Protein AF-0000000084430351 (afdb_homodimer)

Radius of gyration: 36.8 Å; Cα contacts (8 Å, |Δi|>4): 2457; chains: 2; bounding box: 90×114×77 Å

Secondary structure (DSSP, 8-state):
--------------------------------------------------SEETTEEHHHHHHHHHHHHHHHT-HHHHHHHHHHH---SS-HHHHHHHHHHHHT-HHHHHHHHHHHHHHHH---S-S-TTS--PPBPTT--HHHHHHHHHHHHHHHHHHTT-HHHHHHHIIIIIGGGT--HHHHHHHHHGGGS-HHHHHHHHT--S-HHHHHHHHHHHHHTTB-TTTSPPTTHHHHHHHHHHHHHHHH-TT----SPPPSSS-----GGGS--SEEEEE---SS-EEEEEE-TTSSEEEEEETTS-EEEEETTT--EEEEE---SS-EEEEEE-TTSSEEEEEETTS-EEEEETTT--EEEEE---SS-EEEEEE-TTSSEEEEEES-TTSSEEEEETTS-EEEE---SS-EEEEEE-TTS-EEEEEESSSEEEEEETTT--EEEEEE-SS-EEEEEE-TTSSEEEEEETTTEEEEEETTT--EEEEE--S--SSS--B-EEESGGG-EEEEE-TTS-EEEEETTT--EEEEE---SSS-EEEEEE-TT-TT-EEEEETTS-EEEE-/--------------------------------------------------SEETTEEHHHHHHHHHHHHHHHT-HHHHHHHHHHH---SS-HHHHHHHHHHHHT-HHHHHHHHHHHHHHHH---S-S-TTS--PPBPTT--HHHHHHHHHHHHHHHHHHTT-HHHHHHHIIIIIGGGT--HHHHHHHHHGGGS-HHHHHHHHT--S-HHHHHHHHHHHHHTTB-TTTSPPTTHHHHHHHHHHHHHHHH-TT----SPPPSSS-----GGGS--SEEEEE---SS-EEEEEE-TTSSEEEEEETTS-EEEEETTT--EEEEE---SS-EEEEEE-TTSSEEEEEETTS-EEEEETTT--EEEEE---SS-EEEEEE-TTSSEEEEEES-TTSSEEEEETTS-EEEE---SS-EEEEEE-TTS-EEEEEESSSEEEEEETTT--EEEEEE-SS-EEEEEE-TTSSEEEEEETTTEEEEEETTT--EEEEE--S--SSS--B-EEESGGG-EEEEE-TTSEEEEEETTT--EEEEEE--SSS-EEEEEE-TT-TT-EEEEETTS-EEEE-

InterPro domains:
  IPR001680 WD40 repeat [PF00400] (279-311)
  IPR001680 WD40 repeat [PF00400] (317-353)
  IPR001680 WD40 repeat [PF00400] (357-389)
  IPR001680 WD40 repeat [PF00400] (528-561)
  IPR001680 WD40 repeat [PS50082] (279-320)
  IPR001680 WD40 repeat [PS50082] (321-362)
  IPR001680 WD40 repeat [PS50082] (508-532)
  IPR001680 WD40 repeat [SM00320] (272-311)
  IPR001680 WD40 repeat [SM00320] (314-353)
  IPR001680 WD40 repeat [SM00320] (356-397)
  IPR001680 WD40 repeat [SM00320] (399-437)
  IPR001680 WD40 repeat [SM00320] (481-523)
  IPR001680 WD40 repeat [SM00320] (526-567)
  IPR006595 CTLH, C-terminal LisH motif [PS50897] (90-165)
  IPR006595 CTLH, C-terminal LisH motif [SM00668] (90-165)
  IPR015943 WD40/YVTN repeat-like-containing domain superfamily [G3DSA:2.130.10.10] (266-564)
  IPR036322 WD40-repeat-containing domain superfamily [SSF50978] (271-562)
  IPR051350 WD repeat-containing signal transduction regulator [PTHR22838] (18-561)

Structure (mmCIF, N/CA/C/O backbone):
data_AF-0000000084430351-model_v1
#
loop_
_entity.id
_entity.type
_entity.pdbx_description
1 polymer 'CTLH domain-containing protein'
#
loop_
_atom_site.group_PDB
_atom_site.id
_atom_site.type_symbol
_atom_site.label_atom_id
_atom_site.label_alt_id
_atom_site.label_comp_id
_atom_site.label_asym_id
_atom_site.label_entity_id
_atom_site.label_seq_id
_atom_site.pdbx_PDB_ins_code
_atom_site.Cartn_x
_atom_site.Cartn_y
_atom_site.Cartn_z
_atom_site.occupancy
_atom_site.B_iso_or_equiv
_atom_site.auth_seq_id
_atom_site.auth_comp_id
_atom_site.auth_asym_id
_atom_site.auth_atom_id
_atom_site.pdbx_PDB_model_num
ATOM 1 N N . MET A 1 1 ? -21.328 -25.531 -17.766 1 40.12 1 MET A N 1
ATOM 2 C CA . MET A 1 1 ? -21.828 -26.75 -17.141 1 40.12 1 MET A CA 1
ATOM 3 C C . MET A 1 1 ? -22.484 -26.453 -15.789 1 40.12 1 MET A C 1
ATOM 5 O O . MET A 1 1 ? -21.953 -25.672 -15.008 1 40.12 1 MET A O 1
ATOM 9 N N . ARG A 1 2 ? -23.688 -26.656 -15.586 1 45.97 2 ARG A N 1
ATOM 10 C CA . ARG A 1 2 ? -24.406 -26.406 -14.344 1 45.97 2 ARG A CA 1
ATOM 11 C C . ARG A 1 2 ? -23.906 -27.297 -13.219 1 45.97 2 ARG A C 1
ATOM 13 O O . ARG A 1 2 ? -23.609 -28.469 -13.438 1 45.97 2 ARG A O 1
ATOM 20 N N . PRO A 1 3 ? -23.594 -26.75 -12.047 1 39.94 3 PRO A N 1
ATOM 21 C CA . PRO A 1 3 ? -23.219 -27.625 -10.93 1 39.94 3 PRO A CA 1
ATOM 22 C C . PRO A 1 3 ? -24.281 -28.672 -10.609 1 39.94 3 PRO A C 1
ATOM 24 O O . PRO A 1 3 ? -25.469 -28.344 -10.5 1 39.94 3 PRO A O 1
ATOM 27 N N . ASP A 1 4 ? -24.281 -29.812 -11.047 1 32.66 4 ASP A N 1
ATOM 28 C CA . ASP A 1 4 ? -25.297 -30.828 -10.766 1 32.66 4 ASP A CA 1
ATOM 29 C C . ASP A 1 4 ? -25.406 -31.078 -9.258 1 32.66 4 ASP A C 1
ATOM 31 O O . ASP A 1 4 ? -24.391 -31.141 -8.562 1 32.66 4 ASP A O 1
ATOM 35 N N . GLY A 1 5 ? -26.562 -30.781 -8.711 1 26.55 5 GLY A N 1
ATOM 36 C CA . GLY A 1 5 ? -27.094 -30.969 -7.367 1 26.55 5 GLY A CA 1
ATOM 37 C C . GLY A 1 5 ? -26.922 -32.406 -6.863 1 26.55 5 GLY A C 1
ATOM 38 O O . GLY A 1 5 ? -26.688 -33.312 -7.652 1 26.55 5 GLY A O 1
ATOM 39 N N . ILE A 1 6 ? -26.984 -32.562 -5.582 1 28.34 6 ILE A N 1
ATOM 40 C CA . ILE A 1 6 ? -26.734 -33.5 -4.492 1 28.34 6 ILE A CA 1
ATOM 41 C C . ILE A 1 6 ? -27.719 -34.688 -4.59 1 28.34 6 ILE A C 1
ATOM 43 O O . ILE A 1 6 ? -28.922 -34.5 -4.387 1 28.34 6 ILE A O 1
ATOM 47 N N . SER A 1 7 ? -27.625 -35.562 -5.504 1 19.34 7 SER A N 1
ATOM 48 C CA . SER A 1 7 ? -28.422 -36.625 -4.871 1 19.34 7 SER A CA 1
ATOM 49 C C . SER A 1 7 ? -27.656 -37.312 -3.746 1 19.34 7 SER A C 1
ATOM 51 O O . SER A 1 7 ? -26.438 -37.531 -3.859 1 19.34 7 SER A O 1
ATOM 53 N N . THR A 1 8 ? -28.172 -37.438 -2.484 1 19.22 8 THR A N 1
ATOM 54 C CA . THR A 1 8 ? -27.812 -37.719 -1.106 1 19.22 8 THR A CA 1
ATOM 55 C C . THR A 1 8 ? -27.438 -39.188 -0.958 1 19.22 8 THR A C 1
ATOM 57 O O . THR A 1 8 ? -27.172 -39.656 0.15 1 19.22 8 THR A O 1
ATOM 60 N N . GLU A 1 9 ? -27.016 -39.938 -1.979 1 17.58 9 GLU A N 1
ATOM 61 C CA . GLU A 1 9 ? -27.234 -41.281 -1.396 1 17.58 9 GLU A CA 1
ATOM 62 C C . GLU A 1 9 ? -26.109 -41.625 -0.418 1 17.58 9 GLU A C 1
ATOM 64 O O . GLU A 1 9 ? -24.969 -41.188 -0.577 1 17.58 9 GLU A O 1
ATOM 69 N N . ASN A 1 10 ? -26.406 -42.375 0.712 1 17.22 10 ASN A N 1
ATOM 70 C CA . ASN A 1 10 ? -26.016 -42.719 2.07 1 17.22 10 ASN A CA 1
ATOM 71 C C . ASN A 1 10 ? -24.875 -43.75 2.068 1 17.22 10 ASN A C 1
ATOM 73 O O . ASN A 1 10 ? -24.562 -44.344 3.109 1 17.22 10 ASN A O 1
ATOM 77 N N . GLY A 1 11 ? -24.141 -43.938 0.947 1 16.84 11 GLY A N 1
ATOM 78 C CA . GLY A 1 11 ? -23.672 -45.312 1.143 1 16.84 11 GLY A CA 1
ATOM 79 C C . GLY A 1 11 ? -22.594 -45.406 2.195 1 16.84 11 GLY A C 1
ATOM 80 O O . GLY A 1 11 ? -21.938 -44.438 2.539 1 16.84 11 GLY A O 1
ATOM 81 N N . THR A 1 12 ? -22.375 -46.688 2.756 1 16.08 12 THR A N 1
ATOM 82 C CA . THR A 1 12 ? -21.953 -47.281 4.02 1 16.08 12 THR A CA 1
ATOM 83 C C . THR A 1 12 ? -20.438 -47.438 4.062 1 16.08 12 THR A C 1
ATOM 85 O O . THR A 1 12 ? -19.797 -47.156 5.078 1 16.08 12 THR A O 1
ATOM 88 N N . SER A 1 13 ? -19.719 -47.938 3.07 1 15.24 13 SER A N 1
ATOM 89 C CA . SER A 1 13 ? -19.047 -49.125 3.641 1 15.24 13 SER A CA 1
ATOM 90 C C . SER A 1 13 ? -17.781 -48.719 4.371 1 15.24 13 SER A C 1
ATOM 92 O O . SER A 1 13 ? -17.266 -47.625 4.176 1 15.24 13 SER A O 1
ATOM 94 N N . ASP A 1 14 ? -16.859 -49.781 4.539 1 14.37 14 ASP A N 1
ATOM 95 C CA . ASP A 1 14 ? -16.109 -50.531 5.551 1 14.37 14 ASP A CA 1
ATOM 96 C C . ASP A 1 14 ? -14.641 -50.062 5.59 1 14.37 14 ASP A C 1
ATOM 98 O O . ASP A 1 14 ? -14.172 -49.406 4.664 1 14.37 14 ASP A O 1
ATOM 102 N N . ALA A 1 15 ? -13.742 -51.188 5.684 1 14.8 15 ALA A N 1
ATOM 103 C CA . ALA A 1 15 ? -12.891 -51.562 6.801 1 14.8 15 ALA A CA 1
ATOM 104 C C . ALA A 1 15 ? -11.461 -51.062 6.605 1 14.8 15 ALA A C 1
ATOM 106 O O . ALA A 1 15 ? -10.898 -50.438 7.496 1 14.8 15 ALA A O 1
ATOM 107 N N . SER A 1 16 ? -10.555 -51.781 5.758 1 14.99 16 SER A N 1
ATOM 108 C CA . SER A 1 16 ? -9.523 -52.531 6.461 1 14.99 16 SER A CA 1
ATOM 109 C C . SER A 1 16 ? -8.195 -51.781 6.48 1 14.99 16 SER A C 1
ATOM 111 O O . SER A 1 16 ? -7.949 -50.938 5.625 1 14.99 16 SER A O 1
ATOM 113 N N . ASN A 1 17 ? -7.281 -52.281 7.383 1 14.77 17 ASN A N 1
ATOM 114 C CA . ASN A 1 17 ? -6.27 -51.906 8.367 1 14.77 17 ASN A CA 1
ATOM 115 C C . ASN A 1 17 ? -4.883 -51.812 7.742 1 14.77 17 ASN A C 1
ATOM 117 O O . ASN A 1 17 ? -4.117 -50.906 8.047 1 14.77 17 ASN A O 1
ATOM 121 N N . ASP A 1 18 ? -4.277 -52.812 6.941 1 15.6 18 ASP A N 1
ATOM 122 C CA . ASP A 1 18 ? -3.107 -53.406 7.578 1 15.6 18 ASP A CA 1
ATOM 123 C C . ASP A 1 18 ? -1.86 -52.562 7.332 1 15.6 18 ASP A C 1
ATOM 125 O O . ASP A 1 18 ? -1.815 -51.75 6.391 1 15.6 18 ASP A O 1
ATOM 129 N N . LEU A 1 19 ? -0.64 -53.125 7.926 1 15.38 19 LEU A N 1
ATOM 130 C CA . LEU A 1 19 ? 0.462 -52.812 8.82 1 15.38 19 LEU A CA 1
ATOM 131 C C . LEU A 1 19 ? 1.688 -52.344 8.031 1 15.38 19 LEU A C 1
ATOM 133 O O . LEU A 1 19 ? 2.25 -51.281 8.305 1 15.38 19 LEU A O 1
ATOM 137 N N . LEU A 1 20 ? 2.535 -53.281 7.438 1 15.5 20 LEU A N 1
ATOM 138 C CA . LEU A 1 20 ? 3.809 -53.469 8.125 1 15.5 20 LEU A CA 1
ATOM 139 C C . LEU A 1 20 ? 4.887 -52.562 7.539 1 15.5 20 LEU A C 1
ATOM 141 O O . LEU A 1 20 ? 4.766 -52.094 6.406 1 15.5 20 LEU A O 1
ATOM 145 N N . PRO A 1 21 ? 6.254 -52.719 8.102 1 15.48 21 PRO A N 1
ATOM 146 C CA . PRO A 1 21 ? 7.344 -51.906 8.664 1 15.48 21 PRO A CA 1
ATOM 147 C C . PRO A 1 21 ? 8.492 -51.719 7.68 1 15.48 21 PRO A C 1
ATOM 149 O O . PRO A 1 21 ? 9.297 -50.781 7.852 1 15.48 21 PRO A O 1
ATOM 152 N N . SER A 1 22 ? 8.578 -52.156 6.477 1 14.93 22 SER A N 1
ATOM 153 C CA . SER A 1 22 ? 9.914 -52.719 6.289 1 14.93 22 SER A CA 1
ATOM 154 C C . SER A 1 22 ? 10.953 -51.625 6.109 1 14.93 22 SER A C 1
ATOM 156 O O . SER A 1 22 ? 10.766 -50.719 5.309 1 14.93 22 SER A O 1
ATOM 158 N N . ALA A 1 23 ? 12.102 -51.656 6.957 1 14.97 23 ALA A N 1
ATOM 159 C CA . ALA A 1 23 ? 13.18 -50.781 7.395 1 14.97 23 ALA A CA 1
ATOM 160 C C . ALA A 1 23 ? 14.336 -50.781 6.398 1 14.97 23 ALA A C 1
ATOM 162 O O . ALA A 1 23 ? 15.359 -50.156 6.621 1 14.97 23 ALA A O 1
ATOM 163 N N . SER A 1 24 ? 14.305 -51.25 5.234 1 14.36 24 SER A N 1
ATOM 164 C CA . SER A 1 24 ? 15.617 -51.688 4.785 1 14.36 24 SER A CA 1
ATOM 165 C C . SER A 1 24 ? 16.609 -50.531 4.738 1 14.36 24 SER A C 1
ATOM 167 O O . SER A 1 24 ? 16.281 -49.438 4.258 1 14.36 24 SER A O 1
ATOM 169 N N . ARG A 1 25 ? 17.812 -50.75 5.406 1 14.35 25 ARG A N 1
ATOM 170 C CA . ARG A 1 25 ? 19.031 -50.125 5.879 1 14.35 25 ARG A CA 1
ATOM 171 C C . ARG A 1 25 ? 19.875 -49.594 4.707 1 14.35 25 ARG A C 1
ATOM 173 O O . ARG A 1 25 ? 19.672 -50.031 3.566 1 14.35 25 ARG A O 1
ATOM 180 N N . LYS A 1 26 ? 21.219 -49.281 5.039 1 15.5 26 LYS A N 1
ATOM 181 C CA . LYS A 1 26 ? 22.188 -48.219 5.066 1 15.5 26 LYS A CA 1
ATOM 182 C C . LYS A 1 26 ? 23.344 -48.469 4.098 1 15.5 26 LYS A C 1
ATOM 184 O O . LYS A 1 26 ? 24.25 -47.656 3.957 1 15.5 26 LYS A O 1
ATOM 189 N N . THR A 1 27 ? 23.391 -49.5 3.168 1 15.12 27 THR A N 1
ATOM 190 C CA . THR A 1 27 ? 24.781 -49.938 3.041 1 15.12 27 THR A CA 1
ATOM 191 C C . THR A 1 27 ? 25.656 -48.781 2.545 1 15.12 27 THR A C 1
ATOM 193 O O . THR A 1 27 ? 25.172 -47.844 1.939 1 15.12 27 THR A O 1
ATOM 196 N N . GLY A 1 28 ? 27.188 -49.062 2.461 1 15.73 28 GLY A N 1
ATOM 197 C CA . GLY A 1 28 ? 28.547 -48.75 2.871 1 15.73 28 GLY A CA 1
ATOM 198 C C . GLY A 1 28 ? 29.344 -48.031 1.8 1 15.73 28 GLY A C 1
ATOM 199 O O . GLY A 1 28 ? 30.25 -47.25 2.109 1 15.73 28 GLY A O 1
ATOM 200 N N . LEU A 1 29 ? 29.281 -48.281 0.448 1 16.25 29 LEU A N 1
ATOM 201 C CA . LEU A 1 29 ? 30.594 -48.562 -0.124 1 16.25 29 LEU A CA 1
ATOM 202 C C . LEU A 1 29 ? 31.391 -47.281 -0.278 1 16.25 29 LEU A C 1
ATOM 204 O O . LEU A 1 29 ? 30.828 -46.188 -0.39 1 16.25 29 LEU A O 1
ATOM 208 N N . ASN A 1 30 ? 32.906 -47.438 -0.418 1 16.09 30 ASN A N 1
ATOM 209 C CA . ASN A 1 30 ? 34.25 -47.031 -0.058 1 16.09 30 ASN A CA 1
ATOM 210 C C . ASN A 1 30 ? 34.844 -46.062 -1.062 1 16.09 30 ASN A C 1
ATOM 212 O O . ASN A 1 30 ? 35.781 -45.312 -0.747 1 16.09 30 ASN A O 1
ATOM 216 N N . GLY A 1 31 ? 34.531 -46 -2.355 1 17.09 31 GLY A N 1
ATOM 217 C CA . GLY A 1 31 ? 35.719 -45.906 -3.203 1 17.09 31 GLY A CA 1
ATOM 218 C C . GLY A 1 31 ? 36.406 -44.562 -3.117 1 17.09 31 GLY A C 1
ATOM 219 O O . GLY A 1 31 ? 35.75 -43.531 -2.9 1 17.09 31 GLY A O 1
ATOM 220 N N . GLN A 1 32 ? 37.75 -44.562 -2.754 1 17.16 32 GLN A N 1
ATOM 221 C CA . GLN A 1 32 ? 38.812 -43.594 -2.426 1 17.16 32 GLN A CA 1
ATOM 222 C C . GLN A 1 32 ? 39.25 -42.812 -3.666 1 17.16 32 GLN A C 1
ATOM 224 O O . GLN A 1 32 ? 39.844 -43.406 -4.582 1 17.16 32 GLN A O 1
ATOM 229 N N . ALA A 1 33 ? 38.5 -42.031 -4.27 1 17.31 33 ALA A N 1
ATOM 230 C CA . ALA A 1 33 ? 38.969 -41.312 -5.445 1 17.31 33 ALA A CA 1
ATOM 231 C C . ALA A 1 33 ? 40.188 -40.438 -5.102 1 17.31 33 ALA A C 1
ATOM 233 O O . ALA A 1 33 ? 40.156 -39.688 -4.133 1 17.31 33 ALA A O 1
ATOM 234 N N . ALA A 1 34 ? 41.375 -40.875 -5.547 1 17.95 34 ALA A N 1
ATOM 235 C CA . ALA A 1 34 ? 42.719 -40.281 -5.574 1 17.95 34 ALA A CA 1
ATOM 236 C C . ALA A 1 34 ? 42.719 -38.906 -6.211 1 17.95 34 ALA A C 1
ATOM 238 O O . ALA A 1 34 ? 42.344 -38.75 -7.379 1 17.95 34 ALA A O 1
ATOM 239 N N . THR A 1 35 ? 42.438 -37.875 -5.43 1 18.25 35 THR A N 1
ATOM 240 C CA . THR A 1 35 ? 42.375 -36.5 -5.914 1 18.25 35 THR A CA 1
ATOM 241 C C . THR A 1 35 ? 43.75 -36 -6.316 1 18.25 35 THR A C 1
ATOM 243 O O . THR A 1 35 ? 44.656 -35.938 -5.484 1 18.25 35 THR A O 1
ATOM 246 N N . ASN A 1 36 ? 44.312 -36.531 -7.406 1 18.77 36 ASN A N 1
ATOM 247 C CA . ASN A 1 36 ? 45.594 -36 -7.918 1 18.77 36 ASN A CA 1
ATOM 248 C C . ASN A 1 36 ? 45.594 -34.469 -7.945 1 18.77 36 ASN A C 1
ATOM 250 O O . ASN A 1 36 ? 44.594 -33.875 -8.328 1 18.77 36 ASN A O 1
ATOM 254 N N . GLY A 1 37 ? 46.5 -33.812 -7.156 1 19.23 37 GLY A N 1
ATOM 255 C CA . GLY A 1 37 ? 46.75 -32.438 -6.73 1 19.23 37 GLY A CA 1
ATOM 256 C C . GLY A 1 37 ? 47.25 -31.547 -7.844 1 19.23 37 GLY A C 1
ATOM 257 O O . GLY A 1 37 ? 47.75 -30.438 -7.582 1 19.23 37 GLY A O 1
ATOM 258 N N . SER A 1 38 ? 47.156 -31.844 -9.172 1 21.31 38 SER A N 1
ATOM 259 C CA . SER A 1 38 ? 47.969 -30.938 -10.008 1 21.31 38 SER A CA 1
ATOM 260 C C . SER A 1 38 ? 47.656 -29.484 -9.68 1 21.31 38 SER A C 1
ATOM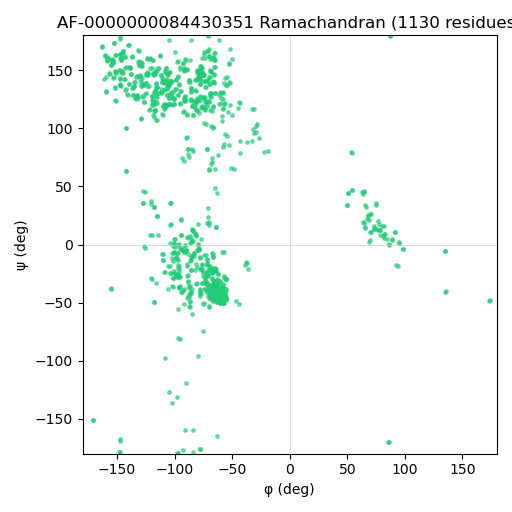 262 O O . SER A 1 38 ? 46.531 -29.109 -9.398 1 21.31 38 SER A O 1
ATOM 264 N N . SER A 1 39 ? 48.75 -28.75 -9.219 1 22.33 39 SER A N 1
ATOM 265 C CA . SER A 1 39 ? 48.906 -27.375 -8.742 1 22.33 39 SER A CA 1
ATOM 266 C C . SER A 1 39 ? 48.594 -26.359 -9.836 1 22.33 39 SER A C 1
ATOM 268 O O . SER A 1 39 ? 49.344 -26.172 -10.773 1 22.33 39 SER A O 1
ATOM 270 N N . HIS A 1 40 ? 47.562 -26.469 -10.609 1 23.25 40 HIS A N 1
ATOM 271 C CA . HIS A 1 40 ? 47.406 -25.453 -11.641 1 23.25 40 HIS A CA 1
ATOM 272 C C . HIS A 1 40 ? 47.438 -24.047 -11.031 1 23.25 40 HIS A C 1
ATOM 274 O O . HIS A 1 40 ? 46.938 -23.828 -9.922 1 23.25 40 HIS A O 1
ATOM 280 N N . THR A 1 41 ? 48.531 -23.266 -11.398 1 26.98 41 THR A N 1
ATOM 281 C CA . THR A 1 41 ? 48.812 -21.859 -11.164 1 26.98 41 THR A CA 1
ATOM 282 C C . THR A 1 41 ? 47.594 -20.984 -11.391 1 26.98 41 THR A C 1
ATOM 284 O O . THR A 1 41 ? 47.094 -20.906 -12.516 1 26.98 41 THR A O 1
ATOM 287 N N . ASN A 1 42 ? 46.75 -20.969 -10.461 1 24.77 42 ASN A N 1
ATOM 288 C CA . ASN A 1 42 ? 45.438 -20.297 -10.57 1 24.77 42 ASN A CA 1
ATOM 289 C C . ASN A 1 42 ? 45.625 -18.797 -10.773 1 24.77 42 ASN A C 1
ATOM 291 O O . ASN A 1 42 ? 46.219 -18.109 -9.945 1 24.77 42 ASN A O 1
ATOM 295 N N . GLY A 1 43 ? 46 -18.328 -12.055 1 29.2 43 GLY A N 1
ATOM 296 C CA . GLY A 1 43 ? 45.781 -16.922 -12.398 1 29.2 43 GLY A CA 1
ATOM 297 C C . GLY A 1 43 ? 44.656 -16.281 -11.633 1 29.2 43 GLY A C 1
ATOM 298 O O . GLY A 1 43 ? 43.531 -16.812 -11.609 1 29.2 43 GLY A O 1
ATOM 299 N N . SER A 1 44 ? 45.031 -15.727 -10.594 1 31.16 44 SER A N 1
ATOM 300 C CA . SER A 1 44 ? 44.062 -15.141 -9.688 1 31.16 44 SER A CA 1
ATOM 301 C C . SER A 1 44 ? 43.062 -14.258 -10.438 1 31.16 44 SER A C 1
ATOM 303 O O . SER A 1 44 ? 43.438 -13.219 -10.992 1 31.16 44 SER A O 1
ATOM 305 N N . LYS A 1 45 ? 42.25 -14.766 -11.281 1 31.38 45 LYS A N 1
ATOM 306 C CA . LYS A 1 45 ? 41.094 -14.039 -11.789 1 31.38 45 LYS A CA 1
ATOM 307 C C . LYS A 1 45 ? 40.531 -13.07 -10.75 1 31.38 45 LYS A C 1
ATOM 309 O O . LYS A 1 45 ? 40.281 -13.453 -9.602 1 31.38 45 LYS A O 1
ATOM 314 N N . ARG A 1 46 ? 40.938 -11.859 -10.969 1 37.47 46 ARG A N 1
ATOM 315 C CA . ARG A 1 46 ? 40.219 -10.867 -10.172 1 37.47 46 ARG A CA 1
ATOM 316 C C . ARG A 1 46 ? 38.812 -11.32 -9.875 1 37.47 46 ARG A C 1
ATOM 318 O O . ARG A 1 46 ? 38.094 -11.742 -10.781 1 37.47 46 ARG A O 1
ATOM 325 N N . PRO A 1 47 ? 38.5 -11.805 -8.727 1 39.25 47 PRO A N 1
ATOM 326 C CA . PRO A 1 47 ? 37.156 -12.32 -8.523 1 39.25 47 PRO A CA 1
ATOM 327 C C . PRO A 1 47 ? 36.094 -11.562 -9.336 1 39.25 47 PRO A C 1
ATOM 329 O O . PRO A 1 47 ? 36.125 -10.328 -9.391 1 39.25 47 PRO A O 1
ATOM 332 N N . SER A 1 48 ? 35.781 -11.898 -10.5 1 47.31 48 SER A N 1
ATOM 333 C CA . SER A 1 48 ? 34.688 -11.391 -11.336 1 47.31 48 SER A CA 1
ATOM 334 C C . SER A 1 48 ? 33.594 -10.766 -10.484 1 47.31 48 SER A C 1
ATOM 336 O O . SER A 1 48 ? 33.031 -11.422 -9.602 1 47.31 48 SER A O 1
ATOM 338 N N . GLN A 1 49 ? 33.906 -9.469 -10.07 1 58.59 49 GLN A N 1
ATOM 339 C CA . GLN A 1 49 ? 32.875 -8.758 -9.297 1 58.59 49 GLN A CA 1
ATOM 340 C C . GLN A 1 49 ? 31.469 -9.156 -9.734 1 58.59 49 GLN A C 1
ATOM 342 O O . GLN A 1 49 ? 31.203 -9.266 -10.93 1 58.59 49 GLN A O 1
ATOM 347 N N . ALA A 1 50 ? 30.797 -9.719 -8.836 1 66.5 50 ALA A N 1
ATOM 348 C CA . ALA A 1 50 ? 29.406 -10.117 -9.047 1 66.5 50 ALA A CA 1
ATOM 349 C C . ALA A 1 50 ? 28.625 -9.023 -9.773 1 66.5 50 ALA A C 1
ATOM 351 O O . ALA A 1 50 ? 28.797 -7.836 -9.492 1 66.5 50 ALA A O 1
ATOM 352 N N . SER A 1 51 ? 28.047 -9.242 -10.867 1 79.62 51 SER A N 1
ATOM 353 C CA . SER A 1 51 ? 27.281 -8.344 -11.727 1 79.62 51 SER A CA 1
ATOM 354 C C . SER A 1 51 ? 26.094 -7.742 -10.984 1 79.62 51 SER A C 1
ATOM 356 O O . SER A 1 51 ? 25.562 -6.715 -11.398 1 79.62 51 SER A O 1
ATOM 358 N N . SER A 1 52 ? 25.844 -8.219 -9.734 1 91.44 52 SER A N 1
ATOM 359 C CA . SER A 1 52 ? 24.672 -7.727 -9.023 1 91.44 52 SER A CA 1
ATOM 360 C C . SER A 1 52 ? 24.984 -7.383 -7.578 1 91.44 52 SER A C 1
ATOM 362 O O . SER A 1 52 ? 25.938 -7.918 -7.008 1 91.44 52 SER A O 1
ATOM 364 N N . TYR A 1 53 ? 24.562 -6.355 -7.051 1 95.25 53 TYR A N 1
ATOM 365 C CA . TYR A 1 53 ? 24.578 -5.977 -5.645 1 95.25 53 TYR A CA 1
ATOM 366 C C . TYR A 1 53 ? 23.328 -6.5 -4.938 1 95.25 53 TYR A C 1
ATOM 368 O O . TYR A 1 53 ? 22.328 -5.781 -4.805 1 95.25 53 TYR A O 1
ATOM 376 N N . TYR A 1 54 ? 23.312 -7.762 -4.523 1 93.25 54 TYR A N 1
ATOM 377 C CA . TYR A 1 54 ? 22.219 -8.43 -3.834 1 93.25 54 TYR A CA 1
ATOM 378 C C . TYR A 1 54 ? 20.922 -8.297 -4.625 1 93.25 54 TYR A C 1
ATOM 380 O O . TYR A 1 54 ? 19.891 -7.902 -4.074 1 93.25 54 TYR A O 1
ATOM 388 N N . GLY A 1 55 ? 20.953 -8.539 -5.91 1 92.25 55 GLY A N 1
ATOM 389 C CA . GLY A 1 55 ? 19.781 -8.555 -6.762 1 92.25 55 GLY A CA 1
ATOM 390 C C . GLY A 1 55 ? 19.578 -7.262 -7.523 1 92.25 55 GLY A C 1
ATOM 391 O O . GLY A 1 55 ? 18.672 -7.16 -8.359 1 92.25 55 GLY A O 1
ATOM 392 N N . HIS A 1 56 ? 20.422 -6.262 -7.277 1 96.12 56 HIS A N 1
ATOM 393 C CA . HIS A 1 56 ? 20.328 -4.98 -7.969 1 96.12 56 HIS A CA 1
ATOM 394 C C . HIS A 1 56 ? 21.469 -4.797 -8.953 1 96.12 56 HIS A C 1
ATOM 396 O O . HIS A 1 56 ? 22.562 -5.332 -8.742 1 96.12 56 HIS A O 1
ATOM 402 N N . ASN A 1 57 ? 21.203 -4.078 -10.047 1 95.25 57 ASN A N 1
ATOM 403 C CA . ASN A 1 57 ? 22.234 -3.795 -11.031 1 95.25 57 ASN A CA 1
ATOM 404 C C . ASN A 1 57 ? 23.391 -3.02 -10.414 1 95.25 57 ASN A C 1
ATOM 406 O O . ASN A 1 57 ? 23.203 -1.921 -9.891 1 95.25 57 ASN A O 1
ATOM 410 N N . ARG A 1 58 ? 24.547 -3.586 -10.5 1 96.31 58 ARG A N 1
ATOM 411 C CA . ARG A 1 58 ? 25.734 -3.018 -9.867 1 96.31 58 ARG A CA 1
ATOM 412 C C . ARG A 1 58 ? 26.031 -1.626 -10.414 1 96.31 58 ARG A C 1
ATOM 414 O O . ARG A 1 58 ? 26.344 -0.708 -9.656 1 96.31 58 ARG A O 1
ATOM 421 N N . GLU A 1 59 ? 25.922 -1.466 -11.664 1 95.5 59 GLU A N 1
ATOM 422 C CA . GLU A 1 59 ? 26.203 -0.176 -12.289 1 95.5 59 GLU A CA 1
ATOM 423 C C . GLU A 1 59 ? 25.219 0.892 -11.805 1 95.5 59 GLU A C 1
ATOM 425 O O . 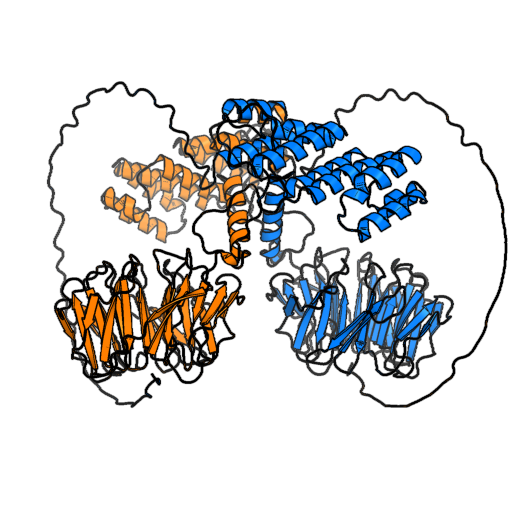GLU A 1 59 ? 25.625 1.997 -11.445 1 95.5 59 GLU A O 1
ATOM 430 N N . GLU A 1 60 ? 23.969 0.552 -11.789 1 96.12 60 GLU A N 1
ATOM 431 C CA . GLU A 1 60 ? 22.953 1.515 -11.375 1 96.12 60 GLU A CA 1
ATOM 432 C C . GLU A 1 60 ? 23.172 1.961 -9.938 1 96.12 60 GLU A C 1
ATOM 434 O O . GLU A 1 60 ? 23.125 3.154 -9.633 1 96.12 60 GLU A O 1
ATOM 439 N N . VAL A 1 61 ? 23.484 1.01 -9.086 1 97.75 61 VAL A N 1
ATOM 440 C CA . VAL A 1 61 ? 23.703 1.324 -7.676 1 97.75 61 VAL A CA 1
ATOM 441 C C . VAL A 1 61 ? 24.938 2.205 -7.523 1 97.75 61 VAL A C 1
ATOM 443 O O . VAL A 1 61 ? 24.906 3.225 -6.828 1 97.75 61 VAL A O 1
ATOM 446 N N . THR A 1 62 ? 25.969 1.825 -8.195 1 97.75 62 THR A N 1
ATOM 447 C CA . THR A 1 62 ? 27.234 2.545 -8.086 1 97.75 62 THR A CA 1
ATOM 448 C C . THR A 1 62 ? 27.094 3.982 -8.57 1 97.75 62 THR A C 1
ATOM 450 O O . THR A 1 62 ? 27.562 4.918 -7.926 1 97.75 62 THR A O 1
ATOM 453 N N . ARG A 1 63 ? 26.422 4.172 -9.688 1 96.56 63 ARG A N 1
ATOM 454 C CA . ARG A 1 63 ? 26.219 5.512 -10.227 1 96.56 63 ARG A CA 1
ATOM 455 C C . ARG A 1 63 ? 25.359 6.355 -9.297 1 96.56 63 ARG A C 1
ATOM 457 O O . ARG A 1 63 ? 25.609 7.547 -9.117 1 96.56 63 ARG A O 1
ATOM 464 N N . ILE A 1 64 ? 24.375 5.781 -8.742 1 97.69 64 ILE A N 1
ATOM 465 C CA . ILE A 1 64 ? 23.516 6.473 -7.789 1 97.69 64 ILE A CA 1
ATOM 466 C C . ILE A 1 64 ? 24.328 6.867 -6.559 1 97.69 64 ILE A C 1
ATOM 468 O O . ILE A 1 64 ? 24.156 7.953 -6.008 1 97.69 64 ILE A O 1
ATOM 472 N N . LEU A 1 65 ? 25.281 5.98 -6.156 1 98.19 65 LEU A N 1
ATOM 473 C CA . LEU A 1 65 ? 26.172 6.297 -5.035 1 98.19 65 LEU A CA 1
ATOM 474 C C . LEU A 1 65 ? 27.078 7.465 -5.371 1 98.19 65 LEU A C 1
ATOM 476 O O . LEU A 1 65 ? 27.312 8.344 -4.539 1 98.19 65 LEU A O 1
ATOM 480 N N . ILE A 1 66 ? 27.594 7.441 -6.594 1 97.69 66 ILE A N 1
ATOM 481 C CA . ILE A 1 66 ? 28.438 8.539 -7.027 1 97.69 66 ILE A CA 1
ATOM 482 C C . ILE A 1 66 ? 27.672 9.852 -6.957 1 97.69 66 ILE A C 1
ATOM 484 O O . ILE A 1 66 ? 28.156 10.844 -6.402 1 97.69 66 ILE A O 1
ATOM 488 N N . GLN A 1 67 ? 26.438 9.875 -7.48 1 95.56 67 GLN A N 1
ATOM 489 C CA . GLN A 1 67 ? 25.594 11.062 -7.43 1 95.56 67 GLN A CA 1
ATOM 490 C C . GLN A 1 67 ? 25.375 11.516 -5.988 1 95.56 67 GLN A C 1
ATOM 492 O O . GLN A 1 67 ? 25.484 12.703 -5.68 1 95.56 67 GLN A O 1
ATOM 497 N N . SER A 1 68 ? 25.094 10.594 -5.141 1 97.75 68 SER A N 1
ATOM 498 C CA . SER A 1 68 ? 24.781 10.898 -3.744 1 97.75 68 SER A CA 1
ATOM 499 C C . SER A 1 68 ? 26 11.484 -3.029 1 97.75 68 SER A C 1
ATOM 501 O O . SER A 1 68 ? 25.859 12.398 -2.213 1 97.75 68 SER A O 1
ATOM 503 N N . LEU A 1 69 ? 27.156 10.93 -3.324 1 97.75 69 LEU A N 1
ATOM 504 C CA . LEU A 1 69 ? 28.375 11.43 -2.707 1 97.75 69 LEU A CA 1
ATOM 505 C C . LEU A 1 69 ? 28.641 12.875 -3.107 1 97.75 69 LEU A C 1
ATOM 507 O O . LEU A 1 69 ? 28.984 13.703 -2.262 1 97.75 69 LEU A O 1
ATOM 511 N N . TYR A 1 70 ? 28.422 13.164 -4.359 1 94.31 70 TYR A N 1
ATOM 512 C CA . TYR A 1 70 ? 28.562 14.547 -4.797 1 94.31 70 TYR A CA 1
ATOM 513 C C . TYR A 1 70 ? 27.547 15.445 -4.102 1 94.31 70 TYR A C 1
ATOM 515 O O . TYR A 1 70 ? 27.891 16.547 -3.648 1 94.31 70 TYR A O 1
ATOM 523 N N . GLU A 1 71 ? 26.375 14.984 -3.994 1 92.88 71 GLU A N 1
ATOM 524 C CA . GLU A 1 71 ? 25.281 15.766 -3.404 1 92.88 71 GLU A CA 1
ATOM 525 C C . GLU A 1 71 ? 25.516 15.992 -1.912 1 92.88 71 GLU A C 1
ATOM 527 O O . GLU A 1 71 ? 25.109 17.016 -1.361 1 92.88 71 GLU A O 1
ATOM 532 N N . LEU A 1 72 ? 26.219 15.039 -1.32 1 96.12 72 LEU A N 1
ATOM 533 C CA . LEU A 1 72 ? 26.516 15.133 0.106 1 96.12 72 LEU A CA 1
ATOM 534 C C . LEU A 1 72 ? 27.766 15.977 0.352 1 96.12 72 LEU A C 1
ATOM 536 O O . LEU A 1 72 ? 28.078 16.312 1.498 1 96.12 72 LEU A O 1
ATOM 540 N N . GLY A 1 73 ? 28.453 16.297 -0.685 1 94.5 73 GLY A N 1
ATOM 541 C CA . GLY A 1 73 ? 29.641 17.141 -0.573 1 94.5 73 GLY A CA 1
ATOM 542 C C . GLY A 1 73 ? 30.922 16.344 -0.379 1 94.5 73 GLY A C 1
ATOM 543 O O . GLY A 1 73 ? 31.938 16.906 0.014 1 94.5 73 GLY A O 1
ATOM 544 N N . TYR A 1 74 ? 30.812 15.062 -0.552 1 96.88 74 TYR A N 1
ATOM 545 C CA . TYR A 1 74 ? 32 14.227 -0.451 1 96.88 74 TYR A CA 1
ATOM 546 C C . TYR A 1 74 ? 32.656 14.039 -1.815 1 96.88 74 TYR A C 1
ATOM 548 O O . TYR A 1 74 ? 32.719 12.922 -2.332 1 96.88 74 TYR A O 1
ATOM 556 N N . ASN A 1 75 ? 33.25 15.016 -2.305 1 96.19 75 ASN A N 1
ATOM 557 C CA . ASN A 1 75 ? 33.75 15.055 -3.672 1 96.19 75 ASN A CA 1
ATOM 558 C C . ASN A 1 75 ? 34.938 14.109 -3.857 1 96.19 75 ASN A C 1
ATOM 560 O O . ASN A 1 75 ? 35.094 13.5 -4.914 1 96.19 75 ASN A O 1
ATOM 564 N N . GLY A 1 76 ? 35.781 14.078 -2.891 1 97.31 76 GLY A N 1
ATOM 565 C CA . GLY A 1 76 ? 36.875 13.156 -2.971 1 97.31 76 GLY A CA 1
ATOM 566 C C . GLY A 1 76 ? 36.469 11.703 -3.094 1 97.31 76 GLY A C 1
ATOM 567 O O . GLY A 1 76 ? 36.938 10.977 -3.963 1 97.31 76 GLY A O 1
ATOM 568 N N . SER A 1 77 ? 35.594 11.336 -2.242 1 97.81 77 SER A N 1
ATOM 569 C CA . SER A 1 77 ? 35.062 9.977 -2.26 1 97.81 77 SER A CA 1
ATOM 570 C C . SER A 1 77 ? 34.344 9.68 -3.568 1 97.81 77 SER A C 1
ATOM 572 O O . SER A 1 77 ? 34.438 8.57 -4.098 1 97.81 77 SER A O 1
ATOM 574 N N . ALA A 1 78 ? 33.625 10.617 -4.105 1 97.62 78 ALA A N 1
ATOM 575 C CA . ALA A 1 78 ? 32.906 10.445 -5.371 1 97.62 78 ALA A CA 1
ATOM 576 C C . ALA A 1 78 ? 33.875 10.195 -6.52 1 97.62 78 ALA A C 1
ATOM 578 O O . ALA A 1 78 ? 33.688 9.266 -7.312 1 97.62 78 ALA A O 1
ATOM 579 N N . SER A 1 79 ? 34.875 10.945 -6.555 1 96.88 79 SER A N 1
ATOM 580 C CA . SER A 1 79 ? 35.875 10.812 -7.598 1 96.88 79 SER A CA 1
ATOM 581 C C . SER A 1 79 ? 36.594 9.469 -7.508 1 96.88 79 SER A C 1
ATOM 583 O O . SER A 1 79 ? 36.844 8.812 -8.523 1 96.88 79 SER A O 1
ATOM 585 N N . LEU A 1 80 ? 36.938 9.133 -6.312 1 98.06 80 LEU A N 1
ATOM 586 C CA . LEU A 1 80 ? 37.625 7.859 -6.133 1 98.06 80 LEU A CA 1
ATOM 587 C C . LEU A 1 80 ? 36.719 6.691 -6.516 1 98.06 80 LEU A C 1
ATOM 589 O O . LEU A 1 80 ? 37.188 5.711 -7.105 1 98.06 80 LEU A O 1
ATOM 593 N N . LEU A 1 81 ? 35.5 6.773 -6.145 1 97.94 81 LEU A N 1
ATOM 594 C CA . LEU A 1 81 ? 34.562 5.707 -6.492 1 97.94 81 LEU A CA 1
ATOM 595 C C . LEU A 1 81 ? 34.438 5.566 -8 1 97.94 81 LEU A C 1
ATOM 597 O O . LEU A 1 81 ? 34.375 4.449 -8.523 1 97.94 81 LEU A O 1
ATOM 601 N N . SER A 1 82 ? 34.344 6.668 -8.688 1 96.69 82 SER A N 1
ATOM 602 C CA . SER A 1 82 ? 34.281 6.629 -10.148 1 96.69 82 SER A CA 1
ATOM 603 C C . SER A 1 82 ? 35.5 5.91 -10.719 1 96.69 82 SER A C 1
ATOM 605 O O . SER A 1 82 ? 35.375 5.059 -11.602 1 96.69 82 SER A O 1
ATOM 607 N N . SER A 1 83 ? 36.594 6.211 -10.188 1 96.75 83 SER A N 1
ATOM 608 C CA . SER A 1 83 ? 37.812 5.605 -10.656 1 96.75 83 SER A CA 1
ATOM 609 C C . SER A 1 83 ? 37.906 4.129 -10.281 1 96.75 83 SER A C 1
ATOM 611 O O . SER A 1 83 ? 38.219 3.289 -11.117 1 96.75 83 SER A O 1
ATOM 613 N N . GLU A 1 84 ? 37.562 3.852 -9.07 1 96.94 84 GLU A N 1
ATOM 614 C CA . GLU A 1 84 ? 37.656 2.498 -8.531 1 96.94 84 GLU A CA 1
ATOM 615 C C . GLU A 1 84 ? 36.656 1.564 -9.188 1 96.94 84 GLU A C 1
ATOM 617 O O . GLU A 1 84 ? 36.938 0.388 -9.414 1 96.94 84 GLU A O 1
ATOM 622 N N . SER A 1 85 ? 35.531 1.997 -9.5 1 95.62 85 SER A N 1
ATOM 623 C CA . SER A 1 85 ? 34.469 1.172 -10.047 1 95.62 85 SER A CA 1
ATOM 624 C C . SER A 1 85 ? 34.562 1.095 -11.562 1 95.62 85 SER A C 1
ATOM 626 O O . SER A 1 85 ? 34.062 0.132 -12.172 1 95.62 85 SER A O 1
ATOM 628 N N . GLY A 1 86 ? 35.031 2.133 -12.195 1 94.94 86 GLY A N 1
ATOM 629 C CA . GLY A 1 86 ? 35.031 2.23 -13.648 1 94.94 86 GLY A CA 1
ATOM 630 C C . GLY A 1 86 ? 33.781 2.824 -14.219 1 94.94 86 GLY A C 1
ATOM 631 O O . GLY A 1 86 ? 33.625 2.902 -15.438 1 94.94 86 GLY A O 1
ATOM 632 N N . TYR A 1 87 ? 32.844 3.27 -13.32 1 94.31 87 TYR A N 1
ATOM 633 C CA . TYR A 1 87 ? 31.594 3.891 -13.766 1 94.31 87 TYR A CA 1
ATOM 634 C C . TYR A 1 87 ? 31.641 5.402 -13.578 1 94.31 87 TYR A C 1
ATOM 636 O O . TYR A 1 87 ? 32.312 5.902 -12.664 1 94.31 87 TYR A O 1
ATOM 644 N N . GLU A 1 88 ? 30.922 6.062 -14.5 1 91.75 88 GLU A N 1
ATOM 645 C CA . GLU A 1 88 ? 30.828 7.516 -14.406 1 91.75 88 GLU A CA 1
ATOM 646 C C . GLU A 1 88 ? 29.391 7.961 -14.172 1 91.75 88 GLU A C 1
ATOM 648 O O . GLU A 1 88 ? 28.453 7.266 -14.562 1 91.75 88 GLU A O 1
ATOM 653 N N . LEU A 1 89 ? 29.297 9.078 -13.453 1 90.12 89 LEU A N 1
ATOM 654 C CA . LEU A 1 89 ? 27.953 9.602 -13.18 1 90.12 89 LEU A CA 1
ATOM 655 C C . LEU A 1 89 ? 27.203 9.867 -14.477 1 90.12 89 LEU A C 1
ATOM 657 O O . LEU A 1 89 ? 26.031 9.492 -14.609 1 90.12 89 LEU A O 1
ATOM 661 N N . GLU A 1 90 ? 27.844 10.562 -15.344 1 85.94 90 GLU A N 1
ATOM 662 C CA . GLU A 1 90 ? 27.203 10.938 -16.609 1 85.94 90 GLU A CA 1
ATOM 663 C C . GLU A 1 90 ? 28.219 11.008 -17.734 1 85.94 90 GLU A C 1
ATOM 665 O O . GLU A 1 90 ? 29.438 11.039 -17.484 1 85.94 90 GLU A O 1
ATOM 670 N N . THR A 1 91 ? 27.688 10.93 -18.875 1 82.06 91 THR A N 1
ATOM 671 C CA . THR A 1 91 ? 28.547 11.094 -20.047 1 82.06 91 THR A CA 1
ATOM 672 C C . THR A 1 91 ? 29 12.539 -20.188 1 82.06 91 THR A C 1
ATOM 674 O O . THR A 1 91 ? 28.438 13.438 -19.547 1 82.06 91 THR A O 1
ATOM 677 N N . SER A 1 92 ? 29.969 12.734 -21.016 1 84.25 92 SER A N 1
ATOM 678 C CA . SER A 1 92 ? 30.516 14.07 -21.234 1 84.25 92 SER A CA 1
ATOM 679 C C . SER A 1 92 ? 29.469 15.016 -21.797 1 84.25 92 SER A C 1
ATOM 681 O O . SER A 1 92 ? 29.391 16.188 -21.391 1 84.25 92 SER A O 1
ATOM 683 N N . GLY A 1 93 ? 28.703 14.469 -22.672 1 84.81 93 GLY A N 1
ATOM 684 C CA . GLY A 1 93 ? 27.641 15.273 -23.25 1 84.81 93 GLY A CA 1
ATOM 685 C C . GLY A 1 93 ? 26.641 15.75 -22.219 1 84.81 93 GLY A C 1
ATOM 686 O O . GLY A 1 93 ? 26.266 16.922 -22.203 1 84.81 93 GLY A O 1
ATOM 687 N N . VAL A 1 94 ? 26.297 14.945 -21.344 1 89.38 94 VAL A N 1
ATOM 688 C CA . VAL A 1 94 ? 25.328 15.266 -20.312 1 89.38 94 VAL A CA 1
ATOM 689 C C . VAL A 1 94 ? 25.953 16.234 -19.297 1 89.38 94 VAL A C 1
ATOM 691 O O . VAL A 1 94 ? 25.281 17.172 -18.844 1 89.38 94 VAL A O 1
ATOM 694 N N . ALA A 1 95 ? 27.188 15.969 -19.047 1 89.06 95 ALA A N 1
ATOM 695 C CA . ALA A 1 95 ? 27.875 16.844 -18.094 1 89.06 95 ALA A CA 1
ATOM 696 C C . ALA A 1 95 ? 27.953 18.266 -18.625 1 89.06 95 ALA A C 1
ATOM 698 O O . ALA A 1 95 ? 27.75 19.234 -17.891 1 89.06 95 ALA A O 1
ATOM 699 N N . THR A 1 96 ? 28.172 18.406 -19.875 1 91.56 96 THR A N 1
ATOM 700 C CA . THR A 1 96 ? 28.25 19.719 -20.5 1 91.56 96 THR A CA 1
ATOM 701 C C . THR A 1 96 ? 26.891 20.391 -20.516 1 91.56 96 THR A C 1
ATOM 703 O O . THR A 1 96 ? 26.781 21.594 -20.25 1 91.56 96 THR A O 1
ATOM 706 N N . PHE A 1 97 ? 25.938 19.672 -20.812 1 94 97 PHE A N 1
ATOM 707 C CA . PHE A 1 97 ? 24.562 20.188 -20.844 1 94 97 PHE A CA 1
ATOM 708 C C . PHE A 1 97 ? 24.156 20.688 -19.453 1 94 97 PHE A C 1
ATOM 710 O O . PHE A 1 97 ? 23.625 21.797 -19.312 1 94 97 PHE A O 1
ATOM 717 N N . ARG A 1 98 ? 24.438 19.828 -18.516 1 91.88 98 ARG A N 1
ATOM 718 C CA . ARG A 1 98 ? 24.109 20.172 -17.125 1 91.88 98 ARG A CA 1
ATOM 719 C C . ARG A 1 98 ? 24.844 21.438 -16.688 1 91.88 98 ARG A C 1
ATOM 721 O O . ARG A 1 98 ? 24.234 22.344 -16.125 1 91.88 98 ARG A O 1
ATOM 728 N N . SER A 1 99 ? 26.094 21.516 -16.984 1 91.69 99 SER A N 1
ATOM 729 C CA . SER A 1 99 ? 26.891 22.688 -16.641 1 91.69 99 SER A CA 1
ATOM 730 C C . SER A 1 99 ? 26.391 23.938 -17.344 1 91.69 99 SER A C 1
ATOM 732 O O . SER A 1 99 ? 26.406 25.031 -16.781 1 91.69 99 SER A O 1
ATOM 734 N N . ALA A 1 100 ? 25.953 23.719 -18.484 1 94.56 100 ALA A N 1
ATOM 735 C CA . ALA A 1 100 ? 25.438 24.844 -19.266 1 94.56 100 ALA A CA 1
ATOM 736 C C . ALA A 1 100 ? 24.141 25.375 -18.656 1 94.56 100 ALA A C 1
ATOM 738 O O . ALA A 1 100 ? 23.984 26.594 -18.5 1 94.56 100 ALA A O 1
ATOM 739 N N . VAL A 1 101 ? 23.297 24.547 -18.281 1 94.56 101 VAL A N 1
ATOM 740 C CA . VAL A 1 101 ? 22.016 24.938 -17.703 1 94.56 101 VAL A CA 1
ATOM 741 C C . VAL A 1 101 ? 22.219 25.578 -16.344 1 94.56 101 VAL A C 1
ATOM 743 O O . VAL A 1 101 ? 21.703 26.672 -16.078 1 94.56 101 VAL A O 1
ATOM 746 N N . LEU A 1 102 ? 23.047 25 -15.555 1 92.5 102 LEU A N 1
ATOM 747 C CA . LEU A 1 102 ? 23.281 25.516 -14.203 1 92.5 102 LEU A CA 1
ATOM 748 C C . LEU A 1 102 ? 24.078 26.812 -14.25 1 92.5 102 LEU A C 1
ATOM 750 O O . LEU A 1 102 ? 23.938 27.656 -13.367 1 92.5 102 LEU A O 1
ATOM 754 N N . GLY A 1 103 ? 24.859 26.953 -15.344 1 93.56 103 GLY A N 1
ATOM 755 C CA . GLY A 1 103 ? 25.672 28.141 -15.5 1 93.56 103 GLY A CA 1
ATOM 756 C C . GLY A 1 103 ? 24.969 29.25 -16.281 1 93.56 103 GLY A C 1
ATOM 757 O O . GLY A 1 103 ? 25.5 30.344 -16.422 1 93.56 103 GLY A O 1
ATOM 758 N N . GLY A 1 104 ? 23.859 28.953 -16.781 1 94.06 104 GLY A N 1
ATOM 759 C CA . GLY A 1 104 ? 23.094 29.953 -17.531 1 94.06 104 GLY A CA 1
ATOM 760 C C . GLY A 1 104 ? 23.625 30.172 -18.938 1 94.06 104 GLY A C 1
ATOM 761 O O . GLY A 1 104 ? 23.438 31.25 -19.5 1 94.06 104 GLY A O 1
ATOM 762 N N . ARG A 1 105 ? 24.391 29.25 -19.391 1 95.81 105 ARG A N 1
ATOM 763 C CA . ARG A 1 105 ? 24.859 29.312 -20.766 1 95.81 105 ARG A CA 1
ATOM 764 C C . ARG A 1 105 ? 23.844 28.734 -21.734 1 95.81 105 ARG A C 1
ATOM 766 O O . ARG A 1 105 ? 24.031 27.641 -22.266 1 95.81 105 ARG A O 1
ATOM 773 N N . TRP A 1 106 ? 22.875 29.531 -22.047 1 95.94 106 TRP A N 1
ATOM 774 C CA . TRP A 1 106 ? 21.672 29.078 -22.734 1 95.94 106 TRP A CA 1
ATOM 775 C C . TRP A 1 106 ? 21.969 28.688 -24.172 1 95.94 106 TRP A C 1
ATOM 777 O O . TRP A 1 106 ? 21.453 27.688 -24.688 1 95.94 106 TRP A O 1
ATOM 787 N N . SER A 1 107 ? 22.828 29.422 -24.859 1 94.94 107 SER A N 1
ATOM 788 C CA . SER A 1 107 ? 23.172 29.109 -26.234 1 94.94 107 SER A CA 1
ATOM 789 C C . SER A 1 107 ? 23.828 27.734 -26.344 1 94.94 107 SER A C 1
ATOM 791 O O . SER A 1 107 ? 23.547 26.984 -27.281 1 94.94 107 SER A O 1
ATOM 793 N N . GLU A 1 108 ? 24.609 27.5 -25.438 1 95.12 108 GLU A N 1
ATOM 794 C CA . GLU A 1 108 ? 25.266 26.203 -25.422 1 95.12 108 GLU A CA 1
ATOM 795 C C . GLU A 1 108 ? 24.281 25.078 -25.109 1 95.12 108 GLU A C 1
ATOM 797 O O . GLU A 1 108 ? 24.312 24.031 -25.766 1 95.12 108 GLU A O 1
ATOM 802 N N . ALA A 1 109 ? 23.469 25.266 -24.141 1 95.75 109 ALA A N 1
ATOM 803 C CA . ALA A 1 109 ? 22.453 24.281 -23.766 1 95.75 109 ALA A CA 1
ATOM 804 C C . ALA A 1 109 ? 21.531 23.984 -24.953 1 95.75 109 ALA A C 1
ATOM 806 O O . ALA A 1 109 ? 21.25 22.828 -25.25 1 95.75 109 ALA A O 1
ATOM 807 N N . GLU A 1 110 ? 21.156 25.016 -25.641 1 95.44 110 GLU A N 1
ATOM 808 C CA . GLU A 1 110 ? 20.266 24.844 -26.781 1 95.44 110 GLU A CA 1
ATOM 809 C C . GLU A 1 110 ? 20.969 24.094 -27.922 1 95.44 110 GLU A C 1
ATOM 811 O O . GLU A 1 110 ? 20.344 23.281 -28.609 1 95.44 110 GLU A O 1
ATOM 816 N N . ARG A 1 111 ? 22.188 24.453 -28.094 1 93.62 111 ARG A N 1
ATOM 817 C CA . ARG A 1 111 ? 22.953 23.797 -29.141 1 93.62 111 ARG A CA 1
ATOM 818 C C . ARG A 1 111 ? 23.047 22.281 -28.906 1 93.62 111 ARG A C 1
ATOM 820 O O . ARG A 1 111 ? 22.812 21.5 -29.828 1 93.62 111 ARG A O 1
ATOM 827 N N . ILE A 1 112 ? 23.359 21.891 -27.734 1 92.81 112 ILE A N 1
ATOM 828 C CA . ILE A 1 112 ? 23.469 20.469 -27.391 1 92.81 112 ILE A CA 1
ATOM 829 C C . ILE A 1 112 ? 22.109 19.797 -27.578 1 92.81 112 ILE A C 1
ATOM 831 O O . ILE A 1 112 ? 22.047 18.688 -28.125 1 92.81 112 ILE A O 1
ATOM 835 N N . LEU A 1 113 ? 21.078 20.453 -27.156 1 93.06 113 LEU A N 1
ATOM 836 C CA . LEU A 1 113 ? 19.719 19.922 -27.25 1 93.06 113 LEU A CA 1
ATOM 837 C C . LEU A 1 113 ? 19.312 19.719 -28.703 1 93.06 113 LEU A C 1
ATOM 839 O O . LEU A 1 113 ? 18.828 18.641 -29.062 1 93.06 113 LEU A O 1
ATOM 843 N N . ILE A 1 114 ? 19.547 20.703 -29.516 1 91.94 114 ILE A N 1
ATOM 844 C CA . ILE A 1 114 ? 19.172 20.656 -30.922 1 91.94 114 ILE A CA 1
ATOM 845 C C . ILE A 1 114 ? 19.969 19.562 -31.641 1 91.94 114 ILE A C 1
ATOM 847 O O . ILE A 1 114 ? 19.406 18.797 -32.438 1 91.94 114 ILE A O 1
ATOM 851 N N . GLN A 1 115 ? 21.203 19.469 -31.312 1 89.81 115 GLN A N 1
ATOM 852 C CA . GLN A 1 115 ? 22.062 18.453 -31.906 1 89.81 115 GLN A CA 1
ATOM 853 C C . GLN A 1 115 ? 21.594 17.047 -31.5 1 89.81 115 GLN A C 1
ATOM 855 O O . GLN A 1 115 ? 21.672 16.109 -32.281 1 89.81 115 GLN A O 1
ATOM 860 N N . SER A 1 116 ? 21.172 16.891 -30.312 1 90.94 116 SER A N 1
ATOM 861 C CA . SER A 1 116 ? 20.719 15.609 -29.797 1 90.94 116 SER A CA 1
ATOM 862 C C . SER A 1 116 ? 19.453 15.141 -30.516 1 90.94 116 SER A C 1
ATOM 864 O O . SER A 1 116 ? 19.297 13.945 -30.781 1 90.94 116 SER A O 1
ATOM 866 N N . PHE A 1 117 ? 18.594 16.016 -30.859 1 90.5 117 PHE A N 1
ATOM 867 C CA . PHE A 1 117 ? 17.375 15.656 -31.594 1 90.5 117 PHE A CA 1
ATOM 868 C C . PHE A 1 117 ? 17.688 15.312 -33.031 1 90.5 117 PHE A C 1
ATOM 870 O O . PHE A 1 117 ? 17.031 14.461 -33.625 1 90.5 117 PHE A O 1
ATOM 877 N N . ARG A 1 118 ? 18.641 15.93 -33.594 1 85.5 118 ARG A N 1
ATOM 878 C CA . ARG A 1 118 ? 19.047 15.641 -34.969 1 85.5 118 ARG A CA 1
ATOM 879 C C . ARG A 1 118 ? 19.641 14.242 -35.094 1 85.5 118 ARG A C 1
ATOM 881 O O . ARG A 1 118 ? 19.375 13.523 -36.031 1 85.5 118 ARG A O 1
ATOM 888 N N . ASN A 1 119 ? 20.328 13.867 -34.156 1 80.19 119 ASN A N 1
ATOM 889 C CA . ASN A 1 119 ? 20.969 12.562 -34.125 1 80.19 119 ASN A CA 1
ATOM 890 C C . ASN A 1 119 ? 19.969 11.438 -33.906 1 80.19 119 ASN A C 1
ATOM 892 O O . ASN A 1 119 ? 20.141 10.32 -34.375 1 80.19 119 ASN A O 1
ATOM 896 N N . ALA A 1 120 ? 19 11.617 -33.062 1 74.62 120 ALA A N 1
ATOM 897 C CA . ALA A 1 120 ? 17.984 10.609 -32.781 1 74.62 120 ALA A CA 1
ATOM 898 C C . ALA A 1 120 ? 17.203 10.266 -34.031 1 74.62 120 ALA A C 1
ATOM 900 O O . ALA A 1 120 ? 16.797 9.117 -34.219 1 74.62 120 ALA A O 1
ATOM 901 N N . GLY A 1 121 ? 16.812 11.086 -34.906 1 63.78 121 GLY A N 1
ATOM 902 C CA . GLY A 1 121 ? 16.094 10.844 -36.156 1 63.78 121 GLY A CA 1
ATOM 903 C C . GLY A 1 121 ? 16.969 10.242 -37.219 1 63.78 121 GLY A C 1
ATOM 904 O O . GLY A 1 121 ? 16.453 9.633 -38.188 1 63.78 121 GLY A O 1
ATOM 905 N N . SER A 1 122 ? 18.219 10.477 -37.25 1 58.97 122 SER A N 1
ATOM 906 C CA . SER A 1 122 ? 19.078 9.992 -38.344 1 58.97 122 SER A CA 1
ATOM 907 C C . SER A 1 122 ? 19.641 8.617 -38.031 1 58.97 122 SER A C 1
ATOM 909 O O . SER A 1 122 ? 20.234 8.414 -36.969 1 58.97 122 SER A O 1
ATOM 911 N N . GLN A 1 123 ? 18.922 7.465 -38.469 1 46.97 123 GLN A N 1
ATOM 912 C CA . GLN A 1 123 ? 19.453 6.105 -38.469 1 46.97 123 GLN A CA 1
ATOM 913 C C . GLN A 1 123 ? 20.938 6.09 -38.812 1 46.97 123 GLN A C 1
ATOM 915 O O . GLN A 1 123 ? 21.516 5.023 -39.031 1 46.97 123 GLN A O 1
ATOM 920 N N . GLN A 1 124 ? 21.578 7.035 -39.438 1 40.12 124 GLN A N 1
ATOM 921 C CA . GLN A 1 124 ? 22.875 6.852 -40.062 1 40.12 124 GLN A CA 1
ATOM 922 C C . GLN A 1 124 ? 23.969 6.617 -39.031 1 40.12 124 GLN A C 1
ATOM 924 O O . GLN A 1 124 ? 24.125 7.406 -38.094 1 40.12 124 GLN A O 1
ATOM 929 N N . VAL A 1 125 ? 24.594 5.34 -39.062 1 43.34 125 VAL A N 1
ATOM 930 C CA . VAL A 1 125 ? 25.609 4.531 -38.406 1 43.34 125 VAL A CA 1
ATOM 931 C C . VAL A 1 125 ? 26.859 5.379 -38.156 1 43.34 125 VAL A C 1
ATOM 933 O O . VAL A 1 125 ? 27.609 5.129 -37.188 1 43.34 125 VAL A O 1
ATOM 936 N N . ASP A 1 126 ? 27.391 6.066 -39.156 1 39.12 126 ASP A N 1
ATOM 937 C CA . ASP A 1 126 ? 28.828 6.328 -39.219 1 39.12 126 ASP A CA 1
ATOM 938 C C . ASP A 1 126 ? 29.188 7.574 -38.406 1 39.12 126 ASP A C 1
ATOM 940 O O . ASP A 1 126 ? 30.156 8.266 -38.719 1 39.12 126 ASP A O 1
ATOM 944 N N . LYS A 1 127 ? 28.312 8.227 -37.719 1 46.44 127 LYS A N 1
ATOM 945 C CA . LYS A 1 127 ? 28.922 9.492 -37.344 1 46.44 127 LYS A CA 1
ATOM 946 C C . LYS A 1 127 ? 29.859 9.297 -36.156 1 46.44 127 LYS A C 1
ATOM 948 O O . LYS A 1 127 ? 29.641 8.445 -35.312 1 46.44 127 LYS A O 1
ATOM 953 N N . PRO A 1 128 ? 30.969 10.086 -35.969 1 47.16 128 PRO A N 1
ATOM 954 C CA . PRO A 1 128 ? 32.031 9.977 -34.969 1 47.16 128 PRO A CA 1
ATOM 955 C C . PRO A 1 128 ? 31.516 10.039 -33.531 1 47.16 128 PRO A C 1
ATOM 957 O O . PRO A 1 128 ? 30.531 10.742 -33.25 1 47.16 128 PRO A O 1
ATOM 960 N N . PRO A 1 129 ? 31.766 9.148 -32.688 1 48.81 129 PRO A N 1
ATOM 961 C CA . PRO A 1 129 ? 31.469 9.047 -31.25 1 48.81 129 PRO A CA 1
ATOM 962 C C . PRO A 1 129 ? 31.578 10.383 -30.516 1 48.81 129 PRO A C 1
ATOM 964 O O . PRO A 1 129 ? 31.312 10.461 -29.312 1 48.81 129 PRO A O 1
ATOM 967 N N . GLN A 1 130 ? 32.25 11.461 -31.125 1 49.81 130 GLN A N 1
ATOM 968 C CA . GLN A 1 130 ? 32.812 12.578 -30.375 1 49.81 130 GLN A CA 1
ATOM 969 C C . GLN A 1 130 ? 31.75 13.625 -30.062 1 49.81 130 GLN A C 1
ATOM 971 O O . GLN A 1 130 ? 32.031 14.617 -29.391 1 49.81 130 GLN A O 1
ATOM 976 N N . GLU A 1 131 ? 30.578 13.578 -30.531 1 58.94 131 GLU A N 1
ATOM 977 C CA . GLU A 1 131 ? 29.703 14.719 -30.359 1 58.94 131 GLU A CA 1
ATOM 978 C C . GLU A 1 131 ? 28.875 14.594 -29.078 1 58.94 131 GLU A C 1
ATOM 980 O O . GLU A 1 131 ? 28.438 13.5 -28.719 1 58.94 131 GLU A O 1
ATOM 985 N N . GLU A 1 132 ? 29 15.766 -28.234 1 73.44 132 GLU A N 1
ATOM 986 C CA . GLU A 1 132 ? 28.281 15.922 -26.984 1 73.44 132 GLU A CA 1
ATOM 987 C C . GLU A 1 132 ? 26.766 15.812 -27.203 1 73.44 132 GLU A C 1
ATOM 989 O O . GLU A 1 132 ? 26.125 16.781 -27.609 1 73.44 132 GLU A O 1
ATOM 994 N N . THR A 1 133 ? 26.281 14.656 -27.188 1 81.88 133 THR A N 1
ATOM 995 C CA . THR A 1 133 ? 24.844 14.477 -27.406 1 81.88 133 THR A CA 1
ATOM 996 C C . THR A 1 133 ? 24.203 13.773 -26.203 1 81.88 133 THR A C 1
ATOM 998 O O . THR A 1 133 ? 24.891 13.148 -25.391 1 81.88 133 THR A O 1
ATOM 1001 N N . LEU A 1 134 ? 22.922 14.164 -26.125 1 86.75 134 LEU A N 1
ATOM 1002 C CA . LEU A 1 134 ? 22.094 13.531 -25.109 1 86.75 134 LEU A CA 1
ATOM 1003 C C . LEU A 1 134 ? 21.297 12.375 -25.703 1 86.75 134 LEU A C 1
ATOM 1005 O O . LEU A 1 134 ? 20.953 12.391 -26.891 1 86.75 134 LEU A O 1
ATOM 1009 N N . ILE A 1 135 ? 21.234 11.344 -25 1 87.38 135 ILE A N 1
ATOM 1010 C CA . ILE A 1 135 ? 20.25 10.336 -25.359 1 87.38 135 ILE A CA 1
ATOM 1011 C C . ILE A 1 135 ? 18.891 10.719 -24.766 1 87.38 135 ILE A C 1
ATOM 1013 O O . ILE A 1 135 ? 18.75 10.836 -23.547 1 87.38 135 ILE A O 1
ATOM 1017 N N . LEU A 1 136 ? 17.922 10.914 -25.609 1 89.44 136 LEU A N 1
ATOM 1018 C CA . LEU A 1 136 ? 16.625 11.445 -25.203 1 89.44 136 LEU A CA 1
ATOM 1019 C C . LEU A 1 136 ? 15.633 10.32 -24.953 1 89.44 136 LEU A C 1
ATOM 1021 O O . LEU A 1 136 ? 15.789 9.219 -25.484 1 89.44 136 LEU A O 1
ATOM 1025 N N . ALA A 1 137 ? 14.711 10.625 -24.062 1 87.12 137 ALA A N 1
ATOM 1026 C CA . ALA A 1 137 ? 13.617 9.688 -23.812 1 87.12 137 ALA A CA 1
ATOM 1027 C C . ALA A 1 137 ? 12.719 9.57 -25.047 1 87.12 137 ALA A C 1
ATOM 1029 O O . ALA A 1 137 ? 12.719 10.445 -25.922 1 87.12 137 ALA A O 1
ATOM 1030 N N . GLU A 1 138 ? 11.922 8.523 -25.156 1 81.69 138 GLU A N 1
ATOM 1031 C CA . GLU A 1 138 ? 11.078 8.242 -26.312 1 81.69 138 GLU A CA 1
ATOM 1032 C C . GLU A 1 138 ? 10.023 9.328 -26.516 1 81.69 138 GLU A C 1
ATOM 1034 O O . GLU A 1 138 ? 9.711 9.711 -27.641 1 81.69 138 GLU A O 1
ATOM 1039 N N . GLU A 1 139 ? 9.562 9.984 -25.438 1 82.44 139 GLU A N 1
ATOM 1040 C CA . GLU A 1 139 ? 8.477 10.961 -25.531 1 82.44 139 GLU A CA 1
ATOM 1041 C C . GLU A 1 139 ? 9.016 12.391 -25.453 1 82.44 139 GLU A C 1
ATOM 1043 O O . GLU A 1 139 ? 8.25 13.336 -25.25 1 82.44 139 GLU A O 1
ATOM 1048 N N . ALA A 1 140 ? 10.281 12.508 -25.672 1 91.31 140 ALA A N 1
ATOM 1049 C CA . ALA A 1 140 ? 10.875 13.836 -25.578 1 91.31 140 ALA A CA 1
ATOM 1050 C C . ALA A 1 140 ? 10.414 14.727 -26.734 1 91.31 140 ALA A C 1
ATOM 1052 O O . ALA A 1 140 ? 10.305 14.266 -27.875 1 91.31 140 ALA A O 1
ATOM 1053 N N . ASP A 1 141 ? 10.094 16 -26.438 1 92.38 141 ASP A N 1
ATOM 1054 C CA . ASP A 1 141 ? 9.656 16.984 -27.406 1 92.38 141 ASP A CA 1
ATOM 1055 C C . ASP A 1 141 ? 10.641 18.156 -27.5 1 92.38 141 ASP A C 1
ATOM 1057 O O . ASP A 1 141 ? 10.875 18.859 -26.5 1 92.38 141 ASP A O 1
ATOM 1061 N N . ARG A 1 142 ? 11.148 18.375 -28.609 1 93 142 ARG A N 1
ATOM 1062 C CA . ARG A 1 142 ? 12.164 19.391 -28.828 1 93 142 ARG A CA 1
ATOM 1063 C C . ARG A 1 142 ? 11.641 20.781 -28.469 1 93 142 ARG A C 1
ATOM 1065 O O . ARG A 1 142 ? 12.297 21.531 -27.75 1 93 142 ARG A O 1
ATOM 1072 N N . ASN A 1 143 ? 10.477 21.094 -28.891 1 93.38 143 ASN A N 1
ATOM 1073 C CA . ASN A 1 143 ? 9.906 22.406 -28.656 1 93.38 143 ASN A CA 1
ATOM 1074 C C . ASN A 1 143 ? 9.609 22.625 -27.172 1 93.38 143 ASN A C 1
ATOM 1076 O O . ASN A 1 143 ? 9.797 23.734 -26.641 1 93.38 143 ASN A O 1
ATOM 1080 N N . GLU A 1 144 ? 9.164 21.625 -26.562 1 94.06 144 GLU A N 1
ATOM 1081 C CA . GLU A 1 144 ? 8.898 21.719 -25.125 1 94.06 144 GLU A CA 1
ATOM 1082 C C . GLU A 1 144 ? 10.18 22.016 -24.344 1 94.06 144 GLU A C 1
ATOM 1084 O O . GLU A 1 144 ? 10.195 22.891 -23.5 1 94.06 144 GLU A O 1
ATOM 1089 N N . MET A 1 145 ? 11.203 21.297 -24.656 1 94.88 145 MET A N 1
ATOM 1090 C CA . MET A 1 145 ? 12.461 21.453 -23.938 1 94.88 145 MET A CA 1
ATOM 1091 C C . MET A 1 145 ? 13.078 22.812 -24.219 1 94.88 145 MET A C 1
ATOM 1093 O O . MET A 1 145 ? 13.586 23.469 -23.312 1 94.88 145 MET A O 1
ATOM 1097 N N . LEU A 1 146 ? 13.031 23.25 -25.453 1 95.38 146 LEU A N 1
ATOM 1098 C CA . LEU A 1 146 ? 13.516 24.578 -25.812 1 95.38 146 LEU A CA 1
ATOM 1099 C C . LEU A 1 146 ? 12.719 25.672 -25.109 1 95.38 146 LEU A C 1
ATOM 1101 O O . LEU A 1 146 ? 13.273 26.672 -24.656 1 95.38 146 LEU A O 1
ATOM 1105 N N . PHE A 1 147 ? 11.445 25.469 -25.078 1 95.38 147 PHE A N 1
ATOM 1106 C CA . PHE A 1 147 ? 10.57 26.422 -24.391 1 95.38 147 PHE A CA 1
ATOM 1107 C C . PHE A 1 147 ? 11.008 26.609 -22.953 1 95.38 147 PHE A C 1
ATOM 1109 O O . PHE A 1 147 ? 11.086 27.75 -22.469 1 95.38 147 PHE A O 1
ATOM 1116 N N . TYR A 1 148 ? 11.281 25.5 -22.297 1 94.62 148 TYR A N 1
ATOM 1117 C CA . TYR A 1 148 ? 11.695 25.578 -20.906 1 94.62 148 TYR A CA 1
ATOM 1118 C C . TYR A 1 148 ? 12.992 26.359 -20.75 1 94.62 148 TYR A C 1
ATOM 1120 O O . TYR A 1 148 ? 13.133 27.188 -19.844 1 94.62 148 TYR A O 1
ATOM 1128 N N . LEU A 1 149 ? 13.938 26.156 -21.594 1 95.81 149 LEU A N 1
ATOM 1129 C CA . LEU A 1 149 ? 15.219 26.875 -21.562 1 95.81 149 LEU A CA 1
ATOM 1130 C C . LEU A 1 149 ? 15.016 28.359 -21.812 1 95.81 149 LEU A C 1
ATOM 1132 O O . LEU A 1 149 ? 15.531 29.188 -21.047 1 95.81 149 LEU A O 1
ATOM 1136 N N . ARG A 1 150 ? 14.234 28.609 -22.734 1 95.88 150 ARG A N 1
ATOM 1137 C CA . ARG A 1 150 ? 14.039 30 -23.141 1 95.88 150 ARG A CA 1
ATOM 1138 C C . ARG A 1 150 ? 13.164 30.734 -22.141 1 95.88 150 ARG A C 1
ATOM 1140 O O . ARG A 1 150 ? 13.32 31.953 -21.938 1 95.88 150 ARG A O 1
ATOM 1147 N N . GLN A 1 151 ? 12.242 30 -21.578 1 93.5 151 GLN A N 1
ATOM 1148 C CA . GLN A 1 151 ? 11.445 30.578 -20.516 1 93.5 151 GLN A CA 1
ATOM 1149 C C . GLN A 1 151 ? 12.328 31.031 -19.344 1 93.5 151 GLN A C 1
ATOM 1151 O O . GLN A 1 151 ? 12.141 32.094 -18.797 1 93.5 151 GLN A O 1
ATOM 1156 N N . GLN A 1 152 ? 13.258 30.141 -18.969 1 93.69 152 GLN A N 1
ATOM 1157 C CA . GLN A 1 152 ? 14.188 30.484 -17.906 1 93.69 152 GLN A CA 1
ATOM 1158 C C . GLN A 1 152 ? 15.023 31.703 -18.266 1 93.69 152 GLN A C 1
ATOM 1160 O O . GLN A 1 152 ? 15.234 32.594 -17.438 1 93.69 152 GLN A O 1
ATOM 1165 N N . LYS A 1 153 ? 15.5 31.703 -19.406 1 94.69 153 LYS A N 1
ATOM 1166 C CA . LYS A 1 153 ? 16.25 32.844 -19.906 1 94.69 153 LYS A CA 1
ATOM 1167 C C . LYS A 1 153 ? 15.422 34.125 -19.797 1 94.69 153 LYS A C 1
ATOM 1169 O O . LYS A 1 153 ? 15.914 35.156 -19.328 1 94.69 153 LYS A O 1
ATOM 1174 N N . PHE A 1 154 ? 14.18 34.125 -20.203 1 93.5 154 PHE A N 1
ATOM 1175 C CA . PHE A 1 154 ? 13.242 35.25 -20.156 1 93.5 154 PHE A CA 1
ATOM 1176 C C . PHE A 1 154 ? 13.039 35.719 -18.734 1 93.5 154 PHE A C 1
ATOM 1178 O O . PHE A 1 154 ? 13.148 36.938 -18.453 1 93.5 154 PHE A O 1
ATOM 1185 N N . LEU A 1 155 ? 12.766 34.781 -17.891 1 91.31 155 LEU A N 1
ATOM 1186 C CA . LEU A 1 155 ? 12.492 35.125 -16.5 1 91.31 155 LEU A CA 1
ATOM 1187 C C . LEU A 1 155 ? 13.719 35.781 -15.852 1 91.31 155 LEU A C 1
ATOM 1189 O O . LEU A 1 155 ? 13.586 36.688 -15.039 1 91.31 155 LEU A O 1
ATOM 1193 N N . GLU A 1 156 ? 14.906 35.25 -16.188 1 91.94 156 GLU A N 1
ATOM 1194 C CA . GLU A 1 156 ? 16.125 35.812 -15.625 1 91.94 156 GLU A CA 1
ATOM 1195 C C . GLU A 1 156 ? 16.359 37.25 -16.141 1 91.94 156 GLU A C 1
ATOM 1197 O O . GLU A 1 156 ? 16.844 38.094 -15.406 1 91.94 156 GLU A O 1
ATOM 1202 N N . LEU A 1 157 ? 16.047 37.5 -17.359 1 92.06 157 LEU A N 1
ATOM 1203 C CA . LEU A 1 157 ? 16.141 38.844 -17.938 1 92.06 157 LEU A CA 1
ATOM 1204 C C . LEU A 1 157 ? 15.172 39.781 -17.234 1 92.06 157 LEU A C 1
ATOM 1206 O O . LEU A 1 157 ? 15.516 40.938 -16.969 1 92.06 157 LEU A O 1
ATOM 1210 N N . LEU A 1 158 ? 13.984 39.281 -17 1 90.06 158 LEU A N 1
ATOM 1211 C CA . LEU A 1 158 ? 13.008 40.094 -16.281 1 90.06 158 LEU A CA 1
ATOM 1212 C C . LEU A 1 158 ? 13.508 40.438 -14.891 1 90.06 158 LEU A C 1
ATOM 1214 O O . LEU A 1 158 ? 13.328 41.562 -14.422 1 90.06 158 LEU A O 1
ATOM 1218 N N . GLU A 1 159 ? 14.055 39.438 -14.25 1 87.25 159 GLU A N 1
ATOM 1219 C CA . GLU A 1 159 ? 14.594 39.688 -12.906 1 87.25 159 GLU A CA 1
ATOM 1220 C C . GLU A 1 159 ? 15.703 40.719 -12.93 1 87.25 159 GLU A C 1
ATOM 1222 O O . GLU A 1 159 ? 15.844 41.5 -11.984 1 87.25 159 GLU A O 1
ATOM 1227 N N . ALA A 1 160 ? 16.516 40.688 -14 1 88.06 160 ALA A N 1
ATOM 1228 C CA . ALA A 1 160 ? 17.609 41.656 -14.164 1 88.06 160 ALA A CA 1
ATOM 1229 C C . ALA A 1 160 ? 17.078 43 -14.672 1 88.06 160 ALA A C 1
ATOM 1231 O O . ALA A 1 160 ? 17.859 43.906 -14.898 1 88.06 160 ALA A O 1
ATOM 1232 N N . ARG A 1 161 ? 15.828 43.094 -14.961 1 88.75 161 ARG A N 1
ATOM 1233 C CA . ARG A 1 161 ? 15.141 44.312 -15.414 1 88.75 161 ARG A CA 1
ATOM 1234 C C . ARG A 1 161 ? 15.609 44.719 -16.812 1 88.75 161 ARG A C 1
ATOM 1236 O O . ARG A 1 161 ? 15.672 45.906 -17.125 1 88.75 161 ARG A O 1
ATOM 1243 N N . ASP A 1 162 ? 16.078 43.781 -17.516 1 92.88 162 ASP A N 1
ATOM 1244 C CA . ASP A 1 162 ? 16.375 43.969 -18.938 1 92.88 162 ASP A CA 1
ATOM 1245 C C . ASP A 1 162 ? 15.141 43.688 -19.797 1 92.88 162 ASP A C 1
ATOM 1247 O O . ASP A 1 162 ? 15.109 42.656 -20.516 1 92.88 162 ASP A O 1
ATOM 1251 N N . LEU A 1 163 ? 14.25 44.531 -19.828 1 91.38 163 LEU A N 1
ATOM 1252 C CA . LEU A 1 163 ? 12.938 44.312 -20.438 1 91.38 163 LEU A CA 1
ATOM 1253 C C . LEU A 1 163 ? 13.047 44.219 -21.953 1 91.38 163 LEU A C 1
ATOM 1255 O O . LEU A 1 163 ? 12.312 43.438 -22.578 1 91.38 163 LEU A O 1
ATOM 1259 N N . ALA A 1 164 ? 13.938 45 -22.516 1 93.75 164 ALA A N 1
ATOM 1260 C CA . ALA A 1 164 ? 14.094 44.969 -23.969 1 93.75 164 ALA A CA 1
ATOM 1261 C C . ALA A 1 164 ? 14.508 43.594 -24.453 1 93.75 164 ALA A C 1
ATOM 1263 O O . ALA A 1 164 ? 13.906 43.062 -25.375 1 93.75 164 ALA A O 1
ATOM 1264 N N . SER A 1 165 ? 15.531 43.094 -23.812 1 95.38 165 SER A N 1
ATOM 1265 C CA . SER A 1 165 ? 16 41.75 -24.172 1 95.38 165 SER A CA 1
ATOM 1266 C C . SER A 1 165 ? 14.938 40.688 -23.875 1 95.38 165 SER A C 1
ATOM 1268 O O . SER A 1 165 ? 14.789 39.719 -24.625 1 95.38 165 SER A O 1
ATOM 1270 N N . ALA A 1 166 ? 14.234 40.844 -22.766 1 94.88 166 ALA A N 1
ATOM 1271 C CA . ALA A 1 166 ? 13.164 39.906 -22.406 1 94.88 166 ALA A CA 1
ATOM 1272 C C . ALA A 1 166 ? 12.07 39.875 -23.469 1 94.88 166 ALA A C 1
ATOM 1274 O O . ALA A 1 166 ? 11.602 38.812 -23.859 1 94.88 166 ALA A O 1
ATOM 1275 N N . LEU A 1 167 ? 11.766 41.062 -23.844 1 94.25 167 LEU A N 1
ATOM 1276 C CA . LEU A 1 167 ? 10.742 41.188 -24.875 1 94.25 167 LEU A CA 1
ATOM 1277 C C . LEU A 1 167 ? 11.211 40.531 -26.172 1 94.25 167 LEU A C 1
ATOM 1279 O O . LEU A 1 167 ? 10.414 39.906 -26.891 1 94.25 167 LEU A O 1
ATOM 1283 N N . SER A 1 168 ? 12.438 40.75 -26.484 1 95.62 168 SER A N 1
ATOM 1284 C CA . SER A 1 168 ? 13.008 40.125 -27.672 1 95.62 168 SER A CA 1
ATOM 1285 C C . SER A 1 168 ? 12.93 38.594 -27.562 1 95.62 168 SER A C 1
ATOM 1287 O O . SER A 1 168 ? 12.586 37.938 -28.547 1 95.62 168 SER A O 1
ATOM 1289 N N . VAL A 1 169 ? 13.289 38.031 -26.453 1 95.88 169 VAL A N 1
ATOM 1290 C CA . VAL A 1 169 ? 13.227 36.594 -26.234 1 95.88 169 VAL A CA 1
ATOM 1291 C C . VAL A 1 169 ? 11.781 36.094 -26.359 1 95.88 169 VAL A C 1
ATOM 1293 O O . VAL A 1 169 ? 11.516 35.062 -26.984 1 95.88 169 VAL A O 1
ATOM 1296 N N . LEU A 1 170 ? 10.859 36.812 -25.781 1 94.25 170 LEU A N 1
ATOM 1297 C CA . LEU A 1 170 ? 9.445 36.469 -25.812 1 94.25 170 LEU A CA 1
ATOM 1298 C C . LEU A 1 170 ? 8.922 36.438 -27.25 1 94.25 170 LEU A C 1
ATOM 1300 O O . LEU A 1 170 ? 8.281 35.469 -27.656 1 94.25 170 LEU A O 1
ATOM 1304 N N . ARG A 1 171 ? 9.344 37.406 -28.031 1 93.44 171 ARG A N 1
ATOM 1305 C CA . ARG A 1 171 ? 8.781 37.594 -29.359 1 93.44 171 ARG A CA 1
ATOM 1306 C C . ARG A 1 171 ? 9.523 36.75 -30.391 1 93.44 171 ARG A C 1
ATOM 1308 O O . ARG A 1 171 ? 8.906 36.156 -31.281 1 93.44 171 ARG A O 1
ATOM 1315 N N . GLN A 1 172 ? 10.773 36.594 -30.25 1 94.44 172 GLN A N 1
ATOM 1316 C CA . GLN A 1 172 ? 11.586 36.031 -31.312 1 94.44 172 GLN A CA 1
ATOM 1317 C C . GLN A 1 172 ? 11.992 34.594 -31 1 94.44 172 GLN A C 1
ATOM 1319 O O . GLN A 1 172 ? 12.367 33.844 -31.906 1 94.44 172 GLN A O 1
ATOM 1324 N N . GLU A 1 173 ? 11.898 34.25 -29.797 1 94.75 173 GLU A N 1
ATOM 1325 C CA . GLU A 1 173 ? 12.383 32.906 -29.453 1 94.75 173 GLU A CA 1
ATOM 1326 C C . GLU A 1 173 ? 11.258 32.031 -28.922 1 94.75 173 GLU A C 1
ATOM 1328 O O . GLU A 1 173 ? 11.062 30.922 -29.375 1 94.75 173 GLU A O 1
ATOM 1333 N N . LEU A 1 174 ? 10.469 32.5 -27.969 1 95.19 174 LEU A N 1
ATOM 1334 C CA . LEU A 1 174 ? 9.438 31.719 -27.297 1 95.19 174 LEU A CA 1
ATOM 1335 C C . LEU A 1 174 ? 8.195 31.594 -28.188 1 95.19 174 LEU A C 1
ATOM 1337 O O . LEU A 1 174 ? 7.664 30.5 -28.375 1 95.19 174 LEU A O 1
ATOM 1341 N N . THR A 1 175 ? 7.824 32.625 -28.766 1 93 175 THR A N 1
ATOM 1342 C CA . THR A 1 175 ? 6.586 32.656 -29.547 1 93 175 THR A CA 1
ATOM 1343 C C . THR A 1 175 ? 6.672 31.75 -30.766 1 93 175 THR A C 1
ATOM 1345 O O . THR A 1 175 ? 5.738 31 -31.047 1 93 175 THR A O 1
ATOM 1348 N N . PRO A 1 176 ? 7.773 31.703 -31.469 1 93.44 176 PRO A N 1
ATOM 1349 C CA . PRO A 1 176 ? 7.859 30.875 -32.688 1 93.44 176 PRO A CA 1
ATOM 1350 C C . PRO A 1 176 ? 7.789 29.375 -32.344 1 93.44 176 PRO A C 1
ATOM 1352 O O . PRO A 1 176 ? 7.523 28.562 -33.25 1 93.44 176 PRO A O 1
ATOM 1355 N N . LEU A 1 177 ? 8.117 29.016 -31.219 1 93.44 177 LEU A N 1
ATOM 1356 C CA . LEU A 1 177 ? 8.062 27.609 -30.844 1 93.44 177 LEU A CA 1
ATOM 1357 C C . LEU A 1 177 ? 6.625 27.094 -30.875 1 93.44 177 LEU A C 1
ATOM 1359 O O . LEU A 1 177 ? 6.391 25.891 -30.953 1 93.44 177 LEU A O 1
ATOM 1363 N N . ASN A 1 178 ? 5.645 27.938 -30.797 1 86.75 178 ASN A N 1
ATOM 1364 C CA . ASN A 1 178 ? 4.219 27.625 -30.828 1 86.75 178 ASN A CA 1
ATOM 1365 C C . ASN A 1 178 ? 3.871 26.516 -29.844 1 86.75 178 ASN A C 1
ATOM 1367 O O . ASN A 1 178 ? 3.113 25.609 -30.172 1 86.75 178 ASN A O 1
ATOM 1371 N N . PHE A 1 179 ? 4.613 26.578 -28.766 1 84.94 179 PHE A N 1
ATOM 1372 C CA . PHE A 1 179 ? 4.355 25.641 -27.672 1 84.94 179 PHE A CA 1
ATOM 1373 C C . PHE A 1 179 ? 3.564 26.312 -26.562 1 84.94 179 PHE A C 1
ATOM 1375 O O . PHE A 1 179 ? 3.961 27.359 -26.047 1 84.94 179 PHE A O 1
ATOM 1382 N N . ASP A 1 180 ? 2.406 25.781 -26.094 1 86 180 ASP A N 1
ATOM 1383 C CA . ASP A 1 180 ? 1.605 26.203 -24.953 1 86 180 ASP A CA 1
ATOM 1384 C C . ASP A 1 180 ? 1.255 27.688 -25.031 1 86 180 ASP A C 1
ATOM 1386 O O . ASP A 1 180 ? 1.848 28.516 -24.344 1 86 180 ASP A O 1
ATOM 1390 N N . VAL A 1 181 ? 0.371 28.047 -25.734 1 86.19 181 VAL A N 1
ATOM 1391 C CA . VAL A 1 181 ? -0.039 29.422 -26.016 1 86.19 181 VAL A CA 1
ATOM 1392 C C . VAL A 1 181 ? -0.505 30.078 -24.719 1 86.19 181 VAL A C 1
ATOM 1394 O O . VAL A 1 181 ? -0.233 31.266 -24.484 1 86.19 181 VAL A O 1
ATOM 1397 N N . GLU A 1 182 ? -1.152 29.344 -23.859 1 87.31 182 GLU A N 1
ATOM 1398 C CA . GLU A 1 182 ? -1.624 29.891 -22.594 1 87.31 182 GLU A CA 1
ATOM 1399 C C . GLU A 1 182 ? -0.457 30.328 -21.719 1 87.31 182 GLU A C 1
ATOM 1401 O O . GLU A 1 182 ? -0.514 31.391 -21.094 1 87.31 182 GLU A O 1
ATOM 1406 N N . ARG A 1 183 ? 0.483 29.516 -21.781 1 88.12 183 ARG A N 1
ATOM 1407 C CA . ARG A 1 183 ? 1.66 29.859 -20.984 1 88.12 183 ARG A CA 1
ATOM 1408 C C . ARG A 1 183 ? 2.373 31.078 -21.562 1 88.12 183 ARG A C 1
ATOM 1410 O O . ARG A 1 183 ? 2.887 31.906 -20.812 1 88.12 183 ARG A O 1
ATOM 1417 N N . LEU A 1 184 ? 2.455 31.219 -22.812 1 89.06 184 LEU A N 1
ATOM 1418 C CA . LEU A 1 184 ? 3.059 32.375 -23.469 1 89.06 184 LEU A CA 1
ATOM 1419 C C . LEU A 1 184 ? 2.354 33.656 -23.062 1 89.06 184 LEU A C 1
ATOM 1421 O O . LEU A 1 184 ? 3.006 34.688 -22.812 1 89.06 184 LEU A O 1
ATOM 1425 N N . HIS A 1 185 ? 1.095 33.531 -22.938 1 87.12 185 HIS A N 1
ATOM 1426 C CA . HIS A 1 185 ? 0.312 34.688 -22.516 1 87.12 185 HIS A CA 1
ATOM 1427 C C . HIS A 1 185 ? 0.609 35.031 -21.062 1 87.12 185 HIS A C 1
ATOM 1429 O O . HIS A 1 185 ? 0.727 36.219 -20.734 1 87.12 185 HIS A O 1
ATOM 1435 N N . ALA A 1 186 ? 0.657 34.031 -20.312 1 86.62 186 ALA A N 1
ATOM 1436 C CA . ALA A 1 186 ? 0.986 34.25 -18.906 1 86.62 186 ALA A CA 1
ATOM 1437 C C . ALA A 1 186 ? 2.344 34.938 -18.766 1 86.62 186 ALA A C 1
ATOM 1439 O O . ALA A 1 186 ? 2.512 35.844 -17.938 1 86.62 186 ALA A O 1
ATOM 1440 N N . LEU A 1 187 ? 3.334 34.594 -19.609 1 89.19 187 LEU A N 1
ATOM 1441 C CA . LEU A 1 187 ? 4.672 35.188 -19.562 1 89.19 187 LEU A CA 1
ATOM 1442 C C . LEU A 1 187 ? 4.648 36.625 -20.031 1 89.19 187 LEU A C 1
ATOM 1444 O O . LEU A 1 187 ? 5.359 37.469 -19.469 1 89.19 187 LEU A O 1
ATOM 1448 N N . SER A 1 188 ? 3.85 36.938 -20.922 1 87.56 188 SER A N 1
ATOM 1449 C CA . SER A 1 188 ? 3.736 38.281 -21.422 1 87.56 188 SER A CA 1
ATOM 1450 C C . SER A 1 188 ? 3.209 39.25 -20.344 1 87.56 188 SER A C 1
ATOM 1452 O O . SER A 1 188 ? 3.584 40.406 -20.312 1 87.56 188 SER A O 1
ATOM 1454 N N . SER A 1 189 ? 2.363 38.688 -19.562 1 86.69 189 SER A N 1
ATOM 1455 C CA . SER A 1 189 ? 1.783 39.5 -18.5 1 86.69 189 SER A CA 1
ATOM 1456 C C . SER A 1 189 ? 2.826 39.844 -17.438 1 86.69 189 SER A C 1
ATOM 1458 O O . SER A 1 189 ? 2.652 40.812 -16.688 1 86.69 189 SER A O 1
ATOM 1460 N N . LEU A 1 190 ? 3.824 39.125 -17.453 1 87.88 190 LEU A N 1
ATOM 1461 C CA . LEU A 1 190 ? 4.848 39.344 -16.438 1 87.88 190 LEU A CA 1
ATOM 1462 C C . LEU A 1 190 ? 5.715 40.562 -16.797 1 87.88 190 LEU A C 1
ATOM 1464 O O . LEU A 1 190 ? 6.398 41.094 -15.93 1 87.88 190 LEU A O 1
ATOM 1468 N N . LEU A 1 191 ? 5.77 40.969 -18.031 1 85.69 191 LEU A N 1
ATOM 1469 C CA . LEU A 1 191 ? 6.566 42.125 -18.484 1 85.69 191 LEU A CA 1
ATOM 1470 C C . LEU A 1 191 ? 6.176 43.375 -17.734 1 85.69 191 LEU A C 1
ATOM 1472 O O . LEU A 1 191 ? 7.008 44.281 -17.547 1 85.69 191 LEU A O 1
ATOM 1476 N N . MET A 1 192 ? 4.902 43.344 -17.312 1 80.56 192 MET A N 1
ATOM 1477 C CA . MET A 1 192 ? 4.375 44.562 -16.672 1 80.56 192 MET A CA 1
ATOM 1478 C C . MET A 1 192 ? 4.391 44.438 -15.156 1 80.56 192 MET A C 1
ATOM 1480 O O . MET A 1 192 ? 4.012 45.375 -14.453 1 80.56 192 MET A O 1
ATOM 1484 N N . CYS A 1 193 ? 4.793 43.344 -14.664 1 78.69 193 CYS A N 1
ATOM 1485 C CA . CYS A 1 193 ? 4.723 43.094 -13.234 1 78.69 193 CYS A CA 1
ATOM 1486 C C . CYS A 1 193 ? 5.996 43.562 -12.531 1 78.69 193 CYS A C 1
ATOM 1488 O O . CYS A 1 193 ? 7.043 43.688 -13.164 1 78.69 193 CYS A O 1
ATOM 1490 N N . SER A 1 194 ? 5.832 43.969 -11.234 1 78.62 194 SER A N 1
ATOM 1491 C CA . SER A 1 194 ? 6.996 44.25 -10.398 1 78.62 194 SER A CA 1
ATOM 1492 C C . SER A 1 194 ? 7.773 42.969 -10.086 1 78.62 194 SER A C 1
ATOM 1494 O O . SER A 1 194 ? 7.285 41.875 -10.328 1 78.62 194 SER A O 1
ATOM 1496 N N . THR A 1 195 ? 9.031 43.125 -9.695 1 76.75 195 THR A N 1
ATOM 1497 C CA . THR A 1 195 ? 9.891 42 -9.375 1 76.75 195 THR A CA 1
ATOM 1498 C C . THR A 1 195 ? 9.25 41.125 -8.297 1 76.75 195 THR A C 1
ATOM 1500 O O . THR A 1 195 ? 9.359 39.875 -8.336 1 76.75 195 THR A O 1
ATOM 1503 N N . GLU A 1 196 ? 8.617 41.719 -7.34 1 76 196 GLU A N 1
ATOM 1504 C CA . GLU A 1 196 ? 7.961 41 -6.262 1 76 196 GLU A CA 1
ATOM 1505 C C . GLU A 1 196 ? 6.805 40.156 -6.797 1 76 196 GLU A C 1
ATOM 1507 O O . GLU A 1 196 ? 6.645 39 -6.406 1 76 196 GLU A O 1
ATOM 1512 N N . ALA A 1 197 ? 6.117 40.812 -7.648 1 75.81 197 ALA A N 1
ATOM 1513 C CA . ALA A 1 197 ? 4.973 40.125 -8.25 1 75.81 197 ALA A CA 1
ATOM 1514 C C . ALA A 1 197 ? 5.434 38.969 -9.125 1 75.81 197 ALA A C 1
ATOM 1516 O O . ALA A 1 197 ? 4.777 37.906 -9.18 1 75.81 197 ALA A O 1
ATOM 1517 N N . LEU A 1 198 ? 6.598 39.188 -9.75 1 78.06 198 LEU A N 1
ATOM 1518 C CA . LEU A 1 198 ? 7.188 38.156 -10.594 1 78.06 198 LEU A CA 1
ATOM 1519 C C . LEU A 1 198 ? 7.48 36.906 -9.789 1 78.06 198 LEU A C 1
ATOM 1521 O O . LEU A 1 198 ? 7.152 35.781 -10.219 1 78.06 198 LEU A O 1
ATOM 1525 N N . HIS A 1 199 ? 8.023 37.062 -8.656 1 78.81 199 HIS A N 1
ATOM 1526 C CA . HIS A 1 199 ? 8.375 35.938 -7.805 1 78.81 199 HIS A CA 1
ATOM 1527 C C . HIS A 1 199 ? 7.133 35.188 -7.328 1 78.81 199 HIS A C 1
ATOM 1529 O O . HIS A 1 199 ? 7.113 33.938 -7.309 1 78.81 199 HIS A O 1
ATOM 1535 N N . ALA A 1 200 ? 6.176 35.906 -6.996 1 72.19 200 ALA A N 1
ATOM 1536 C CA . ALA A 1 200 ? 4.941 35.312 -6.473 1 72.19 200 ALA A CA 1
ATOM 1537 C C . ALA A 1 200 ? 4.219 34.5 -7.539 1 72.19 200 ALA A C 1
ATOM 1539 O O . ALA A 1 200 ? 3.688 33.438 -7.254 1 72.19 200 ALA A O 1
ATOM 1540 N N . GLN A 1 201 ? 4.266 35 -8.727 1 70.56 201 GLN A N 1
ATOM 1541 C CA . GLN A 1 201 ? 3.496 34.375 -9.797 1 70.56 201 GLN A CA 1
ATOM 1542 C C . GLN A 1 201 ? 4.223 33.156 -10.359 1 70.56 201 GLN A C 1
ATOM 1544 O O . GLN A 1 201 ? 3.586 32.188 -10.82 1 70.56 201 GLN A O 1
ATOM 1549 N N . THR A 1 202 ? 5.492 33.219 -10.367 1 70.81 202 THR A N 1
ATOM 1550 C CA . THR A 1 202 ? 6.246 32.156 -11 1 70.81 202 THR A CA 1
ATOM 1551 C C . THR A 1 202 ? 6.711 31.141 -9.961 1 70.81 202 THR A C 1
ATOM 1553 O O . THR A 1 202 ? 7.188 30.062 -10.32 1 70.81 202 THR A O 1
ATOM 1556 N N . GLY A 1 203 ? 6.406 31.359 -8.75 1 67.44 203 GLY A N 1
ATOM 1557 C CA . GLY A 1 203 ? 6.895 30.484 -7.695 1 67.44 203 GLY A CA 1
ATOM 1558 C C . GLY A 1 203 ? 8.406 30.531 -7.539 1 67.44 203 GLY A C 1
ATOM 1559 O O . GLY A 1 203 ? 9.008 29.562 -7.059 1 67.44 203 GLY A O 1
ATOM 1560 N N . TRP A 1 204 ? 9.023 31.516 -8.109 1 67.75 204 TRP A N 1
ATOM 1561 C CA . TRP A 1 204 ? 10.469 31.672 -8.031 1 67.75 204 TRP A CA 1
ATOM 1562 C C . TRP A 1 204 ? 10.891 32.156 -6.641 1 67.75 204 TRP A C 1
ATOM 1564 O O . TRP A 1 204 ? 10.359 33.125 -6.117 1 67.75 204 TRP A O 1
ATOM 1574 N N . ASP A 1 205 ? 11.461 31.281 -5.781 1 64.06 205 ASP A N 1
ATOM 1575 C CA . ASP A 1 205 ? 11.859 31.578 -4.414 1 64.06 205 ASP A CA 1
ATOM 1576 C C . ASP A 1 205 ? 12.969 32.625 -4.387 1 64.06 205 ASP A C 1
ATOM 1578 O O . ASP A 1 205 ? 13.594 32.844 -3.348 1 64.06 205 ASP A O 1
ATOM 1582 N N . GLY A 1 206 ? 13.227 33.375 -5.527 1 65.19 206 GLY A N 1
ATOM 1583 C CA . GLY A 1 206 ? 14.148 34.5 -5.531 1 65.19 206 GLY A CA 1
ATOM 1584 C C . GLY A 1 206 ? 15.562 34.125 -5.918 1 65.19 206 GLY A C 1
ATOM 1585 O O . GLY A 1 206 ? 16.406 35 -6.141 1 65.19 206 GLY A O 1
ATOM 1586 N N . SER A 1 207 ? 15.93 32.781 -5.848 1 81.06 207 SER A N 1
ATOM 1587 C CA . SER A 1 207 ? 17.297 32.406 -6.203 1 81.06 207 SER A CA 1
ATOM 1588 C C . SER A 1 207 ? 17.375 31.844 -7.617 1 81.06 207 SER A C 1
ATOM 1590 O O . SER A 1 207 ? 16.656 30.891 -7.949 1 81.06 207 SER A O 1
ATOM 1592 N N . VAL A 1 208 ? 18.172 32.5 -8.469 1 85.62 208 VAL A N 1
ATOM 1593 C CA . VAL A 1 208 ? 18.391 32.094 -9.844 1 85.62 208 VAL A CA 1
ATOM 1594 C C . VAL A 1 208 ? 18.938 30.656 -9.859 1 85.62 208 VAL A C 1
ATOM 1596 O O . VAL A 1 208 ? 18.562 29.859 -10.727 1 85.62 208 VAL A O 1
ATOM 1599 N N . SER A 1 209 ? 19.734 30.406 -8.812 1 86.19 209 SER A N 1
ATOM 1600 C CA . SER A 1 209 ? 20.344 29.078 -8.742 1 86.19 209 SER A CA 1
ATOM 1601 C C . SER A 1 209 ? 19.281 28.016 -8.523 1 86.19 209 SER A C 1
ATOM 1603 O O . SER A 1 209 ? 19.312 26.953 -9.164 1 86.19 209 SER A O 1
ATOM 1605 N N . SER A 1 210 ? 18.391 28.266 -7.719 1 86.94 210 SER A N 1
ATOM 1606 C CA . SER A 1 210 ? 17.328 27.312 -7.434 1 86.94 210 SER A CA 1
ATOM 1607 C C . SER A 1 210 ? 16.406 27.141 -8.633 1 86.94 210 SER A C 1
ATOM 1609 O O . SER A 1 210 ? 15.938 26.031 -8.906 1 86.94 210 SER A O 1
ATOM 1611 N N . SER A 1 211 ? 16.172 28.172 -9.289 1 88.94 211 SER A N 1
ATOM 1612 C CA . SER A 1 211 ? 15.312 28.125 -10.469 1 88.94 211 SER A CA 1
ATOM 1613 C C . SER A 1 211 ? 15.961 27.297 -11.586 1 88.94 211 SER A C 1
ATOM 1615 O O . SER A 1 211 ? 15.273 26.547 -12.281 1 88.94 211 SER A O 1
ATOM 1617 N N . ARG A 1 212 ? 17.266 27.484 -11.781 1 91.81 212 ARG A N 1
ATOM 1618 C CA . ARG A 1 212 ? 17.969 26.703 -12.789 1 91.81 212 ARG A CA 1
ATOM 1619 C C . ARG A 1 212 ? 17.984 25.219 -12.438 1 91.81 212 ARG A C 1
ATOM 1621 O O . ARG A 1 212 ? 17.891 24.375 -13.328 1 91.81 212 ARG A O 1
ATOM 1628 N N . GLU A 1 213 ? 18.094 24.953 -11.156 1 89.25 213 GLU A N 1
ATOM 1629 C CA . GLU A 1 213 ? 18.031 23.562 -10.711 1 89.25 213 GLU A CA 1
ATOM 1630 C C . GLU A 1 213 ? 16.672 22.938 -11.031 1 89.25 213 GLU A C 1
ATOM 1632 O O . GLU A 1 213 ? 16.594 21.781 -11.453 1 89.25 213 GLU A O 1
ATOM 1637 N N . ARG A 1 214 ? 15.695 23.656 -10.805 1 90.44 214 ARG A N 1
ATOM 1638 C CA . ARG A 1 214 ? 14.352 23.188 -11.117 1 90.44 214 ARG A CA 1
ATOM 1639 C C . ARG A 1 214 ? 14.195 22.938 -12.617 1 90.44 214 ARG A C 1
ATOM 1641 O O . ARG A 1 214 ? 13.578 21.953 -13.031 1 90.44 214 ARG A O 1
ATOM 1648 N N . LEU A 1 215 ? 14.734 23.938 -13.336 1 93 215 LEU A N 1
ATOM 1649 C CA . LEU A 1 215 ? 14.719 23.766 -14.781 1 93 215 LEU A CA 1
ATOM 1650 C C . LEU A 1 215 ? 15.398 22.453 -15.188 1 93 215 LEU A C 1
ATOM 1652 O O . LEU A 1 215 ? 14.859 21.703 -15.992 1 93 215 LEU A O 1
ATOM 1656 N N . LEU A 1 216 ? 16.547 22.266 -14.617 1 92.19 216 LEU A N 1
ATOM 1657 C CA . LEU A 1 216 ? 17.281 21.047 -14.93 1 92.19 216 LEU A CA 1
ATOM 1658 C C . LEU A 1 216 ? 16.453 19.812 -14.57 1 92.19 216 LEU A C 1
ATOM 1660 O O . LEU A 1 216 ? 16.453 18.828 -15.312 1 92.19 216 LEU A O 1
ATOM 1664 N N . GLY A 1 217 ? 15.836 19.875 -13.477 1 90.56 217 GLY A N 1
ATOM 1665 C CA . GLY A 1 217 ? 14.938 18.797 -13.094 1 90.56 217 GLY A CA 1
ATOM 1666 C C . GLY A 1 217 ? 13.852 18.516 -14.125 1 90.56 217 GLY A C 1
ATOM 1667 O O . GLY A 1 217 ? 13.594 17.359 -14.461 1 90.56 217 GLY A O 1
ATOM 1668 N N . ASP A 1 218 ? 13.328 19.5 -14.633 1 91.12 218 ASP A N 1
ATOM 1669 C CA . ASP A 1 218 ? 12.266 19.375 -15.625 1 91.12 218 ASP A CA 1
ATOM 1670 C C . ASP A 1 218 ? 12.805 18.812 -16.938 1 91.12 218 ASP A C 1
ATOM 1672 O O . ASP A 1 218 ? 12.164 17.969 -17.578 1 91.12 218 ASP A O 1
ATOM 1676 N N . LEU A 1 219 ? 13.93 19.328 -17.312 1 92.31 219 LEU A N 1
ATOM 1677 C CA . LEU A 1 219 ? 14.531 18.891 -18.562 1 92.31 219 LEU A CA 1
ATOM 1678 C C . LEU A 1 219 ? 14.969 17.438 -18.469 1 92.31 219 LEU A C 1
ATOM 1680 O O . LEU A 1 219 ? 14.93 16.703 -19.453 1 92.31 219 LEU A O 1
ATOM 1684 N N . SER A 1 220 ? 15.359 17 -17.297 1 90.12 220 SER A N 1
ATOM 1685 C CA . SER A 1 220 ? 15.859 15.641 -17.094 1 90.12 220 SER A CA 1
ATOM 1686 C C . SER A 1 220 ? 14.773 14.602 -17.359 1 90.12 220 SER A C 1
ATOM 1688 O O . SER A 1 220 ? 15.078 13.453 -17.672 1 90.12 220 SER A O 1
ATOM 1690 N N . LYS A 1 221 ? 13.547 14.984 -17.266 1 88.44 221 LYS A N 1
ATOM 1691 C CA . LYS A 1 221 ? 12.43 14.07 -17.516 1 88.44 221 LYS A CA 1
ATOM 1692 C C . LYS A 1 221 ? 12.391 13.648 -18.984 1 88.44 221 LYS A C 1
ATOM 1694 O O . LYS A 1 221 ? 11.812 12.609 -19.312 1 88.44 221 LYS A O 1
ATOM 1699 N N . SER A 1 222 ? 13 14.516 -19.797 1 91.5 222 SER A N 1
ATOM 1700 C CA . SER A 1 222 ? 12.984 14.242 -21.234 1 91.5 222 SER A CA 1
ATOM 1701 C C . SER A 1 222 ? 14.305 13.633 -21.688 1 91.5 222 SER A C 1
ATOM 1703 O O . SER A 1 222 ? 14.547 13.5 -22.891 1 91.5 222 SER A O 1
ATOM 1705 N N . ILE A 1 223 ? 15.133 13.375 -20.797 1 89.94 223 ILE A N 1
ATOM 1706 C CA . ILE A 1 223 ? 16.406 12.727 -21.078 1 89.94 223 ILE A CA 1
ATOM 1707 C C . ILE A 1 223 ? 16.406 11.305 -20.5 1 89.94 223 ILE A C 1
ATOM 1709 O O . ILE A 1 223 ? 15.859 11.062 -19.438 1 89.94 223 ILE A O 1
ATOM 1713 N N . SER A 1 224 ? 17.031 10.414 -21.234 1 89.38 224 SER A N 1
ATOM 1714 C CA . SER A 1 224 ? 17.078 9.031 -20.781 1 89.38 224 SER A CA 1
ATOM 1715 C C . SER A 1 224 ? 17.734 8.93 -19.406 1 89.38 224 SER A C 1
ATOM 1717 O O . SER A 1 224 ? 18.844 9.43 -19.203 1 89.38 224 SER A O 1
ATOM 1719 N N . PRO A 1 225 ? 17.078 8.234 -18.531 1 88.38 225 PRO A N 1
ATOM 1720 C CA . PRO A 1 225 ? 17.641 8.125 -17.172 1 88.38 225 PRO A CA 1
ATOM 1721 C C . PRO A 1 225 ? 18.969 7.359 -17.141 1 88.38 225 PRO A C 1
ATOM 1723 O O . PRO A 1 225 ? 19.75 7.52 -16.203 1 88.38 225 PRO A O 1
ATOM 1726 N N . SER A 1 226 ? 19.234 6.574 -18.094 1 87.31 226 SER A N 1
ATOM 1727 C CA . SER A 1 226 ? 20.469 5.801 -18.141 1 87.31 226 SER A CA 1
ATOM 1728 C C . SER A 1 226 ? 21.672 6.695 -18.422 1 87.31 226 SER A C 1
ATOM 1730 O O . SER A 1 226 ? 22.812 6.336 -18.109 1 87.31 226 SER A O 1
ATOM 1732 N N . VAL A 1 227 ? 21.344 7.855 -19.031 1 87.62 227 VAL A N 1
ATOM 1733 C CA . VAL A 1 227 ? 22.453 8.758 -19.359 1 87.62 227 VAL A CA 1
ATOM 1734 C C . VAL A 1 227 ? 22.516 9.883 -18.328 1 87.62 227 VAL A C 1
ATOM 1736 O O . VAL A 1 227 ? 23.594 10.352 -17.969 1 87.62 227 VAL A O 1
ATOM 1739 N N . MET A 1 228 ? 21.344 10.281 -17.922 1 90.06 228 MET A N 1
ATOM 1740 C CA . MET A 1 228 ? 21.281 11.297 -16.875 1 90.06 228 MET A CA 1
ATOM 1741 C C . MET A 1 228 ? 20.359 10.844 -15.75 1 90.06 228 MET A C 1
ATOM 1743 O O . MET A 1 228 ? 19.125 10.922 -15.867 1 90.06 228 MET A O 1
ATOM 1747 N N . ILE A 1 229 ? 20.984 10.547 -14.703 1 91.62 229 ILE A N 1
ATOM 1748 C CA . ILE A 1 229 ? 20.219 10.117 -13.539 1 91.62 229 ILE A CA 1
ATOM 1749 C C . ILE A 1 229 ? 19.422 11.305 -12.984 1 91.62 229 ILE A C 1
ATOM 1751 O O . ILE A 1 229 ? 19.969 12.398 -12.828 1 91.62 229 ILE A O 1
ATOM 1755 N N . PRO A 1 230 ? 18.156 11.148 -12.734 1 90.38 230 PRO A N 1
ATOM 1756 C CA . PRO A 1 230 ? 17.375 12.234 -12.133 1 90.38 230 PRO A CA 1
ATOM 1757 C C . PRO A 1 230 ? 18.016 12.766 -10.852 1 90.38 230 PRO A C 1
ATOM 1759 O O . PRO A 1 230 ? 18.688 12.023 -10.133 1 90.38 230 PRO A O 1
ATOM 1762 N N . GLN A 1 231 ? 17.688 13.992 -10.555 1 88.62 231 GLN A N 1
ATOM 1763 C CA . GLN A 1 231 ? 18.297 14.656 -9.414 1 88.62 231 GLN A CA 1
ATOM 1764 C C . GLN A 1 231 ? 17.891 14 -8.102 1 88.62 231 GLN A C 1
ATOM 1766 O O . GLN A 1 231 ? 16.734 13.602 -7.938 1 88.62 231 GLN A O 1
ATOM 1771 N N . HIS A 1 232 ? 18.891 13.883 -7.215 1 93.5 232 HIS A N 1
ATOM 1772 C CA . HIS A 1 232 ? 18.703 13.375 -5.859 1 93.5 232 HIS A CA 1
ATOM 1773 C C . HIS A 1 232 ? 17.953 12.047 -5.867 1 93.5 232 HIS A C 1
ATOM 1775 O O . HIS A 1 232 ? 17 11.867 -5.113 1 93.5 232 HIS A O 1
ATOM 1781 N N . ARG A 1 233 ? 18.359 11.195 -6.766 1 96 233 ARG A N 1
ATOM 1782 C CA . ARG A 1 233 ? 17.641 9.961 -7.02 1 96 233 ARG A CA 1
ATOM 1783 C C . ARG A 1 233 ? 17.578 9.086 -5.77 1 96 233 ARG A C 1
ATOM 1785 O O . ARG A 1 233 ? 16.516 8.578 -5.41 1 96 233 ARG A O 1
ATOM 1792 N N . LEU A 1 234 ? 18.719 8.953 -5.074 1 97.88 234 LEU A N 1
ATOM 1793 C CA . LEU A 1 234 ? 18.734 8.133 -3.869 1 97.88 234 LEU A CA 1
ATOM 1794 C C . LEU A 1 234 ? 17.781 8.695 -2.822 1 97.88 234 LEU A C 1
ATOM 1796 O O . LEU A 1 234 ? 17.047 7.938 -2.166 1 97.88 234 LEU A O 1
ATOM 1800 N N . ALA A 1 235 ? 17.797 9.984 -2.686 1 97.5 235 ALA A N 1
ATOM 1801 C CA . ALA A 1 235 ? 16.906 10.617 -1.714 1 97.5 235 ALA A CA 1
ATOM 1802 C C . ALA A 1 235 ? 15.445 10.32 -2.027 1 97.5 235 ALA A C 1
ATOM 1804 O O . ALA A 1 235 ? 14.656 10.039 -1.123 1 97.5 235 ALA A O 1
ATOM 1805 N N . VAL A 1 236 ? 15.141 10.414 -3.289 1 96.5 236 VAL A N 1
ATOM 1806 C CA . VAL A 1 236 ? 13.781 10.141 -3.73 1 96.5 236 VAL A CA 1
ATOM 1807 C C . VAL A 1 236 ? 13.414 8.688 -3.414 1 96.5 236 VAL A C 1
ATOM 1809 O O . VAL A 1 236 ? 12.32 8.406 -2.926 1 96.5 236 VAL A O 1
ATOM 1812 N N . LEU A 1 237 ? 14.32 7.785 -3.67 1 97.81 237 LEU A N 1
ATOM 1813 C CA . LEU A 1 237 ? 14.086 6.371 -3.398 1 97.81 237 LEU A CA 1
ATOM 1814 C C . LEU A 1 237 ? 13.898 6.129 -1.903 1 97.81 237 LEU A C 1
ATOM 1816 O O . LEU A 1 237 ? 13 5.387 -1.499 1 97.81 237 LEU A O 1
ATOM 1820 N N . LEU A 1 238 ? 14.734 6.742 -1.115 1 97.94 238 LEU A N 1
ATOM 1821 C CA . LEU A 1 238 ? 14.641 6.578 0.331 1 97.94 238 LEU A CA 1
ATOM 1822 C C . LEU A 1 238 ? 13.344 7.172 0.866 1 97.94 238 LEU A C 1
ATOM 1824 O O . LEU A 1 238 ? 12.766 6.645 1.82 1 97.94 238 LEU A O 1
ATOM 1828 N N . ASP A 1 239 ? 12.93 8.25 0.257 1 96.94 239 ASP A N 1
ATOM 1829 C CA . ASP A 1 239 ? 11.656 8.844 0.637 1 96.94 239 ASP A CA 1
ATOM 1830 C C . ASP A 1 239 ? 10.5 7.883 0.381 1 96.94 239 ASP A C 1
ATOM 1832 O O . ASP A 1 239 ? 9.586 7.773 1.198 1 96.94 239 ASP A O 1
ATOM 1836 N N . GLN A 1 240 ? 10.555 7.207 -0.733 1 96.31 240 GLN A N 1
ATOM 1837 C CA . GLN A 1 240 ? 9.539 6.215 -1.054 1 96.31 240 GLN A CA 1
ATOM 1838 C C . GLN A 1 240 ? 9.508 5.102 -0.008 1 96.31 240 GLN A C 1
ATOM 1840 O O . GLN A 1 240 ? 8.43 4.645 0.383 1 96.31 240 GLN A O 1
ATOM 1845 N N . VAL A 1 241 ? 10.641 4.695 0.453 1 97.38 241 VAL A N 1
ATOM 1846 C CA . VAL A 1 241 ? 10.734 3.652 1.469 1 97.38 241 VAL A CA 1
ATOM 1847 C C . VAL A 1 241 ? 10.07 4.125 2.758 1 97.38 241 VAL A C 1
ATOM 1849 O O . VAL A 1 241 ? 9.242 3.412 3.336 1 97.38 241 VAL A O 1
ATOM 1852 N N . LYS A 1 242 ? 10.461 5.297 3.143 1 96 242 LYS A N 1
ATOM 1853 C CA . LYS A 1 242 ? 9.93 5.832 4.391 1 96 242 LYS A CA 1
ATOM 1854 C C . LYS A 1 242 ? 8.406 5.965 4.324 1 96 242 LYS A C 1
ATOM 1856 O O . LYS A 1 242 ? 7.703 5.602 5.266 1 96 242 LYS A O 1
ATOM 1861 N N . GLN A 1 243 ? 7.957 6.484 3.236 1 93.19 243 GLN A N 1
ATOM 1862 C CA . GLN A 1 243 ? 6.52 6.66 3.078 1 93.19 243 GLN A CA 1
ATOM 1863 C C . GLN A 1 243 ? 5.793 5.316 3.123 1 93.19 243 GLN A C 1
ATOM 1865 O O . GLN A 1 243 ? 4.742 5.195 3.754 1 93.19 243 GLN A O 1
ATOM 1870 N N . THR A 1 244 ? 6.363 4.348 2.494 1 93.81 244 THR A N 1
ATOM 1871 C CA . THR A 1 244 ? 5.766 3.018 2.484 1 93.81 244 THR A CA 1
ATOM 1872 C C . THR A 1 244 ? 5.738 2.426 3.891 1 93.81 244 THR A C 1
ATOM 1874 O O . THR A 1 244 ? 4.738 1.836 4.305 1 93.81 244 THR A O 1
ATOM 1877 N N . GLN A 1 245 ? 6.832 2.541 4.582 1 94.31 245 GLN A N 1
ATOM 1878 C CA . GLN A 1 245 ? 6.91 2.016 5.938 1 94.31 245 GLN A CA 1
ATOM 1879 C C . GLN A 1 245 ? 5.906 2.709 6.855 1 94.31 245 GLN A C 1
ATOM 1881 O O . GLN A 1 245 ? 5.273 2.062 7.691 1 94.31 245 GLN A O 1
ATOM 1886 N N . ILE A 1 246 ? 5.754 3.982 6.637 1 92.62 246 ILE A N 1
ATOM 1887 C CA . ILE A 1 246 ? 4.785 4.738 7.422 1 92.62 246 ILE A CA 1
ATOM 1888 C C . ILE A 1 246 ? 3.371 4.25 7.105 1 92.62 246 ILE A C 1
ATOM 1890 O O . ILE A 1 246 ? 2.576 4.004 8.016 1 92.62 246 ILE A O 1
ATOM 1894 N N . ASN A 1 247 ? 3.119 4.121 5.867 1 90.19 247 ASN A N 1
ATOM 1895 C CA . ASN A 1 247 ? 1.793 3.715 5.414 1 90.19 247 ASN A CA 1
ATOM 1896 C C . ASN A 1 247 ? 1.432 2.32 5.914 1 90.19 247 ASN A C 1
ATOM 1898 O O . ASN A 1 247 ? 0.253 2.002 6.078 1 90.19 247 ASN A O 1
ATOM 1902 N N . ASN A 1 248 ? 2.398 1.521 6.176 1 89.88 248 ASN A N 1
ATOM 1903 C CA . ASN A 1 248 ? 2.145 0.151 6.609 1 89.88 248 ASN A CA 1
ATOM 1904 C C . ASN A 1 248 ? 2.219 0.022 8.125 1 89.88 248 ASN A C 1
ATOM 1906 O O . ASN A 1 248 ? 1.966 -1.053 8.68 1 89.88 248 ASN A O 1
ATOM 1910 N N . CYS A 1 249 ? 2.609 1.038 8.758 1 93.69 249 CYS A N 1
ATOM 1911 C CA . CYS A 1 249 ? 2.707 1.025 10.219 1 93.69 249 CYS A CA 1
ATOM 1912 C C . CYS A 1 249 ? 1.359 1.342 10.859 1 93.69 249 CYS A C 1
ATOM 1914 O O . CYS A 1 249 ? 0.902 2.486 10.812 1 93.69 249 CYS A O 1
ATOM 1916 N N . LEU A 1 250 ? 0.757 0.483 11.461 1 92.94 250 LEU A N 1
ATOM 1917 C CA . LEU A 1 250 ? -0.622 0.555 11.93 1 92.94 250 LEU A CA 1
ATOM 1918 C C . LEU A 1 250 ? -0.777 1.641 12.992 1 92.94 250 LEU A C 1
ATOM 1920 O O . LEU A 1 250 ? -1.773 2.367 13 1 92.94 250 LEU A O 1
ATOM 1924 N N . TYR A 1 251 ? 0.194 1.888 13.836 1 94.69 251 TYR A N 1
ATOM 1925 C CA . TYR A 1 251 ? 0.052 2.779 14.984 1 94.69 251 TYR A CA 1
ATOM 1926 C C . TYR A 1 251 ? 0.953 4 14.836 1 94.69 251 TYR A C 1
ATOM 1928 O O . TYR A 1 251 ? 1.396 4.574 15.836 1 94.69 251 TYR A O 1
ATOM 1936 N N . HIS A 1 252 ? 1.286 4.32 13.602 1 94.06 252 HIS A N 1
ATOM 1937 C CA . HIS A 1 252 ? 2.201 5.43 13.367 1 94.06 252 HIS A CA 1
ATOM 1938 C C . HIS A 1 252 ? 1.563 6.762 13.766 1 94.06 252 HIS A C 1
ATOM 1940 O O . HIS A 1 252 ? 0.829 7.359 12.977 1 94.06 252 HIS A O 1
ATOM 1946 N N . ASN A 1 253 ? 1.87 7.27 14.883 1 94.62 253 ASN A N 1
ATOM 1947 C CA . ASN A 1 253 ? 1.313 8.508 15.422 1 94.62 253 ASN A CA 1
ATOM 1948 C C . ASN A 1 253 ? 2.412 9.492 15.812 1 94.62 253 ASN A C 1
ATOM 1950 O O . ASN A 1 253 ? 2.406 10.023 16.922 1 94.62 253 ASN A O 1
ATOM 1954 N N . THR A 1 254 ? 3.371 9.656 14.961 1 91.31 254 THR A N 1
ATOM 1955 C CA . THR A 1 254 ? 4.469 10.594 15.18 1 91.31 254 THR A CA 1
ATOM 1956 C C . THR A 1 254 ? 4.809 11.336 13.891 1 91.31 254 THR A C 1
ATOM 1958 O O . THR A 1 254 ? 4.523 10.844 12.789 1 91.31 254 THR A O 1
ATOM 1961 N N . ALA A 1 255 ? 5.316 12.531 14.094 1 85.5 255 ALA A N 1
ATOM 1962 C CA . ALA A 1 255 ? 5.742 13.32 12.938 1 85.5 255 ALA A CA 1
ATOM 1963 C C . ALA A 1 255 ? 7.227 13.109 12.648 1 85.5 255 ALA A C 1
ATOM 1965 O O . ALA A 1 255 ? 7.742 13.586 11.633 1 85.5 255 ALA A O 1
ATOM 1966 N N . GLU A 1 256 ? 7.852 12.375 13.492 1 86.81 256 GLU A N 1
ATOM 1967 C CA . GLU A 1 256 ? 9.273 12.117 13.305 1 86.81 256 GLU A CA 1
ATOM 1968 C C . GLU A 1 256 ? 9.508 11.148 12.141 1 86.81 256 GLU A C 1
ATOM 1970 O O . GLU A 1 256 ? 8.836 10.125 12.031 1 86.81 256 GLU A O 1
ATOM 1975 N N . PRO A 1 257 ? 10.484 11.516 11.336 1 89.5 257 PRO A N 1
ATOM 1976 C CA . PRO A 1 257 ? 10.766 10.602 10.227 1 89.5 257 PRO A CA 1
ATOM 1977 C C . PRO A 1 257 ? 11.398 9.289 10.68 1 89.5 257 PRO A C 1
ATOM 1979 O O . PRO A 1 257 ? 12.18 9.273 11.633 1 89.5 257 PRO A O 1
ATOM 1982 N N . PRO A 1 258 ? 11.094 8.203 10.062 1 93.25 258 PRO A N 1
ATOM 1983 C CA . PRO A 1 258 ? 11.672 6.902 10.414 1 93.25 258 PRO A CA 1
ATOM 1984 C C . PRO A 1 258 ? 13.172 6.832 10.156 1 93.25 258 PRO A C 1
ATOM 1986 O O . PRO A 1 258 ? 13.68 7.508 9.258 1 93.25 258 PRO A O 1
ATOM 1989 N N . SER A 1 259 ? 13.844 6.102 11.008 1 94 259 SER A N 1
ATOM 1990 C CA . SER A 1 259 ? 15.258 5.832 10.805 1 94 259 SER A CA 1
ATOM 1991 C C . SER A 1 259 ? 15.477 4.922 9.602 1 94 259 SER A C 1
ATOM 1993 O O . SER A 1 259 ? 14.641 4.074 9.297 1 94 259 SER A O 1
ATOM 1995 N N . LEU A 1 260 ? 16.594 5.066 8.93 1 96.38 260 LEU A N 1
ATOM 1996 C CA . LEU A 1 260 ? 16.938 4.227 7.785 1 96.38 260 LEU A CA 1
ATOM 1997 C C . LEU A 1 260 ? 17.625 2.943 8.242 1 96.38 260 LEU A C 1
ATOM 1999 O O . LEU A 1 260 ? 17.797 2.012 7.453 1 96.38 260 LEU A O 1
ATOM 2003 N N . TYR A 1 261 ? 18 2.836 9.523 1 93.62 261 TYR A N 1
ATOM 2004 C CA . TYR A 1 261 ? 18.781 1.706 10.008 1 93.62 261 TYR A CA 1
ATOM 2005 C C . TYR A 1 261 ? 17.922 0.461 10.148 1 93.62 261 TYR A C 1
ATOM 2007 O O . TYR A 1 261 ? 18.422 -0.664 10.047 1 93.62 261 TYR A O 1
ATOM 2015 N N . SER A 1 262 ? 16.641 0.687 10.375 1 91.38 262 SER A N 1
ATOM 2016 C CA . SER A 1 262 ? 15.742 -0.444 10.555 1 91.38 262 SER A CA 1
ATOM 2017 C C . SER A 1 262 ? 14.352 -0.135 10 1 91.38 262 SER A C 1
ATOM 2019 O O . SER A 1 262 ? 14.008 1.031 9.805 1 91.38 262 SER A O 1
ATOM 2021 N N . ASP A 1 263 ? 13.633 -1.215 9.727 1 92.56 263 ASP A N 1
ATOM 2022 C CA . ASP A 1 263 ? 12.258 -1.021 9.281 1 92.56 263 ASP A CA 1
ATOM 2023 C C . ASP A 1 263 ? 11.398 -0.427 10.391 1 92.56 263 ASP A C 1
ATOM 2025 O O . ASP A 1 263 ? 11.523 -0.815 11.555 1 92.56 263 ASP A O 1
ATOM 2029 N N . HIS A 1 264 ? 10.578 0.424 10.039 1 92.94 264 HIS A N 1
ATOM 2030 C CA . HIS A 1 264 ? 9.836 1.232 11 1 92.94 264 HIS A CA 1
ATOM 2031 C C . HIS A 1 264 ? 8.625 0.481 11.523 1 92.94 264 HIS A C 1
ATOM 2033 O O . HIS A 1 264 ? 7.914 -0.178 10.758 1 92.94 264 HIS A O 1
ATOM 2039 N N . MET A 1 265 ? 8.453 0.498 12.797 1 91 265 MET A N 1
ATOM 2040 C CA . MET A 1 265 ? 7.277 -0.063 13.461 1 91 265 MET A CA 1
ATOM 2041 C C . MET A 1 265 ? 6.992 0.666 14.773 1 91 265 MET A C 1
ATOM 2043 O O . MET A 1 265 ? 7.875 0.796 15.617 1 91 265 MET A O 1
ATOM 2047 N N . CYS A 1 266 ? 5.816 1.142 14.844 1 92.94 266 CYS A N 1
ATOM 2048 C CA . CYS A 1 266 ? 5.426 1.809 16.078 1 92.94 266 CYS A CA 1
ATOM 2049 C C . CYS A 1 266 ? 4.766 0.829 17.047 1 92.94 266 CYS A C 1
ATOM 2051 O O . CYS A 1 266 ? 4.121 -0.13 16.609 1 92.94 266 CYS A O 1
ATOM 2053 N N . ASP A 1 267 ? 4.945 1.117 18.281 1 90.81 267 ASP A N 1
ATOM 2054 C CA . ASP A 1 267 ? 4.426 0.27 19.344 1 90.81 267 ASP A CA 1
ATOM 2055 C C . ASP A 1 267 ? 2.977 0.626 19.672 1 90.81 267 ASP A C 1
ATOM 2057 O O . ASP A 1 267 ? 2.648 1.799 19.875 1 90.81 267 ASP A O 1
ATOM 2061 N N . ARG A 1 268 ? 2.131 -0.324 19.75 1 92.88 268 ARG A N 1
ATOM 2062 C CA . ARG A 1 268 ? 0.729 -0.14 20.109 1 92.88 268 ARG A CA 1
ATOM 2063 C C . ARG A 1 268 ? 0.602 0.572 21.453 1 92.88 268 ARG A C 1
ATOM 2065 O O . ARG A 1 268 ? -0.315 1.371 21.656 1 92.88 268 ARG A O 1
ATOM 2072 N N . ASN A 1 269 ? 1.604 0.366 22.312 1 90.94 269 ASN A N 1
ATOM 2073 C CA . ASN A 1 269 ? 1.546 0.938 23.656 1 90.94 269 ASN A CA 1
ATOM 2074 C C . ASN A 1 269 ? 1.745 2.451 23.625 1 90.94 269 ASN A C 1
ATOM 2076 O O . ASN A 1 269 ? 1.438 3.139 24.609 1 90.94 269 ASN A O 1
ATOM 2080 N N . GLU A 1 270 ? 2.24 2.934 22.594 1 90.75 270 GLU A N 1
ATOM 2081 C CA . GLU A 1 270 ? 2.461 4.371 22.469 1 90.75 270 GLU A CA 1
ATOM 2082 C C . GLU A 1 270 ? 1.247 5.062 21.844 1 90.75 270 GLU A C 1
ATOM 2084 O O . GLU A 1 270 ? 1.213 6.293 21.75 1 90.75 270 GLU A O 1
ATOM 2089 N N . PHE A 1 271 ? 0.258 4.328 21.516 1 93.81 271 PHE A N 1
ATOM 2090 C CA . PHE A 1 271 ? -0.994 4.84 20.969 1 93.81 271 PHE A CA 1
ATOM 2091 C C . PHE A 1 271 ? -1.962 5.207 22.094 1 93.81 271 PHE A C 1
ATOM 2093 O O . PHE A 1 271 ? -1.981 4.562 23.141 1 93.81 271 PHE A O 1
ATOM 2100 N N . PRO A 1 272 ? -2.707 6.289 21.938 1 93.62 272 PRO A N 1
ATOM 2101 C CA . PRO A 1 272 ? -3.592 6.73 23.031 1 93.62 272 PRO A CA 1
ATOM 2102 C C . PRO A 1 272 ? -4.805 5.816 23.203 1 93.62 272 PRO A C 1
ATOM 2104 O O . PRO A 1 272 ? -5.93 6.211 22.891 1 93.62 272 PRO A O 1
ATOM 2107 N N . LEU A 1 273 ? -4.602 4.762 23.875 1 92.75 273 LEU A N 1
ATOM 2108 C CA . LEU A 1 273 ? -5.633 3.744 24.047 1 92.75 273 LEU A CA 1
ATOM 2109 C C . LEU A 1 273 ? -6.359 3.93 25.375 1 92.75 273 LEU A C 1
ATOM 2111 O O . LEU A 1 273 ? -7.531 3.568 25.5 1 92.75 273 LEU A O 1
ATOM 2115 N N . ASP A 1 274 ? -5.703 4.539 26.344 1 91.81 274 ASP A N 1
ATOM 2116 C CA . ASP A 1 274 ? -6.23 4.543 27.703 1 91.81 274 ASP A CA 1
ATOM 2117 C C . ASP A 1 274 ? -6.953 5.855 28.016 1 91.81 274 ASP A C 1
ATOM 2119 O O . ASP A 1 274 ? -6.512 6.926 27.578 1 91.81 274 ASP A O 1
ATOM 2123 N N . VAL A 1 275 ? -8.055 5.754 28.766 1 91.25 275 VAL A N 1
ATOM 2124 C CA . VAL A 1 275 ? -8.789 6.93 29.234 1 91.25 275 VAL A CA 1
ATOM 2125 C C . VAL A 1 275 ? -7.992 7.621 30.328 1 91.25 275 VAL A C 1
ATOM 2127 O O . VAL A 1 275 ? -7.621 6.988 31.328 1 91.25 275 VAL A O 1
ATOM 2130 N N . SER A 1 276 ? -7.688 8.75 30.109 1 87.88 276 SER A N 1
ATOM 2131 C CA . SER A 1 276 ? -6.918 9.5 31.094 1 87.88 276 SER A CA 1
ATOM 2132 C C . SER A 1 276 ? -7.832 10.297 32 1 87.88 276 SER A C 1
ATOM 2134 O O . SER A 1 276 ? -7.547 10.453 33.188 1 87.88 276 SER A O 1
ATOM 2136 N N . VAL A 1 277 ? -8.883 10.898 31.406 1 89.19 277 VAL A N 1
ATOM 2137 C CA . VAL A 1 277 ? -9.781 11.742 32.188 1 89.19 277 VAL A CA 1
ATOM 2138 C C . VAL A 1 277 ? -11.211 11.586 31.688 1 89.19 277 VAL A C 1
ATOM 2140 O O . VAL A 1 277 ? -11.438 11.438 30.484 1 89.19 277 VAL A O 1
ATOM 2143 N N . ASP A 1 278 ? -12.133 11.594 32.625 1 90.25 278 ASP A N 1
ATOM 2144 C CA . ASP A 1 278 ? -13.562 11.625 32.344 1 90.25 278 ASP A CA 1
ATOM 2145 C C . ASP A 1 278 ? -14.211 12.883 32.938 1 90.25 278 ASP A C 1
ATOM 2147 O O . ASP A 1 278 ? -14.305 13.031 34.156 1 90.25 278 ASP A O 1
ATOM 2151 N N . LEU A 1 279 ? -14.625 13.742 32.062 1 89.81 279 LEU A N 1
ATOM 2152 C CA . LEU A 1 279 ? -15.211 15.008 32.469 1 89.81 279 LEU A CA 1
ATOM 2153 C C . LEU A 1 279 ? -16.734 14.93 32.469 1 89.81 279 LEU A C 1
ATOM 2155 O O . LEU A 1 279 ? -17.344 14.609 31.453 1 89.81 279 LEU A O 1
ATOM 2159 N N . THR A 1 280 ? -17.359 15.32 33.562 1 90.38 280 THR A N 1
ATOM 2160 C CA . THR A 1 280 ? -18.812 15.203 33.688 1 90.38 280 THR A CA 1
ATOM 2161 C C . THR A 1 280 ? -19.422 16.531 34.094 1 90.38 280 THR A C 1
ATOM 2163 O O . THR A 1 280 ? -20.359 16.562 34.875 1 90.38 280 THR A O 1
ATOM 2166 N N . GLN A 1 281 ? -18.922 17.547 33.656 1 91.81 281 GLN A N 1
ATOM 2167 C CA . GLN A 1 281 ? -19.375 18.875 34.031 1 91.81 281 GLN A CA 1
ATOM 2168 C C . GLN A 1 281 ? -20.703 19.234 33.344 1 91.81 281 GLN A C 1
ATOM 2170 O O . GLN A 1 281 ? -21.438 20.094 33.844 1 91.81 281 GLN A O 1
ATOM 2175 N N . HIS A 1 282 ? -20.984 18.609 32.25 1 93.81 282 HIS A N 1
ATOM 2176 C CA . HIS A 1 282 ? -22.266 18.812 31.594 1 93.81 282 HIS A CA 1
ATOM 2177 C C . HIS A 1 282 ? -23.375 18.062 32.312 1 93.81 282 HIS A C 1
ATOM 2179 O O . HIS A 1 282 ? -23.156 16.984 32.875 1 93.81 282 HIS A O 1
ATOM 2185 N N . SER A 1 283 ? -24.578 18.562 32.219 1 94 283 SER A N 1
ATOM 2186 C CA . SER A 1 283 ? -25.703 17.938 32.906 1 94 283 SER A CA 1
ATOM 2187 C C . SER A 1 283 ? -26.531 17.094 31.922 1 94 283 SER A C 1
ATOM 2189 O O . SER A 1 283 ? -27.484 16.438 32.344 1 94 283 SER A O 1
ATOM 2191 N N . ASP A 1 284 ? -26.219 17.172 30.719 1 95.31 284 ASP A N 1
ATOM 2192 C CA . ASP A 1 284 ? -26.922 16.406 29.688 1 95.31 284 ASP A CA 1
ATOM 2193 C C . ASP A 1 284 ? -25.969 16.016 28.562 1 95.31 284 ASP A C 1
ATOM 2195 O O . ASP A 1 284 ? -24.75 16.109 28.719 1 95.31 284 ASP A O 1
ATOM 2199 N N . GLU A 1 285 ? -26.484 15.547 27.453 1 95.25 285 GLU A N 1
ATOM 2200 C CA . GLU A 1 285 ? -25.703 15.039 26.344 1 95.25 285 GLU A CA 1
ATOM 2201 C C . GLU A 1 285 ? -24.688 16.078 25.859 1 95.25 285 GLU A C 1
ATOM 2203 O O . GLU A 1 285 ? -24.984 17.266 25.812 1 95.25 285 GLU A O 1
ATOM 2208 N N . VAL A 1 286 ? -23.531 15.641 25.594 1 96.75 286 VAL A N 1
ATOM 2209 C CA . VAL A 1 286 ? -22.516 16.469 24.938 1 96.75 286 VAL A CA 1
ATOM 2210 C C . VAL A 1 286 ? -22.453 16.125 23.453 1 96.75 286 VAL A C 1
ATOM 2212 O O . VAL A 1 286 ? -22.219 14.969 23.078 1 96.75 286 VAL A O 1
ATOM 2215 N N . TRP A 1 287 ? -22.609 17.141 22.609 1 97.12 287 TRP A N 1
ATOM 2216 C CA . TRP A 1 287 ? -22.766 16.906 21.172 1 97.12 287 TRP A CA 1
ATOM 2217 C C . TRP A 1 287 ? -21.484 17.219 20.422 1 97.12 287 TRP A C 1
ATOM 2219 O O . TRP A 1 287 ? -21.234 16.688 19.328 1 97.12 287 TRP A O 1
ATOM 2229 N N . TYR A 1 288 ? -20.688 18.094 21.062 1 97.44 288 TYR A N 1
ATOM 2230 C CA . TYR A 1 288 ? -19.547 18.562 20.297 1 97.44 288 TYR A CA 1
ATOM 2231 C C . TYR A 1 288 ? -18.344 18.844 21.203 1 97.44 288 TYR A C 1
ATOM 2233 O O . TYR A 1 288 ? -18.516 19.297 22.328 1 97.44 288 TYR A O 1
ATOM 2241 N N . CYS A 1 289 ? -17.203 18.547 20.688 1 97.38 289 CYS A N 1
ATOM 2242 C CA . CYS A 1 289 ? -15.961 18.922 21.359 1 97.38 289 CYS A CA 1
ATOM 2243 C C . CYS A 1 289 ? -14.867 19.234 20.344 1 97.38 289 CYS A C 1
ATOM 2245 O O . CYS A 1 289 ? -14.844 18.656 19.25 1 97.38 289 CYS A O 1
ATOM 2247 N N . GLU A 1 290 ? -14 20.156 20.734 1 97.94 290 GLU A N 1
ATOM 2248 C CA . GLU A 1 290 ? -12.914 20.531 19.828 1 97.94 290 GLU A CA 1
ATOM 2249 C C . GLU A 1 290 ? -11.766 21.188 20.594 1 97.94 290 GLU A C 1
ATOM 2251 O O . GLU A 1 290 ? -11.977 22.109 21.375 1 97.94 290 GLU A O 1
ATOM 2256 N N . PHE A 1 291 ? -10.578 20.719 20.312 1 97.5 291 PHE A N 1
ATOM 2257 C CA . PHE A 1 291 ? -9.391 21.359 20.859 1 97.5 291 PHE A CA 1
ATOM 2258 C C . PHE A 1 291 ? -9.07 22.641 20.109 1 97.5 291 PHE A C 1
ATOM 2260 O O . PHE A 1 291 ? -9.344 22.75 18.906 1 97.5 291 PHE A O 1
ATOM 2267 N N . SER A 1 292 ? -8.508 23.578 20.875 1 97.94 292 SER A N 1
ATOM 2268 C CA . SER A 1 292 ? -7.984 24.766 20.203 1 97.94 292 SER A CA 1
ATOM 2269 C C . SER A 1 292 ? -6.809 24.406 19.297 1 97.94 292 SER A C 1
ATOM 2271 O O . SER A 1 292 ? -6.262 23.297 19.391 1 97.94 292 SER A O 1
ATOM 2273 N N . HIS A 1 293 ? -6.441 25.312 18.406 1 96.5 293 HIS A N 1
ATOM 2274 C CA . HIS A 1 293 ? -5.387 25.031 17.438 1 96.5 293 HIS A CA 1
ATOM 2275 C C . HIS A 1 293 ? -4.047 24.812 18.125 1 96.5 293 HIS A C 1
ATOM 2277 O O . HIS A 1 293 ? -3.24 24 17.672 1 96.5 293 HIS A O 1
ATOM 2283 N N . ASP A 1 294 ? -3.861 25.453 19.188 1 96.25 294 ASP A N 1
ATOM 2284 C CA . ASP A 1 294 ? -2.604 25.312 19.922 1 96.25 294 ASP A CA 1
ATOM 2285 C C . ASP A 1 294 ? -2.684 24.156 20.922 1 96.25 294 ASP A C 1
ATOM 2287 O O . ASP A 1 294 ? -1.716 23.891 21.641 1 96.25 294 ASP A O 1
ATOM 2291 N N . GLY A 1 295 ? -3.824 23.609 21.094 1 96.62 295 GLY A N 1
ATOM 2292 C CA . GLY A 1 295 ? -4 22.406 21.906 1 96.62 295 GLY A CA 1
ATOM 2293 C C . GLY A 1 295 ? -4.141 22.719 23.375 1 96.62 295 GLY A C 1
ATOM 2294 O O . GLY A 1 295 ? -4.309 21.797 24.188 1 96.62 295 GLY A O 1
ATOM 2295 N N . SER A 1 296 ? -4.195 23.938 23.734 1 96.88 296 SER A N 1
ATOM 2296 C CA . SER A 1 296 ? -4.16 24.328 25.141 1 96.88 296 SER A CA 1
ATOM 2297 C C . SER A 1 296 ? -5.566 24.375 25.734 1 96.88 296 SER A C 1
ATOM 2299 O O . SER A 1 296 ? -5.727 24.406 26.953 1 96.88 296 SER A O 1
ATOM 2301 N N . LYS A 1 297 ? -6.543 24.438 24.922 1 97.75 297 LYS A N 1
ATOM 2302 C CA . LYS A 1 297 ? -7.918 24.516 25.406 1 97.75 297 LYS A CA 1
ATOM 2303 C C . LYS A 1 297 ? -8.812 23.5 24.703 1 97.75 297 LYS A C 1
ATOM 2305 O O . LYS A 1 297 ? -8.477 23.016 23.625 1 97.75 297 LYS A O 1
ATOM 2310 N N . LEU A 1 298 ? -9.898 23.156 25.312 1 97.12 298 LEU A N 1
ATOM 2311 C CA . LEU A 1 298 ? -10.93 22.25 24.797 1 97.12 298 LEU A CA 1
ATOM 2312 C C . LEU A 1 298 ? -12.32 22.828 25.016 1 97.12 298 LEU A C 1
ATOM 2314 O O . LEU A 1 298 ? -12.641 23.281 26.125 1 97.12 298 LEU A O 1
ATOM 2318 N N . VAL A 1 299 ? -13.086 22.922 23.984 1 98.06 299 VAL A N 1
ATOM 2319 C CA . VAL A 1 299 ? -14.461 23.391 24.109 1 98.06 299 VAL A CA 1
ATOM 2320 C C . VAL A 1 299 ? -15.43 22.234 23.984 1 98.06 299 VAL A C 1
ATOM 2322 O O . VAL A 1 299 ? -15.203 21.297 23.203 1 98.06 299 VAL A O 1
ATOM 2325 N N . THR A 1 300 ? -16.484 22.219 24.734 1 97.25 300 THR A N 1
ATOM 2326 C CA . THR A 1 300 ? -17.562 21.25 24.641 1 97.25 300 THR A CA 1
ATOM 2327 C C . THR A 1 300 ? -18.922 21.953 24.594 1 97.25 300 THR A C 1
ATOM 2329 O O . THR A 1 300 ? -19.078 23.031 25.172 1 97.25 300 THR A O 1
ATOM 2332 N N . ALA A 1 301 ? -19.797 21.406 23.891 1 97.5 301 ALA A N 1
ATOM 2333 C CA . ALA A 1 301 ? -21.156 21.922 23.734 1 97.5 301 ALA A CA 1
ATOM 2334 C C . ALA A 1 301 ? -22.156 20.781 23.656 1 97.5 301 ALA A C 1
ATOM 2336 O O . ALA A 1 301 ? -21.828 19.688 23.203 1 97.5 301 ALA A O 1
ATOM 2337 N N . GLY A 1 302 ? -23.391 21.141 24.109 1 96.19 302 GLY A N 1
ATOM 2338 C CA . GLY A 1 302 ? -24.359 20.062 24.078 1 96.19 302 GLY A CA 1
ATOM 2339 C C . GLY A 1 302 ? -25.781 20.5 24.375 1 96.19 302 GLY A C 1
ATOM 2340 O O . GLY A 1 302 ? -26.156 21.641 24.078 1 96.19 302 GLY A O 1
ATOM 2341 N N . LYS A 1 303 ? -26.516 19.562 24.938 1 96.06 303 LYS A N 1
ATOM 2342 C CA . LYS A 1 303 ? -27.969 19.688 25.094 1 96.06 303 LYS A CA 1
ATOM 2343 C C . LYS A 1 303 ? -28.312 20.547 26.312 1 96.06 303 LYS A C 1
ATOM 2345 O O . LYS A 1 303 ? -29.406 21.109 26.391 1 96.06 303 LYS A O 1
ATOM 2350 N N . ASP A 1 304 ? -27.438 20.75 27.25 1 95 304 ASP A N 1
ATOM 2351 C CA . ASP A 1 304 ? -27.734 21.453 28.484 1 95 304 ASP A CA 1
ATOM 2352 C C . ASP A 1 304 ? -27.609 22.969 28.297 1 95 304 ASP A C 1
ATOM 2354 O O . ASP A 1 304 ? -27.562 23.719 29.266 1 95 304 ASP A O 1
ATOM 2358 N N . HIS A 1 305 ? -27.344 23.453 27.141 1 95.06 305 HIS A N 1
ATOM 2359 C CA . HIS A 1 305 ? -27.312 24.859 26.75 1 95.06 305 HIS A CA 1
ATOM 2360 C C . HIS A 1 305 ? -26 25.516 27.156 1 95.06 305 HIS A C 1
ATOM 2362 O O . HIS A 1 305 ? -25.844 26.734 27.031 1 95.06 305 HIS A O 1
ATOM 2368 N N . ASN A 1 306 ? -25.109 24.688 27.625 1 94.75 306 ASN A N 1
ATOM 2369 C CA . ASN A 1 306 ? -23.844 25.234 28.094 1 94.75 306 ASN A CA 1
ATOM 2370 C C . ASN A 1 306 ? -22.703 24.922 27.125 1 94.75 306 ASN A C 1
ATOM 2372 O O . ASN A 1 306 ? -22.719 23.891 26.453 1 94.75 306 ASN A O 1
ATOM 2376 N N . VAL A 1 307 ? -21.828 25.844 27.062 1 97.81 307 VAL A N 1
ATOM 2377 C CA . VAL A 1 307 ? -20.547 25.625 26.406 1 97.81 307 VAL A CA 1
ATOM 2378 C C . VAL A 1 307 ? -19.422 25.797 27.422 1 97.81 307 VAL A C 1
ATOM 2380 O O . VAL A 1 307 ? -19.344 26.828 28.094 1 97.81 307 VAL A O 1
ATOM 2383 N N . LEU A 1 308 ? -18.641 24.812 27.547 1 97.62 308 LEU A N 1
ATOM 2384 C CA . LEU A 1 308 ? -17.547 24.844 28.516 1 97.62 308 LEU A CA 1
ATOM 2385 C C . LEU A 1 308 ? -16.203 24.891 27.812 1 97.62 308 LEU A C 1
ATOM 2387 O O . LEU A 1 308 ? -15.992 24.203 26.812 1 97.62 308 LEU A O 1
ATOM 2391 N N . ILE A 1 309 ? -15.352 25.766 28.266 1 97.94 309 ILE A N 1
ATOM 2392 C CA . ILE A 1 309 ? -13.969 25.844 27.812 1 97.94 309 ILE A CA 1
ATOM 2393 C C . ILE A 1 309 ? -13.039 25.328 28.906 1 97.94 309 ILE A C 1
ATOM 2395 O O . ILE A 1 309 ? -13.031 25.859 30.031 1 97.94 309 ILE A O 1
ATOM 2399 N N . TYR A 1 310 ? -12.305 24.297 28.594 1 96.94 310 TYR A N 1
ATOM 2400 C CA . TYR A 1 310 ? -11.383 23.688 29.531 1 96.94 310 TYR A CA 1
ATOM 2401 C C . TYR A 1 310 ? -9.938 24.016 29.188 1 96.94 310 TYR A C 1
ATOM 2403 O O . TYR A 1 310 ? -9.602 24.234 28.016 1 96.94 310 TYR A O 1
ATOM 2411 N N . ASN A 1 311 ? -9.094 24.125 30.203 1 95.62 311 ASN A N 1
ATOM 2412 C CA . ASN A 1 311 ? -7.66 24.016 29.953 1 95.62 311 ASN A CA 1
ATOM 2413 C C . ASN A 1 311 ? -7.223 22.562 29.797 1 95.62 311 ASN A C 1
ATOM 2415 O O . ASN A 1 311 ? -7.785 21.672 30.438 1 95.62 311 ASN A O 1
ATOM 2419 N N . THR A 1 312 ? -6.27 22.25 29.031 1 94.25 312 THR A N 1
ATOM 2420 C CA . THR A 1 312 ? -5.949 20.859 28.719 1 94.25 312 THR A CA 1
ATOM 2421 C C . THR A 1 312 ? -4.859 20.344 29.641 1 94.25 312 THR A C 1
ATOM 2423 O O . THR A 1 312 ? -4.492 19.172 29.578 1 94.25 312 THR A O 1
ATOM 2426 N N . THR A 1 313 ? -4.301 21.125 30.5 1 92.06 313 THR A N 1
ATOM 2427 C CA . THR A 1 313 ? -3.285 20.688 31.453 1 92.06 313 THR A CA 1
ATOM 2428 C C . THR A 1 313 ? -3.914 19.875 32.594 1 92.06 313 THR A C 1
ATOM 2430 O O . THR A 1 313 ? -3.469 18.766 32.875 1 92.06 313 THR A O 1
ATOM 2433 N N . ASP A 1 314 ? -4.941 20.422 33.188 1 91.81 314 ASP A N 1
ATOM 2434 C CA . ASP A 1 314 ? -5.613 19.719 34.281 1 91.81 314 ASP A CA 1
ATOM 2435 C C . ASP A 1 314 ? -7.113 19.594 34 1 91.81 314 ASP A C 1
ATOM 2437 O O . ASP A 1 314 ? -7.863 19.109 34.844 1 91.81 314 ASP A O 1
ATOM 2441 N N . PHE A 1 315 ? -7.609 20.172 32.875 1 93.88 315 PHE A N 1
ATOM 2442 C CA . PHE A 1 315 ? -8.984 20.109 32.406 1 93.88 315 PHE A CA 1
ATOM 2443 C C . PHE A 1 315 ? -9.922 20.828 33.344 1 93.88 315 PHE A C 1
ATOM 2445 O O . PHE A 1 315 ? -11.055 20.391 33.562 1 93.88 315 PHE A O 1
ATOM 2452 N N . SER A 1 316 ? -9.391 21.812 33.906 1 94.75 316 SER A N 1
ATOM 2453 C CA . SER A 1 316 ? -10.258 22.703 34.688 1 94.75 316 SER A CA 1
ATOM 2454 C C . SER A 1 316 ? -11.055 23.625 33.75 1 94.75 316 SER A C 1
ATOM 2456 O O . SER A 1 316 ? -10.594 23.969 32.656 1 94.75 316 SER A O 1
ATOM 2458 N N . VAL A 1 317 ? -12.188 24.047 34.219 1 96.31 317 VAL A N 1
ATOM 2459 C CA . VAL A 1 317 ? -13.055 24.906 33.406 1 96.31 317 VAL A CA 1
ATOM 2460 C C . VAL A 1 317 ? -12.578 26.359 33.469 1 96.31 317 VAL A C 1
ATOM 2462 O O . VAL A 1 317 ? -12.461 26.922 34.562 1 96.31 317 VAL A O 1
ATOM 2465 N N . ILE A 1 318 ? -12.32 26.922 32.375 1 96.94 318 ILE A N 1
ATOM 2466 C CA . ILE A 1 318 ? -11.914 28.312 32.281 1 96.94 318 ILE A CA 1
ATOM 2467 C C . ILE A 1 318 ? -13.156 29.203 32.219 1 96.94 318 ILE A C 1
ATOM 2469 O O . ILE A 1 318 ? -13.25 30.188 32.969 1 96.94 318 ILE A O 1
ATOM 2473 N N . HIS A 1 319 ? -14.094 28.844 31.312 1 97.19 319 HIS A N 1
ATOM 2474 C CA . HIS A 1 319 ? -15.328 29.609 31.141 1 97.19 319 HIS A CA 1
ATOM 2475 C C . HIS A 1 319 ? -16.531 28.688 30.984 1 97.19 319 HIS A C 1
ATOM 2477 O O . HIS A 1 319 ? -16.406 27.578 30.453 1 97.19 319 HIS A O 1
ATOM 2483 N N . ARG A 1 320 ? -17.641 29.094 31.453 1 96.94 320 ARG A N 1
ATOM 2484 C CA . ARG A 1 320 ? -18.953 28.547 31.188 1 96.94 320 ARG A CA 1
ATOM 2485 C C . ARG A 1 320 ? -19.844 29.547 30.453 1 96.94 320 ARG A C 1
ATOM 2487 O O . ARG A 1 320 ? -20.266 30.547 31.031 1 96.94 320 ARG A O 1
ATOM 2494 N N . LEU A 1 321 ? -20.031 29.281 29.266 1 97.06 321 LEU A N 1
ATOM 2495 C CA . LEU A 1 321 ? -20.875 30.156 28.469 1 97.06 321 LEU A CA 1
ATOM 2496 C C . LEU A 1 321 ? -22.344 29.719 28.531 1 97.06 321 LEU A C 1
ATOM 2498 O O . LEU A 1 321 ? -22.719 28.703 27.953 1 97.06 321 LEU A O 1
ATOM 2502 N N . THR A 1 322 ? -23.234 30.469 29.156 1 93.38 322 THR A N 1
ATOM 2503 C CA . THR A 1 322 ? -24.562 29.984 29.516 1 93.38 322 THR A CA 1
ATOM 2504 C C . THR A 1 322 ? -25.641 30.828 28.844 1 93.38 322 THR A C 1
ATOM 2506 O O . THR A 1 322 ? -26.828 30.672 29.125 1 93.38 322 THR A O 1
ATOM 2509 N N . GLU A 1 323 ? -25.391 31.688 28 1 92.69 323 GLU A N 1
ATOM 2510 C CA . GLU A 1 323 ? -26.375 32.625 27.453 1 92.69 323 GLU A CA 1
ATOM 2511 C C . GLU A 1 323 ? -27.234 31.953 26.375 1 92.69 323 GLU A C 1
ATOM 2513 O O . GLU A 1 323 ? -28.172 32.562 25.859 1 92.69 323 GLU A O 1
ATOM 2518 N N . HIS A 1 324 ? -27.016 30.703 26.094 1 96.44 324 HIS A N 1
ATOM 2519 C CA . HIS A 1 324 ? -27.797 30.016 25.078 1 96.44 324 HIS A CA 1
ATOM 2520 C C . HIS A 1 324 ? -29.156 29.578 25.609 1 96.44 324 HIS A C 1
ATOM 2522 O O . HIS A 1 324 ? -29.266 29.141 26.766 1 96.44 324 HIS A O 1
ATOM 2528 N N . GLU A 1 325 ? -30.156 29.641 24.797 1 96.56 325 GLU A N 1
ATOM 2529 C CA . GLU A 1 325 ? -31.531 29.344 25.219 1 96.56 325 GLU A CA 1
ATOM 2530 C C . GLU A 1 325 ? -31.922 27.922 24.844 1 96.56 325 GLU A C 1
ATOM 2532 O O . GLU A 1 325 ? -33 27.453 25.25 1 96.56 325 GLU A O 1
ATOM 2537 N N . ASP A 1 326 ? -31.141 27.312 24.078 1 97.19 326 ASP A N 1
ATOM 2538 C CA . ASP A 1 326 ? -31.359 25.938 23.672 1 97.19 326 ASP A CA 1
ATOM 2539 C C . ASP A 1 326 ? -30.031 25.203 23.453 1 97.19 326 ASP A C 1
ATOM 2541 O O . ASP A 1 326 ? -28.969 25.766 23.703 1 97.19 326 ASP A O 1
ATOM 2545 N N . GLY A 1 327 ? -30.125 23.953 23.047 1 97.19 327 GLY A N 1
ATOM 2546 C CA . GLY A 1 327 ? -28.938 23.141 22.859 1 97.19 327 GLY A CA 1
ATOM 2547 C C . GLY A 1 327 ? -27.938 23.766 21.891 1 97.19 327 GLY A C 1
ATOM 2548 O O . GLY A 1 327 ? -28.328 24.438 20.938 1 97.19 327 GLY A O 1
ATOM 2549 N N . VAL A 1 328 ? -26.688 23.594 22.188 1 97.94 328 VAL A N 1
ATOM 2550 C CA . VAL A 1 328 ? -25.609 24.078 21.344 1 97.94 328 VAL A CA 1
ATOM 2551 C C . VAL A 1 328 ? -25.016 22.938 20.547 1 97.94 328 VAL A C 1
ATOM 2553 O O . VAL A 1 328 ? -24.422 22 21.109 1 97.94 328 VAL A O 1
ATOM 2556 N N . ALA A 1 329 ? -25.062 23.031 19.234 1 95.88 329 ALA A N 1
ATOM 2557 C CA . ALA A 1 329 ? -24.766 21.891 18.375 1 95.88 329 ALA A CA 1
ATOM 2558 C C . ALA A 1 329 ? -23.312 21.938 17.891 1 95.88 329 ALA A C 1
ATOM 2560 O O . ALA A 1 329 ? -22.766 20.922 17.469 1 95.88 329 ALA A O 1
ATOM 2561 N N . PHE A 1 330 ? -22.766 23.125 17.969 1 97.81 330 PHE A N 1
ATOM 2562 C CA . PHE A 1 330 ? -21.469 23.281 17.297 1 97.81 330 PHE A CA 1
ATOM 2563 C C . PHE A 1 330 ? -20.688 24.438 17.891 1 97.81 330 PHE A C 1
ATOM 2565 O O . PHE A 1 330 ? -21.281 25.406 18.391 1 97.81 330 PHE A O 1
ATOM 2572 N N . ALA A 1 331 ? -19.391 24.266 17.875 1 98.12 331 ALA A N 1
ATOM 2573 C CA . ALA A 1 331 ? -18.469 25.328 18.266 1 98.12 331 ALA A CA 1
ATOM 2574 C C . ALA A 1 331 ? -17.188 25.281 17.438 1 98.12 331 ALA A C 1
ATOM 2576 O O . ALA A 1 331 ? -16.75 24.203 17.031 1 98.12 331 ALA A O 1
ATOM 2577 N N . SER A 1 332 ? -16.625 26.438 17.203 1 97.62 332 SER A N 1
ATOM 2578 C CA . SER A 1 332 ? -15.414 26.484 16.391 1 97.62 332 SER A CA 1
ATOM 2579 C C . SER A 1 332 ? -14.492 27.609 16.844 1 97.62 332 SER A C 1
ATOM 2581 O O . SER A 1 332 ? -14.953 28.734 17.094 1 97.62 332 SER A O 1
ATOM 2583 N N . TRP A 1 333 ? -13.266 27.328 16.906 1 98.12 333 TRP A N 1
ATOM 2584 C CA . TRP A 1 333 ? -12.242 28.297 17.297 1 98.12 333 TRP A CA 1
ATOM 2585 C C . TRP A 1 333 ? -11.852 29.156 16.109 1 98.12 333 TRP A C 1
ATOM 2587 O O . TRP A 1 333 ? -11.719 28.672 14.984 1 98.12 333 TRP A O 1
ATOM 2597 N N . SER A 1 334 ? -11.625 30.453 16.422 1 97.88 334 SER A N 1
ATOM 2598 C CA . SER A 1 334 ? -11.008 31.297 15.398 1 97.88 334 SER A CA 1
ATOM 2599 C C . SER A 1 334 ? -9.578 30.844 15.102 1 97.88 334 SER A C 1
ATOM 2601 O O . SER A 1 334 ? -8.969 30.141 15.898 1 97.88 334 SER A O 1
ATOM 2603 N N . PRO A 1 335 ? -9.07 31.234 13.977 1 96.31 335 PRO A N 1
ATOM 2604 C CA . PRO A 1 335 ? -7.738 30.75 13.594 1 96.31 335 PRO A CA 1
ATOM 2605 C C . PRO A 1 335 ? -6.68 31.062 14.648 1 96.31 335 PRO A C 1
ATOM 2607 O O . PRO A 1 335 ? -5.758 30.266 14.852 1 96.31 335 PRO A O 1
ATOM 2610 N N . ASP A 1 336 ? -6.828 32.125 15.406 1 96.12 336 ASP A N 1
ATOM 2611 C CA . ASP A 1 336 ? -5.844 32.5 16.406 1 96.12 336 ASP A CA 1
ATOM 2612 C C . ASP A 1 336 ? -6.293 32.062 17.812 1 96.12 336 ASP A C 1
ATOM 2614 O O . ASP A 1 336 ? -5.688 32.438 18.812 1 96.12 336 ASP A O 1
ATOM 2618 N N . ASP A 1 337 ? -7.402 31.438 17.953 1 97.56 337 ASP A N 1
ATOM 2619 C CA . ASP A 1 337 ? -7.945 30.844 19.172 1 97.56 337 ASP A CA 1
ATOM 2620 C C . ASP A 1 337 ? -8.438 31.906 20.141 1 97.56 337 ASP A C 1
ATOM 2622 O O . ASP A 1 337 ? -8.695 31.625 21.312 1 97.56 337 ASP A O 1
ATOM 2626 N N . SER A 1 338 ? -8.562 33.125 19.656 1 97.62 338 SER A N 1
ATOM 2627 C CA . SER A 1 338 ? -8.969 34.219 20.531 1 97.62 338 SER A CA 1
ATOM 2628 C C . SER A 1 338 ? -10.484 34.312 20.641 1 97.62 338 SER A C 1
ATOM 2630 O O . SER A 1 338 ? -11.016 34.906 21.578 1 97.62 338 SER A O 1
ATOM 2632 N N . LYS A 1 339 ? -11.133 33.781 19.703 1 98.31 339 LYS A N 1
ATOM 2633 C CA . LYS A 1 339 ? -12.594 33.812 19.672 1 98.31 339 LYS A CA 1
ATOM 2634 C C . LYS A 1 339 ? -13.18 32.438 19.469 1 98.31 339 LYS A C 1
ATOM 2636 O O . LYS A 1 339 ? -12.484 31.516 18.984 1 98.31 339 LYS A O 1
ATOM 2641 N N . LEU A 1 340 ? -14.406 32.281 19.906 1 98.31 340 LEU A N 1
ATOM 2642 C CA . LEU A 1 340 ? -15.156 31.047 19.734 1 98.31 340 LEU A CA 1
ATOM 2643 C C . LEU A 1 340 ? -16.547 31.328 19.203 1 98.31 340 LEU A C 1
ATOM 2645 O O . LEU A 1 340 ? -17.266 32.188 19.719 1 98.31 340 LEU A O 1
ATOM 2649 N N . ILE A 1 341 ? -16.906 30.719 18.141 1 98.5 341 ILE A N 1
ATOM 2650 C CA . ILE A 1 341 ? -18.281 30.844 17.656 1 98.5 341 ILE A CA 1
ATOM 2651 C C . ILE A 1 341 ? -19.078 29.625 18.094 1 98.5 341 ILE A C 1
ATOM 2653 O O . ILE A 1 341 ? -18.594 28.484 18.047 1 98.5 341 ILE A O 1
ATOM 2657 N N . THR A 1 342 ? -20.234 29.812 18.609 1 98.56 342 THR A N 1
ATOM 2658 C CA . THR A 1 342 ? -21.156 28.734 18.984 1 98.56 342 THR A CA 1
ATOM 2659 C C . THR A 1 342 ? -22.438 28.797 18.156 1 98.56 342 THR A C 1
ATOM 2661 O O . THR A 1 342 ? -22.922 29.891 17.859 1 98.56 342 THR A O 1
ATOM 2664 N N . CYS A 1 343 ? -22.906 27.688 17.75 1 98.31 343 CYS A N 1
ATOM 2665 C CA . CYS A 1 343 ? -24.141 27.547 16.984 1 98.31 343 CYS A CA 1
ATOM 2666 C C . CYS A 1 343 ? -25.188 26.781 17.766 1 98.31 343 CYS A C 1
ATOM 2668 O O . CYS A 1 343 ? -24.953 25.641 18.156 1 98.31 343 CYS A O 1
ATOM 2670 N N . SER A 1 344 ? -26.312 27.391 17.859 1 97.56 344 SER A N 1
ATOM 2671 C CA . SER A 1 344 ? -27.297 26.875 18.812 1 97.56 344 SER A CA 1
ATOM 2672 C C . SER A 1 344 ? -28.625 26.562 18.125 1 97.56 344 SER A C 1
ATOM 2674 O O . SER A 1 344 ? -28.891 27.062 17.031 1 97.56 344 SER A O 1
ATOM 2676 N N . GLN A 1 345 ? -29.359 25.734 18.797 1 96.81 345 GLN A N 1
ATOM 2677 C CA . GLN A 1 345 ? -30.719 25.391 18.375 1 96.81 345 GLN A CA 1
ATOM 2678 C C . GLN A 1 345 ? -31.672 26.547 18.625 1 96.81 345 GLN A C 1
ATOM 2680 O O . GLN A 1 345 ? -32.812 26.547 18.109 1 96.81 345 GLN A O 1
ATOM 2685 N N . ASP A 1 346 ? -31.266 27.547 19.297 1 96.75 346 ASP A N 1
ATOM 2686 C CA . ASP A 1 346 ? -32.094 28.719 19.547 1 96.75 346 ASP A CA 1
ATOM 2687 C C . ASP A 1 346 ? -32.094 29.672 18.359 1 96.75 346 ASP A C 1
ATOM 2689 O O . ASP A 1 346 ? -32.469 30.828 18.484 1 96.75 346 ASP A O 1
ATOM 2693 N N . LYS A 1 347 ? -31.5 29.25 17.281 1 96.69 347 LYS A N 1
ATOM 2694 C CA . LYS A 1 347 ? -31.516 29.906 15.969 1 96.69 347 LYS A CA 1
ATOM 2695 C C . LYS A 1 347 ? -30.484 31.031 15.922 1 96.69 347 LYS A C 1
ATOM 2697 O O . LYS A 1 347 ? -30.562 31.906 15.047 1 96.69 347 LYS A O 1
ATOM 2702 N N . LYS A 1 348 ? -29.578 31.016 16.875 1 97.19 348 LYS A N 1
ATOM 2703 C CA . LYS A 1 348 ? -28.578 32.062 16.938 1 97.19 348 LYS A CA 1
ATOM 2704 C C . LYS A 1 348 ? -27.172 31.5 16.891 1 97.19 348 LYS A C 1
ATOM 2706 O O . LYS A 1 348 ? -26.938 30.359 17.328 1 97.19 348 LYS A O 1
ATOM 2711 N N . ALA A 1 349 ? -26.281 32.25 16.312 1 97.81 349 ALA A N 1
ATOM 2712 C CA . ALA A 1 349 ? -24.844 32.031 16.484 1 97.81 349 ALA A CA 1
ATOM 2713 C C . ALA A 1 349 ? -24.219 33.156 17.297 1 97.81 349 ALA A C 1
ATOM 2715 O O . ALA A 1 349 ? -24.625 34.312 17.188 1 97.81 349 ALA A O 1
ATOM 2716 N N . ARG A 1 350 ? -23.328 32.844 18.172 1 98.19 350 ARG A N 1
ATOM 2717 C CA . ARG A 1 350 ? -22.672 33.812 19.031 1 98.19 350 ARG A CA 1
ATOM 2718 C C . ARG A 1 350 ? -21.156 33.688 18.953 1 98.19 350 ARG A C 1
ATOM 2720 O O . ARG A 1 350 ? -20.625 32.562 18.906 1 98.19 350 ARG A O 1
ATOM 2727 N N . VAL A 1 351 ? -20.516 34.812 18.891 1 98.31 351 VAL A N 1
ATOM 2728 C CA . VAL A 1 351 ? -19.062 34.844 18.953 1 98.31 351 VAL A CA 1
ATOM 2729 C C . VAL A 1 351 ? -18.609 35.312 20.328 1 98.31 351 VAL A C 1
ATOM 2731 O O . VAL A 1 351 ? -19.094 36.344 20.828 1 98.31 351 VAL A O 1
ATOM 2734 N N . TRP A 1 352 ? -17.703 34.562 20.906 1 98.38 352 TRP A N 1
ATOM 2735 C CA . TRP A 1 352 ? -17.266 34.812 22.266 1 98.38 352 TRP A CA 1
ATOM 2736 C C . TRP A 1 352 ? -15.781 35.156 22.297 1 98.38 352 TRP A C 1
ATOM 2738 O O . TRP A 1 352 ? -14.992 34.625 21.516 1 98.38 352 TRP A O 1
ATOM 2748 N N . SER A 1 353 ? -15.438 36.031 23.234 1 97.81 353 SER A N 1
ATOM 2749 C CA . SER A 1 353 ? -14.031 36.219 23.562 1 97.81 353 SER A CA 1
ATOM 2750 C C . SER A 1 353 ? -13.523 35.125 24.484 1 97.81 353 SER A C 1
ATOM 2752 O O . SER A 1 353 ? -14.062 34.906 25.578 1 97.81 353 SER A O 1
ATOM 2754 N N . VAL A 1 354 ? -12.531 34.469 24.094 1 97.56 354 VAL A N 1
ATOM 2755 C CA . VAL A 1 354 ? -12.008 33.344 24.875 1 97.56 354 VAL A CA 1
ATOM 2756 C C . VAL A 1 354 ? -11.305 33.875 26.125 1 97.56 354 VAL A C 1
ATOM 2758 O O . VAL A 1 354 ? -11.312 33.25 27.172 1 97.56 354 VAL A O 1
ATOM 2761 N N . GLU A 1 355 ? -10.719 35 26 1 96.25 355 GLU A N 1
ATOM 2762 C CA . GLU A 1 355 ? -10 35.625 27.109 1 96.25 355 GLU A CA 1
ATOM 2763 C C . GLU A 1 355 ? -10.961 36.031 28.219 1 96.25 355 GLU A C 1
ATOM 2765 O O . GLU A 1 355 ? -10.758 35.688 29.391 1 96.25 355 GLU A O 1
ATOM 2770 N N . SER A 1 356 ? -12.086 36.719 27.875 1 96.62 356 SER A N 1
ATOM 2771 C CA . SER A 1 356 ? -12.969 37.312 28.875 1 96.62 356 SER A CA 1
ATOM 2772 C C . SER A 1 356 ? -14.195 36.406 29.109 1 96.62 356 SER A C 1
ATOM 2774 O O . SER A 1 356 ? -14.844 36.5 30.156 1 96.62 356 SER A O 1
ATOM 2776 N N . GLY A 1 357 ? -14.516 35.656 28.156 1 96 357 GLY A N 1
ATOM 2777 C CA . GLY A 1 357 ? -15.734 34.844 28.234 1 96 357 GLY A CA 1
ATOM 2778 C C . GLY A 1 357 ? -16.984 35.625 27.844 1 96 357 GLY A C 1
ATOM 2779 O O . GLY A 1 357 ? -18.094 35.125 27.969 1 96 357 GLY A O 1
ATOM 2780 N N . ARG A 1 358 ? -16.781 36.812 27.328 1 96.62 358 ARG A N 1
ATOM 2781 C CA . ARG A 1 358 ? -17.922 37.656 27 1 96.62 358 ARG A CA 1
ATOM 2782 C C . ARG A 1 358 ? -18.359 37.438 25.547 1 96.62 358 ARG A C 1
ATOM 2784 O O . ARG A 1 358 ? -17.547 37.094 24.688 1 96.62 358 ARG A O 1
ATOM 2791 N N . CYS A 1 359 ? -19.594 37.625 25.312 1 97.31 359 CYS A N 1
ATOM 2792 C CA . CYS A 1 359 ? -20.141 37.531 23.969 1 97.31 359 CYS A CA 1
ATOM 2793 C C . CYS A 1 359 ? -19.844 38.781 23.172 1 97.31 359 CYS A C 1
ATOM 2795 O O . CYS A 1 359 ? -20.188 39.875 23.578 1 97.31 359 CYS A O 1
ATOM 2797 N N . LEU A 1 360 ? -19.234 38.656 22.047 1 97.12 360 LEU A N 1
ATOM 2798 C CA . LEU A 1 360 ? -18.812 39.781 21.219 1 97.12 360 LEU A CA 1
ATOM 2799 C C . LEU A 1 360 ? -19.844 40.094 20.156 1 97.12 360 LEU A C 1
ATOM 2801 O O . LEU A 1 360 ? -19.984 41.25 19.75 1 97.12 360 LEU A O 1
ATOM 2805 N N . LEU A 1 361 ? -20.438 39.125 19.672 1 97.25 361 LEU A N 1
ATOM 2806 C CA . LEU A 1 361 ? -21.359 39.281 18.547 1 97.25 361 LEU A CA 1
ATOM 2807 C C . LEU A 1 361 ? -22.438 38.188 18.578 1 97.25 361 LEU A C 1
ATOM 2809 O O . LEU A 1 361 ? -22.156 37.031 18.891 1 97.25 361 LEU A O 1
ATOM 2813 N N . THR A 1 362 ? -23.703 38.562 18.344 1 97.25 362 THR A N 1
ATOM 2814 C CA . THR A 1 362 ? -24.812 37.625 18.203 1 97.25 362 THR A CA 1
ATOM 2815 C C . THR A 1 362 ? -25.469 37.75 16.844 1 97.25 362 THR A C 1
ATOM 2817 O O . THR A 1 362 ? -25.906 38.844 16.453 1 97.25 362 THR A O 1
ATOM 2820 N N . ILE A 1 363 ? -25.453 36.688 16.109 1 96 363 ILE A N 1
ATOM 2821 C CA . ILE A 1 363 ? -26.172 36.594 14.852 1 96 363 ILE A CA 1
ATOM 2822 C C . ILE A 1 363 ? -27.562 36 15.086 1 96 363 ILE A C 1
ATOM 2824 O O . ILE A 1 363 ? -27.703 34.844 15.445 1 96 363 ILE A O 1
ATOM 2828 N N . ASN A 1 364 ? -28.562 36.75 14.875 1 93.56 364 ASN A N 1
ATOM 2829 C CA . ASN A 1 364 ? -29.953 36.344 15.117 1 93.56 364 ASN A CA 1
ATOM 2830 C C . ASN A 1 364 ? -30.781 36.406 13.836 1 93.56 364 ASN A C 1
ATOM 2832 O O . ASN A 1 364 ? -31.984 36.688 13.891 1 93.56 364 ASN A O 1
ATOM 2836 N N . HIS A 1 365 ? -30.281 36.094 12.789 1 90.5 365 HIS A N 1
ATOM 2837 C CA . HIS A 1 365 ? -30.906 36.312 11.492 1 90.5 365 HIS A CA 1
ATOM 2838 C C . HIS A 1 365 ? -31.547 35 10.992 1 90.5 365 HIS A C 1
ATOM 2840 O O . HIS A 1 365 ? -32.438 35.031 10.141 1 90.5 365 HIS A O 1
ATOM 2846 N N . HIS A 1 366 ? -31.109 33.875 11.453 1 92.62 366 HIS A N 1
ATOM 2847 C CA . HIS A 1 366 ? -31.641 32.594 10.984 1 92.62 366 HIS A CA 1
ATOM 2848 C C . HIS A 1 366 ? -33 32.312 11.602 1 92.62 366 HIS A C 1
ATOM 2850 O O . HIS A 1 366 ? -33.25 32.656 12.758 1 92.62 366 HIS A O 1
ATOM 2856 N N . ARG A 1 367 ? -33.844 31.641 10.875 1 94.19 367 ARG A N 1
ATOM 2857 C CA . ARG A 1 367 ? -35.188 31.297 11.344 1 94.19 367 ARG A CA 1
ATOM 2858 C C . ARG A 1 367 ? -35.25 29.844 11.828 1 94.19 367 ARG A C 1
ATOM 2860 O O . ARG A 1 367 ? -36.281 29.406 12.32 1 94.19 367 ARG A O 1
ATOM 2867 N N . GLN A 1 368 ? -34.219 29.219 11.609 1 96.19 368 GLN A N 1
ATOM 2868 C CA . GLN A 1 368 ? -34.062 27.844 12.047 1 96.19 368 GLN A CA 1
ATOM 2869 C C . GLN A 1 368 ? -32.719 27.641 12.758 1 96.19 368 GLN A C 1
ATOM 2871 O O . GLN A 1 368 ? -31.859 28.531 12.719 1 96.19 368 GLN A O 1
ATOM 2876 N N . PRO A 1 369 ? -32.594 26.516 13.414 1 96.88 369 PRO A N 1
ATOM 2877 C CA . PRO A 1 369 ? -31.359 26.281 14.18 1 96.88 369 PRO A CA 1
ATOM 2878 C C . PRO A 1 369 ? -30.094 26.469 13.336 1 96.88 369 PRO A C 1
ATOM 2880 O O . PRO A 1 369 ? -30.078 26.094 12.156 1 96.88 369 PRO A O 1
ATOM 2883 N N . VAL A 1 370 ? -29.109 27.078 13.938 1 97.94 370 VAL A N 1
ATOM 2884 C CA . VAL A 1 370 ? -27.766 27.156 13.352 1 97.94 370 VAL A CA 1
ATOM 2885 C C . VAL A 1 370 ? -27 25.891 13.664 1 97.94 370 VAL A C 1
ATOM 2887 O O . VAL A 1 370 ? -26.859 25.5 14.828 1 97.94 370 VAL A O 1
ATOM 2890 N N . THR A 1 371 ? -26.531 25.234 12.641 1 97.75 371 THR A N 1
ATOM 2891 C CA . THR A 1 371 ? -26.031 23.875 12.789 1 97.75 371 THR A CA 1
ATOM 2892 C C . THR A 1 371 ? -24.5 23.859 12.828 1 97.75 371 THR A C 1
ATOM 2894 O O . THR A 1 371 ? -23.906 22.969 13.422 1 97.75 371 THR A O 1
ATOM 2897 N N . ALA A 1 372 ? -23.875 24.812 12.18 1 98.19 372 ALA A N 1
ATOM 2898 C CA . ALA A 1 372 ? -22.422 24.828 12.102 1 98.19 372 ALA A CA 1
ATOM 2899 C C . ALA A 1 372 ? -21.922 26.219 11.68 1 98.19 372 ALA A C 1
ATOM 2901 O O . ALA A 1 372 ? -22.719 27.094 11.336 1 98.19 372 ALA A O 1
ATOM 2902 N N . ALA A 1 373 ? -20.656 26.344 11.781 1 98.38 373 ALA A N 1
ATOM 2903 C CA . ALA A 1 373 ? -19.984 27.562 11.328 1 98.38 373 ALA A CA 1
ATOM 2904 C C . ALA A 1 373 ? -18.531 27.281 10.953 1 98.38 373 ALA A C 1
ATOM 2906 O O . ALA A 1 373 ? -17.953 26.266 11.367 1 98.38 373 ALA A O 1
ATOM 2907 N N . ALA A 1 374 ? -18 28.125 10.117 1 98.19 374 ALA A N 1
ATOM 2908 C CA . ALA A 1 374 ? -16.594 27.984 9.703 1 98.19 374 ALA A CA 1
ATOM 2909 C C . ALA A 1 374 ? -15.93 29.344 9.586 1 98.19 374 ALA A C 1
ATOM 2911 O O . ALA A 1 374 ? -16.453 30.25 8.922 1 98.19 374 ALA A O 1
ATOM 2912 N N . TRP A 1 375 ? -14.789 29.453 10.219 1 97.81 375 TRP A N 1
ATOM 2913 C CA . TRP A 1 375 ? -14.039 30.703 10.18 1 97.81 375 TRP A CA 1
ATOM 2914 C C . TRP A 1 375 ? -13.266 30.828 8.867 1 97.81 375 TRP A C 1
ATOM 2916 O O . TRP A 1 375 ? -12.719 29.844 8.359 1 97.81 375 TRP A O 1
ATOM 2926 N N . ALA A 1 376 ? -13.195 32.031 8.43 1 96 376 ALA A N 1
ATOM 2927 C CA . ALA A 1 376 ? -12.234 32.344 7.375 1 96 376 ALA A CA 1
ATOM 2928 C C . ALA A 1 376 ? -10.812 32.375 7.93 1 96 376 ALA A C 1
ATOM 2930 O O . ALA A 1 376 ? -10.609 32.531 9.141 1 96 376 ALA A O 1
ATOM 2931 N N . ALA A 1 377 ? -9.867 32.312 7.059 1 91.69 377 ALA A N 1
ATOM 2932 C CA . ALA A 1 377 ? -8.469 32.156 7.453 1 91.69 377 ALA A CA 1
ATOM 2933 C C . ALA A 1 377 ? -7.973 33.406 8.172 1 91.69 377 ALA A C 1
ATOM 2935 O O . ALA A 1 377 ? -7.098 33.344 9.031 1 91.69 377 ALA A O 1
ATOM 2936 N N . ASP A 1 378 ? -8.594 34.531 7.922 1 89.5 378 ASP A N 1
ATOM 2937 C CA . ASP A 1 378 ? -8.117 35.781 8.492 1 89.5 378 ASP A CA 1
ATOM 2938 C C . ASP A 1 378 ? -8.695 36 9.891 1 89.5 378 ASP A C 1
ATOM 2940 O O . ASP A 1 378 ? -8.258 36.906 10.609 1 89.5 378 ASP A O 1
ATOM 2944 N N . GLY A 1 379 ? -9.711 35.219 10.258 1 93.5 379 GLY A N 1
ATOM 2945 C CA . GLY A 1 379 ? -10.32 35.344 11.578 1 93.5 379 GLY A CA 1
ATOM 2946 C C . GLY A 1 379 ? -11.227 36.562 11.711 1 93.5 379 GLY A C 1
ATOM 2947 O O . GLY A 1 379 ? -11.656 36.906 12.812 1 93.5 379 GLY A O 1
ATOM 2948 N N . GLU A 1 380 ? -11.547 37.156 10.594 1 94.88 380 GLU A N 1
ATOM 2949 C CA . GLU A 1 380 ? -12.336 38.375 10.625 1 94.88 380 GLU A CA 1
ATOM 2950 C C . GLU A 1 380 ? -13.734 38.156 10.07 1 94.88 380 GLU A C 1
ATOM 2952 O O . GLU A 1 380 ? -14.594 39.031 10.156 1 94.88 380 GLU A O 1
ATOM 2957 N N . SER A 1 381 ? -13.922 37.094 9.57 1 96.88 381 SER A N 1
ATOM 2958 C CA . SER A 1 381 ? -15.234 36.719 9.047 1 96.88 381 SER A CA 1
ATOM 2959 C C . SER A 1 381 ? -15.492 35.219 9.211 1 96.88 381 SER A C 1
ATOM 2961 O O . SER A 1 381 ? -14.586 34.469 9.57 1 96.88 381 SER A O 1
ATOM 2963 N N . PHE A 1 382 ? -16.719 34.812 9.094 1 98.06 382 PHE A N 1
ATOM 2964 C CA . PHE A 1 382 ? -17.094 33.406 9.234 1 98.06 382 PHE A CA 1
ATOM 2965 C C . PHE A 1 382 ? -18.391 33.125 8.477 1 98.06 382 PHE A C 1
ATOM 2967 O O . PHE A 1 382 ? -19.109 34.031 8.102 1 98.06 382 PHE A O 1
ATOM 2974 N N . VAL A 1 383 ? -18.594 31.875 8.156 1 98.19 383 VAL A N 1
ATOM 2975 C CA . VAL A 1 383 ? -19.812 31.406 7.512 1 98.19 383 VAL A CA 1
ATOM 2976 C C . VAL A 1 383 ? -20.656 30.641 8.516 1 98.19 383 VAL A C 1
ATOM 2978 O O . VAL A 1 383 ? -20.141 29.828 9.289 1 98.19 383 VAL A O 1
ATOM 2981 N N . THR A 1 384 ? -21.953 30.922 8.57 1 97.75 384 THR A N 1
ATOM 2982 C CA . THR A 1 384 ? -22.891 30.125 9.375 1 97.75 384 THR A CA 1
ATOM 2983 C C . THR A 1 384 ? -23.75 29.234 8.492 1 97.75 384 THR A C 1
ATOM 2985 O O . THR A 1 384 ? -24.141 29.625 7.395 1 97.75 384 THR A O 1
ATOM 2988 N N . ALA A 1 385 ? -23.922 28.062 8.93 1 97.75 385 ALA A N 1
ATOM 2989 C CA . ALA A 1 385 ? -24.828 27.094 8.32 1 97.75 385 ALA A CA 1
ATOM 2990 C C . ALA A 1 385 ? -26.078 26.891 9.188 1 97.75 385 ALA A C 1
ATOM 2992 O O . ALA A 1 385 ? -25.969 26.844 10.414 1 97.75 385 ALA A O 1
ATOM 2993 N N . SER A 1 386 ? -27.219 26.766 8.539 1 97.25 386 SER A N 1
ATOM 2994 C CA . SER A 1 386 ? -28.469 26.641 9.273 1 97.25 386 SER A CA 1
ATOM 2995 C C . SER A 1 386 ? -29.438 25.719 8.547 1 97.25 386 SER A C 1
ATOM 2997 O O . SER A 1 386 ? -29.25 25.406 7.375 1 97.25 386 SER A O 1
ATOM 2999 N N . LEU A 1 387 ? -30.422 25.312 9.297 1 96.31 387 LEU A N 1
ATOM 3000 C CA . LEU A 1 387 ? -31.5 24.531 8.711 1 96.31 387 LEU A CA 1
ATOM 3001 C C . LEU A 1 387 ? -32.562 25.438 8.094 1 96.31 387 LEU A C 1
ATOM 3003 O O . LEU A 1 387 ? -33.656 24.969 7.758 1 96.31 387 LEU A O 1
ATOM 3007 N N . ASP A 1 388 ? -32.156 26.703 7.965 1 92.94 388 ASP A N 1
ATOM 3008 C CA . ASP A 1 388 ? -33.031 27.688 7.293 1 92.94 388 ASP A CA 1
ATOM 3009 C C . ASP A 1 388 ? -32.906 27.562 5.777 1 92.94 388 ASP A C 1
ATOM 3011 O O . ASP A 1 388 ? -31.875 27.938 5.199 1 92.94 388 ASP A O 1
ATOM 3015 N N . SER A 1 389 ? -33.938 27.172 5.094 1 90.5 389 SER A N 1
ATOM 3016 C CA . SER A 1 389 ? -33.875 26.922 3.656 1 90.5 389 SER A CA 1
ATOM 3017 C C . SER A 1 389 ? -33.719 28.219 2.881 1 90.5 389 SER A C 1
ATOM 3019 O O . SER A 1 389 ? -33.281 28.219 1.731 1 90.5 389 SER A O 1
ATOM 3021 N N . GLU A 1 390 ? -34.094 29.328 3.504 1 88.5 390 GLU A N 1
ATOM 3022 C CA . GLU A 1 390 ? -34 30.625 2.832 1 88.5 390 GLU A CA 1
ATOM 3023 C C . GLU A 1 390 ? -32.656 31.266 3.023 1 88.5 390 GLU A C 1
ATOM 3025 O O . GLU A 1 390 ? -32.219 32.094 2.225 1 88.5 390 GLU A O 1
ATOM 3030 N N . ALA A 1 391 ? -32.031 30.891 4.109 1 89 391 ALA A N 1
ATOM 3031 C CA . ALA A 1 391 ? -30.703 31.422 4.422 1 89 391 ALA A CA 1
ATOM 3032 C C . ALA A 1 391 ? -29.828 30.344 5.043 1 89 391 ALA A C 1
ATOM 3034 O O . ALA A 1 391 ? -29.328 30.516 6.16 1 89 391 ALA A O 1
ATOM 3035 N N . GLN A 1 392 ? -29.609 29.359 4.211 1 92.38 392 GLN A N 1
ATOM 3036 C CA . GLN A 1 392 ? -28.938 28.172 4.715 1 92.38 392 GLN A CA 1
ATOM 3037 C C . GLN A 1 392 ? -27.469 28.438 4.977 1 92.38 392 GLN A C 1
ATOM 3039 O O . GLN A 1 392 ? -26.859 27.812 5.859 1 92.38 392 GLN A O 1
ATOM 3044 N N . LEU A 1 393 ? -26.828 29.328 4.082 1 96.62 393 LEU A N 1
ATOM 3045 C CA . LEU A 1 393 ? -25.422 29.688 4.207 1 96.62 393 LEU A CA 1
ATOM 3046 C C . LEU A 1 393 ? -25.25 31.203 4.09 1 96.62 393 LEU A C 1
ATOM 3048 O O . LEU A 1 393 ? -25.719 31.812 3.125 1 96.62 393 LEU A O 1
ATOM 3052 N N . ARG A 1 394 ? -24.562 31.766 5.039 1 96.38 394 ARG A N 1
ATOM 3053 C CA . ARG A 1 394 ? -24.328 33.188 5.008 1 96.38 394 ARG A CA 1
ATOM 3054 C C . ARG A 1 394 ? -22.938 33.531 5.527 1 96.38 394 ARG A C 1
ATOM 3056 O O . ARG A 1 394 ? -22.484 32.969 6.523 1 96.38 394 ARG A O 1
ATOM 3063 N N . HIS A 1 395 ? -22.281 34.375 4.781 1 97.56 395 HIS A N 1
ATOM 3064 C CA . HIS A 1 395 ? -20.969 34.875 5.16 1 97.56 395 HIS A CA 1
ATOM 3065 C C . HIS A 1 395 ? -21.078 36.188 5.949 1 97.56 395 HIS A C 1
ATOM 3067 O O . HIS A 1 395 ? -21.688 37.125 5.484 1 97.56 395 HIS A O 1
ATOM 3073 N N . TRP A 1 396 ? -20.469 36.219 7.148 1 97.44 396 TRP A N 1
ATOM 3074 C CA . TRP A 1 396 ? -20.594 37.344 8.055 1 97.44 396 TRP A CA 1
ATOM 3075 C C . TRP A 1 396 ? -19.234 37.969 8.328 1 97.44 396 TRP A C 1
ATOM 3077 O O . TRP A 1 396 ? -18.219 37.281 8.398 1 97.44 396 TRP A O 1
ATOM 3087 N N . SER A 1 397 ? -19.234 39.25 8.523 1 96.69 397 SER A N 1
ATOM 3088 C CA . SER A 1 397 ? -18.078 39.906 9.102 1 96.69 397 SER A CA 1
ATOM 3089 C C . SER A 1 397 ? -18.156 39.969 10.625 1 96.69 397 SER A C 1
ATOM 3091 O O . SER A 1 397 ? -19.25 39.875 11.188 1 96.69 397 SER A O 1
ATOM 3093 N N . MET A 1 398 ? -17.109 40.125 11.266 1 95.81 398 MET A N 1
ATOM 3094 C CA . MET A 1 398 ? -17.062 40.219 12.719 1 95.81 398 MET A CA 1
ATOM 3095 C C . MET A 1 398 ? -17.75 41.5 13.188 1 95.81 398 MET A C 1
ATOM 3097 O O . MET A 1 398 ? -18.016 41.688 14.375 1 95.81 398 MET A O 1
ATOM 3101 N N . ARG A 1 399 ? -18.094 42.312 12.328 1 93.62 399 ARG A N 1
ATOM 3102 C CA . ARG A 1 399 ? -18.828 43.531 12.656 1 93.62 399 ARG A CA 1
ATOM 3103 C C . ARG A 1 399 ? -20.328 43.281 12.617 1 93.62 399 ARG A C 1
ATOM 3105 O O . ARG A 1 399 ? -21.109 44.188 12.922 1 93.62 399 ARG A O 1
ATOM 3112 N N . GLY A 1 400 ? -20.719 42.125 12.234 1 92.44 400 GLY A N 1
ATOM 3113 C CA . GLY A 1 400 ? -22.125 41.75 12.242 1 92.44 400 GLY A CA 1
ATOM 3114 C C . GLY A 1 400 ? -22.797 41.969 10.898 1 92.44 400 GLY A C 1
ATOM 3115 O O . GLY A 1 400 ? -23.984 41.688 10.75 1 92.44 400 GLY A O 1
ATOM 3116 N N . GLN A 1 401 ? -22.047 42.406 9.953 1 94.31 401 GLN A N 1
ATOM 3117 C CA . GLN A 1 401 ? -22.609 42.656 8.617 1 94.31 401 GLN A CA 1
ATOM 3118 C C . GLN A 1 401 ? -22.562 41.375 7.773 1 94.31 401 GLN A C 1
ATOM 3120 O O . GLN A 1 401 ? -21.594 40.625 7.828 1 94.31 401 GLN A O 1
ATOM 3125 N N . SER A 1 402 ? -23.656 41.188 7.027 1 94.62 402 SER A N 1
ATOM 3126 C CA . SER A 1 402 ? -23.688 40.094 6.066 1 94.62 402 SER A CA 1
ATOM 3127 C C . SER A 1 402 ? -22.859 40.406 4.82 1 94.62 402 SER A C 1
ATOM 3129 O O . SER A 1 402 ? -23.156 41.375 4.125 1 94.62 402 SER A O 1
ATOM 3131 N N . LEU A 1 403 ? -21.875 39.656 4.57 1 95.62 403 LEU A N 1
ATOM 3132 C CA . LEU A 1 403 ? -21.031 39.875 3.408 1 95.62 403 LEU A CA 1
ATOM 3133 C C . LEU A 1 403 ? -21.609 39.219 2.17 1 95.62 403 LEU A C 1
ATOM 3135 O O . LEU A 1 403 ? -21.469 39.719 1.057 1 95.62 403 LEU A O 1
ATOM 3139 N N . TYR A 1 404 ? -22.172 38.062 2.387 1 96.06 404 TYR A N 1
ATOM 3140 C CA . TYR A 1 404 ? -22.766 37.344 1.271 1 96.06 404 TYR A CA 1
ATOM 3141 C C . TYR A 1 404 ? -23.781 36.312 1.766 1 96.06 404 TYR A C 1
ATOM 3143 O O . TYR A 1 404 ? -23.594 35.719 2.828 1 96.06 404 TYR A O 1
ATOM 3151 N N . THR A 1 405 ? -24.844 36.125 1.021 1 94.81 405 THR A N 1
ATOM 3152 C CA . THR A 1 405 ? -25.828 35.094 1.269 1 94.81 405 THR A CA 1
ATOM 3153 C C . THR A 1 405 ? -25.969 34.188 0.057 1 94.81 405 THR A C 1
ATOM 3155 O O . THR A 1 405 ? -26.312 34.625 -1.037 1 94.81 405 THR A O 1
ATOM 3158 N N . TRP A 1 406 ? -25.625 32.938 0.218 1 95.81 406 TRP A N 1
ATOM 3159 C CA . TRP A 1 406 ? -25.766 31.984 -0.883 1 95.81 406 TRP A CA 1
ATOM 3160 C C . TRP A 1 406 ? -27.234 31.719 -1.196 1 95.81 406 TRP A C 1
ATOM 3162 O O . TRP A 1 406 ? -28.094 31.781 -0.308 1 95.81 406 TRP A O 1
ATOM 3172 N N . LYS A 1 407 ? -27.5 31.438 -2.508 1 89 407 LYS A N 1
ATOM 3173 C CA . LYS A 1 407 ? -28.875 31.188 -2.93 1 89 407 LYS A CA 1
ATOM 3174 C C . LYS A 1 407 ? -29.469 29.984 -2.184 1 89 407 LYS A C 1
ATOM 3176 O O . LYS A 1 407 ? -28.812 28.953 -2.053 1 89 407 LYS A O 1
ATOM 3181 N N . GLY A 1 408 ? -30.594 30.234 -1.688 1 79 408 GLY A N 1
ATOM 3182 C CA . GLY A 1 408 ? -31.281 29.25 -0.857 1 79 408 GLY A CA 1
ATOM 3183 C C . GLY A 1 408 ? -31.797 28.047 -1.636 1 79 408 GLY A C 1
ATOM 3184 O O . GLY A 1 408 ? -31.469 27.891 -2.812 1 79 408 GLY A O 1
ATOM 3185 N N . GLY A 1 409 ? -32.438 27.109 -0.918 1 87.38 409 GLY A N 1
ATOM 3186 C CA . GLY A 1 409 ? -33.094 25.984 -1.562 1 87.38 409 GLY A CA 1
ATOM 3187 C C . GLY A 1 409 ? -32.812 24.656 -0.882 1 87.38 409 GLY A C 1
ATOM 3188 O O . GLY A 1 409 ? -33.344 23.609 -1.291 1 87.38 409 GLY A O 1
ATOM 3189 N N . PHE A 1 410 ? -31.984 24.734 0.037 1 91.81 410 PHE A N 1
ATOM 3190 C CA . PHE A 1 410 ? -31.719 23.516 0.793 1 91.81 410 PHE A CA 1
ATOM 3191 C C . PHE A 1 410 ? -31.297 23.844 2.219 1 91.81 410 PHE A C 1
ATOM 3193 O O . PHE A 1 410 ? -31.094 25.016 2.557 1 91.81 410 PHE A O 1
ATOM 3200 N N . ARG A 1 411 ? -31.359 22.922 3.062 1 96.25 411 ARG A N 1
ATOM 3201 C CA . ARG A 1 411 ? -30.906 23.047 4.445 1 96.25 411 ARG A CA 1
ATOM 3202 C C . ARG A 1 411 ? -29.5 22.5 4.613 1 96.25 411 ARG A C 1
ATOM 3204 O O . ARG A 1 411 ? -29.109 21.547 3.934 1 96.25 411 ARG A O 1
ATOM 3211 N N . VAL A 1 412 ? -28.734 23.141 5.461 1 97.31 412 VAL A N 1
ATOM 3212 C CA . VAL A 1 412 ? -27.344 22.719 5.617 1 97.31 412 VAL A CA 1
ATOM 3213 C C . VAL A 1 412 ? -27.125 22.141 7.012 1 97.31 412 VAL A C 1
ATOM 3215 O O . VAL A 1 412 ? -27.484 22.75 8.016 1 97.31 412 VAL A O 1
ATOM 3218 N N . GLN A 1 413 ? -26.531 20.984 7.008 1 96.88 413 GLN A N 1
ATOM 3219 C CA . GLN A 1 413 ? -26.266 20.266 8.25 1 96.88 413 GLN A CA 1
ATOM 3220 C C . GLN A 1 413 ? -24.891 20.609 8.812 1 96.88 413 GLN A C 1
ATOM 3222 O O . GLN A 1 413 ? -24.703 20.641 10.031 1 96.88 413 GLN A O 1
ATOM 3227 N N . ASP A 1 414 ? -23.953 20.75 7.965 1 98.12 414 ASP A N 1
ATOM 3228 C CA . ASP A 1 414 ? -22.578 21.016 8.359 1 98.12 414 ASP A CA 1
ATOM 3229 C C . ASP A 1 414 ? -21.828 21.75 7.254 1 98.12 414 ASP A C 1
ATOM 3231 O O . ASP A 1 414 ? -22.219 21.688 6.086 1 98.12 414 ASP A O 1
ATOM 3235 N N . CYS A 1 415 ? -20.75 22.438 7.703 1 98.31 415 CYS A N 1
ATOM 3236 C CA . CYS A 1 415 ? -19.938 23.109 6.703 1 98.31 415 CYS A CA 1
ATOM 3237 C C . CYS A 1 415 ? -18.5 23.281 7.199 1 98.31 415 CYS A C 1
ATOM 3239 O O . CYS A 1 415 ? -18.234 23.172 8.398 1 98.31 415 CYS A O 1
ATOM 3241 N N . ALA A 1 416 ? -17.609 23.469 6.309 1 98.38 416 ALA A N 1
ATOM 3242 C CA . ALA A 1 416 ? -16.203 23.672 6.617 1 98.38 416 ALA A CA 1
ATOM 3243 C C . ALA A 1 416 ? -15.516 24.484 5.523 1 98.38 416 ALA A C 1
ATOM 3245 O O . ALA A 1 416 ? -15.844 24.344 4.344 1 98.38 416 ALA A O 1
ATOM 3246 N N . ILE A 1 417 ? -14.633 25.297 5.973 1 98.12 417 ILE A N 1
ATOM 3247 C CA . ILE A 1 417 ? -13.797 26.047 5.035 1 98.12 417 ILE A CA 1
ATOM 3248 C C . ILE A 1 417 ? -12.391 25.438 5.008 1 98.12 417 ILE A C 1
ATOM 3250 O O . ILE A 1 417 ? -11.836 25.094 6.051 1 98.12 417 ILE A O 1
ATOM 3254 N N . SER A 1 418 ? -11.852 25.312 3.809 1 97.5 418 SER A N 1
ATOM 3255 C CA . SER A 1 418 ? -10.516 24.75 3.676 1 97.5 418 SER A CA 1
ATOM 3256 C C . SER A 1 418 ? -9.469 25.656 4.312 1 97.5 418 SER A C 1
ATOM 3258 O O . SER A 1 418 ? -9.641 26.875 4.371 1 97.5 418 SER A O 1
ATOM 3260 N N . ALA A 1 419 ? -8.398 25.031 4.746 1 94.44 419 ALA A N 1
ATOM 3261 C CA . ALA A 1 419 ? -7.344 25.75 5.453 1 94.44 419 ALA A CA 1
ATOM 3262 C C . ALA A 1 419 ? -6.746 26.844 4.57 1 94.44 419 ALA A C 1
ATOM 3264 O O . ALA A 1 419 ? -6.355 27.906 5.066 1 94.44 419 ALA A O 1
ATOM 3265 N N . ASP A 1 420 ? -6.703 26.672 3.312 1 91.56 420 ASP A N 1
ATOM 3266 C CA . ASP A 1 420 ? -6.168 27.656 2.393 1 91.56 420 ASP A CA 1
ATOM 3267 C C . ASP A 1 420 ? -7.195 28.75 2.104 1 91.56 420 ASP A C 1
ATOM 3269 O O . ASP A 1 420 ? -6.898 29.719 1.396 1 91.56 420 ASP A O 1
ATOM 3273 N N . GLY A 1 421 ? -8.414 28.594 2.627 1 94.12 421 GLY A N 1
ATOM 3274 C CA . GLY A 1 421 ? -9.445 29.625 2.533 1 94.12 421 GLY A CA 1
ATOM 3275 C C . GLY A 1 421 ? -10.125 29.656 1.18 1 94.12 421 GLY A C 1
ATOM 3276 O O . GLY A 1 421 ? -10.922 30.562 0.904 1 94.12 421 GLY A O 1
ATOM 3277 N N . ARG A 1 422 ? -9.922 28.641 0.367 1 94.19 422 ARG A N 1
ATOM 3278 C CA . ARG A 1 422 ? -10.367 28.734 -1.019 1 94.19 422 ARG A CA 1
ATOM 3279 C C . ARG A 1 422 ? -11.734 28.078 -1.188 1 94.19 422 ARG A C 1
ATOM 3281 O O . ARG A 1 422 ? -12.5 28.438 -2.08 1 94.19 422 ARG A O 1
ATOM 3288 N N . ARG A 1 423 ? -12 27.141 -0.356 1 97.44 423 ARG A N 1
ATOM 3289 C CA . ARG A 1 423 ? -13.203 26.359 -0.616 1 97.44 423 ARG A CA 1
ATOM 3290 C C . ARG A 1 423 ? -14.086 26.281 0.622 1 97.44 423 ARG A C 1
ATOM 3292 O O . ARG A 1 423 ? -13.594 26.172 1.745 1 97.44 423 ARG A O 1
ATOM 3299 N N . LEU A 1 424 ? -15.391 26.391 0.404 1 98.12 424 LEU A N 1
ATOM 3300 C CA . LEU A 1 424 ? -16.422 26.125 1.398 1 98.12 424 LEU A CA 1
ATOM 3301 C C . LEU A 1 424 ? -17.172 24.844 1.057 1 98.12 424 LEU A C 1
ATOM 3303 O O . LEU A 1 424 ? -17.703 24.703 -0.05 1 98.12 424 LEU A O 1
ATOM 3307 N N . VAL A 1 425 ? -17.141 23.906 1.941 1 98.62 425 VAL A N 1
ATOM 3308 C CA . VAL A 1 425 ? -17.875 22.656 1.766 1 98.62 425 VAL A CA 1
ATOM 3309 C C . VAL A 1 425 ? -19.109 22.656 2.662 1 98.62 425 VAL A C 1
ATOM 3311 O O . VAL A 1 425 ? -19.016 22.891 3.867 1 98.62 425 VAL A O 1
ATOM 3314 N N . ALA A 1 426 ? -20.266 22.422 2.08 1 98.38 426 ALA A N 1
ATOM 3315 C CA . ALA A 1 426 ? -21.516 22.406 2.824 1 98.38 426 ALA A CA 1
ATOM 3316 C C . ALA A 1 426 ? -22.281 21.109 2.588 1 98.38 426 ALA A C 1
ATOM 3318 O O . ALA A 1 426 ? -22.547 20.734 1.442 1 98.38 426 ALA A O 1
ATOM 3319 N N . ALA A 1 427 ? -22.547 20.438 3.621 1 97.88 427 ALA A N 1
ATOM 3320 C CA . ALA A 1 427 ? -23.359 19.219 3.562 1 97.88 427 ALA A CA 1
ATOM 3321 C C . ALA A 1 427 ? -24.844 19.531 3.773 1 97.88 427 ALA A C 1
ATOM 3323 O O . ALA A 1 427 ? -25.219 20.094 4.801 1 97.88 427 ALA A O 1
ATOM 3324 N N . ASP A 1 428 ? -25.656 19.156 2.852 1 96.62 428 ASP A N 1
ATOM 3325 C CA . ASP A 1 428 ? -27.078 19.484 2.986 1 96.62 428 ASP A CA 1
ATOM 3326 C C . ASP A 1 428 ? -27.859 18.297 3.561 1 96.62 428 ASP A C 1
ATOM 3328 O O . ASP A 1 428 ? -27.266 17.266 3.914 1 96.62 428 ASP A O 1
ATOM 3332 N N . THR A 1 429 ? -29.109 18.453 3.715 1 95.19 429 THR A N 1
ATOM 3333 C CA . THR A 1 429 ? -29.953 17.406 4.281 1 95.19 429 THR A CA 1
ATOM 3334 C C . THR A 1 429 ? -30.578 16.562 3.182 1 95.19 429 THR A C 1
ATOM 3336 O O . THR A 1 429 ? -31.5 15.773 3.439 1 95.19 429 THR A O 1
ATOM 3339 N N . GLU A 1 430 ? -30.203 16.719 1.929 1 94.31 430 GLU A N 1
ATOM 3340 C CA . GLU A 1 430 ? -30.766 15.992 0.791 1 94.31 430 GLU A CA 1
ATOM 3341 C C . GLU A 1 430 ? -29.703 15.156 0.099 1 94.31 430 GLU A C 1
ATOM 3343 O O . GLU A 1 430 ? -29.656 15.07 -1.131 1 94.31 430 GLU A O 1
ATOM 3348 N N . ALA A 1 431 ? -28.766 14.672 0.812 1 95.62 431 ALA A N 1
ATOM 3349 C CA . ALA A 1 431 ? -27.734 13.734 0.378 1 95.62 431 ALA A CA 1
ATOM 3350 C C . ALA A 1 431 ? -26.859 14.352 -0.697 1 95.62 431 ALA A C 1
ATOM 3352 O O . ALA A 1 431 ? -26.562 13.719 -1.713 1 95.62 431 ALA A O 1
ATOM 3353 N N . LYS A 1 432 ? -26.469 15.594 -0.432 1 97 432 LYS A N 1
ATOM 3354 C CA . LYS A 1 432 ? -25.547 16.281 -1.331 1 97 432 LYS A CA 1
ATOM 3355 C C . LYS A 1 432 ? -24.516 17.078 -0.547 1 97 432 LYS A C 1
ATOM 3357 O O . LYS A 1 432 ? -24.781 17.516 0.575 1 97 432 LYS A O 1
ATOM 3362 N N . VAL A 1 433 ? -23.391 17.234 -1.19 1 97.88 433 VAL A N 1
ATOM 3363 C CA . VAL A 1 433 ? -22.359 18.141 -0.699 1 97.88 433 VAL A CA 1
ATOM 3364 C C . VAL A 1 433 ? -22.078 19.219 -1.738 1 97.88 433 VAL A C 1
ATOM 3366 O O . VAL A 1 433 ? -21.844 18.922 -2.912 1 97.88 433 VAL A O 1
ATOM 3369 N N . HIS A 1 434 ? -22.203 20.469 -1.29 1 97.44 434 HIS A N 1
ATOM 3370 C CA . HIS A 1 434 ? -21.922 21.609 -2.15 1 97.44 434 HIS A CA 1
ATOM 3371 C C . HIS A 1 434 ? -20.547 22.203 -1.853 1 97.44 434 HIS A C 1
ATOM 3373 O O . HIS A 1 434 ? -20.188 22.406 -0.689 1 97.44 434 HIS A O 1
ATOM 3379 N N . VAL A 1 435 ? -19.797 22.406 -2.889 1 98.25 435 VAL A N 1
ATOM 3380 C CA . VAL A 1 435 ? -18.5 23.031 -2.727 1 98.25 435 VAL A CA 1
ATOM 3381 C C . VAL A 1 435 ? -18.469 24.391 -3.432 1 98.25 435 VAL A C 1
ATOM 3383 O O . VAL A 1 435 ? -18.766 24.469 -4.625 1 98.25 435 VAL A O 1
ATOM 3386 N N . TYR A 1 436 ? -18.188 25.406 -2.674 1 97.81 436 TYR A N 1
ATOM 3387 C CA . TYR A 1 436 ? -18.188 26.781 -3.188 1 97.81 436 TYR A CA 1
ATOM 3388 C C . TYR A 1 436 ? -16.781 27.375 -3.17 1 97.81 436 TYR A C 1
ATOM 3390 O O . TYR A 1 436 ? -15.953 27 -2.332 1 97.81 436 TYR A O 1
ATOM 3398 N N . ASN A 1 437 ? -16.562 28.266 -4.059 1 97.06 437 ASN A N 1
ATOM 3399 C CA . ASN A 1 437 ? -15.375 29.109 -4.039 1 97.06 437 ASN A CA 1
ATOM 3400 C C . ASN A 1 437 ? -15.531 30.281 -3.088 1 97.06 437 ASN A C 1
ATOM 3402 O O . ASN A 1 437 ? -16.406 31.125 -3.27 1 97.06 437 ASN A O 1
ATOM 3406 N N . MET A 1 438 ? -14.719 30.438 -2.145 1 95.44 438 MET A N 1
ATOM 3407 C CA . MET A 1 438 ? -14.867 31.453 -1.1 1 95.44 438 MET A CA 1
ATOM 3408 C C . MET A 1 438 ? -14.492 32.844 -1.618 1 95.44 438 MET A C 1
ATOM 3410 O O . MET A 1 438 ? -14.852 33.844 -1.012 1 95.44 438 MET A O 1
ATOM 3414 N N . LEU A 1 439 ? -13.805 32.812 -2.715 1 91.62 439 LEU A N 1
ATOM 3415 C CA . LEU A 1 439 ? -13.414 34.094 -3.291 1 91.62 439 LEU A CA 1
ATOM 3416 C C . LEU A 1 439 ? -14.508 34.656 -4.199 1 91.62 439 LEU A C 1
ATOM 3418 O O . LEU A 1 439 ? -14.859 35.812 -4.121 1 91.62 439 LEU A O 1
ATOM 3422 N N . THR A 1 440 ? -15.094 33.812 -5 1 95.12 440 THR A N 1
ATOM 3423 C CA . THR A 1 440 ? -16.109 34.25 -5.957 1 95.12 440 THR A CA 1
ATOM 3424 C C . THR A 1 440 ? -17.516 33.906 -5.453 1 95.12 440 THR A C 1
ATOM 3426 O O . THR A 1 440 ? -18.5 34.406 -5.988 1 95.12 440 THR A O 1
ATOM 3429 N N . TYR A 1 441 ? -17.625 33.094 -4.406 1 96.06 441 TYR A N 1
ATOM 3430 C CA . TYR A 1 441 ? -18.875 32.625 -3.795 1 96.06 441 TYR A CA 1
ATOM 3431 C C . TYR A 1 441 ? -19.625 31.672 -4.73 1 96.06 441 TYR A C 1
ATOM 3433 O O . TYR A 1 441 ? -20.656 31.125 -4.363 1 96.06 441 TYR A O 1
ATOM 3441 N N . GLU A 1 442 ? -19.016 31.406 -5.867 1 96.56 442 GLU A N 1
ATOM 3442 C CA . GLU A 1 442 ? -19.656 30.531 -6.844 1 96.56 442 GLU A CA 1
ATOM 3443 C C . GLU A 1 442 ? -19.531 29.062 -6.441 1 96.56 442 GLU A C 1
ATOM 3445 O O . GLU A 1 442 ? -18.562 28.672 -5.793 1 96.56 442 GLU A O 1
ATOM 3450 N N . GLU A 1 443 ? -20.531 28.328 -6.832 1 96.25 443 GLU A N 1
ATOM 3451 C CA . GLU A 1 443 ? -20.484 26.891 -6.602 1 96.25 443 GLU A CA 1
ATOM 3452 C C . GLU A 1 443 ? -19.562 26.203 -7.609 1 96.25 443 GLU A C 1
ATOM 3454 O O . GLU A 1 443 ? -19.781 26.297 -8.82 1 96.25 443 GLU A O 1
ATOM 3459 N N . ASP A 1 444 ? -18.531 25.594 -7.125 1 96.06 444 ASP A N 1
ATOM 3460 C CA . ASP A 1 444 ? -17.625 24.844 -7.992 1 96.06 444 ASP A CA 1
ATOM 3461 C C . ASP A 1 444 ? -18.297 23.578 -8.516 1 96.06 444 ASP A C 1
ATOM 3463 O O . ASP A 1 444 ? -18.281 23.312 -9.719 1 96.06 444 ASP A O 1
ATOM 3467 N N . TYR A 1 445 ? -18.844 22.734 -7.57 1 96.44 445 TYR A N 1
ATOM 3468 C CA . TYR A 1 445 ? -19.562 21.531 -7.949 1 96.44 445 TYR A CA 1
ATOM 3469 C C . TYR A 1 445 ? -20.453 21.047 -6.809 1 96.44 445 TYR A C 1
ATOM 3471 O O . TYR A 1 445 ? -20.359 21.547 -5.684 1 96.44 445 TYR A O 1
ATOM 3479 N N . CYS A 1 446 ? -21.359 20.234 -7.16 1 96.06 446 CYS A N 1
ATOM 3480 C CA . CYS A 1 446 ? -22.25 19.547 -6.242 1 96.06 446 CYS A CA 1
ATOM 3481 C C . CYS A 1 446 ? -22.094 18.031 -6.367 1 96.06 446 CYS A C 1
ATOM 3483 O O . CYS A 1 446 ? -22.125 17.484 -7.473 1 96.06 446 CYS A O 1
ATOM 3485 N N . LEU A 1 447 ? -21.875 17.391 -5.273 1 96.38 447 LEU A N 1
ATOM 3486 C CA . LEU A 1 447 ? -21.625 15.961 -5.281 1 96.38 447 LEU A CA 1
ATOM 3487 C C . LEU A 1 447 ? -22.812 15.195 -4.695 1 96.38 447 LEU A C 1
ATOM 3489 O O . LEU A 1 447 ? -23.125 15.344 -3.514 1 96.38 447 LEU A O 1
ATOM 3493 N N . PRO A 1 448 ? -23.469 14.344 -5.531 1 96.38 448 PRO A N 1
ATOM 3494 C CA . PRO A 1 448 ? -24.484 13.453 -4.961 1 96.38 448 PRO A CA 1
ATOM 3495 C C . PRO A 1 448 ? -23.875 12.336 -4.105 1 96.38 448 PRO A C 1
ATOM 3497 O O . PRO A 1 448 ? -22.812 11.805 -4.438 1 96.38 448 PRO A O 1
ATOM 3500 N N . LEU A 1 449 ? -24.547 12.031 -3.043 1 95.94 449 LEU A N 1
ATOM 3501 C CA . LEU A 1 449 ? -24.062 11.008 -2.117 1 95.94 449 LEU A CA 1
ATOM 3502 C C . LEU A 1 449 ? -25.078 9.867 -2.004 1 95.94 449 LEU A C 1
ATOM 3504 O O . LEU A 1 449 ? -26.25 10.039 -2.316 1 95.94 449 LEU A O 1
ATOM 3508 N N . PRO A 1 450 ? -24.609 8.703 -1.564 1 91.81 450 PRO A N 1
ATOM 3509 C CA . PRO A 1 450 ? -25.531 7.562 -1.432 1 91.81 450 PRO A CA 1
ATOM 3510 C C . PRO A 1 450 ? -26.516 7.723 -0.278 1 91.81 450 PRO A C 1
ATOM 3512 O O . PRO A 1 450 ? -27.578 7.105 -0.282 1 91.81 450 PRO A O 1
ATOM 3515 N N . SER A 1 451 ? -26.141 8.484 0.746 1 94.94 451 SER A N 1
ATOM 3516 C CA . SER A 1 451 ? -27.016 8.781 1.869 1 94.94 451 SER A CA 1
ATOM 3517 C C . SER A 1 451 ? -26.734 10.172 2.438 1 94.94 451 SER A C 1
ATOM 3519 O O . SER A 1 451 ? -25.812 10.852 1.993 1 94.94 451 SER A O 1
ATOM 3521 N N . LYS A 1 452 ? -27.516 10.594 3.447 1 95.44 452 LYS A N 1
ATOM 3522 C CA . LYS A 1 452 ? -27.406 11.938 4.008 1 95.44 452 LYS A CA 1
ATOM 3523 C C . LYS A 1 452 ? -26.094 12.125 4.758 1 95.44 452 LYS A C 1
ATOM 3525 O O . LYS A 1 452 ? -25.719 11.281 5.582 1 95.44 452 LYS A O 1
ATOM 3530 N N . PRO A 1 453 ? -25.406 13.164 4.457 1 97.12 453 PRO A N 1
ATOM 3531 C CA . PRO A 1 453 ? -24.203 13.469 5.234 1 97.12 453 PRO A CA 1
ATOM 3532 C C . PRO A 1 453 ? -24.516 14.109 6.582 1 97.12 453 PRO A C 1
ATOM 3534 O O . PRO A 1 453 ? -25.438 14.914 6.684 1 97.12 453 PRO A O 1
ATOM 3537 N N . THR A 1 454 ? -23.75 13.742 7.574 1 97 454 THR A N 1
ATOM 3538 C CA . THR A 1 454 ? -23.984 14.32 8.898 1 97 454 THR A CA 1
ATOM 3539 C C . THR A 1 454 ? -22.859 15.281 9.266 1 97 454 THR A C 1
ATOM 3541 O O . THR A 1 454 ? -23.016 16.141 10.133 1 97 454 THR A O 1
ATOM 3544 N N . SER A 1 455 ? -21.734 15.102 8.672 1 97.69 455 SER A N 1
ATOM 3545 C CA . SER A 1 455 ? -20.641 16.031 8.93 1 97.69 455 SER A CA 1
ATOM 3546 C C . SER A 1 455 ? -19.625 16.016 7.801 1 97.69 455 SER A C 1
ATOM 3548 O O . SER A 1 455 ? -19.594 15.086 6.992 1 97.69 455 SER A O 1
ATOM 3550 N N . VAL A 1 456 ? -18.812 17.094 7.73 1 98.31 456 VAL A N 1
ATOM 3551 C CA . VAL A 1 456 ? -17.703 17.203 6.785 1 98.31 456 VAL A CA 1
ATOM 3552 C C . VAL A 1 456 ? -16.453 17.734 7.496 1 98.31 456 VAL A C 1
ATOM 3554 O O . VAL A 1 456 ? -16.562 18.578 8.391 1 98.31 456 VAL A O 1
ATOM 3557 N N . ALA A 1 457 ? -15.375 17.219 7.176 1 98.31 457 ALA A N 1
ATOM 3558 C CA . ALA A 1 457 ? -14.078 17.688 7.66 1 98.31 457 ALA A CA 1
ATOM 3559 C C . ALA A 1 457 ? -13.055 17.734 6.531 1 98.31 457 ALA A C 1
ATOM 3561 O O . ALA A 1 457 ? -12.953 16.797 5.734 1 98.31 457 ALA A O 1
ATOM 3562 N N . ILE A 1 458 ? -12.328 18.812 6.48 1 98.19 458 ILE A N 1
ATOM 3563 C CA . ILE A 1 458 ? -11.344 18.969 5.418 1 98.19 458 ILE A CA 1
ATOM 3564 C C . ILE A 1 458 ? -9.945 18.703 5.973 1 98.19 458 ILE A C 1
ATOM 3566 O O . ILE A 1 458 ? -9.617 19.141 7.082 1 98.19 458 ILE A O 1
ATOM 3570 N N . SER A 1 459 ? -9.188 18.016 5.152 1 97.56 459 SER A N 1
ATOM 3571 C CA . SER A 1 459 ? -7.812 17.734 5.57 1 97.56 459 SER A CA 1
ATOM 3572 C C . SER A 1 459 ? -6.996 19.016 5.664 1 97.56 459 SER A C 1
ATOM 3574 O O . SER A 1 459 ? -7.32 20.016 5.016 1 97.56 459 SER A O 1
ATOM 3576 N N . ARG A 1 460 ? -5.93 18.953 6.414 1 94.62 460 ARG A N 1
ATOM 3577 C CA . ARG A 1 460 ? -5.098 20.125 6.684 1 94.62 460 ARG A CA 1
ATOM 3578 C C . ARG A 1 460 ? -4.473 20.656 5.402 1 94.62 460 ARG A C 1
ATOM 3580 O O . ARG A 1 460 ? -4.293 21.875 5.25 1 94.62 460 ARG A O 1
ATOM 3587 N N . ASP A 1 461 ? -4.184 19.797 4.492 1 93.25 461 ASP A N 1
ATOM 3588 C CA . ASP A 1 461 ? -3.557 20.219 3.24 1 93.25 461 ASP A CA 1
ATOM 3589 C C . ASP A 1 461 ? -4.605 20.641 2.219 1 93.25 461 ASP A C 1
ATOM 3591 O O . ASP A 1 461 ? -4.273 20.969 1.077 1 93.25 461 ASP A O 1
ATOM 3595 N N . SER A 1 462 ? -5.879 20.609 2.586 1 96.56 462 SER A N 1
ATOM 3596 C CA . SER A 1 462 ? -7.008 21.109 1.801 1 96.56 462 SER A CA 1
ATOM 3597 C C . SER A 1 462 ? -7.238 20.234 0.565 1 96.56 462 SER A C 1
ATOM 3599 O O . SER A 1 462 ? -7.863 20.688 -0.401 1 96.56 462 SER A O 1
ATOM 3601 N N . ARG A 1 463 ? -6.75 19 0.59 1 96.31 463 ARG A N 1
ATOM 3602 C CA . ARG A 1 463 ? -6.82 18.156 -0.605 1 96.31 463 ARG A CA 1
ATOM 3603 C C . ARG A 1 463 ? -8.008 17.203 -0.534 1 96.31 463 ARG A C 1
ATOM 3605 O O . ARG A 1 463 ? -8.547 16.797 -1.564 1 96.31 463 ARG A O 1
ATOM 3612 N N . HIS A 1 464 ? -8.367 16.875 0.68 1 97.75 464 HIS A N 1
ATOM 3613 C CA . HIS A 1 464 ? -9.406 15.867 0.846 1 97.75 464 HIS A CA 1
ATOM 3614 C C . HIS A 1 464 ? -10.508 16.359 1.774 1 97.75 464 HIS A C 1
ATOM 3616 O O . HIS A 1 464 ? -10.281 17.234 2.613 1 97.75 464 HIS A O 1
ATOM 3622 N N . VAL A 1 465 ? -11.672 15.797 1.554 1 98.31 465 VAL A N 1
ATOM 3623 C CA . VAL A 1 465 ? -12.789 16.031 2.457 1 98.31 465 VAL A CA 1
ATOM 3624 C C . VAL A 1 465 ? -13.344 14.703 2.961 1 98.31 465 VAL A C 1
ATOM 3626 O O . VAL A 1 465 ? -13.461 13.742 2.193 1 98.31 465 VAL A O 1
ATOM 3629 N N . LEU A 1 466 ? -13.484 14.648 4.219 1 98.38 466 LEU A N 1
ATOM 3630 C CA . LEU A 1 466 ? -14.117 13.508 4.879 1 98.38 466 LEU A CA 1
ATOM 3631 C C . LEU A 1 466 ? -15.617 13.734 5.035 1 98.38 466 LEU A C 1
ATOM 3633 O O . LEU A 1 466 ? -16.047 14.742 5.605 1 98.38 466 LEU A O 1
ATOM 3637 N N . ILE A 1 467 ? -16.406 12.828 4.543 1 98.25 467 ILE A N 1
ATOM 3638 C CA . ILE A 1 467 ? -17.859 12.945 4.605 1 98.25 467 ILE A CA 1
ATOM 3639 C C . ILE A 1 467 ? -18.438 11.797 5.434 1 98.25 467 ILE A C 1
ATOM 3641 O O . ILE A 1 467 ? -18.312 10.625 5.059 1 98.25 467 ILE A O 1
ATOM 3645 N N . ASN A 1 468 ? -19.016 12.148 6.5 1 97.69 468 ASN A N 1
ATOM 3646 C CA . ASN A 1 468 ? -19.703 11.172 7.34 1 97.69 468 ASN A CA 1
ATOM 3647 C C . ASN A 1 468 ? -21.141 10.945 6.883 1 97.69 468 ASN A C 1
ATOM 3649 O O . ASN A 1 468 ? -21.938 11.883 6.828 1 97.69 468 ASN A O 1
ATOM 3653 N N . LEU A 1 469 ? -21.5 9.75 6.625 1 96.31 469 LEU A N 1
ATOM 3654 C CA . LEU A 1 469 ? -22.828 9.438 6.121 1 96.31 469 LEU A CA 1
ATOM 3655 C C . LEU A 1 469 ? -23.672 8.758 7.199 1 96.31 469 LEU A C 1
ATOM 3657 O O . LEU A 1 469 ? -23.141 8.031 8.039 1 96.31 469 LEU A O 1
ATOM 3661 N N . ALA A 1 470 ? -24.953 8.922 7.133 1 92.94 470 ALA A N 1
ATOM 3662 C CA . ALA A 1 470 ? -25.891 8.414 8.141 1 92.94 470 ALA A CA 1
ATOM 3663 C C . ALA A 1 470 ? -26.016 6.898 8.055 1 92.94 470 ALA A C 1
ATOM 3665 O O . ALA A 1 470 ? -26.484 6.258 8.992 1 92.94 470 ALA A O 1
ATOM 3666 N N . GLU A 1 471 ? -25.625 6.266 7.02 1 88.25 471 GLU A N 1
ATOM 3667 C CA . GLU A 1 471 ? -25.812 4.824 6.875 1 88.25 471 GLU A CA 1
ATOM 3668 C C . GLU A 1 471 ? -24.516 4.066 7.137 1 88.25 471 GLU A C 1
ATOM 3670 O O . GLU A 1 471 ? -24.219 3.088 6.457 1 88.25 471 GLU A O 1
ATOM 3675 N N . GLY A 1 472 ? -23.781 4.547 8.039 1 87.31 472 GLY A N 1
ATOM 3676 C CA . GLY A 1 472 ? -22.656 3.805 8.57 1 87.31 472 GLY A CA 1
ATOM 3677 C C . GLY A 1 472 ? -21.469 3.771 7.625 1 87.31 472 GLY A C 1
ATOM 3678 O O . GLY A 1 472 ? -20.812 2.736 7.477 1 87.31 472 GLY A O 1
ATOM 3679 N N . GLU A 1 473 ? -21.203 4.773 6.902 1 93.94 473 GLU A N 1
ATOM 3680 C CA . GLU A 1 473 ? -20.078 4.875 5.988 1 93.94 473 GLU A CA 1
ATOM 3681 C C . GLU A 1 473 ? -19.453 6.27 6.035 1 93.94 473 GLU A C 1
ATOM 3683 O O . GLU A 1 473 ? -20.172 7.27 6.137 1 93.94 473 GLU A O 1
ATOM 3688 N N . ILE A 1 474 ? -18.109 6.281 6.02 1 97.62 474 ILE A N 1
ATOM 3689 C CA . ILE A 1 474 ? -17.375 7.527 5.879 1 97.62 474 ILE A CA 1
ATOM 3690 C C . ILE A 1 474 ? -16.578 7.512 4.574 1 97.62 474 ILE A C 1
ATOM 3692 O O . ILE A 1 474 ? -15.93 6.516 4.25 1 97.62 474 ILE A O 1
ATOM 3696 N N . GLN A 1 475 ? -16.641 8.586 3.863 1 97.62 475 GLN A N 1
ATOM 3697 C CA . GLN A 1 475 ? -15.953 8.648 2.582 1 97.62 475 GLN A CA 1
ATOM 3698 C C . GLN A 1 475 ? -14.867 9.719 2.594 1 97.62 475 GLN A C 1
ATOM 3700 O O . GLN A 1 475 ? -15.078 10.82 3.1 1 97.62 475 GLN A O 1
ATOM 3705 N N . LEU A 1 476 ? -13.734 9.312 2.137 1 98 476 LEU A N 1
ATOM 3706 C CA . LEU A 1 476 ? -12.672 10.258 1.829 1 98 476 LEU A CA 1
ATOM 3707 C C . LEU A 1 476 ? -12.688 10.633 0.35 1 98 476 LEU A C 1
ATOM 3709 O O . LEU A 1 476 ? -12.5 9.773 -0.513 1 98 476 LEU A O 1
ATOM 3713 N N . VAL A 1 477 ? -12.844 11.953 0.071 1 97.81 477 VAL A N 1
ATOM 3714 C CA . VAL A 1 477 ? -13.031 12.406 -1.305 1 97.81 477 VAL A CA 1
ATOM 3715 C C . VAL A 1 477 ? -11.945 13.414 -1.671 1 97.81 477 VAL A C 1
ATOM 3717 O O . VAL A 1 477 ? -11.609 14.289 -0.872 1 97.81 477 VAL A O 1
ATOM 3720 N N . ASP A 1 478 ? -11.422 13.258 -2.836 1 96.94 478 ASP A N 1
ATOM 3721 C CA . ASP A 1 478 ? -10.5 14.258 -3.365 1 96.94 478 ASP A CA 1
ATOM 3722 C C . ASP A 1 478 ? -11.242 15.516 -3.805 1 96.94 478 ASP A C 1
ATOM 3724 O O . ASP A 1 478 ? -12.164 15.445 -4.621 1 96.94 478 ASP A O 1
ATOM 3728 N N . MET A 1 479 ? -10.859 16.578 -3.34 1 96.56 479 MET A N 1
ATOM 3729 C CA . MET A 1 479 ? -11.625 17.812 -3.537 1 96.56 479 MET A CA 1
ATOM 3730 C C . MET A 1 479 ? -11.43 18.359 -4.949 1 96.56 479 MET A C 1
ATOM 3732 O O . MET A 1 479 ? -12.242 19.141 -5.434 1 96.56 479 MET A O 1
ATOM 3736 N N . GLU A 1 480 ? -10.383 17.969 -5.582 1 93.94 480 GLU A N 1
ATOM 3737 C CA . GLU A 1 480 ? -10.125 18.453 -6.938 1 93.94 480 GLU A CA 1
ATOM 3738 C C . GLU A 1 480 ? -10.797 17.547 -7.977 1 93.94 480 GLU A C 1
ATOM 3740 O O . GLU A 1 480 ? -11.5 18.031 -8.859 1 93.94 480 GLU A O 1
ATOM 3745 N N . THR A 1 481 ? -10.703 16.25 -7.828 1 92.81 481 THR A N 1
ATOM 3746 C CA . THR A 1 481 ? -11.203 15.305 -8.828 1 92.81 481 THR A CA 1
ATOM 3747 C C . THR A 1 481 ? -12.602 14.82 -8.453 1 92.81 481 THR A C 1
ATOM 3749 O O . THR A 1 481 ? -13.305 14.234 -9.289 1 92.81 481 THR A O 1
ATOM 3752 N N . THR A 1 482 ? -13.016 14.977 -7.191 1 94.69 482 THR A N 1
ATOM 3753 C CA . THR A 1 482 ? -14.305 14.547 -6.645 1 94.69 482 THR A CA 1
ATOM 3754 C C . THR A 1 482 ? -14.375 13.023 -6.559 1 94.69 482 THR A C 1
ATOM 3756 O O . THR A 1 482 ? -15.445 12.461 -6.305 1 94.69 482 THR A O 1
ATOM 3759 N N . ALA A 1 483 ? -13.234 12.406 -6.758 1 92.44 483 ALA A N 1
ATOM 3760 C CA . ALA A 1 483 ? -13.203 10.945 -6.688 1 92.44 483 ALA A CA 1
ATOM 3761 C C . ALA A 1 483 ? -13.211 10.469 -5.238 1 92.44 483 ALA A C 1
ATOM 3763 O O . ALA A 1 483 ? -12.555 11.062 -4.375 1 92.44 483 ALA A O 1
ATOM 3764 N N . VAL A 1 484 ? -13.992 9.445 -5.023 1 92.94 484 VAL A N 1
ATOM 3765 C CA . VAL A 1 484 ? -13.93 8.781 -3.725 1 92.94 484 VAL A CA 1
ATOM 3766 C C . VAL A 1 484 ? -12.641 7.965 -3.621 1 92.94 484 VAL A C 1
ATOM 3768 O O . VAL A 1 484 ? -12.461 6.984 -4.348 1 92.94 484 VAL A O 1
ATOM 3771 N N . ILE A 1 485 ? -11.781 8.312 -2.736 1 91.62 485 ILE A N 1
ATOM 3772 C CA . ILE A 1 485 ? -10.461 7.707 -2.578 1 91.62 485 ILE A CA 1
ATOM 3773 C C . ILE A 1 485 ? -10.562 6.469 -1.693 1 91.62 485 ILE A C 1
ATOM 3775 O O . ILE A 1 485 ? -9.883 5.469 -1.931 1 91.62 485 ILE A O 1
ATOM 3779 N N . ARG A 1 486 ? -11.383 6.566 -0.607 1 92.5 486 ARG A N 1
ATOM 3780 C CA . ARG A 1 486 ? -11.484 5.496 0.382 1 92.5 486 ARG A CA 1
ATOM 3781 C C . ARG A 1 486 ? -12.82 5.547 1.112 1 92.5 486 ARG A C 1
ATOM 3783 O O . ARG A 1 486 ? -13.43 6.609 1.225 1 92.5 486 ARG A O 1
ATOM 3790 N N . GLN A 1 487 ? -13.18 4.414 1.569 1 93.62 487 GLN A N 1
ATOM 3791 C CA . GLN A 1 487 ? -14.367 4.27 2.396 1 93.62 487 GLN A CA 1
ATOM 3792 C C . GLN A 1 487 ? -14.039 3.592 3.723 1 93.62 487 GLN A C 1
ATOM 3794 O O . GLN A 1 487 ? -13.219 2.674 3.77 1 93.62 487 GLN A O 1
ATOM 3799 N N . PHE A 1 488 ? -14.586 4.031 4.754 1 95.62 488 PHE A N 1
ATOM 3800 C CA . PHE A 1 488 ? -14.406 3.467 6.086 1 95.62 488 PHE A CA 1
ATOM 3801 C C . PHE A 1 488 ? -15.719 2.947 6.645 1 95.62 488 PHE A C 1
ATOM 3803 O O . PHE A 1 488 ? -16.719 3.662 6.645 1 95.62 488 PHE A O 1
ATOM 3810 N N . LYS A 1 489 ? -15.648 1.752 7.121 1 93.38 489 LYS A N 1
ATOM 3811 C CA . LYS A 1 489 ? -16.859 1.097 7.625 1 93.38 489 LYS A CA 1
ATOM 3812 C C . LYS A 1 489 ? -16.578 0.366 8.938 1 93.38 489 LYS A C 1
ATOM 3814 O O . LYS A 1 489 ? -15.422 0.085 9.258 1 93.38 489 LYS A O 1
ATOM 3819 N N . GLY A 1 490 ? -17.656 0.073 9.648 1 92.56 490 GLY A N 1
ATOM 3820 C CA . GLY A 1 490 ? -17.547 -0.661 10.898 1 92.56 490 GLY A CA 1
ATOM 3821 C C . GLY A 1 490 ? -18.391 -0.066 12.016 1 92.56 490 GLY A C 1
ATOM 3822 O O . GLY A 1 490 ? -19.031 -0.796 12.781 1 92.56 490 GLY A O 1
ATOM 3823 N N . GLN A 1 491 ? -18.375 1.21 12.062 1 93.81 491 GLN A N 1
ATOM 3824 C CA . GLN A 1 491 ? -19.125 1.917 13.094 1 93.81 491 GLN A CA 1
ATOM 3825 C C . GLN A 1 491 ? -20.641 1.795 12.859 1 93.81 491 GLN A C 1
ATOM 3827 O O . GLN A 1 491 ? -21.078 1.454 11.766 1 93.81 491 GLN A O 1
ATOM 3832 N N . LYS A 1 492 ? -21.312 2.066 13.883 1 94.06 492 LYS A N 1
ATOM 3833 C CA . LYS A 1 492 ? -22.766 2.041 13.797 1 94.06 492 LYS A CA 1
ATOM 3834 C C . LYS A 1 492 ? -23.344 3.455 13.773 1 94.06 492 LYS A C 1
ATOM 3836 O O . LYS A 1 492 ? -23.078 4.258 14.664 1 94.06 492 LYS A O 1
ATOM 3841 N N . GLN A 1 493 ? -24.062 3.697 12.656 1 91.25 493 GLN A N 1
ATOM 3842 C CA . GLN A 1 493 ? -24.734 4.98 12.555 1 91.25 493 GLN A CA 1
ATOM 3843 C C . GLN A 1 493 ? -26.047 4.848 11.781 1 91.25 493 GLN A C 1
ATOM 3845 O O . GLN A 1 493 ? -26.109 4.156 10.766 1 91.25 493 GLN A O 1
ATOM 3850 N N . GLY A 1 494 ? -27.062 5.504 12.297 1 87.06 494 GLY A N 1
ATOM 3851 C CA . GLY A 1 494 ? -28.359 5.441 11.633 1 87.06 494 GLY A CA 1
ATOM 3852 C C . GLY A 1 494 ? -29.234 6.641 11.93 1 87.06 494 GLY A C 1
ATOM 3853 O O . GLY A 1 494 ? -29.844 7.211 11.016 1 87.06 494 GLY A O 1
ATOM 3854 N N . GLU A 1 495 ? -29.234 7.148 13.125 1 85.88 495 GLU A N 1
ATOM 3855 C CA . GLU A 1 495 ? -30.266 8.078 13.57 1 85.88 495 GLU A CA 1
ATOM 3856 C C . GLU A 1 495 ? -29.656 9.43 13.961 1 85.88 495 GLU A C 1
ATOM 3858 O O . GLU A 1 495 ? -30.312 10.469 13.82 1 85.88 495 GLU A O 1
ATOM 3863 N N . PHE A 1 496 ? -28.469 9.445 14.406 1 91.38 496 PHE A N 1
ATOM 3864 C CA . PHE A 1 496 ? -27.938 10.625 15.07 1 91.38 496 PHE A CA 1
ATOM 3865 C C . PHE A 1 496 ? -26.828 11.266 14.234 1 91.38 496 PHE A C 1
ATOM 3867 O O . PHE A 1 496 ? -26.312 10.641 13.305 1 91.38 496 PHE A O 1
ATOM 3874 N N . VAL A 1 497 ? -26.594 12.531 14.625 1 94.94 497 VAL A N 1
ATOM 3875 C CA . VAL A 1 497 ? -25.484 13.25 13.992 1 94.94 497 VAL A CA 1
ATOM 3876 C C . VAL A 1 497 ? -24.172 12.836 14.641 1 94.94 497 VAL A C 1
ATOM 3878 O O . VAL A 1 497 ? -23.969 13.039 15.844 1 94.94 497 VAL A O 1
ATOM 3881 N N . ILE A 1 498 ? -23.344 12.227 13.875 1 96.62 498 ILE A N 1
ATOM 3882 C CA . ILE A 1 498 ? -21.984 11.898 14.297 1 96.62 498 ILE A CA 1
ATOM 3883 C C . ILE A 1 498 ? -20.969 12.656 13.445 1 96.62 498 ILE A C 1
ATOM 3885 O O . ILE A 1 498 ? -21.141 12.773 12.227 1 96.62 498 ILE A O 1
ATOM 3889 N N . ARG A 1 499 ? -20 13.188 14.117 1 97.06 499 ARG A N 1
ATOM 3890 C CA . ARG A 1 499 ? -18.969 13.945 13.414 1 97.06 499 ARG A CA 1
ATOM 3891 C C . ARG A 1 499 ? -17.641 13.211 13.43 1 97.06 499 ARG A C 1
ATOM 3893 O O . ARG A 1 499 ? -17 13.109 14.477 1 97.06 499 ARG A O 1
ATOM 3900 N N . SER A 1 500 ? -17.25 12.75 12.242 1 97.25 500 SER A N 1
ATOM 3901 C CA . SER A 1 500 ? -15.945 12.117 12.094 1 97.25 500 SER A CA 1
ATOM 3902 C C . SER A 1 500 ? -14.891 13.141 11.672 1 97.25 500 SER A C 1
ATOM 3904 O O . SER A 1 500 ? -15.219 14.18 11.102 1 97.25 500 SER A O 1
ATOM 3906 N N . THR A 1 501 ? -13.648 12.797 12 1 97.69 501 THR A N 1
ATOM 3907 C CA . THR A 1 501 ? -12.586 13.75 11.688 1 97.69 501 THR A CA 1
ATOM 3908 C C . THR A 1 501 ? -11.258 13.031 11.484 1 97.69 501 THR A C 1
ATOM 3910 O O . THR A 1 501 ? -11.188 11.805 11.617 1 97.69 501 THR A O 1
ATOM 3913 N N . PHE A 1 502 ? -10.281 13.805 11.07 1 97.56 502 PHE A N 1
ATOM 3914 C CA . PHE A 1 502 ? -8.906 13.312 10.977 1 97.56 502 PHE A CA 1
ATOM 3915 C C . PHE A 1 502 ? -8.242 13.312 12.352 1 97.56 502 PHE A C 1
ATOM 3917 O O . PHE A 1 502 ? -8.57 14.133 13.203 1 97.56 502 PHE A O 1
ATOM 3924 N N . GLY A 1 503 ? -7.391 12.383 12.523 1 96.25 503 GLY A N 1
ATOM 3925 C CA . GLY A 1 503 ? -6.699 12.312 13.805 1 96.25 503 GLY A CA 1
ATOM 3926 C C . GLY A 1 503 ? -5.262 11.844 13.672 1 96.25 503 GLY A C 1
ATOM 3927 O O . GLY A 1 503 ? -4.836 11.406 12.602 1 96.25 503 GLY A O 1
ATOM 3928 N N . GLY A 1 504 ? -4.551 12.055 14.82 1 94.56 504 GLY A N 1
ATOM 3929 C CA . GLY A 1 504 ? -3.172 11.602 14.875 1 94.56 504 GLY A CA 1
ATOM 3930 C C . GLY A 1 504 ? -2.184 12.625 14.344 1 94.56 504 GLY A C 1
ATOM 3931 O O . GLY A 1 504 ? -2.58 13.695 13.867 1 94.56 504 GLY A O 1
ATOM 3932 N N . ALA A 1 505 ? -0.883 12.117 14.453 1 92.25 505 ALA A N 1
ATOM 3933 C CA . ALA A 1 505 ? 0.178 12.938 13.883 1 92.25 505 ALA A CA 1
ATOM 3934 C C . ALA A 1 505 ? 0.079 12.977 12.359 1 92.25 505 ALA A C 1
ATOM 3936 O O . ALA A 1 505 ? -0.15 11.953 11.719 1 92.25 505 ALA A O 1
ATOM 3937 N N . ALA A 1 506 ? 0.056 14.125 11.75 1 88.56 506 ALA A N 1
ATOM 3938 C CA . ALA A 1 506 ? 0.008 14.336 10.305 1 88.56 506 ALA A CA 1
ATOM 3939 C C . ALA A 1 506 ? -1.293 13.797 9.719 1 88.56 506 ALA A C 1
ATOM 3941 O O . ALA A 1 506 ? -1.326 13.352 8.57 1 88.56 506 ALA A O 1
ATOM 3942 N N . GLU A 1 507 ? -2.324 13.594 10.57 1 93.81 507 GLU A N 1
ATOM 3943 C CA . GLU A 1 507 ? -3.65 13.156 10.148 1 93.81 507 GLU A CA 1
ATOM 3944 C C . GLU A 1 507 ? -3.598 11.758 9.547 1 93.81 507 GLU A C 1
ATOM 3946 O O . GLU A 1 507 ? -4.23 11.492 8.516 1 93.81 507 GLU A O 1
ATOM 3951 N N . ASN A 1 508 ? -2.902 10.883 10.203 1 94 508 ASN A N 1
ATOM 3952 C CA . ASN A 1 508 ? -2.738 9.523 9.695 1 94 508 ASN A CA 1
ATOM 3953 C C . ASN A 1 508 ? -3.973 8.672 9.977 1 94 508 ASN A C 1
ATOM 3955 O O . ASN A 1 508 ? -4.086 7.555 9.469 1 94 508 ASN A O 1
ATOM 3959 N N . PHE A 1 509 ? -4.906 9.242 10.672 1 97.31 509 PHE A N 1
ATOM 3960 C CA . PHE A 1 509 ? -6.055 8.445 11.086 1 97.31 509 PHE A CA 1
ATOM 3961 C C . PHE A 1 509 ? -7.359 9.156 10.758 1 97.31 509 PHE A C 1
ATOM 3963 O O . PHE A 1 509 ? -7.383 10.383 10.609 1 97.31 509 PHE A O 1
ATOM 3970 N N . VAL A 1 510 ? -8.352 8.359 10.602 1 98 510 VAL A N 1
ATOM 3971 C CA . VAL A 1 510 ? -9.742 8.805 10.609 1 98 510 VAL A CA 1
ATOM 3972 C C . VAL A 1 510 ? -10.445 8.273 11.859 1 98 510 VAL A C 1
ATOM 3974 O O . VAL A 1 510 ? -10.32 7.102 12.203 1 98 510 VAL A O 1
ATOM 3977 N N . VAL A 1 511 ? -11.117 9.133 12.531 1 97.62 511 VAL A N 1
ATOM 3978 C CA . VAL A 1 511 ? -11.711 8.75 13.812 1 97.62 511 VAL A CA 1
ATOM 3979 C C . VAL A 1 511 ? -13.18 9.148 13.836 1 97.62 511 VAL A C 1
ATOM 3981 O O . VAL A 1 511 ? -13.555 10.211 13.328 1 97.62 511 VAL A O 1
ATOM 3984 N N . SER A 1 512 ? -13.992 8.312 14.438 1 97.56 512 SER A N 1
ATOM 3985 C CA . SER A 1 512 ? -15.43 8.562 14.484 1 97.56 512 SER A CA 1
ATOM 3986 C C . SER A 1 512 ? -16.062 7.953 15.734 1 97.56 512 SER A C 1
ATOM 3988 O O . SER A 1 512 ? -15.562 6.953 16.25 1 97.56 512 SER A O 1
ATOM 3990 N N . GLY A 1 513 ? -17.047 8.633 16.172 1 96.62 513 GLY A N 1
ATOM 3991 C CA . GLY A 1 513 ? -17.906 7.992 17.156 1 96.62 513 GLY A CA 1
ATOM 3992 C C . GLY A 1 513 ? -18.875 6.992 16.547 1 96.62 513 GLY A C 1
ATOM 3993 O O . GLY A 1 513 ? -18.828 6.73 15.344 1 96.62 513 GLY A O 1
ATOM 3994 N N . SER A 1 514 ? -19.688 6.492 17.406 1 96.56 514 SER A N 1
ATOM 3995 C CA . SER A 1 514 ? -20.609 5.445 17 1 96.56 514 SER A CA 1
ATOM 3996 C C . SER A 1 514 ? -21.797 5.363 17.953 1 96.56 514 SER A C 1
ATOM 3998 O O . SER A 1 514 ? -21.719 5.812 19.109 1 96.56 514 SER A O 1
ATOM 4000 N N . GLU A 1 515 ? -22.844 4.816 17.484 1 96.38 515 GLU A N 1
ATOM 4001 C CA . GLU A 1 515 ? -24.062 4.699 18.281 1 96.38 515 GLU A CA 1
ATOM 4002 C C . GLU A 1 515 ? -23.953 3.559 19.297 1 96.38 515 GLU A C 1
ATOM 4004 O O . GLU A 1 515 ? -24.766 3.457 20.219 1 96.38 515 GLU A O 1
ATOM 4009 N N . ASP A 1 516 ? -22.938 2.734 19.156 1 94.94 516 ASP A N 1
ATOM 4010 C CA . ASP A 1 516 ? -22.734 1.643 20.109 1 94.94 516 ASP A CA 1
ATOM 4011 C C . ASP A 1 516 ? -21.766 2.049 21.219 1 94.94 516 ASP A C 1
ATOM 4013 O O . ASP A 1 516 ? -21.078 1.202 21.781 1 94.94 516 ASP A O 1
ATOM 4017 N N . SER A 1 517 ? -21.625 3.332 21.422 1 95.12 517 SER A N 1
ATOM 4018 C CA . SER A 1 517 ? -20.891 3.934 22.547 1 95.12 517 SER A CA 1
ATOM 4019 C C . SER A 1 517 ? -19.391 3.705 22.406 1 95.12 517 SER A C 1
ATOM 4021 O O . SER A 1 517 ? -18.656 3.68 23.406 1 95.12 517 SER A O 1
ATOM 4023 N N . LYS A 1 518 ? -18.938 3.535 21.141 1 96 518 LYS A N 1
ATOM 4024 C CA . LYS A 1 518 ? -17.531 3.271 20.891 1 96 518 LYS A CA 1
ATOM 4025 C C . LYS A 1 518 ? -16.906 4.336 19.984 1 96 518 LYS A C 1
ATOM 4027 O O . LYS A 1 518 ? -17.641 5.109 19.359 1 96 518 LYS A O 1
ATOM 4032 N N . VAL A 1 519 ? -15.602 4.387 20.062 1 96.75 519 VAL A N 1
ATOM 4033 C CA . VAL A 1 519 ? -14.82 5.199 19.141 1 96.75 519 VAL A CA 1
ATOM 4034 C C . VAL A 1 519 ? -14.102 4.293 18.141 1 96.75 519 VAL A C 1
ATOM 4036 O O . VAL A 1 519 ? -13.438 3.332 18.531 1 96.75 519 VAL A O 1
ATOM 4039 N N . TYR A 1 520 ? -14.258 4.586 16.906 1 97.56 520 TYR A N 1
ATOM 4040 C CA . TYR A 1 520 ? -13.594 3.826 15.852 1 97.56 520 TYR A CA 1
ATOM 4041 C C . TYR A 1 520 ? -12.445 4.625 15.242 1 97.56 520 TYR A C 1
ATOM 4043 O O . TYR A 1 520 ? -12.594 5.816 14.961 1 97.56 520 TYR A O 1
ATOM 4051 N N . ILE A 1 521 ? -11.352 3.967 15.039 1 97.69 521 ILE A N 1
ATOM 4052 C CA . ILE A 1 521 ? -10.172 4.594 14.453 1 97.69 521 ILE A CA 1
ATOM 4053 C C . ILE A 1 521 ? -9.688 3.773 13.258 1 97.69 521 ILE A C 1
ATOM 4055 O O . ILE A 1 521 ? -9.469 2.564 13.375 1 97.69 521 ILE A O 1
ATOM 4059 N N . TRP A 1 522 ? -9.508 4.398 12.109 1 97.38 522 TRP A N 1
ATOM 4060 C CA . TRP A 1 522 ? -9 3.756 10.898 1 97.38 522 TRP A CA 1
ATOM 4061 C C . TRP A 1 522 ? -7.652 4.355 10.5 1 97.38 522 TRP A C 1
ATOM 4063 O O . TRP A 1 522 ? -7.379 5.523 10.773 1 97.38 522 TRP A O 1
ATOM 4073 N N . HIS A 1 523 ? -6.891 3.488 9.906 1 95.44 523 HIS A N 1
ATOM 4074 C CA . HIS A 1 523 ? -5.73 4.012 9.195 1 95.44 523 HIS A CA 1
ATOM 4075 C C . HIS A 1 523 ? -6.145 4.703 7.902 1 95.44 523 HIS A C 1
ATOM 4077 O O . HIS A 1 523 ? -6.801 4.102 7.055 1 95.44 523 HIS A O 1
ATOM 4083 N N . LYS A 1 524 ? -5.805 5.926 7.711 1 95.25 524 LYS A N 1
ATOM 4084 C CA . LYS A 1 524 ? -6.301 6.758 6.621 1 95.25 524 LYS A CA 1
ATOM 4085 C C . LYS A 1 524 ? -5.867 6.203 5.266 1 95.25 524 LYS A C 1
ATOM 4087 O O . LYS A 1 524 ? -6.656 6.172 4.32 1 95.25 524 LYS A O 1
ATOM 4092 N N . GLU A 1 525 ? -4.641 5.738 5.141 1 90.25 525 GLU A N 1
ATOM 4093 C CA . GLU A 1 525 ? -4.066 5.359 3.857 1 90.25 525 GLU A CA 1
ATOM 4094 C C . GLU A 1 525 ? -4.574 3.992 3.404 1 90.25 525 GLU A C 1
ATOM 4096 O O . GLU A 1 525 ? -4.859 3.789 2.223 1 90.25 525 GLU A O 1
ATOM 4101 N N . ASN A 1 526 ? -4.734 3.053 4.312 1 82.75 526 ASN A N 1
ATOM 4102 C CA . ASN A 1 526 ? -5.102 1.718 3.855 1 82.75 526 ASN A CA 1
ATOM 4103 C C . ASN A 1 526 ? -6.535 1.369 4.242 1 82.75 526 ASN A C 1
ATOM 4105 O O . ASN A 1 526 ? -7.09 0.38 3.762 1 82.75 526 ASN A O 1
ATOM 4109 N N . GLY A 1 527 ? -7.145 2.174 5.16 1 89.94 527 GLY A N 1
ATOM 4110 C CA . GLY A 1 527 ? -8.555 2.008 5.457 1 89.94 527 GLY A CA 1
ATOM 4111 C C . GLY A 1 527 ? -8.82 0.964 6.527 1 89.94 527 GLY A C 1
ATOM 4112 O O . GLY A 1 527 ? -9.969 0.761 6.93 1 89.94 527 GLY A O 1
ATOM 4113 N N . ASN A 1 528 ? -7.809 0.339 7.059 1 86.94 528 ASN A N 1
ATOM 4114 C CA . ASN A 1 528 ? -7.973 -0.712 8.055 1 86.94 528 ASN A CA 1
ATOM 4115 C C . ASN A 1 528 ? -8.367 -0.139 9.414 1 86.94 528 ASN A C 1
ATOM 4117 O O . ASN A 1 528 ? -7.926 0.95 9.789 1 86.94 528 ASN A O 1
ATOM 4121 N N . ILE A 1 529 ? -9.164 -0.869 10.141 1 94.25 529 ILE A N 1
ATOM 4122 C CA . ILE A 1 529 ? -9.469 -0.504 11.516 1 94.25 529 ILE A CA 1
ATOM 4123 C C . ILE A 1 529 ? -8.234 -0.703 12.391 1 94.25 529 ILE A C 1
ATOM 4125 O O . ILE A 1 529 ? -7.641 -1.785 12.406 1 94.25 529 ILE A O 1
ATOM 4129 N N . VAL A 1 530 ? -7.836 0.271 13.008 1 95.38 530 VAL A N 1
ATOM 4130 C CA . VAL A 1 530 ? -6.691 0.223 13.914 1 95.38 530 VAL A CA 1
ATOM 4131 C C . VAL A 1 530 ? -7.152 -0.201 15.305 1 95.38 530 VAL A C 1
ATOM 4133 O O . VAL A 1 530 ? -6.59 -1.124 15.898 1 95.38 530 VAL A O 1
ATOM 4136 N N . GLU A 1 531 ? -8.164 0.549 15.805 1 95.75 531 GLU A N 1
ATOM 4137 C CA . GLU A 1 531 ? -8.695 0.255 17.125 1 95.75 531 GLU A CA 1
ATOM 4138 C C . GLU A 1 531 ? -10.18 0.575 17.203 1 95.75 531 GLU A C 1
ATOM 4140 O O . GLU A 1 531 ? -10.68 1.426 16.469 1 95.75 531 GLU A O 1
ATOM 4145 N N . THR A 1 532 ? -10.891 -0.09 17.984 1 96.06 532 THR A N 1
ATOM 4146 C CA . THR A 1 532 ? -12.227 0.206 18.5 1 96.06 532 THR A CA 1
ATOM 4147 C C . THR A 1 532 ? -12.211 0.364 20.016 1 96.06 532 THR A C 1
ATOM 4149 O O . THR A 1 532 ? -11.938 -0.593 20.734 1 96.06 532 THR A O 1
ATOM 4152 N N . LEU A 1 533 ? -12.484 1.492 20.469 1 95 533 LEU A N 1
ATOM 4153 C CA . LEU A 1 533 ? -12.234 1.818 21.859 1 95 533 LEU A CA 1
ATOM 4154 C C . LEU A 1 533 ? -13.539 1.957 22.641 1 95 533 LEU A C 1
ATOM 4156 O O . LEU A 1 533 ? -14.484 2.586 22.156 1 95 533 LEU A O 1
ATOM 4160 N N . GLU A 1 534 ? -13.484 1.465 23.75 1 92.31 534 GLU A N 1
ATOM 4161 C CA . GLU A 1 534 ? -14.57 1.662 24.703 1 92.31 534 GLU A CA 1
ATOM 4162 C C . GLU A 1 534 ? -14.258 2.803 25.672 1 92.31 534 GLU A C 1
ATOM 4164 O O . GLU A 1 534 ? -13.109 3.223 25.797 1 92.31 534 GLU A O 1
ATOM 4169 N N . GLY A 1 535 ? -15.312 3.355 26.25 1 86.44 535 GLY A N 1
ATOM 4170 C CA . GLY A 1 535 ? -15.125 4.426 27.203 1 86.44 535 GLY A CA 1
ATOM 4171 C C . GLY A 1 535 ? -16.422 5.07 27.656 1 86.44 535 GLY A C 1
ATOM 4172 O O . GLY A 1 535 ? -16.641 5.32 28.844 1 86.44 535 GLY A O 1
ATOM 4173 N N . HIS A 1 536 ? -17.172 5.371 26.734 1 91.75 536 HIS A N 1
ATOM 4174 C CA . HIS A 1 536 ? -18.484 5.906 27.047 1 91.75 536 HIS A CA 1
ATOM 4175 C C . HIS A 1 536 ? -19.406 4.816 27.578 1 91.75 536 HIS A C 1
ATOM 4177 O O . HIS A 1 536 ? -19.391 3.688 27.078 1 91.75 536 HIS A O 1
ATOM 4183 N N . ILE A 1 537 ? -20.156 5.133 28.5 1 89.44 537 ILE A N 1
ATOM 4184 C CA . ILE A 1 537 ? -20.953 4.148 29.219 1 89.44 537 ILE A CA 1
ATOM 4185 C C . ILE A 1 537 ? -22.172 3.771 28.375 1 89.44 537 ILE A C 1
ATOM 4187 O O . ILE A 1 537 ? -22.594 2.611 28.359 1 89.44 537 ILE A O 1
ATOM 4191 N N . SER A 1 538 ? -22.719 4.801 27.781 1 90.56 538 SER A N 1
ATOM 4192 C CA . SER A 1 538 ? -23.906 4.531 26.984 1 90.56 538 SER A CA 1
ATOM 4193 C C . SER A 1 538 ? -24.156 5.633 25.953 1 90.56 538 SER A C 1
ATOM 4195 O O . SER A 1 538 ? -23.562 6.715 26.047 1 90.56 538 SER A O 1
ATOM 4197 N N . GLY A 1 539 ? -24.938 5.203 24.969 1 92.31 539 GLY A N 1
ATOM 4198 C CA . GLY A 1 539 ? -25.391 6.191 24 1 92.31 539 GLY A CA 1
ATOM 4199 C C . GLY A 1 539 ? -24.391 6.426 22.875 1 92.31 539 GLY A C 1
ATOM 4200 O O . GLY A 1 539 ? -23.391 5.703 22.766 1 92.31 539 GLY A O 1
ATOM 4201 N N . CYS A 1 540 ? -24.688 7.41 22.172 1 94.81 540 CYS A N 1
ATOM 4202 C CA . CYS A 1 540 ? -23.922 7.734 20.969 1 94.81 540 CYS A CA 1
ATOM 4203 C C . CYS A 1 540 ? -22.703 8.578 21.312 1 94.81 540 CYS A C 1
ATOM 4205 O O . CYS A 1 540 ? -22.781 9.477 22.141 1 94.81 540 CYS A O 1
ATOM 4207 N N . VAL A 1 541 ? -21.609 8.211 20.734 1 96.94 541 VAL A N 1
ATOM 4208 C CA . VAL A 1 541 ? -20.469 9.125 20.703 1 96.94 541 VAL A CA 1
ATOM 4209 C C . VAL A 1 541 ? -20.594 10.078 19.516 1 96.94 541 VAL A C 1
ATOM 4211 O O . VAL A 1 541 ? -20.484 9.656 18.359 1 96.94 541 VAL A O 1
ATOM 4214 N N . ASN A 1 542 ? -20.672 11.359 19.828 1 96.75 542 ASN A N 1
ATOM 4215 C CA . ASN A 1 542 ? -21.156 12.312 18.828 1 96.75 542 ASN A CA 1
ATOM 4216 C C . ASN A 1 542 ? -20 12.984 18.094 1 96.75 542 ASN A C 1
ATOM 4218 O O . ASN A 1 542 ? -20.141 13.344 16.922 1 96.75 542 ASN A O 1
ATOM 4222 N N . SER A 1 543 ? -18.984 13.227 18.812 1 97.12 543 SER A N 1
ATOM 4223 C CA . SER A 1 543 ? -17.891 13.992 18.234 1 97.12 543 SER A CA 1
ATOM 4224 C C . SER A 1 543 ? -16.562 13.625 18.875 1 97.12 543 SER A C 1
ATOM 4226 O O . SER A 1 543 ? -16.516 13.18 20.031 1 97.12 543 SER A O 1
ATOM 4228 N N . ILE A 1 544 ? -15.555 13.742 18.078 1 96.88 544 ILE A N 1
ATOM 4229 C CA . ILE A 1 544 ? -14.188 13.484 18.531 1 96.88 544 ILE A CA 1
ATOM 4230 C C . ILE A 1 544 ? -13.273 14.609 18.062 1 96.88 544 ILE A C 1
ATOM 4232 O O . ILE A 1 544 ? -13.492 15.195 16.984 1 96.88 544 ILE A O 1
ATOM 4236 N N . SER A 1 545 ? -12.32 14.922 18.906 1 97.31 545 SER A N 1
ATOM 4237 C CA . SER A 1 545 ? -11.305 15.891 18.531 1 97.31 545 SER A CA 1
ATOM 4238 C C . SER A 1 545 ? -9.914 15.422 18.938 1 97.31 545 SER A C 1
ATOM 4240 O O . SER A 1 545 ? -9.695 15.023 20.078 1 97.31 545 SER A O 1
ATOM 4242 N N . TRP A 1 546 ? -9.039 15.453 18.016 1 96.69 546 TRP A N 1
ATOM 4243 C CA . TRP A 1 546 ? -7.648 15.109 18.281 1 96.69 546 TRP A CA 1
ATOM 4244 C C . TRP A 1 546 ? -6.824 16.359 18.578 1 96.69 546 TRP A C 1
ATOM 4246 O O . TRP A 1 546 ? -6.961 17.375 17.891 1 96.69 546 TRP A O 1
ATOM 4256 N N . ASN A 1 547 ? -6.062 16.359 19.594 1 96.06 547 ASN A N 1
ATOM 4257 C CA . ASN A 1 547 ? -5.25 17.516 19.953 1 96.06 547 ASN A CA 1
ATOM 4258 C C . ASN A 1 547 ? -4.168 17.781 18.922 1 96.06 547 ASN A C 1
ATOM 4260 O O . ASN A 1 547 ? -3.289 16.953 18.703 1 96.06 547 ASN A O 1
ATOM 4264 N N . PRO A 1 548 ? -4.219 18.922 18.297 1 94.19 548 PRO A N 1
ATOM 4265 C CA . PRO A 1 548 ? -3.262 19.203 17.219 1 94.19 548 PRO A CA 1
ATOM 4266 C C . PRO A 1 548 ? -1.829 19.344 17.734 1 94.19 548 PRO A C 1
ATOM 4268 O O . PRO A 1 548 ? -0.878 19.172 16.96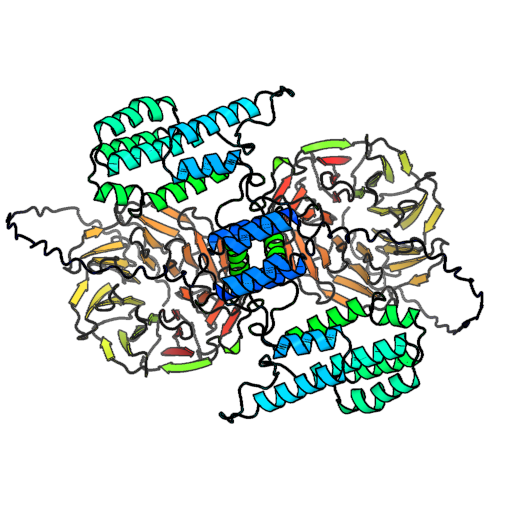9 1 94.19 548 PRO A O 1
ATOM 4271 N N . ALA A 1 549 ? -1.663 19.641 18.984 1 93.75 549 ALA A N 1
ATOM 4272 C CA . ALA A 1 549 ? -0.335 19.875 19.547 1 93.75 549 ALA A CA 1
ATOM 4273 C C . ALA A 1 549 ? 0.205 18.625 20.234 1 93.75 549 ALA A C 1
ATOM 4275 O O . ALA A 1 549 ? 1.397 18.547 20.531 1 93.75 549 ALA A O 1
ATOM 4276 N N . ASP A 1 550 ? -0.645 17.703 20.438 1 93.69 550 ASP A N 1
ATOM 4277 C CA . ASP A 1 550 ? -0.252 16.469 21.094 1 93.69 550 ASP A CA 1
ATOM 4278 C C . ASP A 1 550 ? -0.964 15.266 20.484 1 93.69 550 ASP A C 1
ATOM 4280 O O . ASP A 1 550 ? -2.061 14.898 20.906 1 93.69 550 ASP A O 1
ATOM 4284 N N . PRO A 1 551 ? -0.26 14.578 19.641 1 93.25 551 PRO A N 1
ATOM 4285 C CA . PRO A 1 551 ? -0.908 13.461 18.938 1 93.25 551 PRO A CA 1
ATOM 4286 C C . PRO A 1 551 ? -1.288 12.32 19.875 1 93.25 551 PRO A C 1
ATOM 4288 O O . PRO A 1 551 ? -2.047 11.43 19.5 1 93.25 551 PRO A O 1
ATOM 4291 N N . GLY A 1 552 ? -0.841 12.359 21.031 1 93.38 552 GLY A N 1
ATOM 4292 C CA . GLY A 1 552 ? -1.153 11.312 22 1 93.38 552 GLY A CA 1
ATOM 4293 C C . GLY A 1 552 ? -2.422 11.586 22.781 1 93.38 552 GLY A C 1
ATOM 4294 O O . GLY A 1 552 ? -2.766 10.828 23.703 1 93.38 552 GLY A O 1
ATOM 4295 N N . MET A 1 553 ? -3.111 12.641 22.406 1 94.25 553 MET A N 1
ATOM 4296 C CA . MET A 1 553 ? -4.289 13.031 23.172 1 94.25 553 MET A CA 1
ATOM 4297 C C . MET A 1 553 ? -5.473 13.305 22.25 1 94.25 553 MET A C 1
ATOM 4299 O O . MET A 1 553 ? -5.34 14.039 21.266 1 94.25 553 MET A O 1
ATOM 4303 N N . PHE A 1 554 ? -6.609 12.672 22.516 1 96.12 554 PHE A N 1
ATOM 4304 C CA . PHE A 1 554 ? -7.848 13.07 21.859 1 96.12 554 PHE A CA 1
ATOM 4305 C C . PHE A 1 554 ? -9.031 12.961 22.812 1 96.12 554 PHE A C 1
ATOM 4307 O O . PHE A 1 554 ? -8.906 12.398 23.906 1 96.12 554 PHE A O 1
ATOM 4314 N N . ALA A 1 555 ? -10.102 13.633 22.484 1 96.19 555 ALA A N 1
ATOM 4315 C CA . ALA A 1 555 ? -11.305 13.68 23.312 1 96.19 555 ALA A CA 1
ATOM 4316 C C . ALA A 1 555 ? -12.531 13.242 22.516 1 96.19 555 ALA A C 1
ATOM 4318 O O . ALA A 1 555 ? -12.602 13.445 21.312 1 96.19 555 ALA A O 1
ATOM 4319 N N . SER A 1 556 ? -13.43 12.602 23.188 1 96.69 556 SER A N 1
ATOM 4320 C CA . SER A 1 556 ? -14.695 12.188 22.594 1 96.69 556 SER A CA 1
ATOM 4321 C C . SER A 1 556 ? -15.875 12.656 23.438 1 96.69 556 SER A C 1
ATOM 4323 O O . SER A 1 556 ? -15.82 12.617 24.672 1 96.69 556 SER A O 1
ATOM 4325 N N . ALA A 1 557 ? -16.891 13.148 22.766 1 96.38 557 ALA A N 1
ATOM 4326 C CA . ALA A 1 557 ? -18.109 13.617 23.406 1 96.38 557 ALA A CA 1
ATOM 4327 C C . ALA A 1 557 ? -19.25 12.641 23.188 1 96.38 557 ALA A C 1
ATOM 4329 O O . ALA A 1 557 ? -19.438 12.133 22.078 1 96.38 557 ALA A O 1
ATOM 4330 N N . GLY A 1 558 ? -20.047 12.438 24.25 1 94.19 558 GLY A N 1
ATOM 4331 C CA . GLY A 1 558 ? -21.078 11.43 24.141 1 94.19 558 GLY A CA 1
ATOM 4332 C C . GLY A 1 558 ? -22.391 11.852 24.797 1 94.19 558 GLY A C 1
ATOM 4333 O O . GLY A 1 558 ? -22.453 12.883 25.469 1 94.19 558 GLY A O 1
ATOM 4334 N N . ASP A 1 559 ? -23.406 11.031 24.562 1 89 559 ASP A N 1
ATOM 4335 C CA . ASP A 1 559 ? -24.734 11.234 25.109 1 89 559 ASP A CA 1
ATOM 4336 C C . ASP A 1 559 ? -24.75 10.938 26.609 1 89 559 ASP A C 1
ATOM 4338 O O . ASP A 1 559 ? -25.703 11.305 27.312 1 89 559 ASP A O 1
ATOM 4342 N N . ASP A 1 560 ? -23.734 10.328 27.109 1 80.94 560 ASP A N 1
ATOM 4343 C CA . ASP A 1 560 ? -23.672 10 28.531 1 80.94 560 ASP A CA 1
ATOM 4344 C C . ASP A 1 560 ? -23.203 11.203 29.359 1 80.94 560 ASP A C 1
ATOM 4346 O O . ASP A 1 560 ? -22.812 11.055 30.516 1 80.94 560 ASP A O 1
ATOM 4350 N N . SER A 1 561 ? -23.125 12.312 28.75 1 80.56 561 SER A N 1
ATOM 4351 C CA . SER A 1 561 ? -22.797 13.594 29.359 1 80.56 561 SER A CA 1
ATOM 4352 C C . SER A 1 561 ? -21.312 13.664 29.719 1 80.56 561 SER A C 1
ATOM 4354 O O . SER A 1 561 ? -20.906 14.484 30.547 1 80.56 561 SER A O 1
ATOM 4356 N N . ALA A 1 562 ? -20.609 12.711 29.109 1 75.56 562 ALA A N 1
ATOM 4357 C CA . ALA A 1 562 ? -19.203 12.633 29.469 1 75.56 562 ALA A CA 1
ATOM 4358 C C . ALA A 1 562 ? -18.312 13.039 28.297 1 75.56 562 ALA A C 1
ATOM 4360 O O . ALA A 1 562 ? -18.719 12.969 27.141 1 75.56 562 ALA A O 1
ATOM 4361 N N . LEU A 1 563 ? -17.203 13.664 28.734 1 83 563 LEU A N 1
ATOM 4362 C CA . LEU A 1 563 ? -16.078 13.875 27.828 1 83 563 LEU A CA 1
ATOM 4363 C C . LEU A 1 563 ? -14.898 13 28.234 1 83 563 LEU A C 1
ATOM 4365 O O . LEU A 1 563 ? -14.383 13.109 29.344 1 83 563 LEU A O 1
ATOM 4369 N N . VAL A 1 564 ? -14.484 12.102 27.297 1 79.62 564 VAL A N 1
ATOM 4370 C CA . VAL A 1 564 ? -13.406 11.164 27.594 1 79.62 564 VAL A CA 1
ATOM 4371 C C . VAL A 1 564 ? -12.148 11.578 26.844 1 79.62 564 VAL A C 1
ATOM 4373 O O . VAL A 1 564 ? -12.164 11.703 25.609 1 79.62 564 VAL A O 1
ATOM 4376 N N . SER A 1 565 ? -11.18 11.836 27.656 1 83.69 565 SER A N 1
ATOM 4377 C CA . SER A 1 565 ? -9.883 12.141 27.047 1 83.69 565 SER A CA 1
ATOM 4378 C C . SER A 1 565 ? -8.938 10.945 27.156 1 83.69 565 SER A C 1
ATOM 4380 O O . SER A 1 565 ? -8.922 10.242 28.172 1 83.69 565 SER A O 1
ATOM 4382 N N . ARG A 1 566 ? -8.211 10.734 26.156 1 82.19 566 ARG A N 1
ATOM 4383 C CA . ARG A 1 566 ? -7.293 9.602 26.109 1 82.19 566 ARG A CA 1
ATOM 4384 C C . ARG A 1 566 ? -5.867 10.07 25.844 1 82.19 566 ARG A C 1
ATOM 4386 O O . ARG A 1 566 ? -5.652 11.117 25.234 1 82.19 566 ARG A O 1
ATOM 4393 N N . GLU A 1 567 ? -4.988 9.32 26.453 1 74.56 567 GLU A N 1
ATOM 4394 C CA . GLU A 1 567 ? -3.557 9.531 26.25 1 74.56 567 GLU A CA 1
ATOM 4395 C C . GLU A 1 567 ? -2.812 8.203 26.109 1 74.56 567 GLU A C 1
ATOM 4397 O O . GLU A 1 567 ? -3.266 7.18 26.625 1 74.56 567 GLU A O 1
ATOM 4402 N N . MET B 1 1 ? -28.141 14.438 18.594 1 42.28 1 MET B N 1
ATOM 4403 C CA . MET B 1 1 ? -29.141 15.359 18.047 1 42.28 1 MET B CA 1
ATOM 4404 C C . MET B 1 1 ? -29.734 14.82 16.75 1 42.28 1 MET B C 1
ATOM 4406 O O . MET B 1 1 ? -29 14.281 15.914 1 42.28 1 MET B O 1
ATOM 4410 N N . ARG B 1 2 ? -30.938 14.547 16.656 1 48.12 2 ARG B N 1
ATOM 4411 C CA . ARG B 1 2 ? -31.594 14.039 15.445 1 48.12 2 ARG B CA 1
ATOM 4412 C C . ARG B 1 2 ? -31.562 15.07 14.328 1 48.12 2 ARG B C 1
ATOM 4414 O O . ARG B 1 2 ? -31.719 16.266 14.578 1 48.12 2 ARG B O 1
ATOM 4421 N N . PRO B 1 3 ? -31.141 14.711 13.117 1 40.62 3 PRO B N 1
ATOM 4422 C CA . PRO B 1 3 ? -31.25 15.672 12.023 1 40.62 3 PRO B CA 1
ATOM 4423 C C . PRO B 1 3 ? -32.656 16.219 11.844 1 40.62 3 PRO B C 1
ATOM 4425 O O . PRO B 1 3 ? -33.625 15.453 11.797 1 40.62 3 PRO B O 1
ATOM 4428 N N . ASP B 1 4 ? -33.094 17.266 12.359 1 33.31 4 ASP B N 1
ATOM 4429 C CA . ASP B 1 4 ? -34.438 17.812 12.234 1 33.31 4 ASP B CA 1
ATOM 4430 C C . ASP B 1 4 ? -34.781 18.047 10.766 1 33.31 4 ASP B C 1
ATOM 4432 O O . ASP B 1 4 ? -33.969 18.531 9.992 1 33.31 4 ASP B O 1
ATOM 4436 N N . GLY B 1 5 ? -35.781 17.375 10.273 1 27.84 5 GLY B N 1
ATOM 4437 C CA . GLY B 1 5 ? -36.5 17.422 9.016 1 27.84 5 GLY B CA 1
ATOM 4438 C C . GLY B 1 5 ? -37 18.812 8.656 1 27.84 5 GLY B C 1
ATOM 4439 O O . GLY B 1 5 ? -37 19.719 9.508 1 27.84 5 GLY B O 1
ATOM 4440 N N . ILE B 1 6 ? -37.469 19.031 7.434 1 28.36 6 ILE B N 1
ATOM 4441 C CA . ILE B 1 6 ? -37.781 20.016 6.41 1 28.36 6 ILE B CA 1
ATOM 4442 C C . ILE B 1 6 ? -39 20.844 6.852 1 28.36 6 ILE B C 1
ATOM 4444 O O . ILE B 1 6 ? -40.125 20.359 6.852 1 28.36 6 ILE B O 1
ATOM 4448 N N . SER B 1 7 ? -39.031 21.609 7.852 1 19.59 7 SER B N 1
ATOM 4449 C CA . SER B 1 7 ? -40.25 22.344 7.492 1 19.59 7 SER B CA 1
ATOM 4450 C C . SER B 1 7 ? -39.969 23.391 6.422 1 19.59 7 SER B C 1
ATOM 4452 O O . SER B 1 7 ? -38.906 24.031 6.43 1 19.59 7 SER B O 1
ATOM 4454 N N . THR B 1 8 ? -40.719 23.469 5.234 1 19.05 8 THR B N 1
ATOM 4455 C CA . THR B 1 8 ? -40.719 24.062 3.908 1 19.05 8 THR B CA 1
ATOM 4456 C C . THR B 1 8 ? -40.938 25.578 4.004 1 19.05 8 THR B C 1
ATOM 4458 O O . THR B 1 8 ? -41 26.266 2.984 1 19.05 8 THR B O 1
ATOM 4461 N N . GLU B 1 9 ? -40.75 26.312 5.078 1 17.67 9 GLU B N 1
ATOM 4462 C CA . GLU B 1 9 ? -41.5 27.516 4.734 1 17.67 9 GLU B CA 1
ATOM 4463 C C . GLU B 1 9 ? -40.688 28.438 3.826 1 17.67 9 GLU B C 1
ATOM 4465 O O . GLU B 1 9 ? -39.469 28.5 3.928 1 17.67 9 GLU B O 1
ATOM 4470 N N . ASN B 1 10 ? -41.312 29.125 2.779 1 17.2 10 ASN B N 1
ATOM 4471 C CA . ASN B 1 10 ? -41.188 29.797 1.497 1 17.2 10 ASN B CA 1
ATOM 4472 C C . ASN B 1 10 ? -40.594 31.188 1.666 1 17.2 10 ASN B C 1
ATOM 4474 O O . ASN B 1 10 ? -40.5 31.953 0.703 1 17.2 10 ASN B O 1
ATOM 4478 N N . GLY B 1 11 ? -40.156 31.672 2.834 1 16.89 11 GLY B N 1
ATOM 4479 C CA . GLY B 1 11 ? -40.344 33.094 2.705 1 16.89 11 GLY B CA 1
ATOM 4480 C C . GLY B 1 11 ? -39.312 33.781 1.818 1 16.89 11 GLY B C 1
ATOM 4481 O O . GLY B 1 11 ? -38.25 33.25 1.601 1 16.89 11 GLY B O 1
ATOM 4482 N N . THR B 1 12 ? -39.688 34.875 1.028 1 16.8 12 THR B N 1
ATOM 4483 C CA . THR B 1 12 ? -39.375 35.656 -0.168 1 16.8 12 THR B CA 1
ATOM 4484 C C . THR B 1 12 ? -38.281 36.688 0.122 1 16.8 12 THR B C 1
ATOM 4486 O O . THR B 1 12 ? -37.656 37.219 -0.798 1 16.8 12 THR B O 1
ATOM 4489 N N . SER B 1 13 ? -37.875 36.938 1.367 1 15.5 13 SER B N 1
ATOM 4490 C CA . SER B 1 13 ? -37.719 38.375 1.34 1 15.5 13 SER B CA 1
ATOM 4491 C C . SER B 1 13 ? -36.531 38.781 0.482 1 15.5 13 SER B C 1
ATOM 4493 O O . SER B 1 13 ? -35.594 38 0.26 1 15.5 13 SER B O 1
ATOM 4495 N N . ASP B 1 14 ? -36.469 40.125 0.211 1 14.75 14 ASP B N 1
ATOM 4496 C CA . ASP B 1 14 ? -36.125 41.188 -0.718 1 14.75 14 ASP B CA 1
ATOM 4497 C C . ASP B 1 14 ? -34.656 41.594 -0.588 1 14.75 14 ASP B C 1
ATOM 4499 O O . ASP B 1 14 ? -34.031 41.344 0.455 1 14.75 14 ASP B O 1
ATOM 4503 N N . ALA B 1 15 ? -34.188 42.188 -1.632 1 15.56 15 ALA B N 1
ATOM 4504 C CA . ALA B 1 15 ? -33.031 42.438 -2.467 1 15.56 15 ALA B CA 1
ATOM 4505 C C . ALA B 1 15 ? -32.156 43.562 -1.87 1 15.56 15 ALA B C 1
ATOM 4507 O O . ALA B 1 15 ? -30.969 43.625 -2.135 1 15.56 15 ALA B O 1
ATOM 4508 N N . SER B 1 16 ? -32.625 44.562 -0.933 1 14.3 16 SER B N 1
ATOM 4509 C CA . SER B 1 16 ? -32.219 45.812 -1.592 1 14.3 16 SER B CA 1
ATOM 4510 C C . SER B 1 16 ? -30.734 46.094 -1.362 1 14.3 16 SER B C 1
ATOM 4512 O O . SER B 1 16 ? -30 46.344 -2.314 1 14.3 16 SER B O 1
ATOM 4514 N N . ASN B 1 17 ? -30.406 46.969 -0.289 1 14.63 17 ASN B N 1
ATOM 4515 C CA . ASN B 1 17 ? -29.938 48.312 -0.541 1 14.63 17 ASN B CA 1
ATOM 4516 C C . ASN B 1 17 ? -28.422 48.375 -0.651 1 14.63 17 ASN B C 1
ATOM 4518 O O . ASN B 1 17 ? -27.719 47.438 -0.238 1 14.63 17 ASN B O 1
ATOM 4522 N N . ASP B 1 18 ? -27.781 49.656 -0.447 1 14.73 18 ASP B N 1
ATOM 4523 C CA . ASP B 1 18 ? -27.094 50.75 -1.134 1 14.73 18 ASP B CA 1
ATOM 4524 C C . ASP B 1 18 ? -25.656 50.875 -0.668 1 14.73 18 ASP B C 1
ATOM 4526 O O . ASP B 1 18 ? -24.797 51.375 -1.402 1 14.73 18 ASP B O 1
ATOM 4530 N N . LEU B 1 19 ? -25.281 50.594 0.605 1 14.77 19 LEU B N 1
ATOM 4531 C CA . LEU B 1 19 ? -24.531 51.75 1.036 1 14.77 19 LEU B CA 1
ATOM 4532 C C . LEU B 1 19 ? -23.141 51.781 0.414 1 14.77 19 LEU B C 1
ATOM 4534 O O . LEU B 1 19 ? -22.516 50.719 0.269 1 14.77 19 LEU B O 1
ATOM 4538 N N . LEU B 1 20 ? -22.781 53.031 0.055 1 14.84 20 LEU B N 1
ATOM 4539 C CA . LEU B 1 20 ? -21.859 53.719 -0.821 1 14.84 20 LEU B CA 1
ATOM 4540 C C . LEU B 1 20 ? -20.438 53.688 -0.269 1 14.84 20 LEU B C 1
ATOM 4542 O O . LEU B 1 20 ? -19.5 53.344 -0.985 1 14.84 20 LEU B O 1
ATOM 4546 N N . PRO B 1 21 ? -20.047 54.531 0.873 1 14.78 21 PRO B N 1
ATOM 4547 C CA . PRO B 1 21 ? -19.219 55.656 0.405 1 14.78 21 PRO B CA 1
ATOM 4548 C C . PRO B 1 21 ? -17.719 55.312 0.394 1 14.78 21 PRO B C 1
ATOM 4550 O O . PRO B 1 21 ? -17.328 54.25 0.87 1 14.78 21 PRO B O 1
ATOM 4553 N N . SER B 1 22 ? -16.875 56.156 1.254 1 14.74 22 SER B N 1
ATOM 4554 C CA . SER B 1 22 ? -15.984 57.25 0.886 1 14.74 22 SER B CA 1
ATOM 4555 C C . SER B 1 22 ? -14.523 56.812 0.955 1 14.74 22 SER B C 1
ATOM 4557 O O . SER B 1 22 ? -14.211 55.75 1.484 1 14.74 22 SER B O 1
ATOM 4559 N N . ALA B 1 23 ? -13.562 57.594 1.739 1 15.29 23 ALA B N 1
ATOM 4560 C CA . ALA B 1 23 ? -12.578 58.562 1.25 1 15.29 23 ALA B CA 1
ATOM 4561 C C . ALA B 1 23 ? -11.156 58 1.354 1 15.29 23 ALA B C 1
ATOM 4563 O O . ALA B 1 23 ? -10.414 57.969 0.372 1 15.29 23 ALA B O 1
ATOM 4564 N N . SER B 1 24 ? -10.398 58.344 2.439 1 14.58 24 SER B N 1
ATOM 4565 C CA . SER B 1 24 ? -9.352 59.344 2.312 1 14.58 24 SER B CA 1
ATOM 4566 C C . SER B 1 24 ? -7.984 58.719 2.119 1 14.58 24 SER B C 1
ATOM 4568 O O . SER B 1 24 ? -7.832 57.5 2.318 1 14.58 24 SER B O 1
ATOM 4570 N N . ARG B 1 25 ? -6.867 59.156 2.918 1 14.34 25 ARG B N 1
ATOM 4571 C CA . ARG B 1 25 ? -5.715 60 2.664 1 14.34 25 ARG B CA 1
ATOM 4572 C C . ARG B 1 25 ? -4.441 59.188 2.504 1 14.34 25 ARG B C 1
ATOM 4574 O O . ARG B 1 25 ? -4.367 58.031 2.979 1 14.34 25 ARG B O 1
ATOM 4581 N N . LYS B 1 26 ? -3.404 60.031 2.174 1 14.7 26 LYS B N 1
ATOM 4582 C CA . LYS B 1 26 ? -2.229 60.188 1.324 1 14.7 26 LYS B CA 1
ATOM 4583 C C . LYS B 1 26 ? -1.003 59.531 1.959 1 14.7 26 LYS B C 1
ATOM 4585 O O . LYS B 1 26 ? -0.245 58.812 1.282 1 14.7 26 LYS B O 1
ATOM 4590 N N . THR B 1 27 ? -0.499 59.938 3.238 1 15.09 27 THR B N 1
ATOM 4591 C CA . THR B 1 27 ? 0.763 60.656 3.131 1 15.09 27 THR B CA 1
ATOM 4592 C C . THR B 1 27 ? 1.942 59.688 3.104 1 15.09 27 THR B C 1
ATOM 4594 O O . THR B 1 27 ? 1.824 58.562 3.553 1 15.09 27 THR B O 1
ATOM 4597 N N . GLY B 1 28 ? 3.238 60.312 2.91 1 14.98 28 GLY B N 1
ATOM 4598 C CA . GLY B 1 28 ? 4.473 60.344 2.141 1 14.98 28 GLY B CA 1
ATOM 4599 C C . GLY B 1 28 ? 5.605 59.562 2.805 1 14.98 28 GLY B C 1
ATOM 4600 O O . GLY B 1 28 ? 6.344 58.844 2.139 1 14.98 28 GLY B O 1
ATOM 4601 N N . LEU B 1 29 ? 6.027 59.844 4.16 1 16.25 29 LEU B N 1
ATOM 4602 C CA . LEU B 1 29 ? 7.383 60.344 4.312 1 16.25 29 LEU B CA 1
ATOM 4603 C C . LEU B 1 29 ? 8.406 59.219 4.238 1 16.25 29 LEU B C 1
ATOM 4605 O O . LEU B 1 29 ? 8.102 58.094 4.59 1 16.25 29 LEU B O 1
ATOM 4609 N N . ASN B 1 30 ? 9.641 59.594 3.713 1 15.79 30 ASN B N 1
ATOM 4610 C CA . ASN B 1 30 ? 10.852 59.219 3.006 1 15.79 30 ASN B CA 1
ATOM 4611 C C . ASN B 1 30 ? 11.891 58.625 3.955 1 15.79 30 ASN B C 1
ATOM 4613 O O . ASN B 1 30 ? 13.039 58.375 3.562 1 15.79 30 ASN B O 1
ATOM 4617 N N . GLY B 1 31 ? 11.633 58.25 5.191 1 16.34 31 GLY B N 1
ATOM 4618 C CA . GLY B 1 31 ? 12.844 58.312 5.984 1 16.34 31 GLY B CA 1
ATOM 4619 C C . GLY B 1 31 ? 13.977 57.469 5.426 1 16.34 31 GLY B C 1
ATOM 4620 O O . GLY B 1 31 ? 13.734 56.531 4.656 1 16.34 31 GLY B O 1
ATOM 4621 N N . GLN B 1 32 ? 15.305 58.062 5.473 1 16.98 32 GLN B N 1
ATOM 4622 C CA . GLN B 1 32 ? 16.703 57.969 5.059 1 16.98 32 GLN B CA 1
ATOM 4623 C C . GLN B 1 32 ? 17.391 56.781 5.711 1 16.98 32 GLN B C 1
ATOM 4625 O O . GLN B 1 32 ? 17.578 56.75 6.93 1 16.98 32 GLN B O 1
ATOM 4630 N N . ALA B 1 33 ? 17.156 55.625 5.32 1 18.53 33 ALA B N 1
ATOM 4631 C CA . ALA B 1 33 ? 17.844 54.531 6.043 1 18.53 33 ALA B CA 1
ATOM 4632 C C . ALA B 1 33 ? 19.344 54.562 5.77 1 18.53 33 ALA B C 1
ATOM 4634 O O . ALA B 1 33 ? 19.766 54.625 4.609 1 18.53 33 ALA B O 1
ATOM 4635 N N . ALA B 1 34 ? 20.078 55.094 6.75 1 19.12 34 ALA B N 1
ATOM 4636 C CA . ALA B 1 34 ? 21.531 55.125 6.895 1 19.12 34 ALA B CA 1
ATOM 4637 C C . ALA B 1 34 ? 22.141 53.75 6.703 1 19.12 34 ALA B C 1
ATOM 4639 O O . ALA B 1 34 ? 21.688 52.781 7.32 1 19.12 34 ALA B O 1
ATOM 4640 N N . THR B 1 35 ? 22.891 53.594 5.59 1 17.67 35 THR B N 1
ATOM 4641 C CA . THR B 1 35 ? 23.562 52.469 4.984 1 17.67 35 THR B CA 1
ATOM 4642 C C . THR B 1 35 ? 24.781 52.031 5.805 1 17.67 35 THR B C 1
ATOM 4644 O O . THR B 1 35 ? 25.547 51.188 5.391 1 17.67 35 THR B O 1
ATOM 4647 N N . ASN B 1 36 ? 24.781 52.188 7.141 1 18.28 36 ASN B N 1
ATOM 4648 C CA . ASN B 1 36 ? 26.141 52.031 7.668 1 18.28 36 ASN B CA 1
ATOM 4649 C C . ASN B 1 36 ? 26.719 50.656 7.27 1 18.28 36 ASN B C 1
ATOM 4651 O O . ASN B 1 36 ? 26.016 49.656 7.309 1 18.28 36 ASN B O 1
ATOM 4655 N N . GLY B 1 37 ? 27.891 50.656 6.523 1 18.44 37 GLY B N 1
ATOM 4656 C CA . GLY B 1 37 ? 28.734 49.719 5.797 1 18.44 37 GLY B CA 1
ATOM 4657 C C . GLY B 1 37 ? 29.516 48.781 6.707 1 18.44 37 GLY B C 1
ATOM 4658 O O . GLY B 1 37 ? 30.438 48.094 6.266 1 18.44 37 GLY B O 1
ATOM 4659 N N . SER B 1 38 ? 29.234 48.531 7.984 1 20.19 38 SER B N 1
ATOM 4660 C CA . SER B 1 38 ? 30.297 47.875 8.711 1 20.19 38 SER B CA 1
ATOM 4661 C C . SER B 1 38 ? 30.703 46.562 8.031 1 20.19 38 SER B C 1
ATOM 4663 O O . SER B 1 38 ? 29.844 45.844 7.508 1 20.19 38 SER B O 1
ATOM 4665 N N . SER B 1 39 ? 31.984 46.438 7.652 1 22.03 39 SER B N 1
ATOM 4666 C CA . SER B 1 39 ? 32.812 45.469 6.961 1 22.03 39 SER B CA 1
ATOM 4667 C C . SER B 1 39 ? 32.906 44.188 7.766 1 22.03 39 SER B C 1
ATOM 4669 O O . SER B 1 39 ? 33.625 44.125 8.781 1 22.03 39 SER B O 1
ATOM 4671 N N . HIS B 1 40 ? 31.906 43.531 8.289 1 22.67 40 HIS B N 1
ATOM 4672 C CA . HIS B 1 40 ? 32.156 42.375 9.109 1 22.67 40 HIS B CA 1
ATOM 4673 C C . HIS B 1 40 ? 32.938 41.312 8.32 1 22.67 40 HIS B C 1
ATOM 4675 O O . HIS B 1 40 ? 32.656 41.094 7.137 1 22.67 40 HIS B O 1
ATOM 4681 N N . THR B 1 41 ? 34.188 41.094 8.688 1 25.56 41 THR B N 1
ATOM 4682 C CA . THR B 1 41 ? 35.156 40.062 8.328 1 25.56 41 THR B CA 1
ATOM 4683 C C . THR B 1 41 ? 34.531 38.688 8.305 1 25.56 41 THR B C 1
ATOM 4685 O O . THR B 1 41 ? 34 38.219 9.32 1 25.56 41 THR B O 1
ATOM 4688 N N . ASN B 1 42 ? 34 38.281 7.172 1 24.44 42 ASN B N 1
ATOM 4689 C CA . ASN B 1 42 ? 33.25 37.031 6.957 1 24.44 42 ASN B CA 1
ATOM 4690 C C . ASN B 1 42 ? 34.094 35.812 7.152 1 24.44 42 ASN B C 1
ATOM 4692 O O . ASN B 1 42 ? 35.031 35.562 6.387 1 24.44 42 ASN B O 1
ATOM 4696 N N . GLY B 1 43 ? 34.656 35.469 8.422 1 29.14 43 GLY B N 1
ATOM 4697 C CA . GLY B 1 43 ? 35.156 34.125 8.664 1 29.14 43 GLY B CA 1
ATOM 4698 C C . GLY B 1 43 ? 34.438 33.062 7.852 1 29.14 43 GLY B C 1
ATOM 4699 O O . GLY B 1 43 ? 33.219 33 7.844 1 29.14 43 GLY B O 1
ATOM 4700 N N . SER B 1 44 ? 35 32.719 6.797 1 31.44 44 SER B N 1
ATOM 4701 C CA . SER B 1 44 ? 34.406 31.766 5.883 1 31.44 44 SER B CA 1
ATOM 4702 C C . SER B 1 44 ? 33.969 30.5 6.625 1 31.44 44 SER B C 1
ATOM 4704 O O . SER B 1 44 ? 34.812 29.75 7.145 1 31.44 44 SER B O 1
ATOM 4706 N N . LYS B 1 45 ? 33.031 30.516 7.492 1 33.91 45 LYS B N 1
ATOM 4707 C CA . LYS B 1 45 ? 32.312 29.359 8.031 1 33.91 45 LYS B CA 1
ATOM 4708 C C . LYS B 1 45 ? 32.219 28.234 6.992 1 33.91 45 LYS B C 1
ATOM 4710 O O . LYS B 1 45 ? 31.797 28.484 5.859 1 33.91 45 LYS B O 1
ATOM 4715 N N . ARG B 1 46 ? 33.156 27.297 7.09 1 39.03 46 ARG B N 1
ATOM 4716 C CA . ARG B 1 46 ? 32.875 26.078 6.328 1 39.03 46 ARG B CA 1
ATOM 4717 C C . ARG B 1 46 ? 31.375 25.859 6.188 1 39.03 46 ARG B C 1
ATOM 4719 O O . ARG B 1 46 ? 30.625 25.953 7.164 1 39.03 46 ARG B O 1
ATOM 4726 N N . PRO B 1 47 ? 30.844 26.125 5.098 1 40.19 47 PRO B N 1
ATOM 4727 C CA . PRO B 1 47 ? 29.375 26.016 5.043 1 40.19 47 PRO B CA 1
ATOM 4728 C C . PRO B 1 47 ? 28.844 24.844 5.863 1 40.19 47 PRO B C 1
ATOM 4730 O O . PRO B 1 47 ? 29.422 23.75 5.832 1 40.19 47 PRO B O 1
ATOM 4733 N N . SER B 1 48 ? 28.562 24.953 7.07 1 47.41 48 SER B N 1
ATOM 4734 C CA . SER B 1 48 ? 27.859 24.031 7.961 1 47.41 48 SER B CA 1
ATOM 4735 C C . SER B 1 48 ? 27.062 23.016 7.168 1 47.41 48 SER B C 1
ATOM 4737 O O . SER B 1 48 ? 26.203 23.375 6.363 1 47.41 48 SER B O 1
ATOM 4739 N N . GLN B 1 49 ? 27.828 21.969 6.688 1 59.38 49 GLN B N 1
ATOM 4740 C CA . GLN B 1 49 ? 27.141 20.891 5.977 1 59.38 49 GLN B CA 1
ATOM 4741 C C . GLN B 1 49 ? 25.719 20.703 6.523 1 59.38 49 GLN B C 1
ATOM 4743 O O . GLN B 1 49 ? 25.516 20.688 7.742 1 59.38 49 GLN B O 1
ATOM 4748 N N . ALA B 1 50 ? 24.828 20.938 5.676 1 66.88 50 ALA B N 1
ATOM 4749 C CA . ALA B 1 50 ? 23.422 20.75 6.012 1 66.88 50 ALA B CA 1
ATOM 4750 C C . ALA B 1 50 ? 23.203 19.438 6.77 1 66.88 50 ALA B C 1
ATOM 4752 O O . ALA B 1 50 ? 23.828 18.422 6.469 1 66.88 50 ALA B O 1
ATOM 4753 N N . SER B 1 51 ? 22.688 19.406 7.891 1 79.81 51 SER B N 1
ATOM 4754 C CA . SER B 1 51 ? 22.406 18.281 8.789 1 79.81 51 SER B CA 1
ATOM 4755 C C . SER B 1 51 ? 21.516 17.25 8.109 1 79.81 51 SER B C 1
ATOM 4757 O O . SER B 1 51 ? 21.469 16.094 8.539 1 79.81 51 SER B O 1
ATOM 4759 N N . SER B 1 52 ? 21.016 17.562 6.883 1 91.56 52 SER B N 1
ATOM 4760 C CA . SER B 1 52 ? 20.078 16.641 6.25 1 91.56 52 SER B CA 1
ATOM 4761 C C . SER B 1 52 ? 20.422 16.438 4.777 1 91.56 52 SER B C 1
ATOM 4763 O O . SER B 1 52 ? 21.031 17.297 4.148 1 91.56 52 SER B O 1
ATOM 4765 N N . TYR B 1 53 ? 20.406 15.32 4.258 1 95.25 53 TYR B N 1
ATOM 4766 C CA . TYR B 1 53 ? 20.469 14.953 2.846 1 95.25 53 TYR B CA 1
ATOM 4767 C C . TYR B 1 53 ? 19.062 14.914 2.238 1 95.25 53 TYR B C 1
ATOM 4769 O O . TYR B 1 53 ? 18.438 13.852 2.17 1 95.25 53 TYR B O 1
ATOM 4777 N N . TYR B 1 54 ? 18.516 16.047 1.843 1 93.31 54 TYR B N 1
ATOM 4778 C CA . TYR B 1 54 ? 17.188 16.188 1.247 1 93.31 54 TYR B CA 1
ATOM 4779 C C . TYR B 1 54 ? 16.125 15.555 2.129 1 93.31 54 TYR B C 1
ATOM 4781 O O . TYR B 1 54 ? 15.312 14.758 1.651 1 93.31 54 TYR B O 1
ATOM 4789 N N . GLY B 1 55 ? 16.156 15.82 3.402 1 92.25 55 GLY B N 1
ATOM 4790 C CA . GLY B 1 55 ? 15.133 15.367 4.34 1 92.25 55 GLY B CA 1
ATOM 4791 C C . GLY B 1 55 ? 15.531 14.109 5.09 1 92.25 55 GLY B C 1
ATOM 4792 O O . GLY B 1 55 ? 14.812 13.664 5.988 1 92.25 55 GLY B O 1
ATOM 4793 N N . HIS B 1 56 ? 16.688 13.531 4.77 1 96.19 56 HIS B N 1
ATOM 4794 C CA . HIS B 1 56 ? 17.172 12.336 5.445 1 96.19 56 HIS B CA 1
ATOM 4795 C C . HIS B 1 56 ? 18.359 12.656 6.344 1 96.19 56 HIS B C 1
ATOM 4797 O O . HIS B 1 56 ? 19.125 13.586 6.062 1 96.19 56 HIS B O 1
ATOM 4803 N N . ASN B 1 57 ? 18.5 11.906 7.441 1 95.31 57 ASN B N 1
ATOM 4804 C CA . ASN B 1 57 ? 19.625 12.086 8.344 1 95.31 57 ASN B CA 1
ATOM 4805 C C . ASN B 1 57 ? 20.953 11.828 7.633 1 95.31 57 ASN B C 1
ATOM 4807 O O . ASN B 1 57 ? 21.188 10.742 7.105 1 95.31 57 ASN B O 1
ATOM 4811 N N . ARG B 1 58 ? 21.766 12.812 7.641 1 96.31 58 ARG B N 1
ATOM 4812 C CA . ARG B 1 58 ? 23.031 12.758 6.91 1 96.31 58 ARG B CA 1
ATOM 4813 C C . ARG B 1 58 ? 23.906 11.609 7.418 1 96.31 58 ARG B C 1
ATOM 4815 O O . ARG B 1 58 ? 24.516 10.883 6.621 1 96.31 58 ARG B O 1
ATOM 4822 N N . GLU B 1 59 ? 23.969 11.438 8.672 1 95.5 59 GLU B N 1
ATOM 4823 C CA . GLU B 1 59 ? 24.781 10.375 9.258 1 95.5 59 GLU B CA 1
ATOM 4824 C C . GLU B 1 59 ? 24.297 9 8.828 1 95.5 59 GLU B C 1
ATOM 4826 O O . GLU B 1 59 ? 25.094 8.148 8.414 1 95.5 59 GLU B O 1
ATOM 4831 N N . GLU B 1 60 ? 23.016 8.812 8.906 1 96.19 60 GLU B N 1
ATOM 4832 C CA . GLU B 1 60 ? 22.438 7.512 8.555 1 96.19 60 GLU B CA 1
ATOM 4833 C C . GLU B 1 60 ? 22.719 7.168 7.094 1 96.19 60 GLU B C 1
ATOM 4835 O O . GLU B 1 60 ? 23.125 6.051 6.777 1 96.19 60 GLU B O 1
ATOM 4840 N N . VAL B 1 61 ? 22.562 8.156 6.227 1 97.81 61 VAL B N 1
ATOM 4841 C CA . VAL B 1 61 ? 22.781 7.93 4.805 1 97.81 61 VAL B CA 1
ATOM 4842 C C . VAL B 1 61 ? 24.25 7.621 4.547 1 97.81 61 VAL B C 1
ATOM 4844 O O . VAL B 1 61 ? 24.578 6.664 3.844 1 97.81 61 VAL B O 1
ATOM 4847 N N . THR B 1 62 ? 25.094 8.406 5.156 1 97.75 62 THR B N 1
ATOM 4848 C CA . THR B 1 62 ? 26.531 8.258 4.938 1 97.75 62 THR B CA 1
ATOM 4849 C C . THR B 1 62 ? 27 6.891 5.414 1 97.75 62 THR B C 1
ATOM 4851 O O . THR B 1 62 ? 27.766 6.219 4.719 1 97.75 62 THR B O 1
ATOM 4854 N N . ARG B 1 63 ? 26.547 6.465 6.582 1 96.62 63 ARG B N 1
ATOM 4855 C CA . ARG B 1 63 ? 26.953 5.168 7.117 1 96.62 63 ARG B CA 1
ATOM 4856 C C . ARG B 1 63 ? 26.453 4.031 6.238 1 96.62 63 ARG B C 1
ATOM 4858 O O . ARG B 1 63 ? 27.156 3.043 6.02 1 96.62 63 ARG B O 1
ATOM 4865 N N . ILE B 1 64 ? 25.281 4.148 5.766 1 97.75 64 ILE B N 1
ATOM 4866 C CA . ILE B 1 64 ? 24.703 3.148 4.867 1 97.75 64 ILE B CA 1
ATOM 4867 C C . ILE B 1 64 ? 25.531 3.102 3.574 1 97.75 64 ILE B C 1
ATOM 4869 O O . ILE B 1 64 ? 25.766 2.023 3.025 1 97.75 64 ILE B O 1
ATOM 4873 N N . LEU B 1 65 ? 26 4.293 3.109 1 98.25 65 LEU B N 1
ATOM 4874 C CA . LEU B 1 65 ? 26.844 4.34 1.92 1 98.25 65 LEU B CA 1
ATOM 4875 C C . LEU B 1 65 ? 28.188 3.652 2.174 1 98.25 65 LEU B C 1
ATOM 4877 O O . LEU B 1 65 ? 28.688 2.924 1.312 1 98.25 65 LEU B O 1
ATOM 4881 N N . ILE B 1 66 ? 28.719 3.906 3.357 1 97.69 66 ILE B N 1
ATOM 4882 C CA . ILE B 1 66 ? 29.984 3.254 3.711 1 97.69 66 ILE B CA 1
ATOM 4883 C C . ILE B 1 66 ? 29.797 1.738 3.676 1 97.69 66 ILE B C 1
ATOM 4885 O O . ILE B 1 66 ? 30.609 1.026 3.07 1 97.69 66 ILE B O 1
ATOM 4889 N N . GLN B 1 67 ? 28.719 1.227 4.285 1 95.56 67 GLN B N 1
ATOM 4890 C CA . GLN B 1 67 ? 28.438 -0.203 4.277 1 95.56 67 GLN B CA 1
ATOM 4891 C C . GLN B 1 67 ? 28.312 -0.728 2.848 1 95.56 67 GLN B C 1
ATOM 4893 O O . GLN B 1 67 ? 28.859 -1.772 2.514 1 95.56 67 GLN B O 1
ATOM 4898 N N . SER B 1 68 ? 27.609 -0.021 2.041 1 97.75 68 SER B N 1
ATOM 4899 C CA . SER B 1 68 ? 27.359 -0.443 0.668 1 97.75 68 SER B CA 1
ATOM 4900 C C . SER B 1 68 ? 28.656 -0.5 -0.143 1 97.75 68 SER B C 1
ATOM 4902 O O . SER B 1 68 ? 28.828 -1.402 -0.962 1 97.75 68 SER B O 1
ATOM 4904 N N . LEU B 1 69 ? 29.5 0.489 0.069 1 97.75 69 LEU B N 1
ATOM 4905 C CA . LEU B 1 69 ? 30.781 0.522 -0.643 1 97.75 69 LEU B CA 1
ATOM 4906 C C . LEU B 1 69 ? 31.625 -0.689 -0.286 1 97.75 69 LEU B C 1
ATOM 4908 O O . LEU B 1 69 ? 32.219 -1.321 -1.167 1 97.75 69 LEU B O 1
ATOM 4912 N N . TYR B 1 70 ? 31.641 -1.024 0.981 1 94.31 70 TYR B N 1
ATOM 4913 C CA . TYR B 1 70 ? 32.344 -2.227 1.385 1 94.31 70 TYR B CA 1
ATOM 4914 C C . TYR B 1 70 ? 31.75 -3.469 0.752 1 94.31 70 TYR B C 1
ATOM 4916 O O . TYR B 1 70 ? 32.469 -4.34 0.259 1 94.31 70 TYR B O 1
ATOM 4924 N N . GLU B 1 71 ? 30.484 -3.533 0.729 1 92.88 71 GLU B N 1
ATOM 4925 C CA . GLU B 1 71 ? 29.766 -4.691 0.204 1 92.88 71 GLU B CA 1
ATOM 4926 C C . GLU B 1 71 ? 29.969 -4.824 -1.304 1 92.88 71 GLU B C 1
ATOM 4928 O O . GLU B 1 71 ? 29.953 -5.938 -1.84 1 92.88 71 GLU B O 1
ATOM 4933 N N . LEU B 1 72 ? 30.172 -3.678 -1.929 1 96.19 72 LEU B N 1
ATOM 4934 C CA . LEU B 1 72 ? 30.375 -3.662 -3.373 1 96.19 72 LEU B CA 1
ATOM 4935 C C . LEU B 1 72 ? 31.828 -3.932 -3.721 1 96.19 72 LEU B C 1
ATOM 4937 O O . LEU B 1 72 ? 32.156 -4.133 -4.891 1 96.19 72 LEU B O 1
ATOM 4941 N N . GLY B 1 73 ? 32.656 -3.934 -2.744 1 94.5 73 GLY B N 1
ATOM 4942 C CA . GLY B 1 73 ? 34.062 -4.227 -2.953 1 94.5 73 GLY B CA 1
ATOM 4943 C C . GLY B 1 73 ? 34.906 -2.99 -3.227 1 94.5 73 GLY B C 1
ATOM 4944 O O . GLY B 1 73 ? 36.031 -3.092 -3.701 1 94.5 73 GLY B O 1
ATOM 4945 N N . TYR B 1 74 ? 34.312 -1.848 -3.023 1 96.81 74 TYR B N 1
ATOM 4946 C CA . TYR B 1 74 ? 35.062 -0.602 -3.197 1 96.81 74 TYR B CA 1
ATOM 4947 C C . TYR B 1 74 ? 35.656 -0.145 -1.882 1 96.81 74 TYR B C 1
ATOM 4949 O O . TYR B 1 74 ? 35.312 0.913 -1.356 1 96.81 74 TYR B O 1
ATOM 4957 N N . ASN B 1 75 ? 36.656 -0.778 -1.443 1 96.19 75 ASN B N 1
ATOM 4958 C CA . ASN B 1 75 ? 37.219 -0.586 -0.118 1 96.19 75 ASN B CA 1
ATOM 4959 C C . ASN B 1 75 ? 37.938 0.759 -0.006 1 96.19 75 ASN B C 1
ATOM 4961 O O . ASN B 1 75 ? 37.906 1.399 1.046 1 96.19 75 ASN B O 1
ATOM 4965 N N . GLY B 1 76 ? 38.594 1.106 -1.028 1 97.31 76 GLY B N 1
ATOM 4966 C CA . GLY B 1 76 ? 39.25 2.406 -1.019 1 97.31 76 GLY B CA 1
ATOM 4967 C C . GLY B 1 76 ? 38.281 3.559 -0.844 1 97.31 76 GLY B C 1
ATOM 4968 O O . GLY B 1 76 ? 38.5 4.434 -0.003 1 97.31 76 GLY B O 1
ATOM 4969 N N . SER B 1 77 ? 37.281 3.525 -1.63 1 97.81 77 SER B N 1
ATOM 4970 C CA . SER B 1 77 ? 36.25 4.559 -1.556 1 97.81 77 SER B CA 1
ATOM 4971 C C . SER B 1 77 ? 35.562 4.559 -0.194 1 97.81 77 SER B C 1
ATOM 4973 O O . SER B 1 77 ? 35.25 5.621 0.343 1 97.81 77 SER B O 1
ATOM 4975 N N . ALA B 1 78 ? 35.312 3.41 0.386 1 97.62 78 ALA B N 1
ATOM 4976 C CA . ALA B 1 78 ? 34.688 3.299 1.7 1 97.62 78 ALA B CA 1
ATOM 4977 C C . ALA B 1 78 ? 35.562 3.943 2.779 1 97.62 78 ALA B C 1
ATOM 4979 O O . ALA B 1 78 ? 35.062 4.719 3.6 1 97.62 78 ALA B O 1
ATOM 4980 N N . SER B 1 79 ? 36.781 3.662 2.729 1 96.94 79 SER B N 1
ATOM 4981 C CA . SER B 1 79 ? 37.719 4.211 3.699 1 96.94 79 SER B CA 1
ATOM 4982 C C . SER B 1 79 ? 37.812 5.73 3.572 1 96.94 79 SER B C 1
ATOM 4984 O O . SER B 1 79 ? 37.844 6.441 4.578 1 96.94 79 SER B O 1
ATOM 4986 N N . LEU B 1 80 ? 37.906 6.16 2.367 1 98.06 80 LEU B N 1
ATOM 4987 C CA . LEU B 1 80 ? 38 7.598 2.154 1 98.06 80 LEU B CA 1
ATOM 4988 C C . LEU B 1 80 ? 36.75 8.305 2.621 1 98.06 80 LEU B C 1
ATOM 4990 O O . LEU B 1 80 ? 36.812 9.391 3.191 1 98.06 80 LEU B O 1
ATOM 4994 N N . LEU B 1 81 ? 35.625 7.727 2.342 1 97.94 81 LEU B N 1
ATOM 4995 C CA . LEU B 1 81 ? 34.375 8.328 2.771 1 97.94 81 LEU B CA 1
ATOM 4996 C C . LEU B 1 81 ? 34.312 8.43 4.293 1 97.94 81 LEU B C 1
ATOM 4998 O O . LEU B 1 81 ? 33.844 9.43 4.832 1 97.94 81 LEU B O 1
ATOM 5002 N N . SER B 1 82 ? 34.719 7.395 4.961 1 96.81 82 SER B N 1
ATOM 5003 C CA . SER B 1 82 ? 34.781 7.438 6.418 1 96.81 82 SER B CA 1
ATOM 5004 C C . SER B 1 82 ? 35.625 8.594 6.91 1 96.81 82 SER B C 1
ATOM 5006 O O . SER B 1 82 ? 35.219 9.336 7.812 1 96.81 82 SER B O 1
ATOM 5008 N N . SER B 1 83 ? 36.688 8.742 6.297 1 96.75 83 SER B N 1
ATOM 5009 C CA . SER B 1 83 ? 37.594 9.805 6.68 1 96.75 83 SER B CA 1
ATOM 5010 C C . SER B 1 83 ? 37.031 11.18 6.324 1 96.75 83 SER B C 1
ATOM 5012 O O . SER B 1 83 ? 37.062 12.102 7.148 1 96.75 83 SER B O 1
ATOM 5014 N N . GLU B 1 84 ? 36.531 11.281 5.148 1 97 84 GLU B N 1
ATOM 5015 C CA . GLU B 1 84 ? 36.031 12.555 4.625 1 97 84 GLU B CA 1
ATOM 5016 C C . GLU B 1 84 ? 34.781 13 5.367 1 97 84 GLU B C 1
ATOM 5018 O O . GLU B 1 84 ? 34.562 14.195 5.59 1 97 84 GLU B O 1
ATOM 5023 N N . SER B 1 85 ? 33.969 12.148 5.746 1 95.69 85 SER B N 1
ATOM 5024 C CA . SER B 1 85 ? 32.688 12.477 6.387 1 95.69 85 SER B CA 1
ATOM 5025 C C . SER B 1 85 ? 32.844 12.602 7.898 1 95.69 85 SER B C 1
ATOM 5027 O O . SER B 1 85 ? 32.062 13.305 8.555 1 95.69 85 SER B O 1
ATOM 5029 N N . GLY B 1 86 ? 33.75 11.852 8.477 1 95 86 GLY B N 1
ATOM 5030 C CA . GLY B 1 86 ? 33.906 11.797 9.922 1 95 86 GLY B CA 1
ATOM 5031 C C . GLY B 1 86 ? 33.031 10.742 10.578 1 95 86 GLY B C 1
ATOM 5032 O O . GLY B 1 86 ? 33.031 10.625 11.805 1 95 86 GLY B O 1
ATOM 5033 N N . TYR B 1 87 ? 32.312 9.938 9.75 1 94.38 87 TYR B N 1
ATOM 5034 C CA . TYR B 1 87 ? 31.453 8.875 10.273 1 94.38 87 TYR B CA 1
ATOM 5035 C C . TYR B 1 87 ? 32.094 7.508 10.062 1 94.38 87 TYR B C 1
ATOM 5037 O O . TYR B 1 87 ? 32.844 7.305 9.094 1 94.38 87 TYR B O 1
ATOM 5045 N N . GLU B 1 88 ? 31.781 6.633 11.023 1 91.94 88 GLU B N 1
ATOM 5046 C CA . GLU B 1 88 ? 32.281 5.262 10.914 1 91.94 88 GLU B CA 1
ATOM 5047 C C . GLU B 1 88 ? 31.125 4.27 10.781 1 91.94 88 GLU B C 1
ATOM 5049 O O . GLU B 1 88 ? 30.016 4.527 11.258 1 91.94 88 GLU B O 1
ATOM 5054 N N . LEU B 1 89 ? 31.438 3.209 10.047 1 90.19 89 LEU B N 1
ATOM 5055 C CA . LEU B 1 89 ? 30.422 2.184 9.867 1 90.19 89 LEU B CA 1
ATOM 5056 C C . LEU B 1 89 ? 29.938 1.653 11.211 1 90.19 89 LEU B C 1
ATOM 5058 O O . LEU B 1 89 ? 28.734 1.523 11.438 1 90.19 89 LEU B O 1
ATOM 5062 N N . GLU B 1 90 ? 30.859 1.292 12.016 1 86.19 90 GLU B N 1
ATOM 5063 C CA . GLU B 1 90 ? 30.531 0.716 13.312 1 86.19 90 GLU B CA 1
ATOM 5064 C C . GLU B 1 90 ? 31.562 1.086 14.367 1 86.19 90 GLU B C 1
ATOM 5066 O O . GLU B 1 90 ? 32.656 1.554 14.031 1 86.19 90 GLU B O 1
ATOM 5071 N N . THR B 1 91 ? 31.125 0.955 15.555 1 82.19 91 THR B N 1
ATOM 5072 C CA . THR B 1 91 ? 32.062 1.179 16.656 1 82.19 91 THR B CA 1
ATOM 5073 C C . THR B 1 91 ? 33.062 0.042 16.734 1 82.19 91 THR B C 1
ATOM 5075 O O . THR B 1 91 ? 32.875 -1.015 16.141 1 82.19 91 THR B O 1
ATOM 5078 N N . SER B 1 92 ? 34.094 0.278 17.5 1 84.38 92 SER B N 1
ATOM 5079 C CA . SER B 1 92 ? 35.156 -0.715 17.656 1 84.38 92 SER B CA 1
ATOM 5080 C C . SER B 1 92 ? 34.625 -1.998 18.281 1 84.38 92 SER B C 1
ATOM 5082 O O . SER B 1 92 ? 35 -3.098 17.875 1 84.38 92 SER B O 1
ATOM 5084 N N . GLY B 1 93 ? 33.781 -1.786 19.234 1 84.94 93 GLY B N 1
ATOM 5085 C CA . GLY B 1 93 ? 33.156 -2.945 19.875 1 84.94 93 GLY B CA 1
ATOM 5086 C C . GLY B 1 93 ? 32.375 -3.811 18.906 1 84.94 93 GLY B C 1
ATOM 5087 O O . GLY B 1 93 ? 32.531 -5.035 18.906 1 84.94 93 GLY B O 1
ATOM 5088 N N . VAL B 1 94 ? 31.688 -3.23 18.078 1 89.5 94 VAL B N 1
ATOM 5089 C CA . VAL B 1 94 ? 30.844 -3.938 17.094 1 89.5 94 VAL B CA 1
ATOM 5090 C C . VAL B 1 94 ? 31.734 -4.59 16.047 1 89.5 94 VAL B C 1
ATOM 5092 O O . VAL B 1 94 ? 31.484 -5.727 15.633 1 89.5 94 VAL B O 1
ATOM 5095 N N . ALA B 1 95 ? 32.719 -3.848 15.688 1 89.12 95 ALA B N 1
ATOM 5096 C CA . ALA B 1 95 ? 33.656 -4.379 14.688 1 89.12 95 ALA B CA 1
ATOM 5097 C C . ALA B 1 95 ? 34.344 -5.641 15.188 1 89.12 95 ALA B C 1
ATOM 5099 O O . ALA B 1 95 ? 34.469 -6.617 14.453 1 89.12 95 ALA B O 1
ATOM 5100 N N . THR B 1 96 ? 34.688 -5.645 16.422 1 91.56 96 THR B N 1
ATOM 5101 C CA . THR B 1 96 ? 35.344 -6.805 17.016 1 91.56 96 THR B CA 1
ATOM 5102 C C . THR B 1 96 ? 34.375 -7.98 17.125 1 91.56 96 THR B C 1
ATOM 5104 O O . THR B 1 96 ? 34.75 -9.125 16.844 1 91.56 96 THR B O 1
ATOM 5107 N N . PHE B 1 97 ? 33.219 -7.715 17.5 1 94.06 97 PHE B N 1
ATOM 5108 C CA . PHE B 1 97 ? 32.188 -8.742 17.609 1 94.06 97 PHE B CA 1
ATOM 5109 C C . PHE B 1 97 ? 31.922 -9.383 16.266 1 94.06 97 PHE B C 1
ATOM 5111 O O . PHE B 1 97 ? 31.891 -10.609 16.141 1 94.06 97 PHE B O 1
ATOM 5118 N N . ARG B 1 98 ? 31.766 -8.508 15.32 1 91.94 98 ARG B N 1
ATOM 5119 C CA . ARG B 1 98 ? 31.5 -8.969 13.953 1 91.94 98 ARG B CA 1
ATOM 5120 C C . ARG B 1 98 ? 32.656 -9.844 13.453 1 91.94 98 ARG B C 1
ATOM 5122 O O . ARG B 1 98 ? 32.438 -10.93 12.922 1 91.94 98 ARG B O 1
ATOM 5129 N N . SER B 1 99 ? 33.844 -9.383 13.641 1 91.75 99 SER B N 1
ATOM 5130 C CA . SER B 1 99 ? 35.031 -10.133 13.227 1 91.75 99 SER B CA 1
ATOM 5131 C C . SER B 1 99 ? 35.125 -11.469 13.953 1 91.75 99 SER B C 1
ATOM 5133 O O . SER B 1 99 ? 35.531 -12.469 13.375 1 91.75 99 SER B O 1
ATOM 5135 N N . ALA B 1 100 ? 34.719 -11.43 15.133 1 94.62 100 ALA B N 1
ATOM 5136 C CA . ALA B 1 100 ? 34.75 -12.648 15.93 1 94.62 100 ALA B CA 1
ATOM 5137 C C . ALA B 1 100 ? 33.75 -13.68 15.406 1 94.62 100 ALA B C 1
ATOM 5139 O O . ALA B 1 100 ? 34.094 -14.852 15.25 1 94.62 100 ALA B O 1
ATOM 5140 N N . VAL B 1 101 ? 32.625 -13.266 15.109 1 94.62 101 VAL B N 1
ATOM 5141 C CA . VAL B 1 101 ? 31.562 -14.156 14.633 1 94.62 101 VAL B CA 1
ATOM 5142 C C . VAL B 1 101 ? 31.922 -14.68 13.242 1 94.62 101 VAL B C 1
ATOM 5144 O O . VAL B 1 101 ? 31.875 -15.891 13 1 94.62 101 VAL B O 1
ATOM 5147 N N . LEU B 1 102 ? 32.375 -13.828 12.398 1 92.5 102 LEU B N 1
ATOM 5148 C CA . LEU B 1 102 ? 32.688 -14.227 11.031 1 92.5 102 LEU B CA 1
ATOM 5149 C C . LEU B 1 102 ? 33.969 -15.086 11 1 92.5 102 LEU B C 1
ATOM 5151 O O . LEU B 1 102 ? 34.125 -15.938 10.117 1 92.5 102 LEU B O 1
ATOM 5155 N N . GLY B 1 103 ? 34.812 -14.883 12.023 1 93.56 103 GLY B N 1
ATOM 5156 C CA . GLY B 1 103 ? 36.031 -15.641 12.109 1 93.56 103 GLY B CA 1
ATOM 5157 C C . GLY B 1 103 ? 35.906 -16.922 12.922 1 93.56 103 GLY B C 1
ATOM 5158 O O . GLY B 1 103 ? 36.844 -17.703 13.008 1 93.56 103 GLY B O 1
ATOM 5159 N N . GLY B 1 104 ? 34.812 -17.109 13.516 1 94.06 104 GLY B N 1
ATOM 5160 C CA . GLY B 1 104 ? 34.562 -18.297 14.305 1 94.06 104 GLY B CA 1
ATOM 5161 C C . GLY B 1 104 ? 35.25 -18.266 15.664 1 94.06 104 GLY B C 1
ATOM 5162 O O . GLY B 1 104 ? 35.562 -19.312 16.234 1 94.06 104 GLY B O 1
ATOM 5163 N N . ARG B 1 105 ? 35.594 -17.094 16.078 1 95.81 105 ARG B N 1
ATOM 5164 C CA . ARG B 1 105 ? 36.156 -16.938 17.422 1 95.81 105 ARG B CA 1
ATOM 5165 C C . ARG B 1 105 ? 35.031 -16.797 18.469 1 95.81 105 ARG B C 1
ATOM 5167 O O . ARG B 1 105 ? 34.812 -15.711 18.984 1 95.81 105 ARG B O 1
ATOM 5174 N N . TRP B 1 106 ? 34.531 -17.938 18.844 1 95.94 106 TRP B N 1
ATOM 5175 C CA . TRP B 1 106 ? 33.281 -18 19.609 1 95.94 106 TRP B CA 1
ATOM 5176 C C . TRP B 1 106 ? 33.5 -17.484 21.031 1 95.94 106 TRP B C 1
ATOM 5178 O O . TRP B 1 106 ? 32.656 -16.781 21.578 1 95.94 106 TRP B O 1
ATOM 5188 N N . SER B 1 107 ? 34.625 -17.797 21.641 1 94.88 107 SER B N 1
ATOM 5189 C CA . SER B 1 107 ? 34.938 -17.344 23 1 94.88 107 SER B CA 1
ATOM 5190 C C . SER B 1 107 ? 34.969 -15.828 23.078 1 94.88 107 SER B C 1
ATOM 5192 O O . SER B 1 107 ? 34.469 -15.242 24.047 1 94.88 107 SER B O 1
ATOM 5194 N N . GLU B 1 108 ? 35.531 -15.312 22.125 1 95.12 108 GLU B N 1
ATOM 5195 C CA . GLU B 1 108 ? 35.594 -13.852 22.062 1 95.12 108 GLU B CA 1
ATOM 5196 C C . GLU B 1 108 ? 34.219 -13.234 21.859 1 95.12 108 GLU B C 1
ATOM 5198 O O . GLU B 1 108 ? 33.875 -12.258 22.516 1 95.12 108 GLU B O 1
ATOM 5203 N N . ALA B 1 109 ? 33.5 -13.758 20.922 1 95.75 109 ALA B N 1
ATOM 5204 C CA . ALA B 1 109 ? 32.156 -13.273 20.656 1 95.75 109 ALA B CA 1
ATOM 5205 C C . ALA B 1 109 ? 31.266 -13.359 21.891 1 95.75 109 ALA B C 1
ATOM 5207 O O . ALA B 1 109 ? 30.562 -12.406 22.234 1 95.75 109 ALA B O 1
ATOM 5208 N N . GLU B 1 110 ? 31.391 -14.422 22.609 1 95.44 110 GLU B N 1
ATOM 5209 C CA . GLU B 1 110 ? 30.594 -14.609 23.812 1 95.44 110 GLU B CA 1
ATOM 5210 C C . GLU B 1 110 ? 31.016 -13.625 24.906 1 95.44 110 GLU B C 1
ATOM 5212 O O . GLU B 1 110 ? 30.172 -13.117 25.656 1 95.44 110 GLU B O 1
ATOM 5217 N N . ARG B 1 111 ? 32.281 -13.438 24.969 1 93.62 111 ARG B N 1
ATOM 5218 C CA . ARG B 1 111 ? 32.781 -12.508 25.984 1 93.62 111 ARG B CA 1
ATOM 5219 C C . ARG B 1 111 ? 32.219 -11.109 25.75 1 93.62 111 ARG B C 1
ATOM 5221 O O . ARG B 1 111 ? 31.766 -10.461 26.703 1 93.62 111 ARG B O 1
ATOM 5228 N N . ILE B 1 112 ? 32.281 -10.633 24.578 1 92.81 112 ILE B N 1
ATOM 5229 C CA . ILE B 1 112 ? 31.781 -9.305 24.234 1 92.81 112 ILE B CA 1
ATOM 5230 C C . ILE B 1 112 ? 30.281 -9.227 24.547 1 92.81 112 ILE B C 1
ATOM 5232 O O . ILE B 1 112 ? 29.812 -8.234 25.094 1 92.81 112 ILE B O 1
ATOM 5236 N N . LEU B 1 113 ? 29.578 -10.266 24.188 1 93.12 113 LEU B N 1
ATOM 5237 C CA . LEU B 1 113 ? 28.141 -10.32 24.375 1 93.12 113 LEU B CA 1
ATOM 5238 C C . LEU B 1 113 ? 27.781 -10.273 25.859 1 93.12 113 LEU B C 1
ATOM 5240 O O . LEU B 1 113 ? 26.938 -9.477 26.281 1 93.12 113 LEU B O 1
ATOM 5244 N N . ILE B 1 114 ? 28.469 -11.062 26.656 1 91.81 114 ILE B N 1
ATOM 5245 C CA . ILE B 1 114 ? 28.188 -11.141 28.078 1 91.81 114 ILE B CA 1
ATOM 5246 C C . ILE B 1 114 ? 28.531 -9.805 28.75 1 91.81 114 ILE B C 1
ATOM 5248 O O . ILE B 1 114 ? 27.766 -9.312 29.578 1 91.81 114 ILE B O 1
ATOM 5252 N N . GLN B 1 115 ? 29.609 -9.234 28.328 1 89.75 115 GLN B N 1
ATOM 5253 C CA . GLN B 1 115 ? 30.016 -7.941 28.875 1 89.75 115 GLN B CA 1
ATOM 5254 C C . GLN B 1 115 ? 29 -6.855 28.516 1 89.75 115 GLN B C 1
ATOM 5256 O O . GLN B 1 115 ? 28.734 -5.957 29.328 1 89.75 115 GLN B O 1
ATOM 5261 N N . SER B 1 116 ? 28.453 -6.926 27.359 1 90.94 116 SER B N 1
ATOM 5262 C CA . SER B 1 116 ? 27.484 -5.945 26.891 1 90.94 116 SER B CA 1
ATOM 5263 C C . SER B 1 116 ? 26.203 -6.012 27.719 1 90.94 116 SER B C 1
ATOM 5265 O O . SER B 1 116 ? 25.578 -4.984 28.016 1 90.94 116 SER B O 1
ATOM 5267 N N . PHE B 1 117 ? 25.781 -7.145 28.125 1 90.5 117 PHE B N 1
ATOM 5268 C CA . PHE B 1 117 ? 24.578 -7.301 28.938 1 90.5 117 PHE B CA 1
ATOM 5269 C C . PHE B 1 117 ? 24.828 -6.828 30.375 1 90.5 117 PHE B C 1
ATOM 5271 O O . PHE B 1 117 ? 23.938 -6.305 31.031 1 90.5 117 PHE B O 1
ATOM 5278 N N . ARG B 1 118 ? 25.984 -6.992 30.859 1 85.5 118 ARG B N 1
ATOM 5279 C CA . ARG B 1 118 ? 26.344 -6.539 32.188 1 85.5 118 ARG B CA 1
ATOM 5280 C C . ARG B 1 118 ? 26.328 -5.02 32.281 1 85.5 118 ARG B C 1
ATOM 5282 O O . ARG B 1 118 ? 25.859 -4.453 33.281 1 85.5 118 ARG B O 1
ATOM 5289 N N . ASN B 1 119 ? 26.719 -4.418 31.297 1 79.88 119 ASN B N 1
ATOM 5290 C CA . ASN B 1 119 ? 26.781 -2.959 31.25 1 79.88 119 ASN B CA 1
ATOM 5291 C C . ASN B 1 119 ? 25.391 -2.346 31.094 1 79.88 119 ASN B C 1
ATOM 5293 O O . ASN B 1 119 ? 25.141 -1.245 31.594 1 79.88 119 ASN B O 1
ATOM 5297 N N . ALA B 1 120 ? 24.516 -2.914 30.344 1 74.12 120 ALA B N 1
ATOM 5298 C CA . ALA B 1 120 ? 23.156 -2.404 30.156 1 74.12 120 ALA B CA 1
ATOM 5299 C C . ALA B 1 120 ? 22.391 -2.379 31.469 1 74.12 120 ALA B C 1
ATOM 5301 O O . ALA B 1 120 ? 21.578 -1.484 31.703 1 74.12 120 ALA B O 1
ATOM 5302 N N . GLY B 1 121 ? 22.438 -3.26 32.344 1 64.25 121 GLY B N 1
ATOM 5303 C CA . GLY B 1 121 ? 21.781 -3.309 33.656 1 64.25 121 GLY B CA 1
ATOM 5304 C C . GLY B 1 121 ? 22.406 -2.385 34.656 1 64.25 121 GLY B C 1
ATOM 5305 O O . GLY B 1 121 ? 21.766 -2.01 35.656 1 64.25 121 GLY B O 1
ATOM 5306 N N . SER B 1 122 ? 23.641 -2.123 34.594 1 59.06 122 SER B N 1
ATOM 5307 C CA . SER B 1 122 ? 24.312 -1.322 35.625 1 59.06 122 SER B CA 1
ATOM 5308 C C . SER B 1 122 ? 24.266 0.163 35.281 1 59.06 122 SER B C 1
ATOM 5310 O O . SER B 1 122 ? 24.656 0.563 34.156 1 59.06 122 SER B O 1
ATOM 5312 N N . GLN B 1 123 ? 23.172 0.954 35.812 1 45.66 123 GLN B N 1
ATOM 5313 C CA . GLN B 1 123 ? 23.125 2.41 35.75 1 45.66 123 GLN B CA 1
ATOM 5314 C C . GLN B 1 123 ? 24.484 3.027 36 1 45.66 123 GLN B C 1
ATOM 5316 O O . GLN B 1 123 ? 24.609 4.242 36.188 1 45.66 123 GLN B O 1
ATOM 5321 N N . GLN B 1 124 ? 25.5 2.41 36.562 1 42.38 124 GLN B N 1
ATOM 5322 C CA . GLN B 1 124 ? 26.641 3.139 37.125 1 42.38 124 GLN B CA 1
ATOM 5323 C C . GLN B 1 124 ? 27.453 3.791 36 1 42.38 124 GLN B C 1
ATOM 5325 O O . GLN B 1 124 ? 27.859 3.121 35.031 1 42.38 124 GLN B O 1
ATOM 5330 N N . VAL B 1 125 ? 27.484 5.184 36 1 43.97 125 VAL B N 1
ATOM 5331 C CA . VAL B 1 125 ? 28 6.336 35.25 1 43.97 125 VAL B CA 1
ATOM 5332 C C . VAL B 1 125 ? 29.469 6.105 34.906 1 43.97 125 VAL B C 1
ATOM 5334 O O . VAL B 1 125 ? 29.953 6.605 33.875 1 43.97 125 VAL B O 1
ATOM 5337 N N . ASP B 1 126 ? 30.328 5.715 35.844 1 39.47 126 ASP B N 1
ATOM 5338 C CA . ASP B 1 126 ? 31.734 6.066 35.781 1 39.47 126 ASP B CA 1
ATOM 5339 C C . ASP B 1 126 ? 32.5 5.047 34.938 1 39.47 126 ASP B C 1
ATOM 5341 O O . ASP B 1 126 ? 33.688 4.801 35.156 1 39.47 126 ASP B O 1
ATOM 5345 N N . LYS B 1 127 ? 31.906 4.125 34.281 1 47.5 127 LYS B N 1
ATOM 5346 C CA . LYS B 1 127 ? 32.938 3.195 33.844 1 47.5 127 LYS B CA 1
ATOM 5347 C C . LYS B 1 127 ? 33.656 3.727 32.594 1 47.5 127 LYS B C 1
ATOM 5349 O O . LYS B 1 127 ? 33.031 4.391 31.766 1 47.5 127 LYS B O 1
ATOM 5354 N N . PRO B 1 128 ? 34.969 3.414 32.344 1 46.84 128 PRO B N 1
ATOM 5355 C CA . PRO B 1 128 ? 35.812 3.938 31.266 1 46.84 128 PRO B CA 1
ATOM 5356 C C . PRO B 1 128 ? 35.281 3.656 29.875 1 46.84 128 PRO B C 1
ATOM 5358 O O . PRO B 1 128 ? 34.656 2.615 29.656 1 46.84 128 PRO B O 1
ATOM 5361 N N . PRO B 1 129 ? 35.094 4.57 29.016 1 48.94 129 PRO B N 1
ATOM 5362 C CA . PRO B 1 129 ? 34.656 4.516 27.609 1 48.94 129 PRO B CA 1
ATOM 5363 C C . PRO B 1 129 ? 35.25 3.322 26.875 1 48.94 129 PRO B C 1
ATOM 5365 O O . PRO B 1 129 ? 34.969 3.117 25.688 1 48.94 129 PRO B O 1
ATOM 5368 N N . GLN B 1 130 ? 36.344 2.617 27.422 1 50.09 130 GLN B N 1
ATOM 5369 C CA . GLN B 1 130 ? 37.281 1.812 26.625 1 50.09 130 GLN B CA 1
ATOM 5370 C C . GLN B 1 130 ? 36.719 0.412 26.375 1 50.09 130 GLN B C 1
ATOM 5372 O O . GLN B 1 130 ? 37.344 -0.404 25.703 1 50.09 130 GLN B O 1
ATOM 5377 N N . GLU B 1 131 ? 35.656 -0.009 26.922 1 59 131 GLU B N 1
ATOM 5378 C CA . GLU B 1 131 ? 35.312 -1.423 26.781 1 59 131 GLU B CA 1
ATOM 5379 C C . GLU B 1 131 ? 34.438 -1.668 25.578 1 59 131 GLU B C 1
ATOM 5381 O O . GLU B 1 131 ? 33.562 -0.853 25.25 1 59 131 GLU B O 1
ATOM 5386 N N . GLU B 1 132 ? 34.969 -2.723 24.719 1 74.31 132 GLU B N 1
ATOM 5387 C CA . GLU B 1 132 ? 34.281 -3.189 23.516 1 74.31 132 GLU B CA 1
ATOM 5388 C C . GLU B 1 132 ? 32.875 -3.715 23.828 1 74.31 132 GLU B C 1
ATOM 5390 O O . GLU B 1 132 ? 32.719 -4.867 24.25 1 74.31 132 GLU B O 1
ATOM 5395 N N . THR B 1 133 ? 31.969 -2.865 23.891 1 81.75 133 THR B N 1
ATOM 5396 C CA . THR B 1 133 ? 30.609 -3.289 24.219 1 81.75 133 THR B CA 1
ATOM 5397 C C . THR B 1 133 ? 29.656 -2.928 23.078 1 81.75 133 THR B C 1
ATOM 5399 O O . THR B 1 133 ? 29.969 -2.098 22.234 1 81.75 133 THR B O 1
ATOM 5402 N N . LEU B 1 134 ? 28.641 -3.801 23.094 1 86.94 134 LEU B N 1
ATOM 5403 C CA . LEU B 1 134 ? 27.547 -3.578 22.156 1 86.94 134 LEU B CA 1
ATOM 5404 C C . LEU B 1 134 ? 26.391 -2.832 22.828 1 86.94 134 LEU B C 1
ATOM 5406 O O . LEU B 1 134 ? 26.188 -2.959 24.031 1 86.94 134 LEU B O 1
ATOM 5410 N N . ILE B 1 135 ? 25.875 -1.933 22.141 1 87.5 135 ILE B N 1
ATOM 5411 C CA . ILE B 1 135 ? 24.594 -1.4 22.562 1 87.5 135 ILE B CA 1
ATOM 5412 C C . ILE B 1 135 ? 23.469 -2.314 22.078 1 87.5 135 ILE B C 1
ATOM 5414 O O . ILE B 1 135 ? 23.297 -2.51 20.875 1 87.5 135 ILE B O 1
ATOM 5418 N N . LEU B 1 136 ? 22.734 -2.867 22.984 1 89.44 136 LEU B N 1
ATOM 5419 C CA . LEU B 1 136 ? 21.734 -3.885 22.656 1 89.44 136 LEU B CA 1
ATOM 5420 C C . LEU B 1 136 ? 20.359 -3.262 22.5 1 89.44 136 LEU B C 1
ATOM 5422 O O . LEU B 1 136 ? 20.094 -2.184 23.031 1 89.44 136 LEU B O 1
ATOM 5426 N N . ALA B 1 137 ? 19.562 -3.939 21.688 1 87.12 137 ALA B N 1
ATOM 5427 C CA . ALA B 1 137 ? 18.172 -3.535 21.531 1 87.12 137 ALA B CA 1
ATOM 5428 C C . ALA B 1 137 ? 17.391 -3.773 22.812 1 87.12 137 ALA B C 1
ATOM 5430 O O . ALA B 1 137 ? 17.812 -4.555 23.672 1 87.12 137 ALA B O 1
ATOM 5431 N N . GLU B 1 138 ? 16.25 -3.129 23.0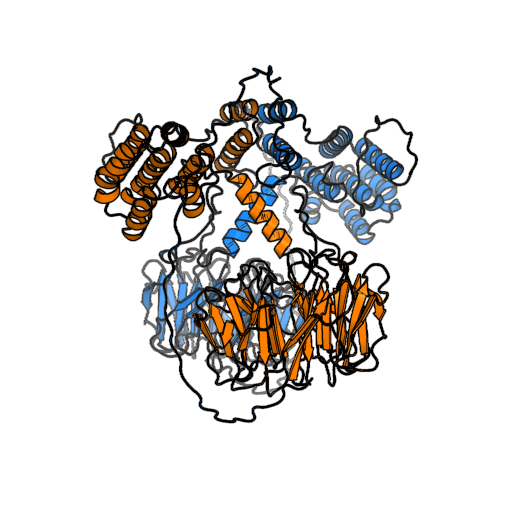16 1 81.62 138 GLU B N 1
ATOM 5432 C CA . GLU B 1 138 ? 15.445 -3.195 24.234 1 81.62 138 GLU B CA 1
ATOM 5433 C C . GLU B 1 138 ? 14.945 -4.617 24.484 1 81.62 138 GLU B C 1
ATOM 5435 O O . GLU B 1 138 ? 14.898 -5.066 25.641 1 81.62 138 GLU B O 1
ATOM 5440 N N . GLU B 1 139 ? 14.711 -5.43 23.453 1 82.56 139 GLU B N 1
ATOM 5441 C CA . GLU B 1 139 ? 14.133 -6.762 23.609 1 82.56 139 GLU B CA 1
ATOM 5442 C C . GLU B 1 139 ? 15.195 -7.848 23.469 1 82.56 139 GLU B C 1
ATOM 5444 O O . GLU B 1 139 ? 14.875 -9.023 23.297 1 82.56 139 GLU B O 1
ATOM 5449 N N . ALA B 1 140 ? 16.422 -7.426 23.594 1 91.31 140 ALA B N 1
ATOM 5450 C CA . ALA B 1 140 ? 17.5 -8.398 23.438 1 91.31 140 ALA B CA 1
ATOM 5451 C C . ALA B 1 140 ? 17.516 -9.375 24.609 1 91.31 140 ALA B C 1
ATOM 5453 O O . ALA B 1 140 ? 17.328 -8.984 25.766 1 91.31 140 ALA B O 1
ATOM 5454 N N . ASP B 1 141 ? 17.734 -10.672 24.328 1 92.44 141 ASP B N 1
ATOM 5455 C CA . ASP B 1 141 ? 17.797 -11.734 25.328 1 92.44 141 ASP B CA 1
ATOM 5456 C C . ASP B 1 141 ? 19.172 -12.398 25.312 1 92.44 141 ASP B C 1
ATOM 5458 O O . ASP B 1 141 ? 19.594 -12.969 24.312 1 92.44 141 ASP B O 1
ATOM 5462 N N . ARG B 1 142 ? 19.797 -12.367 26.391 1 93 142 ARG B N 1
ATOM 5463 C CA . ARG B 1 142 ? 21.156 -12.891 26.516 1 93 142 ARG B CA 1
ATOM 5464 C C . ARG B 1 142 ? 21.219 -14.375 26.172 1 93 142 ARG B C 1
ATOM 5466 O O . ARG B 1 142 ? 22.062 -14.797 25.391 1 93 142 ARG B O 1
ATOM 5473 N N . ASN B 1 143 ? 20.312 -15.117 26.688 1 93.44 143 ASN B N 1
ATOM 5474 C CA . ASN B 1 143 ? 20.312 -16.562 26.469 1 93.44 143 ASN B CA 1
ATOM 5475 C C . ASN B 1 143 ? 20.031 -16.906 25.016 1 93.44 143 ASN B C 1
ATOM 5477 O O . ASN B 1 143 ? 20.609 -17.844 24.469 1 93.44 143 ASN B O 1
ATOM 5481 N N . GLU B 1 144 ? 19.156 -16.188 24.453 1 94 144 GLU B N 1
ATOM 5482 C CA . GLU B 1 144 ? 18.859 -16.406 23.047 1 94 144 GLU B CA 1
ATOM 5483 C C . GLU B 1 144 ? 20.078 -16.172 22.156 1 94 144 GLU B C 1
ATOM 5485 O O . GLU B 1 144 ? 20.406 -16.984 21.297 1 94 144 GLU B O 1
ATOM 5490 N N . MET B 1 145 ? 20.75 -15.094 22.406 1 94.94 145 MET B N 1
ATOM 5491 C CA . MET B 1 145 ? 21.906 -14.742 21.594 1 94.94 145 MET B CA 1
ATOM 5492 C C . MET B 1 145 ? 23.047 -15.734 21.812 1 94.94 145 MET B C 1
ATOM 5494 O O . MET B 1 145 ? 23.703 -16.141 20.844 1 94.94 145 MET B O 1
ATOM 5498 N N . LEU B 1 146 ? 23.266 -16.125 23.047 1 95.38 146 LEU B N 1
ATOM 5499 C CA . LEU B 1 146 ? 24.281 -17.141 23.344 1 95.38 146 LEU B CA 1
ATOM 5500 C C . LEU B 1 146 ? 23.938 -18.469 22.688 1 95.38 146 LEU B C 1
ATOM 5502 O O . LEU B 1 146 ? 24.812 -19.172 22.188 1 95.38 146 LEU B O 1
ATOM 5506 N N . PHE B 1 147 ? 22.688 -18.812 22.75 1 95.38 147 PHE B N 1
ATOM 5507 C CA . PHE B 1 147 ? 22.234 -20.047 22.125 1 95.38 147 PHE B CA 1
ATOM 5508 C C . PHE B 1 147 ? 22.609 -20.078 20.656 1 95.38 147 PHE B C 1
ATOM 5510 O O . PHE B 1 147 ? 23.109 -21.078 20.141 1 95.38 147 PHE B O 1
ATOM 5517 N N . TYR B 1 148 ? 22.359 -18.953 19.984 1 94.62 148 TYR B N 1
ATOM 5518 C CA . TYR B 1 148 ? 22.656 -18.875 18.562 1 94.62 148 TYR B CA 1
ATOM 5519 C C . TYR B 1 148 ? 24.141 -19.062 18.312 1 94.62 148 TYR B C 1
ATOM 5521 O O . TYR B 1 148 ? 24.547 -19.781 17.391 1 94.62 148 TYR B O 1
ATOM 5529 N N . LEU B 1 149 ? 24.984 -18.484 19.078 1 95.81 149 LEU B N 1
ATOM 5530 C CA . LEU B 1 149 ? 26.438 -18.609 18.953 1 95.81 149 LEU B CA 1
ATOM 5531 C C . LEU B 1 149 ? 26.875 -20.047 19.188 1 95.81 149 LEU B C 1
ATOM 5533 O O . LEU B 1 149 ? 27.625 -20.609 18.391 1 95.81 149 LEU B O 1
ATOM 5537 N N . ARG B 1 150 ? 26.328 -20.578 20.172 1 95.88 150 ARG B N 1
ATOM 5538 C CA . ARG B 1 150 ? 26.75 -21.922 20.562 1 95.88 150 ARG B CA 1
ATOM 5539 C C . ARG B 1 150 ? 26.172 -22.969 19.625 1 95.88 150 ARG B C 1
ATOM 5541 O O . ARG B 1 150 ? 26.797 -24.016 19.391 1 95.88 150 ARG B O 1
ATOM 5548 N N . GLN B 1 151 ? 25 -22.688 19.156 1 93.38 151 GLN B N 1
ATOM 5549 C CA . GLN B 1 151 ? 24.438 -23.562 18.141 1 93.38 151 GLN B CA 1
ATOM 5550 C C . GLN B 1 151 ? 25.328 -23.625 16.906 1 93.38 151 GLN B C 1
ATOM 5552 O O . GLN B 1 151 ? 25.562 -24.703 16.344 1 93.38 151 GLN B O 1
ATOM 5557 N N . GLN B 1 152 ? 25.781 -22.453 16.453 1 93.69 152 GLN B N 1
ATOM 5558 C CA . GLN B 1 152 ? 26.688 -22.391 15.32 1 93.69 152 GLN B CA 1
ATOM 5559 C C . GLN B 1 152 ? 27.984 -23.156 15.602 1 93.69 152 GLN B C 1
ATOM 5561 O O . GLN B 1 152 ? 28.469 -23.891 14.75 1 93.69 152 GLN B O 1
ATOM 5566 N N . LYS B 1 153 ? 28.5 -22.953 16.719 1 94.75 153 LYS B N 1
ATOM 5567 C CA . LYS B 1 153 ? 29.688 -23.688 17.141 1 94.75 153 LYS B CA 1
ATOM 5568 C C . LYS B 1 153 ? 29.453 -25.188 17.094 1 94.75 153 LYS B C 1
ATOM 5570 O O . LYS B 1 153 ? 30.281 -25.938 16.562 1 94.75 153 LYS B O 1
ATOM 5575 N N . PHE B 1 154 ? 28.344 -25.703 17.578 1 93.44 154 PHE B N 1
ATOM 5576 C CA . PHE B 1 154 ? 27.953 -27.094 17.594 1 93.44 154 PHE B CA 1
ATOM 5577 C C . PHE B 1 154 ? 27.859 -27.656 16.172 1 93.44 154 PHE B C 1
ATOM 5579 O O . PHE B 1 154 ? 28.422 -28.703 15.867 1 93.44 154 PHE B O 1
ATOM 5586 N N . LEU B 1 155 ? 27.156 -26.922 15.375 1 91.31 155 LEU B N 1
ATOM 5587 C CA . LEU B 1 155 ? 26.953 -27.359 14 1 91.31 155 LEU B CA 1
ATOM 5588 C C . LEU B 1 155 ? 28.281 -27.469 13.258 1 91.31 155 LEU B C 1
ATOM 5590 O O . LEU B 1 155 ? 28.469 -28.375 12.453 1 91.31 155 LEU B O 1
ATOM 5594 N N . GLU B 1 156 ? 29.172 -26.5 13.492 1 91.94 156 GLU B N 1
ATOM 5595 C CA . GLU B 1 156 ? 30.484 -26.531 12.836 1 91.94 156 GLU B CA 1
ATOM 5596 C C . GLU B 1 156 ? 31.297 -27.734 13.32 1 91.94 156 GLU B C 1
ATOM 5598 O O . GLU B 1 156 ? 32.031 -28.328 12.547 1 91.94 156 GLU B O 1
ATOM 5603 N N . LEU B 1 157 ? 31.203 -28.062 14.57 1 92 157 LEU B N 1
ATOM 5604 C CA . LEU B 1 157 ? 31.875 -29.234 15.109 1 92 157 LEU B CA 1
ATOM 5605 C C . LEU B 1 157 ? 31.328 -30.516 14.484 1 92 157 LEU B C 1
ATOM 5607 O O . LEU B 1 157 ? 32.094 -31.438 14.172 1 92 157 LEU B O 1
ATOM 5611 N N . LEU B 1 158 ? 30.016 -30.531 14.328 1 90.06 158 LEU B N 1
ATOM 5612 C CA . LEU B 1 158 ? 29.406 -31.688 13.68 1 90.06 158 LEU B CA 1
ATOM 5613 C C . LEU B 1 158 ? 29.906 -31.828 12.242 1 90.06 158 LEU B C 1
ATOM 5615 O O . LEU B 1 158 ? 30.188 -32.938 11.781 1 90.06 158 LEU B O 1
ATOM 5619 N N . GLU B 1 159 ? 29.953 -30.703 11.578 1 87.12 159 GLU B N 1
ATOM 5620 C CA . GLU B 1 159 ? 30.453 -30.719 10.203 1 87.12 159 GLU B CA 1
ATOM 5621 C C . GLU B 1 159 ? 31.891 -31.219 10.133 1 87.12 159 GLU B C 1
ATOM 5623 O O . GLU B 1 159 ? 32.25 -31.906 9.18 1 87.12 159 GLU B O 1
ATOM 5628 N N . ALA B 1 160 ? 32.688 -30.844 11.141 1 88.06 160 ALA B N 1
ATOM 5629 C CA . ALA B 1 160 ? 34.094 -31.281 11.219 1 88.06 160 ALA B CA 1
ATOM 5630 C C . ALA B 1 160 ? 34.188 -32.719 11.742 1 88.06 160 ALA B C 1
ATOM 5632 O O . ALA B 1 160 ? 35.312 -33.219 11.898 1 88.06 160 ALA B O 1
ATOM 5633 N N . ARG B 1 161 ? 33.125 -33.312 12.109 1 88.75 161 ARG B N 1
ATOM 5634 C CA . ARG B 1 161 ? 33 -34.688 12.586 1 88.75 161 ARG B CA 1
ATOM 5635 C C . ARG B 1 161 ? 33.688 -34.844 13.945 1 88.75 161 ARG B C 1
ATOM 5637 O O . ARG B 1 161 ? 34.25 -35.906 14.242 1 88.75 161 ARG B O 1
ATOM 5644 N N . ASP B 1 162 ? 33.781 -33.781 14.625 1 92.75 162 ASP B N 1
ATOM 5645 C CA . ASP B 1 162 ? 34.25 -33.812 16.016 1 92.75 162 ASP B CA 1
ATOM 5646 C C . ASP B 1 162 ? 33.062 -34.031 16.969 1 92.75 162 ASP B C 1
ATOM 5648 O O . ASP B 1 162 ? 32.688 -33.094 17.688 1 92.75 162 ASP B O 1
ATOM 5652 N N . LEU B 1 163 ? 32.625 -35.156 17.078 1 91.38 163 LEU B N 1
ATOM 5653 C CA . LEU B 1 163 ? 31.391 -35.5 17.766 1 91.38 163 LEU B CA 1
ATOM 5654 C C . LEU B 1 163 ? 31.562 -35.312 19.281 1 91.38 163 LEU B C 1
ATOM 5656 O O . LEU B 1 163 ? 30.625 -34.906 19.969 1 91.38 163 LEU B O 1
ATOM 5660 N N . ALA B 1 164 ? 32.719 -35.688 19.766 1 93.69 164 ALA B N 1
ATOM 5661 C CA . ALA B 1 164 ? 32.969 -35.562 21.203 1 93.69 164 ALA B CA 1
ATOM 5662 C C . ALA B 1 164 ? 32.812 -34.125 21.672 1 93.69 164 ALA B C 1
ATOM 5664 O O . ALA B 1 164 ? 32.094 -33.844 22.641 1 93.69 164 ALA B O 1
ATOM 5665 N N . SER B 1 165 ? 33.469 -33.25 20.969 1 95.31 165 SER B N 1
ATOM 5666 C CA . SER B 1 165 ? 33.375 -31.828 21.312 1 95.31 165 SER B CA 1
ATOM 5667 C C . SER B 1 165 ? 31.969 -31.297 21.109 1 95.31 165 SER B C 1
ATOM 5669 O O . SER B 1 165 ? 31.484 -30.469 21.891 1 95.31 165 SER B O 1
ATOM 5671 N N . ALA B 1 166 ? 31.297 -31.734 20.047 1 94.81 166 ALA B N 1
ATOM 5672 C CA . ALA B 1 166 ? 29.922 -31.344 19.766 1 94.81 166 ALA B CA 1
ATOM 5673 C C . ALA B 1 166 ? 29 -31.734 20.906 1 94.81 166 ALA B C 1
ATOM 5675 O O . ALA B 1 166 ? 28.156 -30.938 21.344 1 94.81 166 ALA B O 1
ATOM 5676 N N . LEU B 1 167 ? 29.234 -32.938 21.297 1 94.19 167 LEU B N 1
ATOM 5677 C CA . LEU B 1 167 ? 28.422 -33.438 22.406 1 94.19 167 LEU B CA 1
ATOM 5678 C C . LEU B 1 167 ? 28.672 -32.625 23.672 1 94.19 167 LEU B C 1
ATOM 5680 O O . LEU B 1 167 ? 27.75 -32.344 24.453 1 94.19 167 LEU B O 1
ATOM 5684 N N . SER B 1 168 ? 29.906 -32.312 23.891 1 95.62 168 SER B N 1
ATOM 5685 C CA . SER B 1 168 ? 30.25 -31.484 25.031 1 95.62 168 SER B CA 1
ATOM 5686 C C . SER B 1 168 ? 29.562 -30.125 24.953 1 95.62 168 SER B C 1
ATOM 5688 O O . SER B 1 168 ? 29.031 -29.641 25.953 1 95.62 168 SER B O 1
ATOM 5690 N N . VAL B 1 169 ? 29.562 -29.484 23.828 1 95.88 169 VAL B N 1
ATOM 5691 C CA . VAL B 1 169 ? 28.906 -28.203 23.625 1 95.88 169 VAL B CA 1
ATOM 5692 C C . VAL B 1 169 ? 27.406 -28.344 23.875 1 95.88 169 VAL B C 1
ATOM 5694 O O . VAL B 1 169 ? 26.781 -27.5 24.516 1 95.88 169 VAL B O 1
ATOM 5697 N N . LEU B 1 170 ? 26.812 -29.391 23.359 1 94.25 170 LEU B N 1
ATOM 5698 C CA . LEU B 1 170 ? 25.391 -29.625 23.5 1 94.25 170 LEU B CA 1
ATOM 5699 C C . LEU B 1 170 ? 25 -29.797 24.969 1 94.25 170 LEU B C 1
ATOM 5701 O O . LEU B 1 170 ? 24.062 -29.156 25.438 1 94.25 170 LEU B O 1
ATOM 5705 N N . ARG B 1 171 ? 25.844 -30.5 25.703 1 93.44 171 ARG B N 1
ATOM 5706 C CA . ARG B 1 171 ? 25.5 -30.859 27.078 1 93.44 171 ARG B CA 1
ATOM 5707 C C . ARG B 1 171 ? 25.906 -29.766 28.047 1 93.44 171 ARG B C 1
ATOM 5709 O O . ARG B 1 171 ? 25.156 -29.453 28.984 1 93.44 171 ARG B O 1
ATOM 5716 N N . GLN B 1 172 ? 26.984 -29.141 27.828 1 94.44 172 GLN B N 1
ATOM 5717 C CA . GLN B 1 172 ? 27.578 -28.281 28.844 1 94.44 172 GLN B CA 1
ATOM 5718 C C . GLN B 1 172 ? 27.328 -26.812 28.516 1 94.44 172 GLN B C 1
ATOM 5720 O O . GLN B 1 172 ? 27.438 -25.953 29.391 1 94.44 172 GLN B O 1
ATOM 5725 N N . GLU B 1 173 ? 27.016 -26.547 27.328 1 94.81 173 GLU B N 1
ATOM 5726 C CA . GLU B 1 173 ? 26.891 -25.141 26.969 1 94.81 173 GLU B CA 1
ATOM 5727 C C . GLU B 1 173 ? 25.469 -24.812 26.516 1 94.81 173 GLU B C 1
ATOM 5729 O O . GLU B 1 173 ? 24.859 -23.859 27.016 1 94.81 173 GLU B O 1
ATOM 5734 N N . LEU B 1 174 ? 24.859 -25.562 25.609 1 95.19 174 LEU B N 1
ATOM 5735 C CA . LEU B 1 174 ? 23.547 -25.266 25.047 1 95.19 174 LEU B CA 1
ATOM 5736 C C . LEU B 1 174 ? 22.438 -25.641 26.016 1 95.19 174 LEU B C 1
ATOM 5738 O O . LEU B 1 174 ? 21.531 -24.859 26.266 1 95.19 174 LEU B O 1
ATOM 5742 N N . THR B 1 175 ? 22.562 -26.734 26.625 1 93.12 175 THR B N 1
ATOM 5743 C CA . THR B 1 175 ? 21.5 -27.266 27.484 1 93.12 175 THR B CA 1
ATOM 5744 C C . THR B 1 175 ? 21.297 -26.359 28.703 1 93.12 175 THR B C 1
ATOM 5746 O O . THR B 1 175 ? 20.172 -26.047 29.062 1 93.12 175 THR B O 1
ATOM 5749 N N . PRO B 1 176 ? 22.344 -25.859 29.344 1 93.44 176 PRO B N 1
ATOM 5750 C CA . PRO B 1 176 ? 22.172 -25.031 30.547 1 93.44 176 PRO B CA 1
ATOM 5751 C C . PRO B 1 176 ? 21.484 -23.703 30.25 1 93.44 176 PRO B C 1
ATOM 5753 O O . PRO B 1 176 ? 20.969 -23.062 31.172 1 93.44 176 PRO B O 1
ATOM 5756 N N . LEU B 1 177 ? 21.547 -23.266 29.078 1 93.44 177 LEU B N 1
ATOM 5757 C CA . LEU B 1 177 ? 20.906 -22.016 28.734 1 93.44 177 LEU B CA 1
ATOM 5758 C C . LEU B 1 177 ? 19.391 -22.125 28.875 1 93.44 177 LEU B C 1
ATOM 5760 O O . LEU B 1 177 ? 18.688 -21.125 29.016 1 93.44 177 LEU B O 1
ATOM 5764 N N . ASN B 1 178 ? 18.844 -23.297 28.875 1 86.81 178 ASN B N 1
ATOM 5765 C CA . ASN B 1 178 ? 17.422 -23.578 29.016 1 86.81 178 ASN B CA 1
ATOM 5766 C C . ASN B 1 178 ? 16.578 -22.734 28.062 1 86.81 178 ASN B C 1
ATOM 5768 O O . ASN B 1 178 ? 15.539 -22.203 28.453 1 86.81 178 ASN B O 1
ATOM 5772 N N . PHE B 1 179 ? 17.203 -22.516 26.922 1 85.06 179 PHE B N 1
ATOM 5773 C CA . PHE B 1 179 ? 16.5 -21.781 25.875 1 85.06 179 PHE B CA 1
ATOM 5774 C C . PHE B 1 179 ? 15.977 -22.734 24.812 1 85.06 179 PHE B C 1
ATOM 5776 O O . PHE B 1 179 ? 16.734 -23.531 24.266 1 85.06 179 PHE B O 1
ATOM 5783 N N . ASP B 1 180 ? 14.656 -22.719 24.438 1 86.12 180 ASP B N 1
ATOM 5784 C CA . ASP B 1 180 ? 14.016 -23.453 23.344 1 86.12 180 ASP B CA 1
ATOM 5785 C C . ASP B 1 180 ? 14.305 -24.953 23.438 1 86.12 180 ASP B C 1
ATOM 5787 O O . ASP B 1 180 ? 15.141 -25.469 22.688 1 86.12 180 ASP B O 1
ATOM 5791 N N . VAL B 1 181 ? 13.711 -25.625 24.203 1 86.25 181 VAL B N 1
ATOM 5792 C CA . VAL B 1 181 ? 13.914 -27.031 24.5 1 86.25 181 VAL B CA 1
ATOM 5793 C C . VAL B 1 181 ? 13.664 -27.859 23.234 1 86.25 181 VAL B C 1
ATOM 5795 O O . VAL B 1 181 ? 14.375 -28.828 22.969 1 86.25 181 VAL B O 1
ATOM 5798 N N . GLU B 1 182 ? 12.703 -27.469 22.438 1 87.31 182 GLU B N 1
ATOM 5799 C CA . GLU B 1 182 ? 12.398 -28.188 21.203 1 87.31 182 GLU B CA 1
ATOM 5800 C C . GLU B 1 182 ? 13.57 -28.141 20.234 1 87.31 182 GLU B C 1
ATOM 5802 O O . GLU B 1 182 ? 13.906 -29.141 19.594 1 87.31 182 GLU B O 1
ATOM 5807 N N . ARG B 1 183 ? 14.102 -27.016 20.219 1 88.06 183 ARG B N 1
ATOM 5808 C CA . ARG B 1 183 ? 15.25 -26.859 19.328 1 88.06 183 ARG B CA 1
ATOM 5809 C C . ARG B 1 183 ? 16.438 -27.688 19.844 1 88.06 183 ARG B C 1
ATOM 5811 O O . ARG B 1 183 ? 17.188 -28.25 19.047 1 88.06 183 ARG B O 1
ATOM 5818 N N . LEU B 1 184 ? 16.672 -27.75 21.094 1 88.75 184 LEU B N 1
ATOM 5819 C CA . LEU B 1 184 ? 17.734 -28.547 21.688 1 88.75 184 LEU B CA 1
ATOM 5820 C C . LEU B 1 184 ? 17.594 -30.016 21.312 1 88.75 184 LEU B C 1
ATOM 5822 O O . LEU B 1 184 ? 18.578 -30.688 21 1 88.75 184 LEU B O 1
ATOM 5826 N N . HIS B 1 185 ? 16.375 -30.391 21.281 1 87.12 185 HIS B N 1
ATOM 5827 C CA . HIS B 1 185 ? 16.094 -31.781 20.906 1 87.12 185 HIS B CA 1
ATOM 5828 C C . HIS B 1 185 ? 16.406 -32.031 19.422 1 87.12 185 HIS B C 1
ATOM 5830 O O . HIS B 1 185 ? 16.969 -33.062 19.078 1 87.12 185 HIS B O 1
ATOM 5836 N N . ALA B 1 186 ? 15.992 -31.078 18.703 1 86.56 186 ALA B N 1
ATOM 5837 C CA . ALA B 1 186 ? 16.281 -31.188 17.281 1 86.56 186 ALA B CA 1
ATOM 5838 C C . ALA B 1 186 ? 17.781 -31.266 17.016 1 86.56 186 ALA B C 1
ATOM 5840 O O . ALA B 1 186 ? 18.234 -32.031 16.172 1 86.56 186 ALA B O 1
ATOM 5841 N N . LEU B 1 187 ? 18.609 -30.531 17.781 1 89.06 187 LEU B N 1
ATOM 5842 C CA . LEU B 1 187 ? 20.062 -30.531 17.625 1 89.06 187 LEU B CA 1
ATOM 5843 C C . LEU B 1 187 ? 20.656 -31.859 18.062 1 89.06 187 LEU B C 1
ATOM 5845 O O . LEU B 1 187 ? 21.594 -32.344 17.438 1 89.06 187 LEU B O 1
ATOM 5849 N N . SER B 1 188 ? 20.125 -32.438 19.016 1 87.56 188 SER B N 1
ATOM 5850 C CA . SER B 1 188 ? 20.609 -33.719 19.516 1 87.56 188 SER B CA 1
ATOM 5851 C C . SER B 1 188 ? 20.438 -34.812 18.469 1 87.56 188 SER B C 1
ATOM 5853 O O . SER B 1 188 ? 21.25 -35.75 18.391 1 87.56 188 SER B O 1
ATOM 5855 N N . SER B 1 189 ? 19.375 -34.656 17.75 1 86.62 189 SER B N 1
ATOM 5856 C CA . SER B 1 189 ? 19.094 -35.656 16.734 1 86.62 189 SER B CA 1
ATOM 5857 C C . SER B 1 189 ? 20.109 -35.594 15.594 1 86.62 189 SER B C 1
ATOM 5859 O O . SER B 1 189 ? 20.281 -36.562 14.852 1 86.62 189 SER B O 1
ATOM 5861 N N . LEU B 1 190 ? 20.734 -34.5 15.531 1 87.62 190 LEU B N 1
ATOM 5862 C CA . LEU B 1 190 ? 21.688 -34.312 14.445 1 87.62 190 LEU B CA 1
ATOM 5863 C C . LEU B 1 190 ? 22.984 -35.062 14.727 1 87.62 190 LEU B C 1
ATOM 5865 O O . LEU B 1 190 ? 23.781 -35.312 13.812 1 87.62 190 LEU B O 1
ATOM 5869 N N . LEU B 1 191 ? 23.297 -35.406 15.953 1 85.62 191 LEU B N 1
ATOM 5870 C CA . LEU B 1 191 ? 24.516 -36.125 16.328 1 85.62 191 LEU B CA 1
ATOM 5871 C C . LEU B 1 191 ? 24.625 -37.438 15.602 1 85.62 191 LEU B C 1
ATOM 5873 O O . LEU B 1 191 ? 25.734 -37.938 15.336 1 85.62 191 LEU B O 1
ATOM 5877 N N . MET B 1 192 ? 23.422 -37.938 15.258 1 80.56 192 MET B N 1
ATOM 5878 C CA . MET B 1 192 ? 23.391 -39.281 14.656 1 80.56 192 MET B CA 1
ATOM 5879 C C . MET B 1 192 ? 23.234 -39.188 13.148 1 80.56 192 MET B C 1
ATOM 5881 O O . MET B 1 192 ? 23.234 -40.219 12.453 1 80.56 192 MET B O 1
ATOM 5885 N N . CYS B 1 193 ? 23.125 -38.031 12.648 1 78.44 193 CYS B N 1
ATOM 5886 C CA . CYS B 1 193 ? 22.844 -37.844 11.227 1 78.44 193 CYS B CA 1
ATOM 5887 C C . CYS B 1 193 ? 24.141 -37.781 10.43 1 78.44 193 CYS B C 1
ATOM 5889 O O . CYS B 1 193 ? 25.203 -37.438 10.977 1 78.44 193 CYS B O 1
ATOM 5891 N N . SER B 1 194 ? 24.062 -38.219 9.141 1 78.62 194 SER B N 1
ATOM 5892 C CA . SER B 1 194 ? 25.172 -38.031 8.219 1 78.62 194 SER B CA 1
ATOM 5893 C C . SER B 1 194 ? 25.344 -36.562 7.859 1 78.62 194 SER B C 1
ATOM 5895 O O . SER B 1 194 ? 24.453 -35.75 8.148 1 78.62 194 SER B O 1
ATOM 5897 N N . THR B 1 195 ? 26.531 -36.188 7.375 1 76.38 195 THR B N 1
ATOM 5898 C CA . THR B 1 195 ? 26.828 -34.812 7.004 1 76.38 195 THR B CA 1
ATOM 5899 C C . THR B 1 195 ? 25.812 -34.281 5.98 1 76.38 195 THR B C 1
ATOM 5901 O O . THR B 1 195 ? 25.422 -33.125 6.023 1 76.38 195 THR B O 1
ATOM 5904 N N . GLU B 1 196 ? 25.422 -35.125 5.082 1 75.94 196 GLU B N 1
ATOM 5905 C CA . GLU B 1 196 ? 24.453 -34.75 4.062 1 75.94 196 GLU B CA 1
ATOM 5906 C C . GLU B 1 196 ? 23.094 -34.438 4.688 1 75.94 196 GLU B C 1
ATOM 5908 O O . GLU B 1 196 ? 22.438 -33.469 4.32 1 75.94 196 GLU B O 1
ATOM 5913 N N . ALA B 1 197 ? 22.781 -35.281 5.578 1 75.88 197 ALA B N 1
ATOM 5914 C CA . ALA B 1 197 ? 21.5 -35.125 6.266 1 75.88 197 ALA B CA 1
ATOM 5915 C C . ALA B 1 197 ? 21.516 -33.844 7.121 1 75.88 197 ALA B C 1
ATOM 5917 O O . ALA B 1 197 ? 20.5 -33.156 7.23 1 75.88 197 ALA B O 1
ATOM 5918 N N . LEU B 1 198 ? 22.719 -33.594 7.656 1 77.69 198 LEU B N 1
ATOM 5919 C CA . LEU B 1 198 ? 22.891 -32.375 8.461 1 77.69 198 LEU B CA 1
ATOM 5920 C C . LEU B 1 198 ? 22.594 -31.141 7.652 1 77.69 198 LEU B C 1
ATOM 5922 O O . LEU B 1 198 ? 21.875 -30.25 8.117 1 77.69 198 LEU B O 1
ATOM 5926 N N . HIS B 1 199 ? 23.062 -31.078 6.473 1 78.62 199 HIS B N 1
ATOM 5927 C CA . HIS B 1 199 ? 22.875 -29.922 5.609 1 78.62 199 HIS B CA 1
ATOM 5928 C C . HIS B 1 199 ? 21.406 -29.75 5.234 1 78.62 199 HIS B C 1
ATOM 5930 O O . HIS B 1 199 ? 20.891 -28.641 5.234 1 78.62 199 HIS B O 1
ATOM 5936 N N . ALA B 1 200 ? 20.812 -30.797 4.973 1 72.19 200 ALA B N 1
ATOM 5937 C CA . ALA B 1 200 ? 19.406 -30.781 4.543 1 72.19 200 ALA B CA 1
ATOM 5938 C C . ALA B 1 200 ? 18.5 -30.312 5.668 1 72.19 200 ALA B C 1
ATOM 5940 O O . ALA B 1 200 ? 17.562 -29.547 5.434 1 72.19 200 ALA B O 1
ATOM 5941 N N . GLN B 1 201 ? 18.828 -30.703 6.848 1 70.38 201 GLN B N 1
ATOM 5942 C CA . GLN B 1 201 ? 17.953 -30.422 7.98 1 70.38 201 GLN B CA 1
ATOM 5943 C C . GLN B 1 201 ? 18.156 -29.016 8.5 1 70.38 201 GLN B C 1
ATOM 5945 O O . GLN B 1 201 ? 17.219 -28.391 9.016 1 70.38 201 GLN B O 1
ATOM 5950 N N . THR B 1 202 ? 19.344 -28.578 8.414 1 70.31 202 THR B N 1
ATOM 5951 C CA . THR B 1 202 ? 19.625 -27.266 9 1 70.31 202 THR B CA 1
ATOM 5952 C C . THR B 1 202 ? 19.562 -26.172 7.945 1 70.31 202 THR B C 1
ATOM 5954 O O . THR B 1 202 ? 19.594 -24.984 8.273 1 70.31 202 THR B O 1
ATOM 5957 N N . GLY B 1 203 ? 19.281 -26.531 6.754 1 67.25 203 GLY B N 1
ATOM 5958 C CA . GLY B 1 203 ? 19.297 -25.547 5.676 1 67.25 203 GLY B CA 1
ATOM 5959 C C . GLY B 1 203 ? 20.688 -24.984 5.41 1 67.25 203 GLY B C 1
ATOM 5960 O O . GLY B 1 203 ? 20.812 -23.859 4.906 1 67.25 203 GLY B O 1
ATOM 5961 N N . TRP B 1 204 ? 21.688 -25.609 5.918 1 67.44 204 TRP B N 1
ATOM 5962 C CA . TRP B 1 204 ? 23.062 -25.188 5.742 1 67.44 204 TRP B CA 1
ATOM 5963 C C . TRP B 1 204 ? 23.547 -25.469 4.32 1 67.44 204 TRP B C 1
ATOM 5965 O O . TRP B 1 204 ? 23.422 -26.578 3.826 1 67.44 204 TRP B O 1
ATOM 5975 N N . ASP B 1 205 ? 23.641 -24.453 3.436 1 63.72 205 ASP B N 1
ATOM 5976 C CA . ASP B 1 205 ? 24.031 -24.609 2.037 1 63.72 205 ASP B CA 1
ATOM 5977 C C . ASP B 1 205 ? 25.469 -25.109 1.915 1 63.72 205 ASP B C 1
ATOM 5979 O O . ASP B 1 205 ? 26.047 -25.062 0.832 1 63.72 205 ASP B O 1
ATOM 5983 N N . GLY B 1 206 ? 26.094 -25.641 3.018 1 65.44 206 GLY B N 1
ATOM 5984 C CA . GLY B 1 206 ? 27.391 -26.312 2.941 1 65.44 206 GLY B CA 1
ATOM 5985 C C . GLY B 1 206 ? 28.547 -25.375 3.232 1 65.44 206 GLY B C 1
ATOM 5986 O O . GLY B 1 206 ? 29.688 -25.828 3.393 1 65.44 206 GLY B O 1
ATOM 5987 N N . SER B 1 207 ? 28.328 -24 3.15 1 80.88 207 SER B N 1
ATOM 5988 C CA . SER B 1 207 ? 29.453 -23.109 3.408 1 80.88 207 SER B CA 1
ATOM 5989 C C . SER B 1 207 ? 29.391 -22.531 4.82 1 80.88 207 SER B C 1
ATOM 5991 O O . SER B 1 207 ? 28.391 -21.953 5.215 1 80.88 207 SER B O 1
ATOM 5993 N N . VAL B 1 208 ? 30.469 -22.812 5.59 1 85.69 208 VAL B N 1
ATOM 5994 C CA . VAL B 1 208 ? 30.594 -22.312 6.953 1 85.69 208 VAL B CA 1
ATOM 5995 C C . VAL B 1 208 ? 30.516 -20.781 6.949 1 85.69 208 VAL B C 1
ATOM 5997 O O . VAL B 1 208 ? 29.906 -20.188 7.844 1 85.69 208 VAL B O 1
ATOM 6000 N N . SER B 1 209 ? 31.078 -20.25 5.844 1 86.12 209 SER B N 1
ATOM 6001 C CA . SER B 1 209 ? 31.078 -18.797 5.75 1 86.12 209 SER B CA 1
ATOM 6002 C C . SER B 1 209 ? 29.656 -18.25 5.617 1 86.12 209 SER B C 1
ATOM 6004 O O . SER B 1 209 ? 29.297 -17.266 6.27 1 86.12 209 SER B O 1
ATOM 6006 N N . SER B 1 210 ? 28.891 -18.859 4.875 1 86.94 210 SER B N 1
ATOM 6007 C CA . SER B 1 210 ? 27.516 -18.422 4.68 1 86.94 210 SER B CA 1
ATOM 6008 C C . SER B 1 210 ? 26.688 -18.625 5.949 1 86.94 210 SER B C 1
ATOM 6010 O O . SER B 1 210 ? 25.828 -17.797 6.266 1 86.94 210 SER B O 1
ATOM 6012 N N . SER B 1 211 ? 26.938 -19.656 6.613 1 89 211 SER B N 1
ATOM 6013 C CA . SER B 1 211 ? 26.234 -19.922 7.855 1 89 211 SER B CA 1
ATOM 6014 C C . SER B 1 211 ? 26.562 -18.891 8.93 1 89 211 SER B C 1
ATOM 6016 O O . SER B 1 211 ? 25.688 -18.469 9.68 1 89 211 SER B O 1
ATOM 6018 N N . ARG B 1 212 ? 27.828 -18.516 9.023 1 91.94 212 ARG B N 1
ATOM 6019 C CA . ARG B 1 212 ? 28.234 -17.5 9.992 1 91.94 212 ARG B CA 1
ATOM 6020 C C . ARG B 1 212 ? 27.625 -16.156 9.664 1 91.94 212 ARG B C 1
ATOM 6022 O O . ARG B 1 212 ? 27.25 -15.391 10.562 1 91.94 212 ARG B O 1
ATOM 6029 N N . GLU B 1 213 ? 27.531 -15.891 8.375 1 89.19 213 GLU B N 1
ATOM 6030 C CA . GLU B 1 213 ? 26.875 -14.656 7.953 1 89.19 213 GLU B CA 1
ATOM 6031 C C . GLU B 1 213 ? 25.406 -14.633 8.375 1 89.19 213 GLU B C 1
ATOM 6033 O O . GLU B 1 213 ? 24.891 -13.602 8.82 1 89.19 213 GLU B O 1
ATOM 6038 N N . ARG B 1 214 ? 24.797 -15.688 8.211 1 90.5 214 ARG B N 1
ATOM 6039 C CA . ARG B 1 214 ? 23.406 -15.805 8.633 1 90.5 214 ARG B CA 1
ATOM 6040 C C . ARG B 1 214 ? 23.266 -15.617 10.141 1 90.5 214 ARG B C 1
ATOM 6042 O O . ARG B 1 214 ? 22.344 -14.953 10.602 1 90.5 214 ARG B O 1
ATOM 6049 N N . LEU B 1 215 ? 24.219 -16.281 10.797 1 93 215 LEU B N 1
ATOM 6050 C CA . LEU B 1 215 ? 24.234 -16.109 12.242 1 93 215 LEU B CA 1
ATOM 6051 C C . LEU B 1 215 ? 24.359 -14.633 12.617 1 93 215 LEU B C 1
ATOM 6053 O O . LEU B 1 215 ? 23.609 -14.141 13.469 1 93 215 LEU B O 1
ATOM 6057 N N . LEU B 1 216 ? 25.281 -13.992 11.961 1 92.25 216 LEU B N 1
ATOM 6058 C CA . LEU B 1 216 ? 25.469 -12.57 12.234 1 92.25 216 LEU B CA 1
ATOM 6059 C C . LEU B 1 216 ? 24.203 -11.789 11.961 1 92.25 216 LEU B C 1
ATOM 6061 O O . LEU B 1 216 ? 23.844 -10.875 12.711 1 92.25 216 LEU B O 1
ATOM 6065 N N . GLY B 1 217 ? 23.562 -12.125 10.914 1 90.69 217 GLY B N 1
ATOM 6066 C CA . GLY B 1 217 ? 22.281 -11.516 10.609 1 90.69 217 GLY B CA 1
ATOM 6067 C C . GLY B 1 217 ? 21.266 -11.68 11.719 1 90.69 217 GLY B C 1
ATOM 6068 O O . GLY B 1 217 ? 20.578 -10.727 12.086 1 90.69 217 GLY B O 1
ATOM 6069 N N . ASP B 1 218 ? 21.219 -12.773 12.266 1 91.25 218 ASP B N 1
ATOM 6070 C CA . ASP B 1 218 ? 20.281 -13.078 13.336 1 91.25 218 ASP B CA 1
ATOM 6071 C C . ASP B 1 218 ? 20.641 -12.312 14.609 1 91.25 218 ASP B C 1
ATOM 6073 O O . ASP B 1 218 ? 19.766 -11.797 15.297 1 91.25 218 ASP B O 1
ATOM 6077 N N . LEU B 1 219 ? 21.906 -12.328 14.891 1 92.38 219 LEU B N 1
ATOM 6078 C CA . LEU B 1 219 ? 22.375 -11.648 16.094 1 92.38 219 LEU B CA 1
ATOM 6079 C C . LEU B 1 219 ? 22.172 -10.141 15.984 1 92.38 219 LEU B C 1
ATOM 6081 O O . LEU B 1 219 ? 21.922 -9.469 16.984 1 92.38 219 LEU B O 1
ATOM 6085 N N . SER B 1 220 ? 22.266 -9.609 14.797 1 90.19 220 SER B N 1
ATOM 6086 C CA . SER B 1 220 ? 22.156 -8.172 14.57 1 90.19 220 SER B CA 1
ATOM 6087 C C . SER B 1 220 ? 20.766 -7.66 14.938 1 90.19 220 SER B C 1
ATOM 6089 O O . SER B 1 220 ? 20.594 -6.477 15.242 1 90.19 220 SER B O 1
ATOM 6091 N N . LYS B 1 221 ? 19.797 -8.516 14.945 1 88.5 221 LYS B N 1
ATOM 6092 C CA . LYS B 1 221 ? 18.438 -8.133 15.289 1 88.5 221 LYS B CA 1
ATOM 6093 C C . LYS B 1 221 ? 18.328 -7.734 16.766 1 88.5 221 LYS B C 1
ATOM 6095 O O . LYS B 1 221 ? 17.406 -7.012 17.141 1 88.5 221 LYS B O 1
ATOM 6100 N N . SER B 1 222 ? 19.281 -8.258 17.516 1 91.56 222 SER B N 1
ATOM 6101 C CA . SER B 1 222 ? 19.266 -7.988 18.938 1 91.56 222 SER B CA 1
ATOM 6102 C C . SER B 1 222 ? 20.25 -6.887 19.312 1 91.56 222 SER B C 1
ATOM 6104 O O . SER B 1 222 ? 20.5 -6.645 20.5 1 91.56 222 SER B O 1
ATOM 6106 N N . ILE B 1 223 ? 20.844 -6.332 18.359 1 90.06 223 ILE B N 1
ATOM 6107 C CA . ILE B 1 223 ? 21.766 -5.215 18.547 1 90.06 223 ILE B CA 1
ATOM 6108 C C . ILE B 1 223 ? 21.141 -3.934 18 1 90.06 223 ILE B C 1
ATOM 6110 O O . ILE B 1 223 ? 20.469 -3.953 16.969 1 90.06 223 ILE B O 1
ATOM 6114 N N . SER B 1 224 ? 21.391 -2.852 18.703 1 89.5 224 SER B N 1
ATOM 6115 C CA . SER B 1 224 ? 20.828 -1.581 18.25 1 89.5 224 SER B CA 1
ATOM 6116 C C . SER B 1 224 ? 21.281 -1.243 16.844 1 89.5 224 SER B C 1
ATOM 6118 O O . SER B 1 224 ? 22.484 -1.252 16.547 1 89.5 224 SER B O 1
ATOM 6120 N N . PRO B 1 225 ? 20.359 -0.892 16.031 1 88.56 225 PRO B N 1
ATOM 6121 C CA . PRO B 1 225 ? 20.719 -0.587 14.648 1 88.56 225 PRO B CA 1
ATOM 6122 C C . PRO B 1 225 ? 21.594 0.65 14.523 1 88.56 225 PRO B C 1
ATOM 6124 O O . PRO B 1 225 ? 22.312 0.811 13.531 1 88.56 225 PRO B O 1
ATOM 6127 N N . SER B 1 226 ? 21.609 1.491 15.461 1 87.44 226 SER B N 1
ATOM 6128 C CA . SER B 1 226 ? 22.422 2.701 15.43 1 87.44 226 SER B CA 1
ATOM 6129 C C . SER B 1 226 ? 23.906 2.375 15.602 1 87.44 226 SER B C 1
ATOM 6131 O O . SER B 1 226 ? 24.766 3.162 15.203 1 87.44 226 SER B O 1
ATOM 6133 N N . VAL B 1 227 ? 24.125 1.2 16.219 1 87.81 227 VAL B N 1
ATOM 6134 C CA . VAL B 1 227 ? 25.531 0.833 16.438 1 87.81 227 VAL B CA 1
ATOM 6135 C C . VAL B 1 227 ? 25.953 -0.2 15.398 1 87.81 227 VAL B C 1
ATOM 6137 O O . VAL B 1 227 ? 27.109 -0.2 14.953 1 87.81 227 VAL B O 1
ATOM 6140 N N . MET B 1 228 ? 25.031 -1.036 15.07 1 90.25 228 MET B N 1
ATOM 6141 C CA . MET B 1 228 ? 25.297 -2.014 14.023 1 90.25 228 MET B CA 1
ATOM 6142 C C . MET B 1 228 ? 24.188 -1.994 12.969 1 90.25 228 MET B C 1
ATOM 6144 O O . MET B 1 228 ? 23.109 -2.566 13.18 1 90.25 228 MET B O 1
ATOM 6148 N N . ILE B 1 229 ? 24.562 -1.484 11.883 1 91.75 229 ILE B N 1
ATOM 6149 C CA . ILE B 1 229 ? 23.609 -1.434 10.781 1 91.75 229 ILE B CA 1
ATOM 6150 C C . ILE B 1 229 ? 23.328 -2.846 10.273 1 91.75 229 ILE B C 1
ATOM 6152 O O . ILE B 1 229 ? 24.266 -3.629 10.062 1 91.75 229 ILE B O 1
ATOM 6156 N N . PRO B 1 230 ? 22.078 -3.225 10.117 1 90.38 230 PRO B N 1
ATOM 6157 C CA . PRO B 1 230 ? 21.781 -4.543 9.555 1 90.38 230 PRO B CA 1
ATOM 6158 C C . PRO B 1 230 ? 22.484 -4.793 8.227 1 90.38 230 PRO B C 1
ATOM 6160 O O . PRO B 1 230 ? 22.75 -3.846 7.477 1 90.38 230 PRO B O 1
ATOM 6163 N N . GLN B 1 231 ? 22.656 -6.047 7.926 1 88.62 231 GLN B N 1
ATOM 6164 C CA . GLN B 1 231 ? 23.391 -6.414 6.727 1 88.62 231 GLN B CA 1
ATOM 6165 C C . GLN B 1 231 ? 22.656 -5.996 5.465 1 88.62 231 GLN B C 1
ATOM 6167 O O . GLN B 1 231 ? 21.422 -6.105 5.398 1 88.62 231 GLN B O 1
ATOM 6172 N N . HIS B 1 232 ? 23.453 -5.504 4.512 1 93.56 232 HIS B N 1
ATOM 6173 C CA . HIS B 1 232 ? 22.969 -5.137 3.184 1 93.56 232 HIS B CA 1
ATOM 6174 C C . HIS B 1 232 ? 21.75 -4.227 3.27 1 93.56 232 HIS B C 1
ATOM 6176 O O . HIS B 1 232 ? 20.75 -4.457 2.59 1 93.56 232 HIS B O 1
ATOM 6182 N N . ARG B 1 233 ? 21.844 -3.273 4.148 1 95.94 233 ARG B N 1
ATOM 6183 C CA . ARG B 1 233 ? 20.703 -2.432 4.473 1 95.94 233 ARG B CA 1
ATOM 6184 C C . ARG B 1 233 ? 20.203 -1.68 3.242 1 95.94 233 ARG B C 1
ATOM 6186 O O . ARG B 1 233 ? 19 -1.645 2.971 1 95.94 233 ARG B O 1
ATOM 6193 N N . LEU B 1 234 ? 21.141 -1.101 2.469 1 97.94 234 LEU B N 1
ATOM 6194 C CA . LEU B 1 234 ? 20.734 -0.365 1.277 1 97.94 234 LEU B CA 1
ATOM 6195 C C . LEU B 1 234 ? 20 -1.279 0.296 1 97.94 234 LEU B C 1
ATOM 6197 O O . LEU B 1 234 ? 18.984 -0.89 -0.291 1 97.94 234 LEU B O 1
ATOM 6201 N N . ALA B 1 235 ? 20.531 -2.461 0.145 1 97.5 235 ALA B N 1
ATOM 6202 C CA . ALA B 1 235 ? 19.906 -3.418 -0.769 1 97.5 235 ALA B CA 1
ATOM 6203 C C . ALA B 1 235 ? 18.469 -3.734 -0.342 1 97.5 235 ALA B C 1
ATOM 6205 O O . ALA B 1 235 ? 17.578 -3.811 -1.179 1 97.5 235 ALA B O 1
ATOM 6206 N N . VAL B 1 236 ? 18.328 -3.918 0.936 1 96.44 236 VAL B N 1
ATOM 6207 C CA . VAL B 1 236 ? 17.016 -4.211 1.48 1 96.44 236 VAL B CA 1
ATOM 6208 C C . VAL B 1 236 ? 16.062 -3.037 1.216 1 96.44 236 VAL B C 1
ATOM 6210 O O . VAL B 1 236 ? 14.922 -3.232 0.813 1 96.44 236 VAL B O 1
ATOM 6213 N N . LEU B 1 237 ? 16.547 -1.844 1.417 1 97.81 237 LEU B N 1
ATOM 6214 C CA . LEU B 1 237 ? 15.742 -0.647 1.185 1 97.81 237 LEU B CA 1
ATOM 6215 C C . LEU B 1 237 ? 15.367 -0.526 -0.287 1 97.81 237 LEU B C 1
ATOM 6217 O O . LEU B 1 237 ? 14.211 -0.222 -0.612 1 97.81 237 LEU B O 1
ATOM 6221 N N . LEU B 1 238 ? 16.312 -0.763 -1.147 1 97.94 238 LEU B N 1
ATOM 6222 C CA . LEU B 1 238 ? 16.062 -0.672 -2.58 1 97.94 238 LEU B CA 1
ATOM 6223 C C . LEU B 1 238 ? 15.07 -1.748 -3.025 1 97.94 238 LEU B C 1
ATOM 6225 O O . LEU B 1 238 ? 14.258 -1.519 -3.924 1 97.94 238 LEU B O 1
ATOM 6229 N N . ASP B 1 239 ? 15.172 -2.891 -2.41 1 96.94 239 ASP B N 1
ATOM 6230 C CA . ASP B 1 239 ? 14.219 -3.959 -2.701 1 96.94 239 ASP B CA 1
ATOM 6231 C C . ASP B 1 239 ? 12.797 -3.539 -2.346 1 96.94 239 ASP B C 1
ATOM 6233 O O . ASP B 1 239 ? 11.852 -3.818 -3.094 1 96.94 239 ASP B O 1
ATOM 6237 N N . GLN B 1 240 ? 12.664 -2.881 -1.229 1 96.31 240 GLN B N 1
ATOM 6238 C CA . GLN B 1 240 ? 11.359 -2.377 -0.82 1 96.31 240 GLN B CA 1
ATOM 6239 C C . GLN B 1 240 ? 10.805 -1.39 -1.844 1 96.31 240 GLN B C 1
ATOM 6241 O O . GLN B 1 240 ? 9.609 -1.411 -2.15 1 96.31 240 GLN B O 1
ATOM 6246 N N . VAL B 1 241 ? 11.641 -0.579 -2.381 1 97.44 241 VAL B N 1
ATOM 6247 C CA . VAL B 1 241 ? 11.227 0.4 -3.381 1 97.44 241 VAL B CA 1
ATOM 6248 C C . VAL B 1 241 ? 10.719 -0.319 -4.629 1 97.44 241 VAL B C 1
ATOM 6250 O O . VAL B 1 241 ? 9.641 -0.005 -5.137 1 97.44 241 VAL B O 1
ATOM 6253 N N . LYS B 1 242 ? 11.531 -1.234 -5.051 1 96 242 LYS B N 1
ATOM 6254 C CA . LYS B 1 242 ? 11.164 -1.954 -6.27 1 96 242 LYS B CA 1
ATOM 6255 C C . LYS B 1 242 ? 9.844 -2.693 -6.094 1 96 242 LYS B C 1
ATOM 6257 O O . LYS B 1 242 ? 8.984 -2.658 -6.98 1 96 242 LYS B O 1
ATOM 6262 N N . GLN B 1 243 ? 9.719 -3.336 -4.992 1 93.19 243 GLN B N 1
ATOM 6263 C CA . GLN B 1 243 ? 8.484 -4.078 -4.734 1 93.19 243 GLN B CA 1
ATOM 6264 C C . GLN B 1 243 ? 7.277 -3.146 -4.707 1 93.19 243 GLN B C 1
ATOM 6266 O O . GLN B 1 243 ? 6.223 -3.471 -5.258 1 93.19 243 GLN B O 1
ATOM 6271 N N . THR B 1 244 ? 7.453 -2.02 -4.098 1 93.81 244 THR B N 1
ATOM 6272 C CA . THR B 1 244 ? 6.371 -1.047 -4.02 1 93.81 244 THR B CA 1
ATOM 6273 C C . THR B 1 244 ? 6.008 -0.532 -5.41 1 93.81 244 THR B C 1
ATOM 6275 O O . THR B 1 244 ? 4.828 -0.401 -5.742 1 93.81 244 THR B O 1
ATOM 6278 N N . GLN B 1 245 ? 7 -0.203 -6.188 1 94.38 245 GLN B N 1
ATOM 6279 C CA . GLN B 1 245 ? 6.758 0.291 -7.539 1 94.38 245 GLN B CA 1
ATOM 6280 C C . GLN B 1 245 ? 6.055 -0.762 -8.391 1 94.38 245 GLN B C 1
ATOM 6282 O O . GLN B 1 245 ? 5.16 -0.439 -9.172 1 94.38 245 GLN B O 1
ATOM 6287 N N . ILE B 1 246 ? 6.449 -1.984 -8.18 1 92.69 246 ILE B N 1
ATOM 6288 C CA . ILE B 1 246 ? 5.812 -3.08 -8.906 1 92.69 246 ILE B CA 1
ATOM 6289 C C . ILE B 1 246 ? 4.352 -3.199 -8.477 1 92.69 246 ILE B C 1
ATOM 6291 O O . ILE B 1 246 ? 3.459 -3.309 -9.32 1 92.69 246 ILE B O 1
ATOM 6295 N N . ASN B 1 247 ? 4.156 -3.166 -7.223 1 90.25 247 ASN B N 1
ATOM 6296 C CA . ASN B 1 247 ? 2.814 -3.322 -6.664 1 90.25 247 ASN B CA 1
ATOM 6297 C C . ASN B 1 247 ? 1.886 -2.199 -7.117 1 90.25 247 ASN B C 1
ATOM 6299 O O . ASN B 1 247 ? 0.67 -2.383 -7.184 1 90.25 247 ASN B O 1
ATOM 6303 N N . ASN B 1 248 ? 2.426 -1.085 -7.441 1 89.88 248 ASN B N 1
ATOM 6304 C CA . ASN B 1 248 ? 1.61 0.06 -7.836 1 89.88 248 ASN B CA 1
ATOM 6305 C C . ASN B 1 248 ? 1.516 0.184 -9.352 1 89.88 248 ASN B C 1
ATOM 6307 O O . ASN B 1 248 ? 0.815 1.059 -9.867 1 89.88 248 ASN B O 1
ATOM 6311 N N . CYS B 1 249 ? 2.244 -0.598 -10.031 1 93.69 249 CYS B N 1
ATOM 6312 C CA . CYS B 1 249 ? 2.223 -0.57 -11.492 1 93.69 249 CYS B CA 1
ATOM 6313 C C . CYS B 1 249 ? 1.072 -1.408 -12.039 1 93.69 249 CYS B C 1
ATOM 6315 O O . CYS B 1 249 ? 1.112 -2.639 -11.977 1 93.69 249 CYS B O 1
ATOM 6317 N N . LEU B 1 250 ? 0.133 -0.872 -12.586 1 92.88 250 LEU B N 1
ATOM 6318 C CA . LEU B 1 250 ? -1.132 -1.496 -12.953 1 92.88 250 LEU B CA 1
ATOM 6319 C C . LEU B 1 250 ? -0.917 -2.572 -14.016 1 92.88 250 LEU B C 1
ATOM 6321 O O . LEU B 1 250 ? -1.538 -3.635 -13.961 1 92.88 250 LEU B O 1
ATOM 6325 N N . TYR B 1 251 ? 0.015 -2.43 -14.93 1 94.69 251 TYR B N 1
ATOM 6326 C CA . TYR B 1 251 ? 0.158 -3.322 -16.078 1 94.69 251 TYR B CA 1
ATOM 6327 C C . TYR B 1 251 ? 1.479 -4.078 -16.016 1 94.69 251 TYR B C 1
ATOM 6329 O O . TYR B 1 251 ? 2.039 -4.449 -17.047 1 94.69 251 TYR B O 1
ATOM 6337 N N . HIS B 1 252 ? 1.996 -4.211 -14.812 1 94.06 252 HIS B N 1
ATOM 6338 C CA . HIS B 1 252 ? 3.293 -4.863 -14.664 1 94.06 252 HIS B CA 1
ATOM 6339 C C . HIS B 1 252 ? 3.215 -6.34 -15.031 1 94.06 252 HIS B C 1
ATOM 6341 O O . HIS B 1 252 ? 2.816 -7.168 -14.203 1 94.06 252 HIS B O 1
ATOM 6347 N N . ASN B 1 253 ? 3.633 -6.703 -16.172 1 94.62 253 ASN B N 1
ATOM 6348 C CA . ASN B 1 253 ? 3.582 -8.07 -16.672 1 94.62 253 ASN B CA 1
ATOM 6349 C C . ASN B 1 253 ? 4.953 -8.539 -17.172 1 94.62 253 ASN B C 1
ATOM 6351 O O . ASN B 1 253 ? 5.078 -9.047 -18.281 1 94.62 253 ASN B O 1
ATOM 6355 N N . THR B 1 254 ? 5.953 -8.281 -16.391 1 91.38 254 THR B N 1
ATOM 6356 C CA . THR B 1 254 ? 7.316 -8.703 -16.703 1 91.38 254 THR B CA 1
ATOM 6357 C C . THR B 1 254 ? 8.023 -9.219 -15.453 1 91.38 254 THR B C 1
ATOM 6359 O O . THR B 1 254 ? 7.645 -8.875 -14.336 1 91.38 254 THR B O 1
ATOM 6362 N N . ALA B 1 255 ? 8.961 -10.117 -15.719 1 85.75 255 ALA B N 1
ATOM 6363 C CA . ALA B 1 255 ? 9.75 -10.641 -14.617 1 85.75 255 ALA B CA 1
ATOM 6364 C C . ALA B 1 255 ? 11.039 -9.844 -14.438 1 85.75 255 ALA B C 1
ATOM 6366 O O . ALA B 1 255 ? 11.781 -10.062 -13.469 1 85.75 255 ALA B O 1
ATOM 6367 N N . GLU B 1 256 ? 11.234 -8.93 -15.305 1 86.81 256 GLU B N 1
ATOM 6368 C CA . GLU B 1 256 ? 12.445 -8.117 -15.219 1 86.81 256 GLU B CA 1
ATOM 6369 C C . GLU B 1 256 ? 12.367 -7.125 -14.062 1 86.81 256 GLU B C 1
ATOM 6371 O O . GLU B 1 256 ? 11.344 -6.453 -13.883 1 86.81 256 GLU B O 1
ATOM 6376 N N . PRO B 1 257 ? 13.453 -7.051 -13.336 1 89.56 257 PRO B N 1
ATOM 6377 C CA . PRO B 1 257 ? 13.438 -6.09 -12.234 1 89.56 257 PRO B CA 1
ATOM 6378 C C . PRO B 1 257 ? 13.445 -4.641 -12.711 1 89.56 257 PRO B C 1
ATOM 6380 O O . PRO B 1 257 ? 14.078 -4.324 -13.727 1 89.56 257 PRO B O 1
ATOM 6383 N N . PRO B 1 258 ? 12.781 -3.754 -12.062 1 93.31 258 PRO B N 1
ATOM 6384 C CA . PRO B 1 258 ? 12.75 -2.34 -12.438 1 93.31 258 PRO B CA 1
ATOM 6385 C C . PRO B 1 258 ? 14.117 -1.666 -12.289 1 93.31 258 PRO B C 1
ATOM 6387 O O . PRO B 1 258 ? 14.914 -2.066 -11.445 1 93.31 258 PRO B O 1
ATOM 6390 N N . SER B 1 259 ? 14.352 -0.735 -13.172 1 94.06 259 SER B N 1
ATOM 6391 C CA . SER B 1 259 ? 15.555 0.091 -13.07 1 94.06 259 SER B CA 1
ATOM 6392 C C . SER B 1 259 ? 15.477 1.026 -11.867 1 94.06 259 SER B C 1
ATOM 6394 O O . SER B 1 259 ? 14.391 1.461 -11.477 1 94.06 259 SER B O 1
ATOM 6396 N N . LEU B 1 260 ? 16.609 1.357 -11.289 1 96.38 260 LEU B N 1
ATOM 6397 C CA . LEU B 1 260 ? 16.672 2.279 -10.164 1 96.38 260 LEU B CA 1
ATOM 6398 C C . LEU B 1 260 ? 16.734 3.725 -10.641 1 96.38 260 LEU B C 1
ATOM 6400 O O . LEU B 1 260 ? 16.578 4.656 -9.852 1 96.38 260 LEU B O 1
ATOM 6404 N N . TYR B 1 261 ? 16.953 3.965 -11.938 1 93.56 261 TYR B N 1
ATOM 6405 C CA . TYR B 1 261 ? 17.156 5.309 -12.469 1 93.56 261 TYR B CA 1
ATOM 6406 C C . TYR B 1 261 ? 15.852 6.09 -12.516 1 93.56 261 TYR B C 1
ATOM 6408 O O . TYR B 1 261 ? 15.852 7.32 -12.438 1 93.56 261 TYR B O 1
ATOM 6416 N N . SER B 1 262 ? 14.773 5.359 -12.648 1 91.44 262 SER B N 1
ATOM 6417 C CA . SER B 1 262 ? 13.477 6.023 -12.742 1 91.44 262 SER B CA 1
ATOM 6418 C C . SER B 1 262 ? 12.383 5.188 -12.094 1 91.44 262 SER B C 1
ATOM 6420 O O . SER B 1 262 ? 12.555 3.984 -11.883 1 91.44 262 SER B O 1
ATOM 6422 N N . ASP B 1 263 ? 11.305 5.883 -11.742 1 92.69 263 ASP B N 1
ATOM 6423 C CA . ASP B 1 263 ? 10.164 5.156 -11.195 1 92.69 263 ASP B CA 1
ATOM 6424 C C . ASP B 1 263 ? 9.539 4.246 -12.25 1 92.69 263 ASP B C 1
ATOM 6426 O O . ASP B 1 263 ? 9.406 4.637 -13.414 1 92.69 263 ASP B O 1
ATOM 6430 N N . HIS B 1 264 ? 9.18 3.141 -11.859 1 93 264 HIS B N 1
ATOM 6431 C CA . HIS B 1 264 ? 8.75 2.088 -12.781 1 93 264 HIS B CA 1
ATOM 6432 C C . HIS B 1 264 ? 7.301 2.281 -13.203 1 93 264 HIS B C 1
ATOM 6434 O O . HIS B 1 264 ? 6.445 2.613 -12.383 1 93 264 HIS B O 1
ATOM 6440 N N . MET B 1 265 ? 7.062 2.188 -14.461 1 91 265 MET B N 1
ATOM 6441 C CA . MET B 1 265 ? 5.719 2.219 -15.031 1 91 265 MET B CA 1
ATOM 6442 C C . MET B 1 265 ? 5.656 1.415 -16.328 1 91 265 MET B C 1
ATOM 6444 O O . MET B 1 265 ? 6.449 1.641 -17.234 1 91 265 MET B O 1
ATOM 6448 N N . CYS B 1 266 ? 4.773 0.491 -16.328 1 92.94 266 CYS B N 1
ATOM 6449 C CA . CYS B 1 266 ? 4.598 -0.295 -17.547 1 92.94 266 CYS B CA 1
ATOM 6450 C C . CYS B 1 266 ? 3.531 0.32 -18.438 1 92.94 266 CYS B C 1
ATOM 6452 O O . CYS B 1 266 ? 2.584 0.939 -17.953 1 92.94 266 CYS B O 1
ATOM 6454 N N . ASP B 1 267 ? 3.727 0.113 -19.688 1 90.81 267 ASP B N 1
ATOM 6455 C CA . ASP B 1 267 ? 2.832 0.664 -20.703 1 90.81 267 ASP B CA 1
ATOM 6456 C C . ASP B 1 267 ? 1.633 -0.251 -20.938 1 90.81 267 ASP B C 1
ATOM 6458 O O . ASP B 1 267 ? 1.793 -1.46 -21.109 1 90.81 267 ASP B O 1
ATOM 6462 N N . ARG B 1 268 ? 0.462 0.273 -20.953 1 92.88 268 ARG B N 1
ATOM 6463 C CA . ARG B 1 268 ? -0.768 -0.466 -21.219 1 92.88 268 ARG B CA 1
ATOM 6464 C C . ARG B 1 268 ? -0.689 -1.193 -22.547 1 92.88 268 ARG B C 1
ATOM 6466 O O . ARG B 1 268 ? -1.219 -2.299 -22.703 1 92.88 268 ARG B O 1
ATOM 6473 N N . ASN B 1 269 ? 0.087 -0.609 -23.469 1 90.81 269 ASN B N 1
ATOM 6474 C CA . ASN B 1 269 ? 0.172 -1.182 -24.812 1 90.81 269 ASN B CA 1
ATOM 6475 C C . ASN B 1 269 ? 0.963 -2.486 -24.812 1 90.81 269 ASN B C 1
ATOM 6477 O O . ASN B 1 269 ? 0.895 -3.256 -25.781 1 90.81 269 ASN B O 1
ATOM 6481 N N . GLU B 1 270 ? 1.682 -2.715 -23.812 1 90.69 270 GLU B N 1
ATOM 6482 C CA . GLU B 1 270 ? 2.469 -3.941 -23.719 1 90.69 270 GLU B CA 1
ATOM 6483 C C . GLU B 1 270 ? 1.681 -5.051 -23.031 1 90.69 270 GLU B C 1
ATOM 6485 O O . GLU B 1 270 ? 2.152 -6.188 -22.938 1 90.69 270 GLU B O 1
ATOM 6490 N N . PHE B 1 271 ? 0.51 -4.773 -22.625 1 93.81 271 PHE B N 1
ATOM 6491 C CA . PHE B 1 271 ? -0.389 -5.734 -22 1 93.81 271 PHE B CA 1
ATOM 6492 C C . PHE B 1 271 ? -1.202 -6.484 -23.047 1 93.81 271 PHE B C 1
ATOM 6494 O O . PHE B 1 271 ? -1.547 -5.922 -24.094 1 93.81 271 PHE B O 1
ATOM 6501 N N . PRO B 1 272 ? -1.447 -7.781 -22.875 1 93.56 272 PRO B N 1
ATOM 6502 C CA . PRO B 1 272 ? -2.156 -8.562 -23.891 1 93.56 272 PRO B CA 1
ATOM 6503 C C . PRO B 1 272 ? -3.641 -8.211 -23.969 1 93.56 272 PRO B C 1
ATOM 6505 O O . PRO B 1 272 ? -4.488 -9.016 -23.578 1 93.56 272 PRO B O 1
ATOM 6508 N N . LEU B 1 273 ? -3.928 -7.172 -24.656 1 92.88 273 LEU B N 1
ATOM 6509 C CA . LEU B 1 273 ? -5.289 -6.656 -24.734 1 92.88 273 LEU B CA 1
ATOM 6510 C C . LEU B 1 273 ? -5.973 -7.141 -26.016 1 92.88 273 LEU B C 1
ATOM 6512 O O . LEU B 1 273 ? -7.195 -7.285 -26.047 1 92.88 273 LEU B O 1
ATOM 6516 N N . ASP B 1 274 ? -5.188 -7.449 -27.031 1 91.88 274 ASP B N 1
ATOM 6517 C CA . ASP B 1 274 ? -5.762 -7.688 -28.344 1 91.88 274 ASP B CA 1
ATOM 6518 C C . ASP B 1 274 ? -5.918 -9.18 -28.625 1 91.88 274 ASP B C 1
ATOM 6520 O O . ASP B 1 274 ? -5.059 -9.984 -28.234 1 91.88 274 ASP B O 1
ATOM 6524 N N . VAL B 1 275 ? -7.023 -9.547 -29.281 1 91.31 275 VAL B N 1
ATOM 6525 C CA . VAL B 1 275 ? -7.25 -10.922 -29.719 1 91.31 275 VAL B CA 1
ATOM 6526 C C . VAL B 1 275 ? -6.328 -11.258 -30.891 1 91.31 275 VAL B C 1
ATOM 6528 O O . VAL B 1 275 ? -6.312 -10.547 -31.891 1 91.31 275 VAL B O 1
ATOM 6531 N N . SER B 1 276 ? -5.574 -12.148 -30.703 1 87.94 276 SER B N 1
ATOM 6532 C CA . SER B 1 276 ? -4.641 -12.547 -31.75 1 87.94 276 SER B CA 1
ATOM 6533 C C . SER B 1 276 ? -5.215 -13.664 -32.594 1 87.94 276 SER B C 1
ATOM 6535 O O . SER B 1 276 ? -4.98 -13.711 -33.812 1 87.94 276 SER B O 1
ATOM 6537 N N . VAL B 1 277 ? -5.883 -14.625 -31.938 1 89.31 277 VAL B N 1
ATOM 6538 C CA . VAL B 1 277 ? -6.418 -15.766 -32.656 1 89.31 277 VAL B CA 1
ATOM 6539 C C . VAL B 1 277 ? -7.754 -16.188 -32.062 1 89.31 277 VAL B C 1
ATOM 6541 O O . VAL B 1 277 ? -7.934 -16.141 -30.844 1 89.31 277 VAL B O 1
ATOM 6544 N N . ASP B 1 278 ? -8.664 -16.594 -32.906 1 90.38 278 ASP B N 1
ATOM 6545 C CA . ASP B 1 278 ? -9.938 -17.188 -32.562 1 90.38 278 ASP B CA 1
ATOM 6546 C C . ASP B 1 278 ? -10.062 -18.609 -33.094 1 90.38 278 ASP B C 1
ATOM 6548 O O . ASP B 1 278 ? -10.156 -18.797 -34.312 1 90.38 278 ASP B O 1
ATOM 6552 N N . LEU B 1 279 ? -10.039 -19.547 -32.219 1 89.94 279 LEU B N 1
ATOM 6553 C CA . LEU B 1 279 ? -10.094 -20.953 -32.594 1 89.94 279 LEU B CA 1
ATOM 6554 C C . LEU B 1 279 ? -11.516 -21.5 -32.5 1 89.94 279 LEU B C 1
ATOM 6556 O O . LEU B 1 279 ? -12.125 -21.422 -31.422 1 89.94 279 LEU B O 1
ATOM 6560 N N . THR B 1 280 ? -12.008 -22.125 -33.531 1 90.69 280 THR B N 1
ATOM 6561 C CA . THR B 1 280 ? -13.383 -22.594 -33.562 1 90.69 280 THR B CA 1
ATOM 6562 C C . THR B 1 280 ? -13.445 -24.078 -33.938 1 90.69 280 THR B C 1
ATOM 6564 O O . THR B 1 280 ? -14.352 -24.484 -34.656 1 90.69 280 THR B O 1
ATOM 6567 N N . GLN B 1 281 ? -12.547 -24.797 -33.531 1 92 281 GLN B N 1
ATOM 6568 C CA . GLN B 1 281 ? -12.453 -26.203 -33.906 1 92 281 GLN B CA 1
ATOM 6569 C C . GLN B 1 281 ? -13.477 -27.047 -33.156 1 92 281 GLN B C 1
ATOM 6571 O O . GLN B 1 281 ? -13.836 -28.141 -33.594 1 92 281 GLN B O 1
ATOM 6576 N N . HIS B 1 282 ? -13.914 -26.578 -32.031 1 94 282 HIS B N 1
ATOM 6577 C CA . HIS B 1 282 ? -14.953 -27.266 -31.266 1 94 282 HIS B CA 1
ATOM 6578 C C . HIS B 1 282 ? -16.328 -27.031 -31.891 1 94 282 HIS B C 1
ATOM 6580 O O . HIS B 1 282 ? -16.578 -25.969 -32.469 1 94 282 HIS B O 1
ATOM 6586 N N . SER B 1 283 ? -17.203 -27.969 -31.703 1 94.06 283 SER B N 1
ATOM 6587 C CA . SER B 1 283 ? -18.547 -27.859 -32.281 1 94.06 283 SER B CA 1
ATOM 6588 C C . SER B 1 283 ? -19.562 -27.406 -31.266 1 94.06 283 SER B C 1
ATOM 6590 O O . SER B 1 283 ? -20.734 -27.203 -31.594 1 94.06 283 SER B O 1
ATOM 6592 N N . ASP B 1 284 ? -19.188 -27.328 -30.094 1 95.44 284 ASP B N 1
ATOM 6593 C CA . ASP B 1 284 ? -20.047 -26.891 -29 1 95.44 284 ASP B CA 1
ATOM 6594 C C . ASP B 1 284 ? -19.25 -26.141 -27.938 1 95.44 284 ASP B C 1
ATOM 6596 O O . ASP B 1 284 ? -18.109 -25.734 -28.172 1 95.44 284 ASP B O 1
ATOM 6600 N N . GLU B 1 285 ? -19.844 -25.891 -26.797 1 95.38 285 GLU B N 1
ATOM 6601 C CA . GLU B 1 285 ? -19.25 -25.094 -25.719 1 95.38 285 GLU B CA 1
ATOM 6602 C C . GLU B 1 285 ? -17.875 -25.641 -25.328 1 95.38 285 GLU B C 1
ATOM 6604 O O . GLU B 1 285 ? -17.672 -26.859 -25.281 1 95.38 285 GLU B O 1
ATOM 6609 N N . VAL B 1 286 ? -16.969 -24.766 -25.141 1 96.81 286 VAL B N 1
ATOM 6610 C CA . VAL B 1 286 ? -15.664 -25.109 -24.578 1 96.81 286 VAL B CA 1
ATOM 6611 C C . VAL B 1 286 ? -15.633 -24.734 -23.094 1 96.81 286 VAL B C 1
ATOM 6613 O O . VAL B 1 286 ? -15.852 -23.578 -22.734 1 96.81 286 VAL B O 1
ATOM 6616 N N . TRP B 1 287 ? -15.305 -25.719 -22.25 1 97.19 287 TRP B N 1
ATOM 6617 C CA . TRP B 1 287 ? -15.445 -25.547 -20.812 1 97.19 287 TRP B CA 1
ATOM 6618 C C . TRP B 1 287 ? -14.094 -25.312 -20.156 1 97.19 287 TRP B C 1
ATOM 6620 O O . TRP B 1 287 ? -14.016 -24.719 -19.078 1 97.19 287 TRP B O 1
ATOM 6630 N N . TYR B 1 288 ? -13.062 -25.797 -20.859 1 97.5 288 TYR B N 1
ATOM 6631 C CA . TYR B 1 288 ? -11.773 -25.766 -20.188 1 97.5 288 TYR B CA 1
ATOM 6632 C C . TYR B 1 288 ? -10.641 -25.547 -21.172 1 97.5 288 TYR B C 1
ATOM 6634 O O . TYR B 1 288 ? -10.688 -26.047 -22.297 1 97.5 288 TYR B O 1
ATOM 6642 N N . CYS B 1 289 ? -9.68 -24.797 -20.75 1 97.44 289 CYS B N 1
ATOM 6643 C CA . CYS B 1 289 ? -8.438 -24.672 -21.5 1 97.44 289 CYS B CA 1
ATOM 6644 C C . CYS B 1 289 ? -7.242 -24.5 -20.578 1 97.44 289 CYS B C 1
ATOM 6646 O O . CYS B 1 289 ? -7.375 -23.938 -19.484 1 97.44 289 CYS B O 1
ATOM 6648 N N . GLU B 1 290 ? -6.105 -25 -21.031 1 97.94 290 GLU B N 1
ATOM 6649 C CA . GLU B 1 290 ? -4.898 -24.891 -20.219 1 97.94 290 GLU B CA 1
ATOM 6650 C C . GLU B 1 290 ? -3.641 -25.047 -21.062 1 97.94 290 GLU B C 1
ATOM 6652 O O . GLU B 1 290 ? -3.521 -26 -21.844 1 97.94 290 GLU B O 1
ATOM 6657 N N . PHE B 1 291 ? -2.73 -24.125 -20.875 1 97.5 291 PHE B N 1
ATOM 6658 C CA . PHE B 1 291 ? -1.426 -24.25 -21.5 1 97.5 291 PHE B CA 1
ATOM 6659 C C . PHE B 1 291 ? -0.571 -25.281 -20.797 1 97.5 291 PHE B C 1
ATOM 6661 O O . PHE B 1 291 ? -0.696 -25.484 -19.578 1 97.5 291 PHE B O 1
ATOM 6668 N N . SER B 1 292 ? 0.272 -25.938 -21.609 1 97.94 292 SER B N 1
ATOM 6669 C CA . SER B 1 292 ? 1.273 -26.797 -21 1 97.94 292 SER B CA 1
ATOM 6670 C C . SER B 1 292 ? 2.268 -25.984 -20.172 1 97.94 292 SER B C 1
ATOM 6672 O O . SER B 1 292 ? 2.32 -24.766 -20.281 1 97.94 292 SER B O 1
ATOM 6674 N N . HIS B 1 293 ? 3.037 -26.656 -19.328 1 96.5 293 HIS B N 1
ATOM 6675 C CA . HIS B 1 293 ? 3.953 -25.969 -18.422 1 96.5 293 HIS B CA 1
ATOM 6676 C C . HIS B 1 293 ? 5.039 -25.234 -19.203 1 96.5 293 HIS B C 1
ATOM 6678 O O . HIS B 1 293 ? 5.477 -24.156 -18.812 1 96.5 293 HIS B O 1
ATOM 6684 N N . ASP B 1 294 ? 5.387 -25.766 -20.297 1 96.31 294 ASP B N 1
ATOM 6685 C CA . ASP B 1 294 ? 6.426 -25.141 -21.109 1 96.31 294 ASP B CA 1
ATOM 6686 C C . ASP B 1 294 ? 5.824 -24.141 -22.094 1 96.31 294 ASP B C 1
ATOM 6688 O O . ASP B 1 294 ? 6.547 -23.5 -22.859 1 96.31 294 ASP B O 1
ATOM 6692 N N . GLY B 1 295 ? 4.547 -24.078 -22.156 1 96.62 295 GLY B N 1
ATOM 6693 C CA . GLY B 1 295 ? 3.854 -23.078 -22.953 1 96.62 295 GLY B CA 1
ATOM 6694 C C . GLY B 1 295 ? 3.744 -23.438 -24.422 1 96.62 295 GLY B C 1
ATOM 6695 O O . GLY B 1 295 ? 3.174 -22.672 -25.203 1 96.62 295 GLY B O 1
ATOM 6696 N N . SER B 1 296 ? 4.156 -24.578 -24.781 1 96.88 296 SER B N 1
ATOM 6697 C CA . SER B 1 296 ? 4.242 -24.938 -26.188 1 96.88 296 SER B CA 1
ATOM 6698 C C . SER B 1 296 ? 2.941 -25.562 -26.688 1 96.88 296 SER B C 1
ATOM 6700 O O . SER B 1 296 ? 2.723 -25.672 -27.891 1 96.88 296 SER B O 1
ATOM 6702 N N . LYS B 1 297 ? 2.127 -25.984 -25.812 1 97.75 297 LYS B N 1
ATOM 6703 C CA . LYS B 1 297 ? 0.871 -26.625 -26.188 1 97.75 297 LYS B CA 1
ATOM 6704 C C . LYS B 1 297 ? -0.305 -26.047 -25.422 1 97.75 297 LYS B C 1
ATOM 6706 O O . LYS B 1 297 ? -0.118 -25.438 -24.359 1 97.75 297 LYS B O 1
ATOM 6711 N N . LEU B 1 298 ? -1.478 -26.172 -25.938 1 97.12 298 LEU B N 1
ATOM 6712 C CA . LEU B 1 298 ? -2.738 -25.75 -25.344 1 97.12 298 LEU B CA 1
ATOM 6713 C C . LEU B 1 298 ? -3.795 -26.844 -25.469 1 97.12 298 LEU B C 1
ATOM 6715 O O . LEU B 1 298 ? -3.988 -27.391 -26.562 1 97.12 298 LEU B O 1
ATOM 6719 N N . VAL B 1 299 ? -4.395 -27.203 -24.375 1 98.06 299 VAL B N 1
ATOM 6720 C CA . VAL B 1 299 ? -5.461 -28.203 -24.422 1 98.06 299 VAL B CA 1
ATOM 6721 C C . VAL B 1 299 ? -6.809 -27.531 -24.203 1 98.06 299 VAL B C 1
ATOM 6723 O O . VAL B 1 299 ? -6.918 -26.578 -23.422 1 98.06 299 VAL B O 1
ATOM 6726 N N . THR B 1 300 ? -7.82 -27.953 -24.891 1 97.25 300 THR B N 1
ATOM 6727 C CA . THR B 1 300 ? -9.195 -27.5 -24.703 1 97.25 300 THR B CA 1
ATOM 6728 C C . THR B 1 300 ? -10.148 -28.688 -24.578 1 97.25 300 THR B C 1
ATOM 6730 O O . THR B 1 300 ? -9.906 -29.75 -25.141 1 97.25 300 THR B O 1
ATOM 6733 N N . ALA B 1 301 ? -11.117 -28.516 -23.781 1 97.56 301 ALA B N 1
ATOM 6734 C CA . ALA B 1 301 ? -12.141 -29.531 -23.547 1 97.56 301 ALA B CA 1
ATOM 6735 C C . ALA B 1 301 ? -13.516 -28.891 -23.391 1 97.56 301 ALA B C 1
ATOM 6737 O O . ALA B 1 301 ? -13.625 -27.75 -22.953 1 97.56 301 ALA B O 1
ATOM 6738 N N . GLY B 1 302 ? -14.523 -29.734 -23.75 1 96.31 302 GLY B N 1
ATOM 6739 C CA . GLY B 1 302 ? -15.844 -29.125 -23.641 1 96.31 302 GLY B CA 1
ATOM 6740 C C . GLY B 1 302 ? -16.984 -30.109 -23.828 1 96.31 302 GLY B C 1
ATOM 6741 O O . GLY B 1 302 ? -16.844 -31.297 -23.531 1 96.31 302 GLY B O 1
ATOM 6742 N N . LYS B 1 303 ? -18.078 -29.547 -24.328 1 96.25 303 LYS B N 1
ATOM 6743 C CA . LYS B 1 303 ? -19.344 -30.25 -24.375 1 96.25 303 LYS B CA 1
ATOM 6744 C C . LYS B 1 303 ? -19.422 -31.188 -25.578 1 96.25 303 LYS B C 1
ATOM 6746 O O . LYS B 1 303 ? -20.188 -32.156 -25.578 1 96.25 303 LYS B O 1
ATOM 6751 N N . ASP B 1 304 ? -18.594 -31.047 -26.578 1 95.12 304 ASP B N 1
ATOM 6752 C CA . ASP B 1 304 ? -18.672 -31.844 -27.797 1 95.12 304 ASP B CA 1
ATOM 6753 C C . ASP B 1 304 ? -17.922 -33.156 -27.641 1 95.12 304 ASP B C 1
ATOM 6755 O O . ASP B 1 304 ? -17.656 -33.844 -28.625 1 95.12 304 ASP B O 1
ATOM 6759 N N . HIS B 1 305 ? -17.422 -33.5 -26.516 1 95.31 305 HIS B N 1
ATOM 6760 C CA . HIS B 1 305 ? -16.797 -34.75 -26.141 1 95.31 305 HIS B CA 1
ATOM 6761 C C . HIS B 1 305 ? -15.367 -34.844 -26.656 1 95.31 305 HIS B C 1
ATOM 6763 O O . HIS B 1 305 ? -14.727 -35.875 -26.547 1 95.31 305 HIS B O 1
ATOM 6769 N N . ASN B 1 306 ? -14.922 -33.719 -27.188 1 94.88 306 ASN B N 1
ATOM 6770 C CA . ASN B 1 306 ? -13.57 -33.719 -27.75 1 94.88 306 ASN B CA 1
ATOM 6771 C C . ASN B 1 306 ? -12.594 -32.969 -26.859 1 94.88 306 ASN B C 1
ATOM 6773 O O . ASN B 1 306 ? -12.977 -32 -26.188 1 94.88 306 ASN B O 1
ATOM 6777 N N . VAL B 1 307 ? -11.414 -33.469 -26.859 1 97.88 307 VAL B N 1
ATOM 6778 C CA . VAL B 1 307 ? -10.273 -32.75 -26.297 1 97.88 307 VAL B CA 1
ATOM 6779 C C . VAL B 1 307 ? -9.242 -32.469 -27.391 1 97.88 307 VAL B C 1
ATOM 6781 O O . VAL B 1 307 ? -8.812 -33.406 -28.094 1 97.88 307 VAL B O 1
ATOM 6784 N N . LEU B 1 308 ? -8.961 -31.234 -27.578 1 97.69 308 LEU B N 1
ATOM 6785 C CA . LEU B 1 308 ? -8.023 -30.844 -28.625 1 97.69 308 LEU B CA 1
ATOM 6786 C C . LEU B 1 308 ? -6.715 -30.344 -28.016 1 97.69 308 LEU B C 1
ATOM 6788 O O . LEU B 1 308 ? -6.723 -29.609 -27.016 1 97.69 308 LEU B O 1
ATOM 6792 N N . ILE B 1 309 ? -5.613 -30.828 -28.547 1 97.94 309 ILE B N 1
ATOM 6793 C CA . ILE B 1 309 ? -4.289 -30.328 -28.188 1 97.94 309 ILE B CA 1
ATOM 6794 C C . ILE B 1 309 ? -3.723 -29.5 -29.344 1 97.94 309 ILE B C 1
ATOM 6796 O O . ILE B 1 309 ? -3.582 -30 -30.453 1 97.94 309 ILE B O 1
ATOM 6800 N N . TYR B 1 310 ? -3.441 -28.234 -29.062 1 96.88 310 TYR B N 1
ATOM 6801 C CA . TYR B 1 310 ? -2.916 -27.312 -30.062 1 96.88 310 TYR B CA 1
ATOM 6802 C C . TYR B 1 310 ? -1.436 -27.047 -29.828 1 96.88 310 TYR B C 1
ATOM 6804 O O . TYR B 1 310 ? -0.962 -27.078 -28.688 1 96.88 310 TYR B O 1
ATOM 6812 N N . ASN B 1 311 ? -0.695 -26.828 -30.875 1 95.62 311 ASN B N 1
ATOM 6813 C CA . ASN B 1 311 ? 0.591 -26.156 -30.734 1 95.62 311 ASN B CA 1
ATOM 6814 C C . ASN B 1 311 ? 0.42 -24.641 -30.594 1 95.62 311 ASN B C 1
ATOM 6816 O O . ASN B 1 311 ? -0.496 -24.062 -31.172 1 95.62 311 ASN B O 1
ATOM 6820 N N . THR B 1 312 ? 1.221 -23.953 -29.891 1 94.25 312 THR B N 1
ATOM 6821 C CA . THR B 1 312 ? 0.98 -22.547 -29.578 1 94.25 312 THR B CA 1
ATOM 6822 C C . THR B 1 312 ? 1.7 -21.656 -30.578 1 94.25 312 THR B C 1
ATOM 6824 O O . THR B 1 312 ? 1.565 -20.422 -30.531 1 94.25 312 THR B O 1
ATOM 6827 N N . THR B 1 313 ? 2.457 -22.156 -31.5 1 92.12 313 THR B N 1
ATOM 6828 C CA . THR B 1 313 ? 3.143 -21.359 -32.531 1 92.12 313 THR B CA 1
ATOM 6829 C C . THR B 1 313 ? 2.162 -20.891 -33.594 1 92.12 313 THR B C 1
ATOM 6831 O O . THR B 1 313 ? 2.104 -19.703 -33.906 1 92.12 313 THR B O 1
ATOM 6834 N N . ASP B 1 314 ? 1.401 -21.828 -34.125 1 91.81 314 ASP B N 1
ATOM 6835 C CA . ASP B 1 314 ? 0.426 -21.453 -35.156 1 91.81 314 ASP B CA 1
ATOM 6836 C C . ASP B 1 314 ? -0.972 -21.953 -34.781 1 91.81 314 ASP B C 1
ATOM 6838 O O . ASP B 1 314 ? -1.915 -21.812 -35.562 1 91.81 314 ASP B O 1
ATOM 6842 N N . PHE B 1 315 ? -1.117 -22.656 -33.625 1 93.94 315 PHE B N 1
ATOM 6843 C CA . PHE B 1 315 ? -2.367 -23.141 -33.031 1 93.94 315 PHE B CA 1
ATOM 6844 C C . PHE B 1 315 ? -3.002 -24.188 -33.938 1 93.94 315 PHE B C 1
ATOM 6846 O O . PHE B 1 315 ? -4.227 -24.25 -34.062 1 93.94 315 PHE B O 1
ATOM 6853 N N . SER B 1 316 ? -2.145 -24.891 -34.531 1 94.81 316 SER B N 1
ATOM 6854 C CA . SER B 1 316 ? -2.639 -26.062 -35.25 1 94.81 316 SER B CA 1
ATOM 6855 C C . SER B 1 316 ? -2.932 -27.203 -34.281 1 94.81 316 SER B C 1
ATOM 6857 O O . SER B 1 316 ? -2.289 -27.328 -33.25 1 94.81 316 SER B O 1
ATOM 6859 N N . VAL B 1 317 ? -3.828 -28.062 -34.656 1 96.38 317 VAL B N 1
ATOM 6860 C CA . VAL B 1 317 ? -4.223 -29.188 -33.812 1 96.38 317 VAL B CA 1
ATOM 6861 C C . VAL B 1 317 ? -3.211 -30.328 -33.938 1 96.38 317 VAL B C 1
ATOM 6863 O O . VAL B 1 317 ? -2.963 -30.812 -35.062 1 96.38 317 VAL B O 1
ATOM 6866 N N . ILE B 1 318 ? -2.674 -30.719 -32.875 1 97 318 ILE B N 1
ATOM 6867 C CA . ILE B 1 318 ? -1.737 -31.844 -32.844 1 97 318 ILE B CA 1
ATOM 6868 C C . ILE B 1 318 ? -2.508 -33.156 -32.688 1 97 318 ILE B C 1
ATOM 6870 O O . ILE B 1 318 ? -2.25 -34.125 -33.438 1 97 318 ILE B O 1
ATOM 6874 N N . HIS B 1 319 ? -3.438 -33.188 -31.703 1 97.25 319 HIS B N 1
ATOM 6875 C CA . HIS B 1 319 ? -4.246 -34.375 -31.453 1 97.25 319 HIS B CA 1
ATOM 6876 C C . HIS B 1 319 ? -5.703 -34 -31.188 1 97.25 319 HIS B C 1
ATOM 6878 O O . HIS B 1 319 ? -5.992 -32.938 -30.656 1 97.25 319 HIS B O 1
ATOM 6884 N N . ARG B 1 320 ? -6.586 -34.844 -31.594 1 97 320 ARG B N 1
ATOM 6885 C CA . ARG B 1 320 ? -8 -34.844 -31.234 1 97 320 ARG B CA 1
ATOM 6886 C C . ARG B 1 320 ? -8.352 -36.125 -30.453 1 97 320 ARG B C 1
ATOM 6888 O O . ARG B 1 320 ? -8.359 -37.219 -31 1 97 320 ARG B O 1
ATOM 6895 N N . LEU B 1 321 ? -8.555 -35.938 -29.234 1 97.19 321 LEU B N 1
ATOM 6896 C CA . LEU B 1 321 ? -8.922 -37.062 -28.391 1 97.19 321 LEU B CA 1
ATOM 6897 C C . LEU B 1 321 ? -10.43 -37.25 -28.359 1 97.19 321 LEU B C 1
ATOM 6899 O O . LEU B 1 321 ? -11.141 -36.438 -27.75 1 97.19 321 LEU B O 1
ATOM 6903 N N . THR B 1 322 ? -10.992 -38.312 -28.906 1 93.62 322 THR B N 1
ATOM 6904 C CA . THR B 1 322 ? -12.422 -38.406 -29.172 1 93.62 322 THR B CA 1
ATOM 6905 C C . THR B 1 322 ? -13.031 -39.594 -28.438 1 93.62 322 THR B C 1
ATOM 6907 O O . THR B 1 322 ? -14.195 -39.938 -28.625 1 93.62 322 THR B O 1
ATOM 6910 N N . GLU B 1 323 ? -12.391 -40.25 -27.609 1 93 323 GLU B N 1
ATOM 6911 C CA . GLU B 1 323 ? -12.875 -41.5 -27 1 93 323 GLU B CA 1
ATOM 6912 C C . GLU B 1 323 ? -13.852 -41.219 -25.875 1 93 323 GLU B C 1
ATOM 6914 O O . GLU B 1 323 ? -14.438 -42.125 -25.297 1 93 323 GLU B O 1
ATOM 6919 N N . HIS B 1 324 ? -14.117 -39.969 -25.594 1 96.56 324 HIS B N 1
ATOM 6920 C CA . HIS B 1 324 ? -15.031 -39.625 -24.516 1 96.56 324 HIS B CA 1
ATOM 6921 C C . HIS B 1 324 ? -16.484 -39.812 -24.938 1 96.56 324 HIS B C 1
ATOM 6923 O O . HIS B 1 324 ? -16.844 -39.469 -26.078 1 96.56 324 HIS B O 1
ATOM 6929 N N . GLU B 1 325 ? -17.328 -40.25 -24.047 1 96.75 325 GLU B N 1
ATOM 6930 C CA . GLU B 1 325 ? -18.734 -40.531 -24.375 1 96.75 325 GLU B CA 1
ATOM 6931 C C . GLU B 1 325 ? -19.641 -39.375 -23.969 1 96.75 325 GLU B C 1
ATOM 6933 O O . GLU B 1 325 ? -20.844 -39.375 -24.281 1 96.75 325 GLU B O 1
ATOM 6938 N N . ASP B 1 326 ? -19.125 -38.5 -23.234 1 97.25 326 ASP B N 1
ATOM 6939 C CA . ASP B 1 326 ? -19.859 -37.312 -22.797 1 97.25 326 ASP B CA 1
ATOM 6940 C C . ASP B 1 326 ? -18.922 -36.125 -22.656 1 97.25 326 ASP B C 1
ATOM 6942 O O . ASP B 1 326 ? -17.734 -36.188 -22.984 1 97.25 326 ASP B O 1
ATOM 6946 N N . GLY B 1 327 ? -19.484 -34.969 -22.234 1 97.31 327 GLY B N 1
ATOM 6947 C CA . GLY B 1 327 ? -18.703 -33.75 -22.109 1 97.31 327 GLY B CA 1
ATOM 6948 C C . GLY B 1 327 ? -17.469 -33.938 -21.234 1 97.31 327 GLY B C 1
ATOM 6949 O O . GLY B 1 327 ? -17.5 -34.656 -20.266 1 97.31 327 GLY B O 1
ATOM 6950 N N . VAL B 1 328 ? -16.422 -33.25 -21.625 1 98 328 VAL B N 1
ATOM 6951 C CA . VAL B 1 328 ? -15.18 -33.281 -20.859 1 98 328 VAL B CA 1
ATOM 6952 C C . VAL B 1 328 ? -15.039 -31.953 -20.094 1 98 328 VAL B C 1
ATOM 6954 O O . VAL B 1 328 ? -14.906 -30.891 -20.703 1 98 328 VAL B O 1
ATOM 6957 N N . ALA B 1 329 ? -14.953 -32.031 -18.797 1 96 329 ALA B N 1
ATOM 6958 C CA . ALA B 1 329 ? -15.078 -30.875 -17.938 1 96 329 ALA B CA 1
ATOM 6959 C C . ALA B 1 329 ? -13.703 -30.312 -17.562 1 96 329 ALA B C 1
ATOM 6961 O O . ALA B 1 329 ? -13.578 -29.156 -17.156 1 96 329 ALA B O 1
ATOM 6962 N N . PHE B 1 330 ? -12.719 -31.188 -17.688 1 97.81 330 PHE B N 1
ATOM 6963 C CA . PHE B 1 330 ? -11.43 -30.812 -17.109 1 97.81 330 PHE B CA 1
ATOM 6964 C C . PHE B 1 330 ? -10.289 -31.562 -17.781 1 97.81 330 PHE B C 1
ATOM 6966 O O . PHE B 1 330 ? -10.477 -32.688 -18.25 1 97.81 330 PHE B O 1
ATOM 6973 N N . ALA B 1 331 ? -9.18 -30.875 -17.859 1 98.19 331 ALA B N 1
ATOM 6974 C CA . ALA B 1 331 ? -7.941 -31.484 -18.328 1 98.19 331 ALA B CA 1
ATOM 6975 C C . ALA B 1 331 ? -6.73 -30.922 -17.594 1 98.19 331 ALA B C 1
ATOM 6977 O O . ALA B 1 331 ? -6.73 -29.75 -17.203 1 98.19 331 ALA B O 1
ATOM 6978 N N . SER B 1 332 ? -5.734 -31.75 -17.406 1 97.62 332 SER B N 1
ATOM 6979 C CA . SER B 1 332 ? -4.547 -31.297 -16.688 1 97.62 332 SER B CA 1
ATOM 6980 C C . SER B 1 332 ? -3.287 -31.969 -17.219 1 97.62 332 SER B C 1
ATOM 6982 O O . SER B 1 332 ? -3.279 -33.188 -17.453 1 97.62 332 SER B O 1
ATOM 6984 N N . TRP B 1 333 ? -2.287 -31.203 -17.375 1 98.19 333 TRP B N 1
ATOM 6985 C CA . TRP B 1 333 ? -0.993 -31.688 -17.844 1 98.19 333 TRP B CA 1
ATOM 6986 C C . TRP B 1 333 ? -0.203 -32.312 -16.688 1 98.19 333 TRP B C 1
ATOM 6988 O O . TRP B 1 333 ? -0.198 -31.797 -15.578 1 98.19 333 TRP B O 1
ATOM 6998 N N . SER B 1 334 ? 0.505 -33.406 -17.047 1 97.94 334 SER B N 1
ATOM 6999 C CA . SER B 1 334 ? 1.476 -33.938 -16.078 1 97.94 334 SER B CA 1
ATOM 7000 C C . SER B 1 334 ? 2.621 -32.938 -15.875 1 97.94 334 SER B C 1
ATOM 7002 O O . SER B 1 334 ? 2.846 -32.062 -16.703 1 97.94 334 SER B O 1
ATOM 7004 N N . PRO B 1 335 ? 3.322 -33.062 -14.797 1 96.31 335 PRO B N 1
ATOM 7005 C CA . PRO B 1 335 ? 4.375 -32.094 -14.508 1 96.31 335 PRO B CA 1
ATOM 7006 C C . PRO B 1 335 ? 5.391 -31.969 -15.641 1 96.31 335 PRO B C 1
ATOM 7008 O O . PRO B 1 335 ? 5.91 -30.875 -15.898 1 96.31 335 PRO B O 1
ATOM 7011 N N . ASP B 1 336 ? 5.617 -33 -16.391 1 96.19 336 ASP B N 1
ATOM 7012 C CA . ASP B 1 336 ? 6.598 -32.969 -17.469 1 96.19 336 ASP B CA 1
ATOM 7013 C C . ASP B 1 336 ? 5.914 -32.781 -18.828 1 96.19 336 ASP B C 1
ATOM 7015 O O . ASP B 1 336 ? 6.551 -32.906 -19.875 1 96.19 336 ASP B O 1
ATOM 7019 N N . ASP B 1 337 ? 4.648 -32.656 -18.891 1 97.62 337 ASP B N 1
ATOM 7020 C CA . ASP B 1 337 ? 3.824 -32.344 -20.062 1 97.62 337 ASP B CA 1
ATOM 7021 C C . ASP B 1 337 ? 3.736 -33.531 -21 1 97.62 337 ASP B C 1
ATOM 7023 O O . ASP B 1 337 ? 3.307 -33.406 -22.156 1 97.62 337 ASP B O 1
ATOM 7027 N N . SER B 1 338 ? 4.145 -34.688 -20.516 1 97.62 338 SER B N 1
ATOM 7028 C CA . SER B 1 338 ? 4.152 -35.875 -21.375 1 97.62 338 SER B CA 1
ATOM 7029 C C . SER B 1 338 ? 2.791 -36.562 -21.375 1 97.62 338 SER B C 1
ATOM 7031 O O . SER B 1 338 ? 2.484 -37.344 -22.281 1 97.62 338 SER B O 1
ATOM 7033 N N . LYS B 1 339 ? 2.059 -36.312 -20.391 1 98.38 339 LYS B N 1
ATOM 7034 C CA . LYS B 1 339 ? 0.744 -36.938 -20.266 1 98.38 339 LYS B CA 1
ATOM 7035 C C . LYS B 1 339 ? -0.334 -35.906 -20 1 98.38 339 LYS B C 1
ATOM 7037 O O . LYS B 1 339 ? -0.031 -34.781 -19.562 1 98.38 339 LYS B O 1
ATOM 7042 N N . LEU B 1 340 ? -1.537 -36.281 -20.328 1 98.38 340 LEU B N 1
ATOM 7043 C CA . LEU B 1 340 ? -2.711 -35.438 -20.109 1 98.38 340 LEU B CA 1
ATOM 7044 C C . LEU B 1 340 ? -3.836 -36.25 -19.469 1 98.38 340 LEU B C 1
ATOM 7046 O O . LEU B 1 340 ? -4.18 -37.344 -19.953 1 98.38 340 LEU B O 1
ATOM 7050 N N . ILE B 1 341 ? -4.336 -35.812 -18.391 1 98.5 341 ILE B N 1
ATOM 7051 C CA . ILE B 1 341 ? -5.504 -36.469 -17.812 1 98.5 341 ILE B CA 1
ATOM 7052 C C . ILE B 1 341 ? -6.762 -35.688 -18.172 1 98.5 341 ILE B C 1
ATOM 7054 O O . ILE B 1 341 ? -6.762 -34.438 -18.141 1 98.5 341 ILE B O 1
ATOM 7058 N N . THR B 1 342 ? -7.781 -36.312 -18.594 1 98.56 342 THR B N 1
ATOM 7059 C CA . THR B 1 342 ? -9.07 -35.719 -18.891 1 98.56 342 THR B CA 1
ATOM 7060 C C . THR B 1 342 ? -10.156 -36.25 -17.969 1 98.56 342 THR B C 1
ATOM 7062 O O . THR B 1 342 ? -10.156 -37.438 -17.656 1 98.56 342 THR B O 1
ATOM 7065 N N . CYS B 1 343 ? -11 -35.406 -17.516 1 98.31 343 CYS B N 1
ATOM 7066 C CA . CYS B 1 343 ? -12.125 -35.781 -16.656 1 98.31 343 CYS B CA 1
ATOM 7067 C C . CYS B 1 343 ? -13.453 -35.5 -17.359 1 98.31 343 CYS B C 1
ATOM 7069 O O . CYS B 1 343 ? -13.734 -34.375 -17.75 1 98.31 343 CYS B O 1
ATOM 7071 N N . SER B 1 344 ? -14.25 -36.531 -17.375 1 97.62 344 SER B N 1
ATOM 7072 C CA . SER B 1 344 ? -15.422 -36.469 -18.25 1 97.62 344 SER B CA 1
ATOM 7073 C C . SER B 1 344 ? -16.703 -36.688 -17.469 1 97.62 344 SER B C 1
ATOM 7075 O O . SER B 1 344 ? -16.688 -37.25 -16.375 1 97.62 344 SER B O 1
ATOM 7077 N N . GLN B 1 345 ? -17.766 -36.25 -18.094 1 96.94 345 GLN B N 1
ATOM 7078 C CA . GLN B 1 345 ? -19.109 -36.469 -17.562 1 96.94 345 GLN B CA 1
ATOM 7079 C C . GLN B 1 345 ? -19.547 -37.938 -17.75 1 96.94 345 GLN B C 1
ATOM 7081 O O . GLN B 1 345 ? -20.531 -38.375 -17.156 1 96.94 345 GLN B O 1
ATOM 7086 N N . ASP B 1 346 ? -18.797 -38.688 -18.469 1 96.88 346 ASP B N 1
ATOM 7087 C CA . ASP B 1 346 ? -19.109 -40.094 -18.672 1 96.88 346 ASP B CA 1
ATOM 7088 C C . ASP B 1 346 ? -18.641 -40.938 -17.5 1 96.88 346 ASP B C 1
ATOM 7090 O O . ASP B 1 346 ? -18.531 -42.156 -17.609 1 96.88 346 ASP B O 1
ATOM 7094 N N . LYS B 1 347 ? -18.203 -40.281 -16.453 1 96.88 347 LYS B N 1
ATOM 7095 C CA . LYS B 1 347 ? -17.859 -40.875 -15.172 1 96.88 347 LYS B CA 1
ATOM 7096 C C . LYS B 1 347 ? -16.469 -41.5 -15.203 1 96.88 347 LYS B C 1
ATOM 7098 O O . LYS B 1 347 ? -16.125 -42.312 -14.336 1 96.88 347 LYS B O 1
ATOM 7103 N N . LYS B 1 348 ? -15.703 -41.125 -16.219 1 97.31 348 LYS B N 1
ATOM 7104 C CA . LYS B 1 348 ? -14.367 -41.688 -16.359 1 97.31 348 LYS B CA 1
ATOM 7105 C C . LYS B 1 348 ? -13.305 -40.594 -16.406 1 97.31 348 LYS B C 1
ATOM 7107 O O . LYS B 1 348 ? -13.578 -39.469 -16.828 1 97.31 348 LYS B O 1
ATOM 7112 N N . ALA B 1 349 ? -12.156 -40.938 -15.898 1 97.88 349 ALA B N 1
ATOM 7113 C CA . ALA B 1 349 ? -10.938 -40.156 -16.156 1 97.88 349 ALA B CA 1
ATOM 7114 C C . ALA B 1 349 ? -9.977 -40.969 -17.047 1 97.88 349 ALA B C 1
ATOM 7116 O O . ALA B 1 349 ? -9.867 -42.188 -16.922 1 97.88 349 ALA B O 1
ATOM 7117 N N . ARG B 1 350 ? -9.352 -40.312 -17.969 1 98.25 350 ARG B N 1
ATOM 7118 C CA . ARG B 1 350 ? -8.43 -40.969 -18.891 1 98.25 350 ARG B CA 1
ATOM 7119 C C . ARG B 1 350 ? -7.09 -40.25 -18.938 1 98.25 350 ARG B C 1
ATOM 7121 O O . ARG B 1 350 ? -7.043 -39 -18.906 1 98.25 350 ARG B O 1
ATOM 7128 N N . VAL B 1 351 ? -6.039 -41 -18.922 1 98.38 351 VAL B N 1
ATOM 7129 C CA . VAL B 1 351 ? -4.699 -40.469 -19.078 1 98.38 351 VAL B CA 1
ATOM 7130 C C . VAL B 1 351 ? -4.199 -40.75 -20.5 1 98.38 351 VAL B C 1
ATOM 7132 O O . VAL B 1 351 ? -4.266 -41.875 -20.969 1 98.38 351 VAL B O 1
ATOM 7135 N N . TRP B 1 352 ? -3.725 -39.688 -21.125 1 98.44 352 TRP B N 1
ATOM 7136 C CA . TRP B 1 352 ? -3.312 -39.781 -22.516 1 98.44 352 TRP B CA 1
ATOM 7137 C C . TRP B 1 352 ? -1.818 -39.5 -22.672 1 98.44 352 TRP B C 1
ATOM 7139 O O . TRP B 1 352 ? -1.258 -38.688 -21.938 1 98.44 352 TRP B O 1
ATOM 7149 N N . SER B 1 353 ? -1.223 -40.188 -23.641 1 97.88 353 SER B N 1
ATOM 7150 C CA . SER B 1 353 ? 0.115 -39.781 -24.078 1 97.88 353 SER B CA 1
ATOM 7151 C C . SER B 1 353 ? 0.065 -38.594 -25.016 1 97.88 353 SER B C 1
ATOM 7153 O O . SER B 1 353 ? -0.582 -38.625 -26.062 1 97.88 353 SER B O 1
ATOM 7155 N N . VAL B 1 354 ? 0.751 -37.594 -24.688 1 97.62 354 VAL B N 1
ATOM 7156 C CA . VAL B 1 354 ? 0.735 -36.375 -25.5 1 97.62 354 VAL B CA 1
ATOM 7157 C C . VAL B 1 354 ? 1.509 -36.594 -26.797 1 97.62 354 VAL B C 1
ATOM 7159 O O . VAL B 1 354 ? 1.175 -36.031 -27.828 1 97.62 354 VAL B O 1
ATOM 7162 N N . GLU B 1 355 ? 2.492 -37.406 -26.719 1 96.31 355 GLU B N 1
ATOM 7163 C CA . GLU B 1 355 ? 3.316 -37.688 -27.891 1 96.31 355 GLU B CA 1
ATOM 7164 C C . GLU B 1 355 ? 2.531 -38.469 -28.938 1 96.31 355 GLU B C 1
ATOM 7166 O O . GLU B 1 355 ? 2.488 -38.094 -30.109 1 96.31 355 GLU B O 1
ATOM 7171 N N . SER B 1 356 ? 1.798 -39.531 -28.516 1 96.69 356 SER B N 1
ATOM 7172 C CA . SER B 1 356 ? 1.15 -40.438 -29.453 1 96.69 356 SER B CA 1
ATOM 7173 C C . SER B 1 356 ? -0.336 -40.125 -29.594 1 96.69 356 SER B C 1
ATOM 7175 O O . SER B 1 356 ? -0.967 -40.5 -30.594 1 96.69 356 SER B O 1
ATOM 7177 N N . GLY B 1 357 ? -0.87 -39.531 -28.609 1 96.12 357 GLY B N 1
ATOM 7178 C CA . GLY B 1 357 ? -2.305 -39.312 -28.594 1 96.12 357 GLY B CA 1
ATOM 7179 C C . GLY B 1 357 ? -3.107 -40.5 -28.141 1 96.12 357 GLY B C 1
ATOM 7180 O O . GLY B 1 357 ? -4.34 -40.469 -28.172 1 96.12 357 GLY B O 1
ATOM 7181 N N . ARG B 1 358 ? -2.43 -41.5 -27.641 1 96.69 358 ARG B N 1
ATOM 7182 C CA . ARG B 1 358 ? -3.115 -42.719 -27.234 1 96.69 358 ARG B CA 1
ATOM 7183 C C . ARG B 1 358 ? -3.5 -42.656 -25.766 1 96.69 358 ARG B C 1
ATOM 7185 O O . ARG B 1 358 ? -2.818 -42.031 -24.953 1 96.69 358 ARG B O 1
ATOM 7192 N N . CYS B 1 359 ? -4.523 -43.344 -25.453 1 97.44 359 CYS B N 1
ATOM 7193 C CA . CYS B 1 359 ? -4.969 -43.438 -24.062 1 97.44 359 CYS B CA 1
ATOM 7194 C C . CYS B 1 359 ? -4.133 -44.469 -23.297 1 97.44 359 CYS B C 1
ATOM 7196 O O . CYS B 1 359 ? -4.039 -45.625 -23.719 1 97.44 359 CYS B O 1
ATOM 7198 N N . LEU B 1 360 ? -3.566 -44.094 -22.219 1 97.19 360 LEU B N 1
ATOM 7199 C CA . LEU B 1 360 ? -2.662 -44.938 -21.438 1 97.19 360 LEU B CA 1
ATOM 7200 C C . LEU B 1 360 ? -3.408 -45.625 -20.312 1 97.19 360 LEU B C 1
ATOM 7202 O O . LEU B 1 360 ? -3.043 -46.75 -19.922 1 97.19 360 LEU B O 1
ATOM 7206 N N . LEU B 1 361 ? -4.301 -44.969 -19.766 1 97.25 361 LEU B N 1
ATOM 7207 C CA . LEU B 1 361 ? -5 -45.438 -18.578 1 97.25 361 LEU B CA 1
ATOM 7208 C C . LEU B 1 361 ? -6.418 -44.875 -18.516 1 97.25 361 LEU B C 1
ATOM 7210 O O . LEU B 1 361 ? -6.648 -43.719 -18.844 1 97.25 361 LEU B O 1
ATOM 7214 N N . THR B 1 362 ? -7.414 -45.75 -18.203 1 97.38 362 THR B N 1
ATOM 7215 C CA . THR B 1 362 ? -8.797 -45.312 -17.969 1 97.38 362 THR B CA 1
ATOM 7216 C C . THR B 1 362 ? -9.242 -45.656 -16.562 1 97.38 362 THR B C 1
ATOM 7218 O O . THR B 1 362 ? -9.188 -46.844 -16.156 1 97.38 362 THR B O 1
ATOM 7221 N N . ILE B 1 363 ? -9.594 -44.656 -15.82 1 96 363 ILE B N 1
ATOM 7222 C CA . ILE B 1 363 ? -10.195 -44.844 -14.508 1 96 363 ILE B CA 1
ATOM 7223 C C . ILE B 1 363 ? -11.719 -44.875 -14.633 1 96 363 ILE B C 1
ATOM 7225 O O . ILE B 1 363 ? -12.336 -43.875 -14.977 1 96 363 ILE B O 1
ATOM 7229 N N . ASN B 1 364 ? -12.336 -45.938 -14.359 1 93.81 364 ASN B N 1
ATOM 7230 C CA . ASN B 1 364 ? -13.781 -46.125 -14.484 1 93.81 364 ASN B CA 1
ATOM 7231 C C . ASN B 1 364 ? -14.422 -46.5 -13.156 1 93.81 364 ASN B C 1
ATOM 7233 O O . ASN B 1 364 ? -15.422 -47.219 -13.133 1 93.81 364 ASN B O 1
ATOM 7237 N N . HIS B 1 365 ? -13.984 -46.031 -12.148 1 90.62 365 HIS B N 1
ATOM 7238 C CA . HIS B 1 365 ? -14.398 -46.438 -10.812 1 90.62 365 HIS B CA 1
ATOM 7239 C C . HIS B 1 365 ? -15.469 -45.5 -10.258 1 90.62 365 HIS B C 1
ATOM 7241 O O . HIS B 1 365 ? -16.219 -45.875 -9.344 1 90.62 365 HIS B O 1
ATOM 7247 N N . HIS B 1 366 ? -15.547 -44.312 -10.719 1 92.81 366 HIS B N 1
ATOM 7248 C CA . HIS B 1 366 ? -16.516 -43.344 -10.203 1 92.81 366 HIS B CA 1
ATOM 7249 C C . HIS B 1 366 ? -17.922 -43.625 -10.719 1 92.81 366 HIS B C 1
ATOM 7251 O O . HIS B 1 366 ? -18.078 -44.062 -11.852 1 92.81 366 HIS B O 1
ATOM 7257 N N . ARG B 1 367 ? -18.922 -43.312 -9.93 1 94.38 367 ARG B N 1
ATOM 7258 C CA . ARG B 1 367 ? -20.312 -43.562 -10.305 1 94.38 367 ARG B CA 1
ATOM 7259 C C . ARG B 1 367 ? -20.984 -42.281 -10.758 1 94.38 367 ARG B C 1
ATOM 7261 O O . ARG B 1 367 ? -22.141 -42.281 -11.172 1 94.38 367 ARG B O 1
ATOM 7268 N N . GLN B 1 368 ? -20.297 -41.281 -10.594 1 96.38 368 GLN B N 1
ATOM 7269 C CA . GLN B 1 368 ? -20.719 -39.969 -11.031 1 96.38 368 GLN B CA 1
ATOM 7270 C C . GLN B 1 368 ? -19.641 -39.25 -11.828 1 96.38 368 GLN B C 1
ATOM 7272 O O . GLN B 1 368 ? -18.484 -39.719 -11.867 1 96.38 368 GLN B O 1
ATOM 7277 N N . PRO B 1 369 ? -20.016 -38.188 -12.484 1 97 369 PRO B N 1
ATOM 7278 C CA . PRO B 1 369 ? -19.047 -37.469 -13.328 1 97 369 PRO B CA 1
ATOM 7279 C C . PRO B 1 369 ? -17.766 -37.125 -12.578 1 97 369 PRO B C 1
ATOM 7281 O O . PRO B 1 369 ? -17.812 -36.75 -11.406 1 97 369 PRO B O 1
ATOM 7284 N N . VAL B 1 370 ? -16.656 -37.281 -13.266 1 98 370 VAL B N 1
ATOM 7285 C CA . VAL B 1 370 ? -15.359 -36.812 -12.773 1 98 370 VAL B CA 1
ATOM 7286 C C . VAL B 1 370 ? -15.18 -35.344 -13.125 1 98 370 VAL B C 1
ATOM 7288 O O . VAL B 1 370 ? -15.297 -34.969 -14.297 1 98 370 VAL B O 1
ATOM 7291 N N . THR B 1 371 ? -14.945 -34.562 -12.133 1 97.81 371 THR B N 1
ATOM 7292 C CA . THR B 1 371 ? -15.047 -33.094 -12.297 1 97.81 371 THR B CA 1
ATOM 7293 C C . THR B 1 371 ? -13.656 -32.469 -12.445 1 97.81 371 THR B C 1
ATOM 7295 O O . THR B 1 371 ? -13.508 -31.438 -13.07 1 97.81 371 THR B O 1
ATOM 7298 N N . ALA B 1 372 ? -12.664 -33.094 -11.852 1 98.25 372 ALA B N 1
ATOM 7299 C CA . ALA B 1 372 ? -11.312 -32.531 -11.875 1 98.25 372 ALA B CA 1
ATOM 7300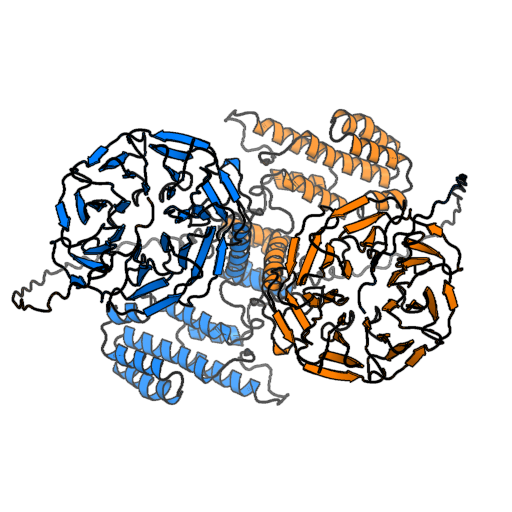 C C . ALA B 1 372 ? -10.273 -33.562 -11.508 1 98.25 372 ALA B C 1
ATOM 7302 O O . ALA B 1 372 ? -10.625 -34.688 -11.125 1 98.25 372 ALA B O 1
ATOM 7303 N N . ALA B 1 373 ? -9.07 -33.188 -11.703 1 98.44 373 ALA B N 1
ATOM 7304 C CA . ALA B 1 373 ? -7.938 -34.031 -11.312 1 98.44 373 ALA B CA 1
ATOM 7305 C C . ALA B 1 373 ? -6.695 -33.188 -11.039 1 98.44 373 ALA B C 1
ATOM 7307 O O . ALA B 1 373 ? -6.609 -32.031 -11.484 1 98.44 373 ALA B O 1
ATOM 7308 N N . ALA B 1 374 ? -5.809 -33.719 -10.25 1 98.19 374 ALA B N 1
ATOM 7309 C CA . ALA B 1 374 ? -4.559 -33.031 -9.938 1 98.19 374 ALA B CA 1
ATOM 7310 C C . ALA B 1 374 ? -3.391 -34 -9.883 1 98.19 374 ALA B C 1
ATOM 7312 O O . ALA B 1 374 ? -3.455 -35.031 -9.188 1 98.19 374 ALA B O 1
ATOM 7313 N N . TRP B 1 375 ? -2.357 -33.656 -10.602 1 97.88 375 TRP B N 1
ATOM 7314 C CA . TRP B 1 375 ? -1.164 -34.5 -10.633 1 97.88 375 TRP B CA 1
ATOM 7315 C C . TRP B 1 375 ? -0.316 -34.281 -9.383 1 97.88 375 TRP B C 1
ATOM 7317 O O . TRP B 1 375 ? -0.172 -33.156 -8.906 1 97.88 375 TRP B O 1
ATOM 7327 N N . ALA B 1 376 ? 0.26 -35.375 -8.961 1 96 376 ALA B N 1
ATOM 7328 C CA . ALA B 1 376 ? 1.339 -35.219 -7.984 1 96 376 ALA B CA 1
ATOM 7329 C C . ALA B 1 376 ? 2.611 -34.688 -8.641 1 96 376 ALA B C 1
ATOM 7331 O O . ALA B 1 376 ? 2.773 -34.781 -9.859 1 96 376 ALA B O 1
ATOM 7332 N N . ALA B 1 377 ? 3.508 -34.25 -7.848 1 91.75 377 ALA B N 1
ATOM 7333 C CA . ALA B 1 377 ? 4.703 -33.562 -8.336 1 91.75 377 ALA B CA 1
ATOM 7334 C C . ALA B 1 377 ? 5.605 -34.531 -9.102 1 91.75 377 ALA B C 1
ATOM 7336 O O . ALA B 1 377 ? 6.316 -34.125 -10.023 1 91.75 377 ALA B O 1
ATOM 7337 N N . ASP B 1 378 ? 5.5 -35.781 -8.82 1 89.5 378 ASP B N 1
ATOM 7338 C CA . ASP B 1 378 ? 6.398 -36.75 -9.438 1 89.5 378 ASP B CA 1
ATOM 7339 C C . ASP B 1 378 ? 5.859 -37.219 -10.797 1 89.5 378 ASP B C 1
ATOM 7341 O O . ASP B 1 378 ? 6.566 -37.906 -11.555 1 89.5 378 ASP B O 1
ATOM 7345 N N . GLY B 1 379 ? 4.598 -36.938 -11.078 1 93.62 379 GLY B N 1
ATOM 7346 C CA . GLY B 1 379 ? 3.998 -37.312 -12.352 1 93.62 379 GLY B CA 1
ATOM 7347 C C . GLY B 1 379 ? 3.641 -38.781 -12.43 1 93.62 379 GLY B C 1
ATOM 7348 O O . GLY B 1 379 ? 3.312 -39.281 -13.5 1 93.62 379 GLY B O 1
ATOM 7349 N N . GLU B 1 380 ? 3.67 -39.438 -11.297 1 94.94 380 GLU B N 1
ATOM 7350 C CA . GLU B 1 380 ? 3.438 -40.875 -11.281 1 94.94 380 GLU B CA 1
ATOM 7351 C C . GLU B 1 380 ? 2.102 -41.219 -10.625 1 94.94 380 GLU B C 1
ATOM 7353 O O . GLU B 1 380 ? 1.663 -42.375 -10.656 1 94.94 380 GLU B O 1
ATOM 7358 N N . SER B 1 381 ? 1.544 -40.281 -10.102 1 96.94 381 SER B N 1
ATOM 7359 C CA . SER B 1 381 ? 0.233 -40.469 -9.484 1 96.94 381 SER B CA 1
ATOM 7360 C C . SER B 1 381 ? -0.612 -39.219 -9.609 1 96.94 381 SER B C 1
ATOM 7362 O O . SER B 1 381 ? -0.111 -38.156 -10.016 1 96.94 381 SER B O 1
ATOM 7364 N N . PHE B 1 382 ? -1.873 -39.312 -9.414 1 98.06 382 PHE B N 1
ATOM 7365 C CA . PHE B 1 382 ? -2.795 -38.188 -9.508 1 98.06 382 PHE B CA 1
ATOM 7366 C C . PHE B 1 382 ? -4.031 -38.438 -8.648 1 98.06 382 PHE B C 1
ATOM 7368 O O . PHE B 1 382 ? -4.297 -39.562 -8.234 1 98.06 382 PHE B O 1
ATOM 7375 N N . VAL B 1 383 ? -4.703 -37.375 -8.312 1 98.12 383 VAL B N 1
ATOM 7376 C CA . VAL B 1 383 ? -5.961 -37.438 -7.57 1 98.12 383 VAL B CA 1
ATOM 7377 C C . VAL B 1 383 ? -7.121 -37.062 -8.5 1 98.12 383 VAL B C 1
ATOM 7379 O O . VAL B 1 383 ? -7.027 -36.156 -9.297 1 98.12 383 VAL B O 1
ATOM 7382 N N . THR B 1 384 ? -8.188 -37.844 -8.453 1 97.81 384 THR B N 1
ATOM 7383 C CA . THR B 1 384 ? -9.406 -37.531 -9.188 1 97.81 384 THR B CA 1
ATOM 7384 C C . THR B 1 384 ? -10.492 -37.031 -8.227 1 97.81 384 THR B C 1
ATOM 7386 O O . THR B 1 384 ? -10.617 -37.531 -7.113 1 97.81 384 THR B O 1
ATOM 7389 N N . ALA B 1 385 ? -11.156 -36.031 -8.648 1 97.75 385 ALA B N 1
ATOM 7390 C CA . ALA B 1 385 ? -12.328 -35.5 -7.965 1 97.75 385 ALA B CA 1
ATOM 7391 C C . ALA B 1 385 ? -13.602 -35.844 -8.734 1 97.75 385 ALA B C 1
ATOM 7393 O O . ALA B 1 385 ? -13.625 -35.781 -9.969 1 97.75 385 ALA B O 1
ATOM 7394 N N . SER B 1 386 ? -14.656 -36.156 -8 1 97.31 386 SER B N 1
ATOM 7395 C CA . SER B 1 386 ? -15.906 -36.562 -8.648 1 97.31 386 SER B CA 1
ATOM 7396 C C . SER B 1 386 ? -17.109 -36.094 -7.836 1 97.31 386 SER B C 1
ATOM 7398 O O . SER B 1 386 ? -16.984 -35.688 -6.68 1 97.31 386 SER B O 1
ATOM 7400 N N . LEU B 1 387 ? -18.219 -36.125 -8.508 1 96.38 387 LEU B N 1
ATOM 7401 C CA . LEU B 1 387 ? -19.484 -35.844 -7.844 1 96.38 387 LEU B CA 1
ATOM 7402 C C . LEU B 1 387 ? -20.047 -37.094 -7.16 1 96.38 387 LEU B C 1
ATOM 7404 O O . LEU B 1 387 ? -21.203 -37.094 -6.723 1 96.38 387 LEU B O 1
ATOM 7408 N N . ASP B 1 388 ? -19.172 -38.094 -7.094 1 93.19 388 ASP B N 1
ATOM 7409 C CA . ASP B 1 388 ? -19.5 -39.312 -6.371 1 93.19 388 ASP B CA 1
ATOM 7410 C C . ASP B 1 388 ? -19.328 -39.125 -4.863 1 93.19 388 ASP B C 1
ATOM 7412 O O . ASP B 1 388 ? -18.203 -39.031 -4.367 1 93.19 388 ASP B O 1
ATOM 7416 N N . SER B 1 389 ? -20.391 -39.156 -4.105 1 90.56 389 SER B N 1
ATOM 7417 C CA . SER B 1 389 ? -20.344 -38.906 -2.674 1 90.56 389 SER B CA 1
ATOM 7418 C C . SER B 1 389 ? -19.625 -40 -1.923 1 90.56 389 SER B C 1
ATOM 7420 O O . SER B 1 389 ? -19.141 -39.812 -0.81 1 90.56 389 SER B O 1
ATOM 7422 N N . GLU B 1 390 ? -19.547 -41.156 -2.523 1 88.56 390 GLU B N 1
ATOM 7423 C CA . GLU B 1 390 ? -18.906 -42.312 -1.872 1 88.56 390 GLU B CA 1
ATOM 7424 C C . GLU B 1 390 ? -17.422 -42.344 -2.176 1 88.56 390 GLU B C 1
ATOM 7426 O O . GLU B 1 390 ? -16.641 -42.938 -1.418 1 88.56 390 GLU B O 1
ATOM 7431 N N . ALA B 1 391 ? -17.094 -41.781 -3.291 1 89.19 391 ALA B N 1
ATOM 7432 C CA . ALA B 1 391 ? -15.688 -41.75 -3.709 1 89.19 391 ALA B CA 1
ATOM 7433 C C . ALA B 1 391 ? -15.352 -40.438 -4.379 1 89.19 391 ALA B C 1
ATOM 7435 O O . ALA B 1 391 ? -14.914 -40.406 -5.531 1 89.19 391 ALA B O 1
ATOM 7436 N N . GLN B 1 392 ? -15.492 -39.438 -3.547 1 92.44 392 GLN B N 1
ATOM 7437 C CA . GLN B 1 392 ? -15.398 -38.062 -4.082 1 92.44 392 GLN B CA 1
ATOM 7438 C C . GLN B 1 392 ? -13.961 -37.719 -4.449 1 92.44 392 GLN B C 1
ATOM 7440 O O . GLN B 1 392 ? -13.719 -36.938 -5.371 1 92.44 392 GLN B O 1
ATOM 7445 N N . LEU B 1 393 ? -12.961 -38.281 -3.615 1 96.62 393 LEU B N 1
ATOM 7446 C CA . LEU B 1 393 ? -11.539 -38.062 -3.848 1 96.62 393 LEU B CA 1
ATOM 7447 C C . LEU B 1 393 ? -10.766 -39.344 -3.762 1 96.62 393 LEU B C 1
ATOM 7449 O O . LEU B 1 393 ? -10.875 -40.094 -2.771 1 96.62 393 LEU B O 1
ATOM 7453 N N . ARG B 1 394 ? -9.992 -39.625 -4.762 1 96.44 394 ARG B N 1
ATOM 7454 C CA . ARG B 1 394 ? -9.195 -40.844 -4.766 1 96.44 394 ARG B CA 1
ATOM 7455 C C . ARG B 1 394 ? -7.82 -40.594 -5.387 1 96.44 394 ARG B C 1
ATOM 7457 O O . ARG B 1 394 ? -7.711 -39.906 -6.41 1 96.44 394 ARG B O 1
ATOM 7464 N N . HIS B 1 395 ? -6.836 -41.094 -4.703 1 97.56 395 HIS B N 1
ATOM 7465 C CA . HIS B 1 395 ? -5.457 -41.031 -5.18 1 97.56 395 HIS B CA 1
ATOM 7466 C C . HIS B 1 395 ? -5.094 -42.281 -5.977 1 97.56 395 HIS B C 1
ATOM 7468 O O . HIS B 1 395 ? -5.242 -43.406 -5.48 1 97.56 395 HIS B O 1
ATOM 7474 N N . TRP B 1 396 ? -4.617 -42.094 -7.211 1 97.5 396 TRP B N 1
ATOM 7475 C CA . TRP B 1 396 ? -4.336 -43.188 -8.117 1 97.5 396 TRP B CA 1
ATOM 7476 C C . TRP B 1 396 ? -2.859 -43.219 -8.5 1 97.5 396 TRP B C 1
ATOM 7478 O O . TRP B 1 396 ? -2.229 -42.188 -8.641 1 97.5 396 TRP B O 1
ATOM 7488 N N . SER B 1 397 ? -2.377 -44.375 -8.719 1 96.75 397 SER B N 1
ATOM 7489 C CA . SER B 1 397 ? -1.086 -44.531 -9.383 1 96.75 397 SER B CA 1
ATOM 7490 C C . SER B 1 397 ? -1.252 -44.656 -10.898 1 96.75 397 SER B C 1
ATOM 7492 O O . SER B 1 397 ? -2.318 -45.031 -11.383 1 96.75 397 SER B O 1
ATOM 7494 N N . MET B 1 398 ? -0.271 -44.406 -11.617 1 95.88 398 MET B N 1
ATOM 7495 C CA . MET B 1 398 ? -0.288 -44.5 -13.07 1 95.88 398 MET B CA 1
ATOM 7496 C C . MET B 1 398 ? -0.431 -45.969 -13.508 1 95.88 398 MET B C 1
ATOM 7498 O O . MET B 1 398 ? -0.688 -46.25 -14.68 1 95.88 398 MET B O 1
ATOM 7502 N N . ARG B 1 399 ? -0.367 -46.812 -12.617 1 93.75 399 ARG B N 1
ATOM 7503 C CA . ARG B 1 399 ? -0.572 -48.219 -12.914 1 93.75 399 ARG B CA 1
ATOM 7504 C C . ARG B 1 399 ? -2.041 -48.594 -12.773 1 93.75 399 ARG B C 1
ATOM 7506 O O . ARG B 1 399 ? -2.418 -49.75 -13.023 1 93.75 399 ARG B O 1
ATOM 7513 N N . GLY B 1 400 ? -2.818 -47.688 -12.352 1 92.62 400 GLY B N 1
ATOM 7514 C CA . GLY B 1 400 ? -4.254 -47.906 -12.25 1 92.62 400 GLY B CA 1
ATOM 7515 C C . GLY B 1 400 ? -4.695 -48.344 -10.859 1 92.62 400 GLY B C 1
ATOM 7516 O O . GLY B 1 400 ? -5.883 -48.562 -10.625 1 92.62 400 GLY B O 1
ATOM 7517 N N . GLN B 1 401 ? -3.773 -48.438 -9.969 1 94.38 401 GLN B N 1
ATOM 7518 C CA . GLN B 1 401 ? -4.09 -48.844 -8.609 1 94.38 401 GLN B CA 1
ATOM 7519 C C . GLN B 1 401 ? -4.496 -47.656 -7.75 1 94.38 401 GLN B C 1
ATOM 7521 O O . GLN B 1 401 ? -3.908 -46.594 -7.863 1 94.38 401 GLN B O 1
ATOM 7526 N N . SER B 1 402 ? -5.508 -47.906 -6.922 1 94.69 402 SER B N 1
ATOM 7527 C CA . SER B 1 402 ? -5.906 -46.906 -5.949 1 94.69 402 SER B CA 1
ATOM 7528 C C . SER B 1 402 ? -4.938 -46.844 -4.773 1 94.69 402 SER B C 1
ATOM 7530 O O . SER B 1 402 ? -4.754 -47.844 -4.078 1 94.69 402 SER B O 1
ATOM 7532 N N . LEU B 1 403 ? -4.328 -45.75 -4.574 1 95.69 403 LEU B N 1
ATOM 7533 C CA . LEU B 1 403 ? -3.377 -45.594 -3.477 1 95.69 403 LEU B CA 1
ATOM 7534 C C . LEU B 1 403 ? -4.094 -45.188 -2.191 1 95.69 403 LEU B C 1
ATOM 7536 O O . LEU B 1 403 ? -3.686 -45.594 -1.099 1 95.69 403 LEU B O 1
ATOM 7540 N N . TYR B 1 404 ? -5.086 -44.406 -2.357 1 96.06 404 TYR B N 1
ATOM 7541 C CA . TYR B 1 404 ? -5.844 -43.938 -1.193 1 96.06 404 TYR B CA 1
ATOM 7542 C C . TYR B 1 404 ? -7.211 -43.406 -1.602 1 96.06 404 TYR B C 1
ATOM 7544 O O . TYR B 1 404 ? -7.359 -42.812 -2.664 1 96.06 404 TYR B O 1
ATOM 7552 N N . THR B 1 405 ? -8.211 -43.656 -0.785 1 94.94 405 THR B N 1
ATOM 7553 C CA . THR B 1 405 ? -9.547 -43.094 -0.946 1 94.94 405 THR B CA 1
ATOM 7554 C C . THR B 1 405 ? -9.953 -42.281 0.284 1 94.94 405 THR B C 1
ATOM 7556 O O . THR B 1 405 ? -10.008 -42.812 1.393 1 94.94 405 THR B O 1
ATOM 7559 N N . TRP B 1 406 ? -10.148 -41.031 0.114 1 95.81 406 TRP B N 1
ATOM 7560 C CA . TRP B 1 406 ? -10.57 -40.188 1.232 1 95.81 406 TRP B CA 1
ATOM 7561 C C . TRP B 1 406 ? -12 -40.531 1.652 1 95.81 406 TRP B C 1
ATOM 7563 O O . TRP B 1 406 ? -12.812 -40.938 0.827 1 95.81 406 TRP B O 1
ATOM 7573 N N . LYS B 1 407 ? -12.273 -40.344 2.98 1 88.88 407 LYS B N 1
ATOM 7574 C CA . LYS B 1 407 ? -13.602 -40.656 3.504 1 88.88 407 LYS B CA 1
ATOM 7575 C C . LYS B 1 407 ? -14.672 -39.812 2.811 1 88.88 407 LYS B C 1
ATOM 7577 O O . LYS B 1 407 ? -14.516 -38.594 2.65 1 88.88 407 LYS B O 1
ATOM 7582 N N . GLY B 1 408 ? -15.648 -40.5 2.402 1 79.25 408 GLY B N 1
ATOM 7583 C CA . GLY B 1 408 ? -16.734 -39.906 1.63 1 79.25 408 GLY B CA 1
ATOM 7584 C C . GLY B 1 408 ? -17.625 -39 2.455 1 79.25 408 GLY B C 1
ATOM 7585 O O . GLY B 1 408 ? -17.328 -38.688 3.613 1 79.25 408 GLY B O 1
ATOM 7586 N N . GLY B 1 409 ? -18.641 -38.406 1.79 1 87.5 409 GLY B N 1
ATOM 7587 C CA . GLY B 1 409 ? -19.656 -37.625 2.486 1 87.5 409 GLY B CA 1
ATOM 7588 C C . GLY B 1 409 ? -19.969 -36.312 1.809 1 87.5 409 GLY B C 1
ATOM 7589 O O . GLY B 1 409 ? -20.844 -35.562 2.266 1 87.5 409 GLY B O 1
ATOM 7590 N N . PHE B 1 410 ? -19.234 -36.062 0.838 1 91.75 410 PHE B N 1
ATOM 7591 C CA . PHE B 1 410 ? -19.531 -34.844 0.083 1 91.75 410 PHE B CA 1
ATOM 7592 C C . PHE B 1 410 ? -19.109 -35 -1.373 1 91.75 410 PHE B C 1
ATOM 7594 O O . PHE B 1 410 ? -18.484 -36 -1.742 1 91.75 410 PHE B O 1
ATOM 7601 N N . ARG B 1 411 ? -19.594 -34.188 -2.193 1 96.31 411 ARG B N 1
ATOM 7602 C CA . ARG B 1 411 ? -19.234 -34.156 -3.607 1 96.31 411 ARG B CA 1
ATOM 7603 C C . ARG B 1 411 ? -18.172 -33.094 -3.869 1 96.31 411 ARG B C 1
ATOM 7605 O O . ARG B 1 411 ? -18.156 -32.062 -3.201 1 96.31 411 ARG B O 1
ATOM 7612 N N . VAL B 1 412 ? -17.297 -33.375 -4.785 1 97.38 412 VAL B N 1
ATOM 7613 C CA . VAL B 1 412 ? -16.188 -32.438 -5.031 1 97.38 412 VAL B CA 1
ATOM 7614 C C . VAL B 1 412 ? -16.328 -31.844 -6.43 1 97.38 412 VAL B C 1
ATOM 7616 O O . VAL B 1 412 ? -16.484 -32.562 -7.41 1 97.38 412 VAL B O 1
ATOM 7619 N N . GLN B 1 413 ? -16.234 -30.562 -6.461 1 96.94 413 GLN B N 1
ATOM 7620 C CA . GLN B 1 413 ? -16.391 -29.812 -7.703 1 96.94 413 GLN B CA 1
ATOM 7621 C C . GLN B 1 413 ? -15.031 -29.578 -8.367 1 96.94 413 GLN B C 1
ATOM 7623 O O . GLN B 1 413 ? -14.93 -29.547 -9.594 1 96.94 413 GLN B O 1
ATOM 7628 N N . ASP B 1 414 ? -14.07 -29.312 -7.594 1 98.12 414 ASP B N 1
ATOM 7629 C CA . ASP B 1 414 ? -12.727 -29.016 -8.094 1 98.12 414 ASP B CA 1
ATOM 7630 C C . ASP B 1 414 ? -11.664 -29.359 -7.051 1 98.12 414 ASP B C 1
ATOM 7632 O O . ASP B 1 414 ? -11.961 -29.438 -5.855 1 98.12 414 ASP B O 1
ATOM 7636 N N . CYS B 1 415 ? -10.438 -29.578 -7.586 1 98.31 415 CYS B N 1
ATOM 7637 C CA . CYS B 1 415 ? -9.352 -29.844 -6.656 1 98.31 415 CYS B CA 1
ATOM 7638 C C . CYS B 1 415 ? -8.008 -29.438 -7.254 1 98.31 415 CYS B C 1
ATOM 7640 O O . CYS B 1 415 ? -7.898 -29.25 -8.469 1 98.31 415 CYS B O 1
ATOM 7642 N N . ALA B 1 416 ? -7.062 -29.234 -6.422 1 98.38 416 ALA B N 1
ATOM 7643 C CA . ALA B 1 416 ? -5.711 -28.859 -6.836 1 98.38 416 ALA B CA 1
ATOM 7644 C C . ALA B 1 416 ? -4.68 -29.312 -5.809 1 98.38 416 ALA B C 1
ATOM 7646 O O . ALA B 1 416 ? -4.949 -29.312 -4.605 1 98.38 416 ALA B O 1
ATOM 7647 N N . ILE B 1 417 ? -3.572 -29.703 -6.328 1 98.12 417 ILE B N 1
ATOM 7648 C CA . ILE B 1 417 ? -2.445 -30.047 -5.465 1 98.12 417 ILE B CA 1
ATOM 7649 C C . ILE B 1 417 ? -1.397 -28.938 -5.527 1 98.12 417 ILE B C 1
ATOM 7651 O O . ILE B 1 417 ? -1.095 -28.422 -6.609 1 98.12 417 ILE B O 1
ATOM 7655 N N . SER B 1 418 ? -0.885 -28.578 -4.359 1 97.5 418 SER B N 1
ATOM 7656 C CA . SER B 1 418 ? 0.119 -27.516 -4.316 1 97.5 418 SER B CA 1
ATOM 7657 C C . SER B 1 418 ? 1.397 -27.938 -5.035 1 97.5 418 SER B C 1
ATOM 7659 O O . SER B 1 418 ? 1.719 -29.125 -5.094 1 97.5 418 SER B O 1
ATOM 7661 N N . ALA B 1 419 ? 2.09 -26.938 -5.535 1 94.5 419 ALA B N 1
ATOM 7662 C CA . ALA B 1 419 ? 3.295 -27.203 -6.32 1 94.5 419 ALA B CA 1
ATOM 7663 C C . ALA B 1 419 ? 4.336 -27.953 -5.496 1 94.5 419 ALA B C 1
ATOM 7665 O O . ALA B 1 419 ? 5.086 -28.766 -6.027 1 94.5 419 ALA B O 1
ATOM 7666 N N . ASP B 1 420 ? 4.398 -27.734 -4.242 1 91.56 420 ASP B N 1
ATOM 7667 C CA . ASP B 1 420 ? 5.352 -28.422 -3.371 1 91.56 420 ASP B CA 1
ATOM 7668 C C . ASP B 1 420 ? 4.867 -29.828 -3.02 1 91.56 420 ASP B C 1
ATOM 7670 O O . ASP B 1 420 ? 5.574 -30.578 -2.346 1 91.56 420 ASP B O 1
ATOM 7674 N N . GLY B 1 421 ? 3.652 -30.188 -3.449 1 94.19 421 GLY B N 1
ATOM 7675 C CA . GLY B 1 421 ? 3.127 -31.531 -3.291 1 94.19 421 GLY B CA 1
ATOM 7676 C C . GLY B 1 421 ? 2.611 -31.812 -1.892 1 94.19 421 GLY B C 1
ATOM 7677 O O . GLY B 1 421 ? 2.268 -32.969 -1.568 1 94.19 421 GLY B O 1
ATOM 7678 N N . ARG B 1 422 ? 2.455 -30.797 -1.095 1 94.12 422 ARG B N 1
ATOM 7679 C CA . ARG B 1 422 ? 2.17 -31.016 0.318 1 94.12 422 ARG B CA 1
ATOM 7680 C C . ARG B 1 422 ? 0.669 -30.969 0.59 1 94.12 422 ARG B C 1
ATOM 7682 O O . ARG B 1 422 ? 0.18 -31.594 1.528 1 94.12 422 ARG B O 1
ATOM 7689 N N . ARG B 1 423 ? 0 -30.234 -0.213 1 97.44 423 ARG B N 1
ATOM 7690 C CA . ARG B 1 423 ? -1.394 -29.984 0.14 1 97.44 423 ARG B CA 1
ATOM 7691 C C . ARG B 1 423 ? -2.318 -30.297 -1.032 1 97.44 423 ARG B C 1
ATOM 7693 O O . ARG B 1 423 ? -1.985 -30.016 -2.186 1 97.44 423 ARG B O 1
ATOM 7700 N N . LEU B 1 424 ? -3.449 -30.922 -0.727 1 98.12 424 LEU B N 1
ATOM 7701 C CA . LEU B 1 424 ? -4.57 -31.094 -1.643 1 98.12 424 LEU B CA 1
ATOM 7702 C C . LEU B 1 424 ? -5.75 -30.219 -1.234 1 98.12 424 LEU B C 1
ATOM 7704 O O . LEU B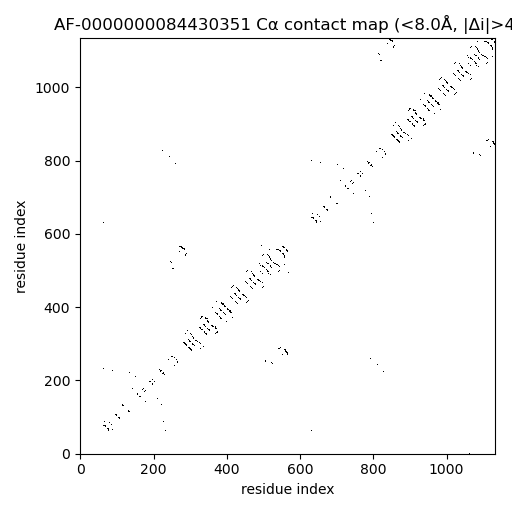 1 424 ? -6.211 -30.281 -0.091 1 98.12 424 LEU B O 1
ATOM 7708 N N . VAL B 1 425 ? -6.145 -29.375 -2.104 1 98.62 425 VAL B N 1
ATOM 7709 C CA . VAL B 1 425 ? -7.305 -28.516 -1.862 1 98.62 425 VAL B CA 1
ATOM 7710 C C . VAL B 1 425 ? -8.5 -29.031 -2.668 1 98.62 425 VAL B C 1
ATOM 7712 O O . VAL B 1 425 ? -8.398 -29.219 -3.883 1 98.62 425 VAL B O 1
ATOM 7715 N N . ALA B 1 426 ? -9.609 -29.266 -2.008 1 98.38 426 ALA B N 1
ATOM 7716 C CA . ALA B 1 426 ? -10.812 -29.766 -2.66 1 98.38 426 ALA B CA 1
ATOM 7717 C C . ALA B 1 426 ? -12.016 -28.875 -2.355 1 98.38 426 ALA B C 1
ATOM 7719 O O . ALA B 1 426 ? -12.336 -28.625 -1.189 1 98.38 426 ALA B O 1
ATOM 7720 N N . ALA B 1 427 ? -12.594 -28.391 -3.352 1 97.88 427 ALA B N 1
ATOM 7721 C CA . ALA B 1 427 ? -13.812 -27.594 -3.219 1 97.88 427 ALA B CA 1
ATOM 7722 C C . ALA B 1 427 ? -15.055 -28.484 -3.33 1 97.88 427 ALA B C 1
ATOM 7724 O O . ALA B 1 427 ? -15.25 -29.172 -4.34 1 97.88 427 ALA B O 1
ATOM 7725 N N . ASP B 1 428 ? -15.898 -28.453 -2.348 1 96.69 428 ASP B N 1
ATOM 7726 C CA . ASP B 1 428 ? -17.078 -29.312 -2.385 1 96.69 428 ASP B CA 1
ATOM 7727 C C . ASP B 1 428 ? -18.297 -28.562 -2.893 1 96.69 428 ASP B C 1
ATOM 7729 O O . ASP B 1 428 ? -18.203 -27.391 -3.273 1 96.69 428 ASP B O 1
ATOM 7733 N N . THR B 1 429 ? -19.391 -29.203 -2.959 1 95.25 429 THR B N 1
ATOM 7734 C CA . THR B 1 429 ? -20.625 -28.594 -3.459 1 95.25 429 THR B CA 1
ATOM 7735 C C . THR B 1 429 ? -21.469 -28.047 -2.309 1 95.25 429 THR B C 1
ATOM 7737 O O . THR B 1 429 ? -22.641 -27.719 -2.494 1 95.25 429 THR B O 1
ATOM 7740 N N . GLU B 1 430 ? -20.984 -28.016 -1.089 1 94.38 430 GLU B N 1
ATOM 7741 C CA . GLU B 1 430 ? -21.703 -27.547 0.091 1 94.38 430 GLU B CA 1
ATOM 7742 C C . GLU B 1 430 ? -21.016 -26.344 0.72 1 94.38 430 GLU B C 1
ATOM 7744 O O . GLU B 1 430 ? -20.938 -26.234 1.945 1 94.38 430 GLU B O 1
ATOM 7749 N N . ALA B 1 431 ? -20.406 -25.547 -0.048 1 95.62 431 ALA B N 1
ATOM 7750 C CA . ALA B 1 431 ? -19.812 -24.266 0.324 1 95.62 431 ALA B CA 1
ATOM 7751 C C . ALA B 1 431 ? -18.672 -24.453 1.326 1 95.62 431 ALA B C 1
ATOM 7753 O O . ALA B 1 431 ? -18.594 -23.734 2.328 1 95.62 431 ALA B O 1
ATOM 7754 N N . LYS B 1 432 ? -17.859 -25.453 1.028 1 97 432 LYS B N 1
ATOM 7755 C CA . LYS B 1 432 ? -16.672 -25.688 1.851 1 97 432 LYS B CA 1
ATOM 7756 C C . LYS B 1 432 ? -15.461 -26.031 0.987 1 97 432 LYS B C 1
ATOM 7758 O O . LYS B 1 432 ? -15.602 -26.547 -0.118 1 97 432 LYS B O 1
ATOM 7763 N N . VAL B 1 433 ? -14.32 -25.703 1.549 1 97.88 433 VAL B N 1
ATOM 7764 C CA . VAL B 1 433 ? -13.055 -26.125 0.975 1 97.88 433 VAL B CA 1
ATOM 7765 C C . VAL B 1 433 ? -12.297 -27 1.979 1 97.88 433 VAL B C 1
ATOM 7767 O O . VAL B 1 433 ? -12.125 -26.609 3.137 1 97.88 433 VAL B O 1
ATOM 7770 N N . HIS B 1 434 ? -11.938 -28.188 1.521 1 97.5 434 HIS B N 1
ATOM 7771 C CA . HIS B 1 434 ? -11.156 -29.109 2.346 1 97.5 434 HIS B CA 1
ATOM 7772 C C . HIS B 1 434 ? -9.688 -29.109 1.943 1 97.5 434 HIS B C 1
ATOM 7774 O O . HIS B 1 434 ? -9.367 -29.156 0.755 1 97.5 434 HIS B O 1
ATOM 7780 N N . VAL B 1 435 ? -8.852 -28.984 2.924 1 98.31 435 VAL B N 1
ATOM 7781 C CA . VAL B 1 435 ? -7.418 -29.031 2.658 1 98.31 435 VAL B CA 1
ATOM 7782 C C . VAL B 1 435 ? -6.809 -30.25 3.348 1 98.31 435 VAL B C 1
ATOM 7784 O O . VAL B 1 435 ? -6.965 -30.422 4.559 1 98.31 435 VAL B O 1
ATOM 7787 N N . TYR B 1 436 ? -6.172 -31.078 2.561 1 97.81 436 TYR B N 1
ATOM 7788 C CA . TYR B 1 436 ? -5.59 -32.312 3.057 1 97.81 436 TYR B CA 1
ATOM 7789 C C . TYR B 1 436 ? -4.07 -32.312 2.93 1 97.81 436 TYR B C 1
ATOM 7791 O O . TYR B 1 436 ? -3.525 -31.656 2.041 1 97.81 436 TYR B O 1
ATOM 7799 N N . ASN B 1 437 ? -3.455 -33.031 3.791 1 97.06 437 ASN B N 1
ATOM 7800 C CA . ASN B 1 437 ? -2.029 -33.312 3.68 1 97.06 437 ASN B CA 1
ATOM 7801 C C . ASN B 1 437 ? -1.764 -34.5 2.727 1 97.06 437 ASN B C 1
ATOM 7803 O O . ASN B 1 437 ? -2.238 -35.594 2.953 1 97.06 437 ASN B O 1
ATOM 7807 N N . MET B 1 438 ? -1.022 -34.312 1.735 1 95.56 438 MET B N 1
ATOM 7808 C CA . MET B 1 438 ? -0.832 -35.312 0.691 1 95.56 438 MET B CA 1
ATOM 7809 C C . MET B 1 438 ? 0.098 -36.438 1.166 1 95.56 438 MET B C 1
ATOM 7811 O O . MET B 1 438 ? 0.137 -37.5 0.572 1 95.56 438 MET B O 1
ATOM 7815 N N . LEU B 1 439 ? 0.806 -36.125 2.201 1 91.75 439 LEU B N 1
ATOM 7816 C CA . LEU B 1 439 ? 1.713 -37.156 2.734 1 91.75 439 LEU B CA 1
ATOM 7817 C C . LEU B 1 439 ? 0.99 -38.062 3.715 1 91.75 439 LEU B C 1
ATOM 7819 O O . LEU B 1 439 ? 1.124 -39.281 3.641 1 91.75 439 LEU B O 1
ATOM 7823 N N . THR B 1 440 ? 0.168 -37.5 4.57 1 95.19 440 THR B N 1
ATOM 7824 C CA . THR B 1 440 ? -0.516 -38.281 5.59 1 95.19 440 THR B CA 1
ATOM 7825 C C . THR B 1 440 ? -1.963 -38.562 5.188 1 95.19 440 THR B C 1
ATOM 7827 O O . THR B 1 440 ? -2.633 -39.406 5.785 1 95.19 440 THR B O 1
ATOM 7830 N N . TYR B 1 441 ? -2.473 -37.844 4.168 1 96.19 441 TYR B N 1
ATOM 7831 C CA . TYR B 1 441 ? -3.832 -37.938 3.648 1 96.19 441 TYR B CA 1
ATOM 7832 C C . TYR B 1 441 ? -4.832 -37.375 4.645 1 96.19 441 TYR B C 1
ATOM 7834 O O . TYR B 1 441 ? -6.027 -37.281 4.355 1 96.19 441 TYR B O 1
ATOM 7842 N N . GLU B 1 442 ? -4.312 -36.844 5.742 1 96.56 442 GLU B N 1
ATOM 7843 C CA . GLU B 1 442 ? -5.184 -36.281 6.77 1 96.56 442 GLU B CA 1
ATOM 7844 C C . GLU B 1 442 ? -5.688 -34.906 6.375 1 96.56 442 GLU B C 1
ATOM 7846 O O . GLU B 1 442 ? -5 -34.156 5.668 1 96.56 442 GLU B O 1
ATOM 7851 N N . GLU B 1 443 ? -6.871 -34.625 6.836 1 96.25 443 GLU B N 1
ATOM 7852 C CA . GLU B 1 443 ? -7.414 -33.281 6.617 1 96.25 443 GLU B CA 1
ATOM 7853 C C . GLU B 1 443 ? -6.773 -32.281 7.562 1 96.25 443 GLU B C 1
ATOM 7855 O O . GLU B 1 443 ? -6.855 -32.406 8.781 1 96.25 443 GLU B O 1
ATOM 7860 N N . ASP B 1 444 ? -6.102 -31.312 7.023 1 96.06 444 ASP B N 1
ATOM 7861 C CA . ASP B 1 444 ? -5.523 -30.234 7.832 1 96.06 444 ASP B CA 1
ATOM 7862 C C . ASP B 1 444 ? -6.609 -29.328 8.414 1 96.06 444 ASP B C 1
ATOM 7864 O O . ASP B 1 444 ? -6.625 -29.062 9.617 1 96.06 444 ASP B O 1
ATOM 7868 N N . TYR B 1 445 ? -7.516 -28.797 7.523 1 96.44 445 TYR B N 1
ATOM 7869 C CA . TYR B 1 445 ? -8.641 -27.984 7.969 1 96.44 445 TYR B CA 1
ATOM 7870 C C . TYR B 1 445 ? -9.719 -27.922 6.895 1 96.44 445 TYR B C 1
ATOM 7872 O O . TYR B 1 445 ? -9.508 -28.344 5.762 1 96.44 445 TYR B O 1
ATOM 7880 N N . CYS B 1 446 ? -10.859 -27.531 7.312 1 96.12 446 CYS B N 1
ATOM 7881 C CA . CYS B 1 446 ? -12.016 -27.266 6.465 1 96.12 446 CYS B CA 1
ATOM 7882 C C . CYS B 1 446 ? -12.469 -25.812 6.598 1 96.12 446 CYS B C 1
ATOM 7884 O O . CYS B 1 446 ? -12.633 -25.312 7.711 1 96.12 446 CYS B O 1
ATOM 7886 N N . LEU B 1 447 ? -12.594 -25.172 5.512 1 96.38 447 LEU B N 1
ATOM 7887 C CA . LEU B 1 447 ? -12.945 -23.75 5.52 1 96.38 447 LEU B CA 1
ATOM 7888 C C . LEU B 1 447 ? -14.367 -23.547 5.027 1 96.38 447 LEU B C 1
ATOM 7890 O O . LEU B 1 447 ? -14.688 -23.828 3.873 1 96.38 447 LEU B O 1
ATOM 7894 N N . PRO B 1 448 ? -15.25 -23 5.914 1 96.31 448 PRO B N 1
ATOM 7895 C CA . PRO B 1 448 ? -16.578 -22.594 5.434 1 96.31 448 PRO B CA 1
ATOM 7896 C C . PRO B 1 448 ? -16.531 -21.359 4.547 1 96.31 448 PRO B C 1
ATOM 7898 O O . PRO B 1 448 ? -15.742 -20.438 4.801 1 96.31 448 PRO B O 1
ATOM 7901 N N . LEU B 1 449 ? -17.328 -21.359 3.531 1 95.94 449 LEU B N 1
ATOM 7902 C CA . LEU B 1 449 ? -17.375 -20.25 2.584 1 95.94 449 LEU B CA 1
ATOM 7903 C C . LEU B 1 449 ? -18.766 -19.609 2.557 1 95.94 449 LEU B C 1
ATOM 7905 O O . LEU B 1 449 ? -19.75 -20.234 2.947 1 95.94 449 LEU B O 1
ATOM 7909 N N . PRO B 1 450 ? -18.828 -18.375 2.1 1 91.88 450 PRO B N 1
ATOM 7910 C CA . PRO B 1 450 ? -20.125 -17.688 2.049 1 91.88 450 PRO B CA 1
ATOM 7911 C C . PRO B 1 450 ? -21.047 -18.25 0.963 1 91.88 450 PRO B C 1
ATOM 7913 O O . PRO B 1 450 ? -22.266 -18.109 1.048 1 91.88 450 PRO B O 1
ATOM 7916 N N . SER B 1 451 ? -20.469 -18.812 -0.078 1 94.94 451 SER B N 1
ATOM 7917 C CA . SER B 1 451 ? -21.234 -19.469 -1.143 1 94.94 451 SER B CA 1
ATOM 7918 C C . SER B 1 451 ? -20.469 -20.641 -1.746 1 94.94 451 SER B C 1
ATOM 7920 O O . SER B 1 451 ? -19.312 -20.875 -1.378 1 94.94 451 SER B O 1
ATOM 7922 N N . LYS B 1 452 ? -21.062 -21.344 -2.703 1 95.44 452 LYS B N 1
ATOM 7923 C CA . LYS B 1 452 ? -20.484 -22.547 -3.289 1 95.44 452 LYS B CA 1
ATOM 7924 C C . LYS B 1 452 ? -19.25 -22.203 -4.133 1 95.44 452 LYS B C 1
ATOM 7926 O O . LYS B 1 452 ? -19.312 -21.297 -4.969 1 95.44 452 LYS B O 1
ATOM 7931 N N . PRO B 1 453 ? -18.188 -22.875 -3.893 1 97.19 453 PRO B N 1
ATOM 7932 C CA . PRO B 1 453 ? -17.016 -22.688 -4.754 1 97.19 453 PRO B CA 1
ATOM 7933 C C . PRO B 1 453 ? -17.141 -23.422 -6.086 1 97.19 453 PRO B C 1
ATOM 7935 O O . PRO B 1 453 ? -17.672 -24.531 -6.133 1 97.19 453 PRO B O 1
ATOM 7938 N N . THR B 1 454 ? -16.672 -22.797 -7.133 1 96.94 454 THR B N 1
ATOM 7939 C CA . THR B 1 454 ? -16.734 -23.438 -8.445 1 96.94 454 THR B CA 1
ATOM 7940 C C . THR B 1 454 ? -15.352 -23.875 -8.898 1 96.94 454 THR B C 1
ATOM 7942 O O . THR B 1 454 ? -15.227 -24.75 -9.758 1 96.94 454 THR B O 1
ATOM 7945 N N . SER B 1 455 ? -14.359 -23.266 -8.383 1 97.69 455 SER B N 1
ATOM 7946 C CA . SER B 1 455 ? -13.008 -23.688 -8.727 1 97.69 455 SER B CA 1
ATOM 7947 C C . SER B 1 455 ? -12 -23.234 -7.676 1 97.69 455 SER B C 1
ATOM 7949 O O . SER B 1 455 ? -12.297 -22.359 -6.859 1 97.69 455 SER B O 1
ATOM 7951 N N . VAL B 1 456 ? -10.812 -23.891 -7.68 1 98.31 456 VAL B N 1
ATOM 7952 C CA . VAL B 1 456 ? -9.695 -23.531 -6.816 1 98.31 456 VAL B CA 1
ATOM 7953 C C . VAL B 1 456 ? -8.398 -23.531 -7.621 1 98.31 456 VAL B C 1
ATOM 7955 O O . VAL B 1 456 ? -8.219 -24.375 -8.516 1 98.31 456 VAL B O 1
ATOM 7958 N N . ALA B 1 457 ? -7.594 -22.609 -7.367 1 98.31 457 ALA B N 1
ATOM 7959 C CA . ALA B 1 457 ? -6.258 -22.531 -7.945 1 98.31 457 ALA B CA 1
ATOM 7960 C C . ALA B 1 457 ? -5.223 -22.156 -6.895 1 98.31 457 ALA B C 1
ATOM 7962 O O . ALA B 1 457 ? -5.453 -21.234 -6.098 1 98.31 457 ALA B O 1
ATOM 7963 N N . ILE B 1 458 ? -4.121 -22.859 -6.914 1 98.19 458 ILE B N 1
ATOM 7964 C CA . ILE B 1 458 ? -3.086 -22.578 -5.926 1 98.19 458 ILE B CA 1
ATOM 7965 C C . ILE B 1 458 ? -1.952 -21.797 -6.574 1 98.19 458 ILE B C 1
ATOM 7967 O O . ILE B 1 458 ? -1.556 -22.078 -7.707 1 98.19 458 ILE B O 1
ATOM 7971 N N . SER B 1 459 ? -1.486 -20.828 -5.801 1 97.56 459 SER B N 1
ATOM 7972 C CA . SER B 1 459 ? -0.372 -20.031 -6.309 1 97.56 459 SER B CA 1
ATOM 7973 C C . SER B 1 459 ? 0.882 -20.891 -6.477 1 97.56 459 SER B C 1
ATOM 7975 O O . SER 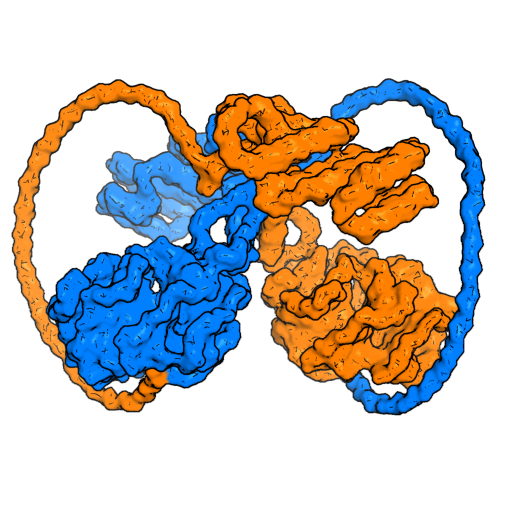B 1 459 ? 1.029 -21.922 -5.82 1 97.56 459 SER B O 1
ATOM 7977 N N . ARG B 1 460 ? 1.784 -20.406 -7.305 1 94.75 460 ARG B N 1
ATOM 7978 C CA . ARG B 1 460 ? 2.994 -21.141 -7.645 1 94.75 460 ARG B CA 1
ATOM 7979 C C . ARG B 1 460 ? 3.867 -21.359 -6.414 1 94.75 460 ARG B C 1
ATOM 7981 O O . ARG B 1 460 ? 4.523 -22.406 -6.289 1 94.75 460 ARG B O 1
ATOM 7988 N N . ASP B 1 461 ? 3.854 -20.438 -5.516 1 93.31 461 ASP B N 1
ATOM 7989 C CA . ASP B 1 461 ? 4.676 -20.547 -4.316 1 93.31 461 ASP B CA 1
ATOM 7990 C C . ASP B 1 461 ? 3.961 -21.344 -3.225 1 93.31 461 ASP B C 1
ATOM 7992 O O . ASP B 1 461 ? 4.473 -21.484 -2.113 1 93.31 461 ASP B O 1
ATOM 7996 N N . SER B 1 462 ? 2.76 -21.844 -3.502 1 96.62 462 SER B N 1
ATOM 7997 C CA . SER B 1 462 ? 1.979 -22.719 -2.646 1 96.62 462 SER B CA 1
ATOM 7998 C C . SER B 1 462 ? 1.509 -22 -1.388 1 96.62 462 SER B C 1
ATOM 8000 O O . SER B 1 462 ? 1.18 -22.641 -0.386 1 96.62 462 SER B O 1
ATOM 8002 N N . ARG B 1 463 ? 1.457 -20.672 -1.442 1 96.31 463 ARG B N 1
ATOM 8003 C CA . ARG B 1 463 ? 1.14 -19.922 -0.234 1 96.31 463 ARG B CA 1
ATOM 8004 C C . ARG B 1 463 ? -0.331 -19.516 -0.21 1 96.31 463 ARG B C 1
ATOM 8006 O O . ARG B 1 463 ? -0.915 -19.344 0.862 1 96.31 463 ARG B O 1
ATOM 8013 N N . HIS B 1 464 ? -0.88 -19.391 -1.389 1 97.75 464 HIS B N 1
ATOM 8014 C CA . HIS B 1 464 ? -2.244 -18.875 -1.47 1 97.75 464 HIS B CA 1
ATOM 8015 C C . HIS B 1 464 ? -3.123 -19.797 -2.322 1 97.75 464 HIS B C 1
ATOM 8017 O O . HIS B 1 464 ? -2.619 -20.516 -3.184 1 97.75 464 HIS B O 1
ATOM 8023 N N . VAL B 1 465 ? -4.395 -19.734 -2.012 1 98.31 465 VAL B N 1
ATOM 8024 C CA . VAL B 1 465 ? -5.383 -20.422 -2.836 1 98.31 465 VAL B CA 1
ATOM 8025 C C . VAL B 1 465 ? -6.457 -19.438 -3.283 1 98.31 465 VAL B C 1
ATOM 8027 O O . VAL B 1 465 ? -6.895 -18.594 -2.498 1 98.31 465 VAL B O 1
ATOM 8030 N N . LEU B 1 466 ? -6.684 -19.469 -4.527 1 98.38 466 LEU B N 1
ATOM 8031 C CA . LEU B 1 466 ? -7.762 -18.688 -5.125 1 98.38 466 LEU B CA 1
ATOM 8032 C C . LEU B 1 466 ? -9.055 -19.484 -5.18 1 98.38 466 LEU B C 1
ATOM 8034 O O . LEU B 1 466 ? -9.078 -20.594 -5.727 1 98.38 466 LEU B O 1
ATOM 8038 N N . ILE B 1 467 ? -10.117 -18.969 -4.617 1 98.25 467 ILE B N 1
ATOM 8039 C CA . ILE B 1 467 ? -11.398 -19.656 -4.578 1 98.25 467 ILE B CA 1
ATOM 8040 C C . ILE B 1 467 ? -12.445 -18.859 -5.352 1 98.25 467 ILE B C 1
ATOM 8042 O O . ILE B 1 467 ? -12.773 -17.719 -4.977 1 98.25 467 ILE B O 1
ATOM 8046 N N . ASN B 1 468 ? -12.906 -19.422 -6.375 1 97.69 468 ASN B N 1
ATOM 8047 C CA . ASN B 1 468 ? -13.977 -18.812 -7.152 1 97.69 468 ASN B CA 1
ATOM 8048 C C . ASN B 1 468 ? -15.352 -19.172 -6.594 1 97.69 468 ASN B C 1
ATOM 8050 O O . ASN B 1 468 ? -15.695 -20.359 -6.496 1 97.69 468 ASN B O 1
ATOM 8054 N N . LEU B 1 469 ? -16.141 -18.219 -6.285 1 96.25 469 LEU B N 1
ATOM 8055 C CA . LEU B 1 469 ? -17.453 -18.469 -5.688 1 96.25 469 LEU B CA 1
ATOM 8056 C C . LEU B 1 469 ? -18.562 -18.203 -6.691 1 96.25 469 LEU B C 1
ATOM 8058 O O . LEU B 1 469 ? -18.438 -17.328 -7.559 1 96.25 469 LEU B O 1
ATOM 8062 N N . ALA B 1 470 ? -19.656 -18.859 -6.547 1 92.94 470 ALA B N 1
ATOM 8063 C CA . ALA B 1 470 ? -20.797 -18.781 -7.473 1 92.94 470 ALA B CA 1
ATOM 8064 C C . ALA B 1 470 ? -21.516 -17.453 -7.355 1 92.94 470 ALA B C 1
ATOM 8066 O O . ALA B 1 470 ? -22.266 -17.062 -8.25 1 92.94 470 ALA B O 1
ATOM 8067 N N . GLU B 1 471 ? -21.328 -16.688 -6.355 1 88.25 471 GLU B N 1
ATOM 8068 C CA . GLU B 1 471 ? -22.062 -15.445 -6.176 1 88.25 471 GLU B CA 1
ATOM 8069 C C . GLU B 1 471 ? -21.203 -14.234 -6.516 1 88.25 471 GLU B C 1
ATOM 8071 O O . GLU B 1 471 ? -21.266 -13.203 -5.84 1 88.25 471 GLU B O 1
ATOM 8076 N N . GLY B 1 472 ? -20.406 -14.391 -7.473 1 87.38 472 GLY B N 1
ATOM 8077 C CA . GLY B 1 472 ? -19.703 -13.258 -8.07 1 87.38 472 GLY B CA 1
ATOM 8078 C C . GLY B 1 472 ? -18.562 -12.742 -7.219 1 87.38 472 GLY B C 1
ATOM 8079 O O . GLY B 1 472 ? -18.375 -11.531 -7.102 1 87.38 472 GLY B O 1
ATOM 8080 N N . GLU B 1 473 ? -17.891 -13.539 -6.535 1 93.94 473 GLU B N 1
ATOM 8081 C CA . GLU B 1 473 ? -16.75 -13.164 -5.707 1 93.94 473 GLU B CA 1
ATOM 8082 C C . GLU B 1 473 ? -15.625 -14.195 -5.812 1 93.94 473 GLU B C 1
ATOM 8084 O O . GLU B 1 473 ? -15.891 -15.398 -5.867 1 93.94 473 GLU B O 1
ATOM 8089 N N . ILE B 1 474 ? -14.398 -13.68 -5.891 1 97.62 474 ILE B N 1
ATOM 8090 C CA . ILE B 1 474 ? -13.211 -14.523 -5.816 1 97.62 474 ILE B CA 1
ATOM 8091 C C . ILE B 1 474 ? -12.406 -14.164 -4.566 1 97.62 474 ILE B C 1
ATOM 8093 O O . ILE B 1 474 ? -12.188 -12.984 -4.277 1 97.62 474 ILE B O 1
ATOM 8097 N N . GLN B 1 475 ? -11.984 -15.156 -3.869 1 97.56 475 GLN B N 1
ATOM 8098 C CA . GLN B 1 475 ? -11.234 -14.922 -2.639 1 97.56 475 GLN B CA 1
ATOM 8099 C C . GLN B 1 475 ? -9.82 -15.469 -2.742 1 97.56 475 GLN B C 1
ATOM 8101 O O . GLN B 1 475 ? -9.609 -16.578 -3.244 1 97.56 475 GLN B O 1
ATOM 8106 N N . LEU B 1 476 ? -8.914 -14.633 -2.359 1 98 476 LEU B N 1
ATOM 8107 C CA . LEU B 1 476 ? -7.543 -15.07 -2.141 1 98 476 LEU B CA 1
ATOM 8108 C C . LEU B 1 476 ? -7.301 -15.391 -0.668 1 98 476 LEU B C 1
ATOM 8110 O O . LEU B 1 476 ? -7.41 -14.508 0.188 1 98 476 LEU B O 1
ATOM 8114 N N . VAL B 1 477 ? -6.891 -16.656 -0.391 1 97.81 477 VAL B N 1
ATOM 8115 C CA . VAL B 1 477 ? -6.785 -17.109 0.989 1 97.81 477 VAL B CA 1
ATOM 8116 C C . VAL B 1 477 ? -5.363 -17.609 1.262 1 97.81 477 VAL B C 1
ATOM 8118 O O . VAL B 1 477 ? -4.766 -18.281 0.428 1 97.81 477 VAL B O 1
ATOM 8121 N N . ASP B 1 478 ? -4.871 -17.219 2.385 1 96.94 478 ASP B N 1
ATOM 8122 C CA . ASP B 1 478 ? -3.588 -17.766 2.832 1 96.94 478 ASP B CA 1
ATOM 8123 C C . ASP B 1 478 ? -3.73 -19.203 3.309 1 96.94 478 ASP B C 1
ATOM 8125 O O . ASP B 1 478 ? -4.543 -19.5 4.191 1 96.94 478 ASP B O 1
ATOM 8129 N N . MET B 1 479 ? -2.982 -20.031 2.807 1 96.56 479 MET B N 1
ATOM 8130 C CA . MET B 1 479 ? -3.176 -21.469 3.045 1 96.56 479 MET B CA 1
ATOM 8131 C C . MET B 1 479 ? -2.678 -21.859 4.43 1 96.56 479 MET B C 1
ATOM 8133 O O . MET B 1 479 ? -3.074 -22.891 4.969 1 96.56 479 MET B O 1
ATOM 8137 N N . GLU B 1 480 ? -1.839 -21.078 4.996 1 93.94 480 GLU B N 1
ATOM 8138 C CA . GLU B 1 480 ? -1.312 -21.375 6.324 1 93.94 480 GLU B CA 1
ATOM 8139 C C . GLU B 1 480 ? -2.211 -20.812 7.418 1 93.94 480 GLU B C 1
ATOM 8141 O O . GLU B 1 480 ? -2.598 -21.531 8.344 1 93.94 480 GLU B O 1
ATOM 8146 N N . THR B 1 481 ? -2.656 -19.594 7.273 1 92.75 481 THR B N 1
ATOM 8147 C CA . THR B 1 481 ? -3.42 -18.922 8.312 1 92.75 481 THR B CA 1
ATOM 8148 C C . THR B 1 481 ? -4.918 -19.031 8.055 1 92.75 481 THR B C 1
ATOM 8150 O O . THR B 1 481 ? -5.734 -18.766 8.938 1 92.75 481 THR B O 1
ATOM 8153 N N . THR B 1 482 ? -5.34 -19.359 6.832 1 94.81 482 THR B N 1
ATOM 8154 C CA . THR B 1 482 ? -6.723 -19.5 6.387 1 94.81 482 THR B CA 1
ATOM 8155 C C . THR B 1 482 ? -7.406 -18.125 6.32 1 94.81 482 THR B C 1
ATOM 8157 O O . THR B 1 482 ? -8.625 -18.047 6.145 1 94.81 482 THR B O 1
ATOM 8160 N N . ALA B 1 483 ? -6.602 -17.109 6.445 1 92.44 483 ALA B N 1
ATOM 8161 C CA . ALA B 1 483 ? -7.16 -15.758 6.387 1 92.44 483 ALA B CA 1
ATOM 8162 C C . ALA B 1 483 ? -7.457 -15.352 4.949 1 92.44 483 ALA B C 1
ATOM 8164 O O . ALA B 1 483 ? -6.684 -15.648 4.039 1 92.44 483 ALA B O 1
ATOM 8165 N N . VAL B 1 484 ? -8.602 -14.727 4.805 1 92.88 484 VAL B N 1
ATOM 8166 C CA . VAL B 1 484 ? -8.898 -14.117 3.512 1 92.88 484 VAL B CA 1
ATOM 8167 C C . VAL B 1 484 ? -8.055 -12.859 3.328 1 92.88 484 VAL B C 1
ATOM 8169 O O . VAL B 1 484 ? -8.227 -11.875 4.059 1 92.88 484 VAL B O 1
ATOM 8172 N N . ILE B 1 485 ? -7.195 -12.844 2.365 1 91.5 485 ILE B N 1
ATOM 8173 C CA . ILE B 1 485 ? -6.242 -11.766 2.117 1 91.5 485 ILE B CA 1
ATOM 8174 C C . ILE B 1 485 ? -6.898 -10.688 1.261 1 91.5 485 ILE B C 1
ATOM 8176 O O . ILE B 1 485 ? -6.66 -9.492 1.463 1 91.5 485 ILE B O 1
ATOM 8180 N N . ARG B 1 486 ? -7.676 -11.133 0.238 1 92.5 486 ARG B N 1
ATOM 8181 C CA . ARG B 1 486 ? -8.266 -10.203 -0.728 1 92.5 486 ARG B CA 1
ATOM 8182 C C . ARG B 1 486 ? -9.516 -10.797 -1.364 1 92.5 486 ARG B C 1
ATOM 8184 O O . ARG B 1 486 ? -9.656 -12.023 -1.441 1 92.5 486 ARG B O 1
ATOM 8191 N N . GLN B 1 487 ? -10.336 -9.914 -1.781 1 93.62 487 GLN B N 1
ATOM 8192 C CA . GLN B 1 487 ? -11.539 -10.273 -2.52 1 93.62 487 GLN B CA 1
ATOM 8193 C C . GLN B 1 487 ? -11.602 -9.547 -3.857 1 93.62 487 GLN B C 1
ATOM 8195 O O . GLN B 1 487 ? -11.227 -8.375 -3.949 1 93.62 487 GLN B O 1
ATOM 8200 N N . PHE B 1 488 ? -12 -10.188 -4.855 1 95.62 488 PHE B N 1
ATOM 8201 C CA . PHE B 1 488 ? -12.148 -9.617 -6.191 1 95.62 488 PHE B CA 1
ATOM 8202 C C . PHE B 1 488 ? -13.602 -9.68 -6.648 1 95.62 488 PHE B C 1
ATOM 8204 O O . PHE B 1 488 ? -14.227 -10.742 -6.582 1 95.62 488 PHE B O 1
ATOM 8211 N N . LYS B 1 489 ? -14.055 -8.57 -7.113 1 93.38 489 LYS B N 1
ATOM 8212 C CA . LYS B 1 489 ? -15.453 -8.461 -7.52 1 93.38 489 LYS B CA 1
ATOM 8213 C C . LYS B 1 489 ? -15.586 -7.695 -8.836 1 93.38 489 LYS B C 1
ATOM 8215 O O . LYS B 1 489 ? -14.672 -6.965 -9.227 1 93.38 489 LYS B O 1
ATOM 8220 N N . GLY B 1 490 ? -16.719 -7.875 -9.477 1 92.62 490 GLY B N 1
ATOM 8221 C CA . GLY B 1 490 ? -17.016 -7.18 -10.719 1 92.62 490 GLY B CA 1
ATOM 8222 C C . GLY B 1 490 ? -17.625 -8.078 -11.773 1 92.62 490 GLY B C 1
ATOM 8223 O O . GLY B 1 490 ? -18.562 -7.676 -12.477 1 92.62 490 GLY B O 1
ATOM 8224 N N . GLN B 1 491 ? -17.109 -9.242 -11.836 1 93.81 491 GLN B N 1
ATOM 8225 C CA . GLN B 1 491 ? -17.594 -10.203 -12.82 1 93.81 491 GLN B CA 1
ATOM 8226 C C . GLN B 1 491 ? -19 -10.695 -12.484 1 93.81 491 GLN B C 1
ATOM 8228 O O . GLN B 1 491 ? -19.453 -10.539 -11.352 1 93.81 491 GLN B O 1
ATOM 8233 N N . LYS B 1 492 ? -19.578 -11.219 -13.461 1 94.06 492 LYS B N 1
ATOM 8234 C CA . LYS B 1 492 ? -20.906 -11.781 -13.273 1 94.06 492 LYS B CA 1
ATOM 8235 C C . LYS B 1 492 ? -20.859 -13.305 -13.219 1 94.06 492 LYS B C 1
ATOM 8237 O O . LYS B 1 492 ? -20.359 -13.945 -14.133 1 94.06 492 LYS B O 1
ATOM 8242 N N . GLN B 1 493 ? -21.344 -13.797 -12.062 1 91.38 493 GLN B N 1
ATOM 8243 C CA . GLN B 1 493 ? -21.453 -15.242 -11.93 1 91.38 493 GLN B CA 1
ATOM 8244 C C . GLN B 1 493 ? -22.641 -15.633 -11.062 1 91.38 493 GLN B C 1
ATOM 8246 O O . GLN B 1 493 ? -22.906 -15.008 -10.031 1 91.38 493 GLN B O 1
ATOM 8251 N N . GLY B 1 494 ? -23.344 -16.656 -11.508 1 86.69 494 GLY B N 1
ATOM 8252 C CA . GLY B 1 494 ? -24.5 -17.094 -10.75 1 86.69 494 GLY B CA 1
ATOM 8253 C C . GLY B 1 494 ? -24.844 -18.547 -10.992 1 86.69 494 GLY B C 1
ATOM 8254 O O . GLY B 1 494 ? -25.125 -19.297 -10.055 1 86.69 494 GLY B O 1
ATOM 8255 N N . GLU B 1 495 ? -24.703 -19.047 -12.203 1 85.56 495 GLU B N 1
ATOM 8256 C CA . GLU B 1 495 ? -25.312 -20.328 -12.578 1 85.56 495 GLU B CA 1
ATOM 8257 C C . GLU B 1 495 ? -24.25 -21.328 -13.031 1 85.56 495 GLU B C 1
ATOM 8259 O O . GLU B 1 495 ? -24.422 -22.531 -12.852 1 85.56 495 GLU B O 1
ATOM 8264 N N . PHE B 1 496 ? -23.188 -20.859 -13.555 1 91.38 496 PHE B N 1
ATOM 8265 C CA . PHE B 1 496 ? -22.266 -21.75 -14.266 1 91.38 496 PHE B CA 1
ATOM 8266 C C . PHE B 1 496 ? -20.953 -21.875 -13.516 1 91.38 496 PHE B C 1
ATOM 8268 O O . PHE B 1 496 ? -20.656 -21.078 -12.625 1 91.38 496 PHE B O 1
ATOM 8275 N N . VAL B 1 497 ? -20.25 -22.953 -13.953 1 94.94 497 VAL B N 1
ATOM 8276 C CA . VAL B 1 497 ? -18.906 -23.156 -13.406 1 94.94 497 VAL B CA 1
ATOM 8277 C C . VAL B 1 497 ? -17.906 -22.266 -14.141 1 94.94 497 VAL B C 1
ATOM 8279 O O . VAL B 1 497 ? -17.719 -22.391 -15.352 1 94.94 497 VAL B O 1
ATOM 8282 N N . ILE B 1 498 ? -17.344 -21.359 -13.43 1 96.62 498 ILE B N 1
ATOM 8283 C CA . ILE B 1 498 ? -16.281 -20.516 -13.945 1 96.62 498 ILE B CA 1
ATOM 8284 C C . ILE B 1 498 ? -14.984 -20.781 -13.18 1 96.62 498 ILE B C 1
ATOM 8286 O O . ILE B 1 498 ? -15.008 -20.938 -11.953 1 96.62 498 ILE B O 1
ATOM 8290 N N . ARG B 1 499 ? -13.93 -20.891 -13.922 1 97.06 499 ARG B N 1
ATOM 8291 C CA . ARG B 1 499 ? -12.641 -21.156 -13.297 1 97.06 499 ARG B CA 1
ATOM 8292 C C . ARG B 1 499 ? -11.719 -19.953 -13.406 1 97.06 499 ARG B C 1
ATOM 8294 O O . ARG B 1 499 ? -11.25 -19.609 -14.492 1 97.06 499 ARG B O 1
ATOM 8301 N N . SER B 1 500 ? -11.461 -19.359 -12.242 1 97.25 500 SER B N 1
ATOM 8302 C CA . SER B 1 500 ? -10.5 -18.25 -12.18 1 97.25 500 SER B CA 1
ATOM 8303 C C . SER B 1 500 ? -9.102 -18.766 -11.852 1 97.25 500 SER B C 1
ATOM 8305 O O . SER B 1 500 ? -8.945 -19.844 -11.273 1 97.25 500 SER B O 1
ATOM 8307 N N . THR B 1 501 ? -8.133 -17.953 -12.258 1 97.69 501 THR B N 1
ATOM 8308 C CA . THR B 1 501 ? -6.758 -18.391 -12.047 1 97.69 501 THR B CA 1
ATOM 8309 C C . THR B 1 501 ? -5.816 -17.203 -11.922 1 97.69 501 THR B C 1
ATOM 8311 O O . THR B 1 501 ? -6.25 -16.047 -12.047 1 97.69 501 THR B O 1
ATOM 8314 N N . PHE B 1 502 ? -4.578 -17.516 -11.594 1 97.56 502 PHE B N 1
ATOM 8315 C CA . PHE B 1 502 ? -3.52 -16.5 -11.594 1 97.56 502 PHE B CA 1
ATOM 8316 C C . PHE B 1 502 ? -3.008 -16.266 -13.008 1 97.56 502 PHE B C 1
ATOM 8318 O O . PHE B 1 502 ? -3.037 -17.156 -13.844 1 97.56 502 PHE B O 1
ATOM 8325 N N . GLY B 1 503 ? -2.617 -15.07 -13.227 1 96.25 503 GLY B N 1
ATOM 8326 C CA . GLY B 1 503 ? -2.102 -14.742 -14.547 1 96.25 503 GLY B CA 1
ATOM 8327 C C . GLY B 1 503 ? -0.964 -13.734 -14.508 1 96.25 503 GLY B C 1
ATOM 8328 O O . GLY B 1 503 ? -0.678 -13.156 -13.461 1 96.25 503 GLY B O 1
ATOM 8329 N N . GLY B 1 504 ? -0.313 -13.664 -15.695 1 94.56 504 GLY B N 1
ATOM 8330 C CA . GLY B 1 504 ? 0.761 -12.695 -15.844 1 94.56 504 GLY B CA 1
ATOM 8331 C C . GLY B 1 504 ? 2.109 -13.227 -15.398 1 94.56 504 GLY B C 1
ATOM 8332 O O . GLY B 1 504 ? 2.209 -14.359 -14.914 1 94.56 504 GLY B O 1
ATOM 8333 N N . ALA B 1 505 ? 3.086 -12.242 -15.586 1 92.25 505 ALA B N 1
ATOM 8334 C CA . ALA B 1 505 ? 4.426 -12.562 -15.102 1 92.25 505 ALA B CA 1
ATOM 8335 C C . ALA B 1 505 ? 4.457 -12.609 -13.578 1 92.25 505 ALA B C 1
ATOM 8337 O O . ALA B 1 505 ? 3.881 -11.742 -12.906 1 92.25 505 ALA B O 1
ATOM 8338 N N . ALA B 1 506 ? 4.941 -13.656 -12.984 1 88.5 506 ALA B N 1
ATOM 8339 C CA . ALA B 1 506 ? 5.082 -13.844 -11.547 1 88.5 506 ALA B CA 1
ATOM 8340 C C . ALA B 1 506 ? 3.717 -13.859 -10.859 1 88.5 506 ALA B C 1
ATOM 8342 O O . ALA B 1 506 ? 3.59 -13.445 -9.703 1 88.5 506 ALA B O 1
ATOM 8343 N N . GLU B 1 507 ? 2.631 -14.102 -11.633 1 93.75 507 GLU B N 1
ATOM 8344 C CA . GLU B 1 507 ? 1.273 -14.227 -11.109 1 93.75 507 GLU B CA 1
ATOM 8345 C C . GLU B 1 507 ? 0.801 -12.914 -10.492 1 93.75 507 GLU B C 1
ATOM 8347 O O . GLU B 1 507 ? 0.191 -12.906 -9.422 1 93.75 507 GLU B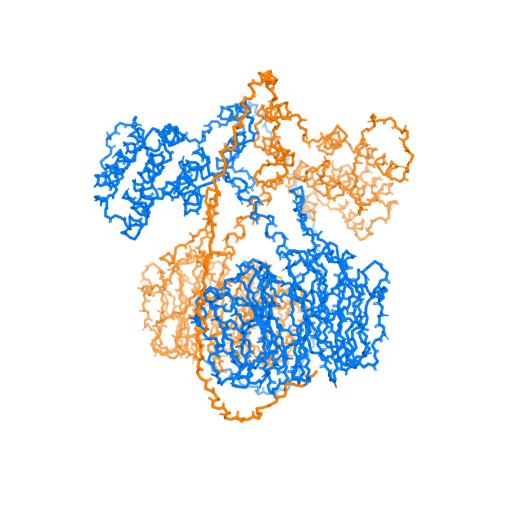 O 1
ATOM 8352 N N . ASN B 1 508 ? 1.033 -11.852 -11.195 1 93.94 508 ASN B N 1
ATOM 8353 C CA . ASN B 1 508 ? 0.673 -10.531 -10.688 1 93.94 508 ASN B CA 1
ATOM 8354 C C . ASN B 1 508 ? -0.816 -10.25 -10.867 1 93.94 508 ASN B C 1
ATOM 8356 O O . ASN B 1 508 ? -1.332 -9.258 -10.344 1 93.94 508 ASN B O 1
ATOM 8360 N N . PHE B 1 509 ? -1.482 -11.172 -11.508 1 97.31 509 PHE B N 1
ATOM 8361 C CA . PHE B 1 509 ? -2.879 -10.906 -11.828 1 97.31 509 PHE B CA 1
ATOM 8362 C C . PHE B 1 509 ? -3.762 -12.078 -11.422 1 97.31 509 PHE B C 1
ATOM 8364 O O . PHE B 1 509 ? -3.281 -13.211 -11.289 1 97.31 509 PHE B O 1
ATOM 8371 N N . VAL B 1 510 ? -4.984 -11.742 -11.18 1 98 510 VAL B N 1
ATOM 8372 C CA . VAL B 1 510 ? -6.078 -12.703 -11.094 1 98 510 VAL B CA 1
ATOM 8373 C C . VAL B 1 510 ? -7.02 -12.531 -12.281 1 98 510 VAL B C 1
ATOM 8375 O O . VAL B 1 510 ? -7.395 -11.406 -12.625 1 98 510 VAL B O 1
ATOM 8378 N N . VAL B 1 511 ? -7.324 -13.594 -12.93 1 97.62 511 VAL B N 1
ATOM 8379 C CA . VAL B 1 511 ? -8.109 -13.5 -14.156 1 97.62 511 VAL B CA 1
ATOM 8380 C C . VAL B 1 511 ? -9.297 -14.453 -14.078 1 97.62 511 VAL B C 1
ATOM 8382 O O . VAL B 1 511 ? -9.18 -15.57 -13.562 1 97.62 511 VAL B O 1
ATOM 8385 N N . SER B 1 512 ? -10.422 -14.023 -14.617 1 97.56 512 SER B N 1
ATOM 8386 C CA . SER B 1 512 ? -11.633 -14.836 -14.57 1 97.56 512 SER B CA 1
ATOM 8387 C C . SER B 1 512 ? -12.539 -14.547 -15.758 1 97.56 512 SER B C 1
ATOM 8389 O O . SER B 1 512 ? -12.523 -13.438 -16.297 1 97.56 512 SER B O 1
ATOM 8391 N N . GLY B 1 513 ? -13.211 -15.57 -16.141 1 96.69 513 GLY B N 1
ATOM 8392 C CA . GLY B 1 513 ? -14.32 -15.344 -17.047 1 96.69 513 GLY B CA 1
ATOM 8393 C C . GLY B 1 513 ? -15.555 -14.805 -16.359 1 96.69 513 GLY B C 1
ATOM 8394 O O . GLY B 1 513 ? -15.539 -14.531 -15.156 1 96.69 513 GLY B O 1
ATOM 8395 N N . SER B 1 514 ? -16.547 -14.688 -17.156 1 96.5 514 SER B N 1
ATOM 8396 C CA . SER B 1 514 ? -17.781 -14.102 -16.672 1 96.5 514 SER B CA 1
ATOM 8397 C C . SER B 1 514 ? -18.969 -14.516 -17.531 1 96.5 514 SER B C 1
ATOM 8399 O O . SER B 1 514 ? -18.797 -14.914 -18.688 1 96.5 514 SER B O 1
ATOM 8401 N N . GLU B 1 515 ? -20.125 -14.422 -16.969 1 96.31 515 GLU B N 1
ATOM 8402 C CA . GLU B 1 515 ? -21.344 -14.82 -17.688 1 96.31 515 GLU B CA 1
ATOM 8403 C C . GLU B 1 515 ? -21.766 -13.742 -18.688 1 96.31 515 GLU B C 1
ATOM 8405 O O . GLU B 1 515 ? -22.625 -13.992 -19.547 1 96.31 515 GLU B O 1
ATOM 8410 N N . ASP B 1 516 ? -21.156 -12.57 -18.609 1 94.94 516 ASP B N 1
ATOM 8411 C CA . ASP B 1 516 ? -21.484 -11.508 -19.562 1 94.94 516 ASP B CA 1
ATOM 8412 C C . ASP B 1 516 ? -20.516 -11.516 -20.75 1 94.94 516 ASP B C 1
ATOM 8414 O O . ASP B 1 516 ? -20.25 -10.469 -21.344 1 94.94 516 ASP B O 1
ATOM 8418 N N . SER B 1 517 ? -19.875 -12.633 -20.984 1 95.25 517 SER B N 1
ATOM 8419 C CA . SER B 1 517 ? -19.047 -12.906 -22.156 1 95.25 517 SER B CA 1
ATOM 8420 C C . SER B 1 517 ? -17.75 -12.094 -22.125 1 95.25 517 SER B C 1
ATOM 8422 O O . SER B 1 517 ? -17.172 -11.805 -23.172 1 95.25 517 SER B O 1
ATOM 8424 N N . LYS B 1 518 ? -17.328 -11.742 -20.875 1 96.12 518 LYS B N 1
ATOM 8425 C CA . LYS B 1 518 ? -16.109 -10.93 -20.734 1 96.12 518 LYS B CA 1
ATOM 8426 C C . LYS B 1 518 ? -15.07 -11.648 -19.891 1 96.12 518 LYS B C 1
ATOM 8428 O O . LYS B 1 518 ? -15.375 -12.633 -19.219 1 96.12 518 LYS B O 1
ATOM 8433 N N . VAL B 1 519 ? -13.852 -11.172 -20.062 1 96.75 519 VAL B N 1
ATOM 8434 C CA . VAL B 1 519 ? -12.75 -11.586 -19.203 1 96.75 519 VAL B CA 1
ATOM 8435 C C . VAL B 1 519 ? -12.383 -10.445 -18.25 1 96.75 519 VAL B C 1
ATOM 8437 O O . VAL B 1 519 ? -12.188 -9.305 -18.672 1 96.75 519 VAL B O 1
ATOM 8440 N N . TYR B 1 520 ? -12.328 -10.766 -17 1 97.56 520 TYR B N 1
ATOM 8441 C CA . TYR B 1 520 ? -11.953 -9.781 -15.984 1 97.56 520 TYR B CA 1
ATOM 8442 C C . TYR B 1 520 ? -10.539 -10.047 -15.477 1 97.56 520 TYR B C 1
ATOM 8444 O O . TYR B 1 520 ? -10.18 -11.195 -15.203 1 97.56 520 TYR B O 1
ATOM 8452 N N . ILE B 1 521 ? -9.789 -8.992 -15.336 1 97.69 521 ILE B N 1
ATOM 8453 C CA . ILE B 1 521 ? -8.422 -9.086 -14.844 1 97.69 521 ILE B CA 1
ATOM 8454 C C . ILE B 1 521 ? -8.227 -8.117 -13.68 1 97.69 521 ILE B C 1
ATOM 8456 O O . ILE B 1 521 ? -8.516 -6.926 -13.797 1 97.69 521 ILE B O 1
ATOM 8460 N N . TRP B 1 522 ? -7.73 -8.609 -12.555 1 97.44 522 TRP B N 1
ATOM 8461 C CA . TRP B 1 522 ? -7.438 -7.793 -11.383 1 97.44 522 TRP B CA 1
ATOM 8462 C C . TRP B 1 522 ? -5.941 -7.797 -11.078 1 97.44 522 TRP B C 1
ATOM 8464 O O . TRP B 1 522 ? -5.242 -8.766 -11.383 1 97.44 522 TRP B O 1
ATOM 8474 N N . HIS B 1 523 ? -5.562 -6.684 -10.531 1 95.5 523 HIS B N 1
ATOM 8475 C CA . HIS B 1 523 ? -4.246 -6.68 -9.906 1 95.5 523 HIS B CA 1
ATOM 8476 C C . HIS B 1 523 ? -4.254 -7.457 -8.602 1 95.5 523 HIS B C 1
ATOM 8478 O O . HIS B 1 523 ? -5.039 -7.156 -7.695 1 95.5 523 HIS B O 1
ATOM 8484 N N . LYS B 1 524 ? -3.428 -8.445 -8.445 1 95.25 524 LYS B N 1
ATOM 8485 C CA . LYS B 1 524 ? -3.475 -9.383 -7.328 1 95.25 524 LYS B CA 1
ATOM 8486 C C . LYS B 1 524 ? -3.205 -8.68 -6 1 95.25 524 LYS B C 1
ATOM 8488 O O . LYS B 1 524 ? -3.875 -8.945 -5 1 95.25 524 LYS B O 1
ATOM 8493 N N . GLU B 1 525 ? -2.264 -7.754 -5.965 1 90.25 525 GLU B N 1
ATOM 8494 C CA . GLU B 1 525 ? -1.799 -7.148 -4.719 1 90.25 525 GLU B CA 1
ATOM 8495 C C . GLU B 1 525 ? -2.783 -6.098 -4.215 1 90.25 525 GLU B C 1
ATOM 8497 O O . GLU B 1 525 ? -3.041 -6.008 -3.014 1 90.25 525 GLU B O 1
ATOM 8502 N N . ASN B 1 526 ? -3.373 -5.312 -5.098 1 82.75 526 ASN B N 1
ATOM 8503 C CA . ASN B 1 526 ? -4.215 -4.234 -4.598 1 82.75 526 ASN B CA 1
ATOM 8504 C C . ASN B 1 526 ? -5.691 -4.496 -4.883 1 82.75 526 ASN B C 1
ATOM 8506 O O . ASN B 1 526 ? -6.562 -3.799 -4.359 1 82.75 526 ASN B O 1
ATOM 8510 N N . GLY B 1 527 ? -5.984 -5.488 -5.758 1 89.88 527 GLY B N 1
ATOM 8511 C CA . GLY B 1 527 ? -7.363 -5.914 -5.957 1 89.88 527 GLY B CA 1
ATOM 8512 C C . GLY B 1 527 ? -8.102 -5.086 -6.988 1 89.88 527 GLY B C 1
ATOM 8513 O O . GLY B 1 527 ? -9.258 -5.367 -7.312 1 89.88 527 GLY B O 1
ATOM 8514 N N . ASN B 1 528 ? -7.461 -4.113 -7.594 1 87 528 ASN B N 1
ATOM 8515 C CA . ASN B 1 528 ? -8.102 -3.232 -8.562 1 87 528 ASN B CA 1
ATOM 8516 C C . ASN B 1 528 ? -8.328 -3.941 -9.898 1 87 528 ASN B C 1
ATOM 8518 O O . ASN B 1 528 ? -7.52 -4.773 -10.312 1 87 528 ASN B O 1
ATOM 8522 N N . ILE B 1 529 ? -9.398 -3.605 -10.555 1 94.25 529 ILE B N 1
ATOM 8523 C CA . ILE B 1 529 ? -9.625 -4.086 -11.914 1 94.25 529 ILE B CA 1
ATOM 8524 C C . ILE B 1 529 ? -8.633 -3.422 -12.867 1 94.25 529 ILE B C 1
ATOM 8526 O O . ILE B 1 529 ? -8.531 -2.193 -12.906 1 94.25 529 ILE B O 1
ATOM 8530 N N . VAL B 1 530 ? -7.926 -4.164 -13.523 1 95.38 530 VAL B N 1
ATOM 8531 C CA . VAL B 1 530 ? -6.965 -3.678 -14.508 1 95.38 530 VAL B CA 1
ATOM 8532 C C . VAL B 1 530 ? -7.648 -3.502 -15.859 1 95.38 530 VAL B C 1
ATOM 8534 O O . VAL B 1 530 ? -7.543 -2.443 -16.484 1 95.38 530 VAL B O 1
ATOM 8537 N N . GLU B 1 531 ? -8.305 -4.594 -16.281 1 95.81 531 GLU B N 1
ATOM 8538 C CA . GLU B 1 531 ? -8.992 -4.562 -17.562 1 95.81 531 GLU B CA 1
ATOM 8539 C C . GLU B 1 531 ? -10.234 -5.457 -17.547 1 95.81 531 GLU B C 1
ATOM 8541 O O . GLU B 1 531 ? -10.289 -6.426 -16.797 1 95.81 531 GLU B O 1
ATOM 8546 N N . THR B 1 532 ? -11.203 -5.145 -18.266 1 96.12 532 THR B N 1
ATOM 8547 C CA . THR B 1 532 ? -12.344 -5.961 -18.672 1 96.12 532 THR B CA 1
ATOM 8548 C C . THR B 1 532 ? -12.367 -6.125 -20.203 1 96.12 532 THR B C 1
ATOM 8550 O O . THR B 1 532 ? -12.547 -5.145 -20.922 1 96.12 532 THR B O 1
ATOM 8553 N N . LEU B 1 533 ? -12.195 -7.277 -20.641 1 95.06 533 LEU B N 1
ATOM 8554 C CA . LEU B 1 533 ? -11.93 -7.496 -22.062 1 95.06 533 LEU B CA 1
ATOM 8555 C C . LEU B 1 533 ? -13.117 -8.156 -22.75 1 95.06 533 LEU B C 1
ATOM 8557 O O . LEU B 1 533 ? -13.703 -9.102 -22.203 1 95.06 533 LEU B O 1
ATOM 8561 N N . GLU B 1 534 ? -13.336 -7.703 -23.859 1 92.31 534 GLU B N 1
ATOM 8562 C CA . GLU B 1 534 ? -14.32 -8.336 -24.734 1 92.31 534 GLU B CA 1
ATOM 8563 C C . GLU B 1 534 ? -13.648 -9.266 -25.734 1 92.31 534 GLU B C 1
ATOM 8565 O O . GLU B 1 534 ? -12.438 -9.18 -25.953 1 92.31 534 GLU B O 1
ATOM 8570 N N . GLY B 1 535 ? -14.43 -10.219 -26.219 1 86.56 535 GLY B N 1
ATOM 8571 C CA . GLY B 1 535 ? -13.898 -11.141 -27.219 1 86.56 535 GLY B CA 1
ATOM 8572 C C . GLY B 1 535 ? -14.859 -12.258 -27.562 1 86.56 535 GLY B C 1
ATOM 8573 O O . GLY B 1 535 ? -15.031 -12.594 -28.75 1 86.56 535 GLY B O 1
ATOM 8574 N N . HIS B 1 536 ? -15.352 -12.82 -26.609 1 91.94 536 HIS B N 1
ATOM 8575 C CA . HIS B 1 536 ? -16.359 -13.844 -26.844 1 91.94 536 HIS B CA 1
ATOM 8576 C C . HIS B 1 536 ? -17.688 -13.227 -27.281 1 91.94 536 HIS B C 1
ATOM 8578 O O . HIS B 1 536 ? -18.094 -12.172 -26.781 1 91.94 536 HIS B O 1
ATOM 8584 N N . ILE B 1 537 ? -18.297 -13.828 -28.156 1 89.75 537 ILE B N 1
ATOM 8585 C CA . ILE B 1 537 ? -19.484 -13.266 -28.812 1 89.75 537 ILE B CA 1
ATOM 8586 C C . ILE B 1 537 ? -20.688 -13.398 -27.875 1 89.75 537 ILE B C 1
ATOM 8588 O O . ILE B 1 537 ? -21.547 -12.508 -27.828 1 89.75 537 ILE B O 1
ATOM 8592 N N . SER B 1 538 ? -20.719 -14.539 -27.266 1 90.69 538 SER B N 1
ATOM 8593 C CA . SER B 1 538 ? -21.875 -14.758 -26.375 1 90.69 538 SER B CA 1
ATOM 8594 C C . SER B 1 538 ? -21.578 -15.844 -25.344 1 90.69 538 SER B C 1
ATOM 8596 O O . SER B 1 538 ? -20.609 -16.594 -25.5 1 90.69 538 SER B O 1
ATOM 8598 N N . GLY B 1 539 ? -22.391 -15.742 -24.281 1 92.44 539 GLY B N 1
ATOM 8599 C CA . GLY B 1 539 ? -22.344 -16.812 -23.297 1 92.44 539 GLY B CA 1
ATOM 8600 C C . GLY B 1 539 ? -21.266 -16.609 -22.266 1 92.44 539 GLY B C 1
ATOM 8601 O O . GLY B 1 539 ? -20.641 -15.547 -22.203 1 92.44 539 GLY B O 1
ATOM 8602 N N . CYS B 1 540 ? -21.094 -17.625 -21.547 1 94.88 540 CYS B N 1
ATOM 8603 C CA . CYS B 1 540 ? -20.172 -17.594 -20.406 1 94.88 540 CYS B CA 1
ATOM 8604 C C . CYS B 1 540 ? -18.75 -17.891 -20.844 1 94.88 540 CYS B C 1
ATOM 8606 O O . CYS B 1 540 ? -18.516 -18.766 -21.672 1 94.88 540 CYS B O 1
ATOM 8608 N N . VAL B 1 541 ? -17.844 -17.094 -20.344 1 97 541 VAL B N 1
ATOM 8609 C CA . VAL B 1 541 ? -16.438 -17.484 -20.406 1 97 541 VAL B CA 1
ATOM 8610 C C . VAL B 1 541 ? -16.078 -18.375 -19.234 1 97 541 VAL B C 1
ATOM 8612 O O . VAL B 1 541 ? -16.078 -17.938 -18.078 1 97 541 VAL B O 1
ATOM 8615 N N . ASN B 1 542 ? -15.664 -19.578 -19.531 1 96.81 542 ASN B N 1
ATOM 8616 C CA . ASN B 1 542 ? -15.656 -20.641 -18.531 1 96.81 542 ASN B CA 1
ATOM 8617 C C . ASN B 1 542 ? -14.281 -20.781 -17.875 1 96.81 542 ASN B C 1
ATOM 8619 O O . ASN B 1 542 ? -14.18 -21.141 -16.703 1 96.81 542 ASN B O 1
ATOM 8623 N N . SER B 1 543 ? -13.305 -20.609 -18.688 1 97.19 543 SER B N 1
ATOM 8624 C CA . SER B 1 543 ? -11.953 -20.875 -18.203 1 97.19 543 SER B CA 1
ATOM 8625 C C . SER B 1 543 ? -10.93 -20.016 -18.922 1 97.19 543 SER B C 1
ATOM 8627 O O . SER B 1 543 ? -11.148 -19.609 -20.078 1 97.19 543 SER B O 1
ATOM 8629 N N . ILE B 1 544 ? -9.922 -19.703 -18.203 1 96.94 544 ILE B N 1
ATOM 8630 C CA . ILE B 1 544 ? -8.805 -18.922 -18.75 1 96.94 544 ILE B CA 1
ATOM 8631 C C . ILE B 1 544 ? -7.488 -19.594 -18.359 1 96.94 544 ILE B C 1
ATOM 8633 O O . ILE B 1 544 ? -7.379 -20.188 -17.281 1 96.94 544 ILE B O 1
ATOM 8637 N N . SER B 1 545 ? -6.547 -19.5 -19.266 1 97.31 545 SER B N 1
ATOM 8638 C CA . SER B 1 545 ? -5.199 -19.969 -18.984 1 97.31 545 SER B CA 1
ATOM 8639 C C . SER B 1 545 ? -4.145 -18.984 -19.484 1 97.31 545 SER B C 1
ATOM 8641 O O . SER B 1 545 ? -4.195 -18.547 -20.625 1 97.31 545 SER B O 1
ATOM 8643 N N . TRP B 1 546 ? -3.281 -18.656 -18.625 1 96.75 546 TRP B N 1
ATOM 8644 C CA . TRP B 1 546 ? -2.166 -17.781 -18.984 1 96.75 546 TRP B CA 1
ATOM 8645 C C . TRP B 1 546 ? -0.932 -18.594 -19.344 1 96.75 546 TRP B C 1
ATOM 8647 O O . TRP B 1 546 ? -0.594 -19.562 -18.656 1 96.75 546 TRP B O 1
ATOM 8657 N N . ASN B 1 547 ? -0.308 -18.297 -20.422 1 96.12 547 ASN B N 1
ATOM 8658 C CA . ASN B 1 547 ? 0.871 -19.047 -20.859 1 96.12 547 ASN B CA 1
ATOM 8659 C C . ASN B 1 547 ? 2.043 -18.844 -19.891 1 96.12 547 ASN B C 1
ATOM 8661 O O . ASN B 1 547 ? 2.529 -17.719 -19.719 1 96.12 547 ASN B O 1
ATOM 8665 N N . PRO B 1 548 ? 2.5 -19.906 -19.297 1 94.25 548 PRO B N 1
ATOM 8666 C CA . PRO B 1 548 ? 3.564 -19.766 -18.297 1 94.25 548 PRO B CA 1
ATOM 8667 C C . PRO B 1 548 ? 4.895 -19.328 -18.906 1 94.25 548 PRO B C 1
ATOM 8669 O O . PRO B 1 548 ? 5.754 -18.781 -18.203 1 94.25 548 PRO B O 1
ATOM 8672 N N . ALA B 1 549 ? 5.07 -19.547 -20.172 1 93.88 549 ALA B N 1
ATOM 8673 C CA . ALA B 1 549 ? 6.34 -19.25 -20.828 1 93.88 549 ALA B CA 1
ATOM 8674 C C . ALA B 1 549 ? 6.281 -17.906 -21.531 1 93.88 549 ALA B C 1
ATOM 8676 O O . ALA B 1 549 ? 7.316 -17.359 -21.938 1 93.88 549 ALA B O 1
ATOM 8677 N N . ASP B 1 550 ? 5.121 -17.391 -21.656 1 93.75 550 ASP B N 1
ATOM 8678 C CA . ASP B 1 550 ? 4.938 -16.109 -22.328 1 93.75 550 ASP B CA 1
ATOM 8679 C C . ASP B 1 550 ? 3.854 -15.281 -21.641 1 93.75 550 ASP B C 1
ATOM 8681 O O . ASP B 1 550 ? 2.672 -15.391 -21.984 1 93.75 550 ASP B O 1
ATOM 8685 N N . PRO B 1 551 ? 4.281 -14.352 -20.844 1 93.31 551 PRO B N 1
ATOM 8686 C CA . PRO B 1 551 ? 3.295 -13.578 -20.094 1 93.31 551 PRO B CA 1
ATOM 8687 C C . PRO B 1 551 ? 2.422 -12.703 -20.984 1 93.31 551 PRO B C 1
ATOM 8689 O O . PRO B 1 551 ? 1.396 -12.18 -20.547 1 93.31 551 PRO B O 1
ATOM 8692 N N . GLY B 1 552 ? 2.762 -12.586 -22.172 1 93.44 552 GLY B N 1
ATOM 8693 C CA . GLY B 1 552 ? 1.989 -11.766 -23.094 1 93.44 552 GLY B CA 1
ATOM 8694 C C . GLY B 1 552 ? 0.886 -12.539 -23.797 1 93.44 552 GLY B C 1
ATOM 8695 O O . GLY B 1 552 ? 0.205 -12 -24.672 1 93.44 552 GLY B O 1
ATOM 8696 N N . MET B 1 553 ? 0.709 -13.758 -23.375 1 94.25 553 MET B N 1
ATOM 8697 C CA . MET B 1 553 ? -0.266 -14.602 -24.062 1 94.25 553 MET B CA 1
ATOM 8698 C C . MET B 1 553 ? -1.17 -15.312 -23.062 1 94.25 553 MET B C 1
ATOM 8700 O O . MET B 1 553 ? -0.687 -15.914 -22.094 1 94.25 553 MET B O 1
ATOM 8704 N N . PHE B 1 554 ? -2.488 -15.195 -23.25 1 96.19 554 PHE B N 1
ATOM 8705 C CA . PHE B 1 554 ? -3.416 -16.047 -22.5 1 96.19 554 PHE B CA 1
ATOM 8706 C C . PHE B 1 554 ? -4.605 -16.438 -23.375 1 96.19 554 PHE B C 1
ATOM 8708 O O . PHE B 1 554 ? -4.793 -15.883 -24.453 1 96.19 554 PHE B O 1
ATOM 8715 N N . ALA B 1 555 ? -5.289 -17.484 -22.969 1 96.25 555 ALA B N 1
ATOM 8716 C CA . ALA B 1 555 ? -6.426 -18.016 -23.719 1 96.25 555 ALA B CA 1
ATOM 8717 C C . ALA B 1 555 ? -7.668 -18.094 -22.828 1 96.25 555 ALA B C 1
ATOM 8719 O O . ALA B 1 555 ? -7.57 -18.281 -21.625 1 96.25 555 ALA B O 1
ATOM 8720 N N . SER B 1 556 ? -8.789 -17.891 -23.422 1 96.69 556 SER B N 1
ATOM 8721 C CA . SER B 1 556 ? -10.07 -18 -22.734 1 96.69 556 SER B CA 1
ATOM 8722 C C . SER B 1 556 ? -11.023 -18.922 -23.5 1 96.69 556 SER B C 1
ATOM 8724 O O . SER B 1 556 ? -11.078 -18.875 -24.734 1 96.69 556 SER B O 1
ATOM 8726 N N . ALA B 1 557 ? -11.695 -19.766 -22.781 1 96.44 557 ALA B N 1
ATOM 8727 C CA . ALA B 1 557 ? -12.672 -20.703 -23.344 1 96.44 557 ALA B CA 1
ATOM 8728 C C . ALA B 1 557 ? -14.102 -20.25 -23.016 1 96.44 557 ALA B C 1
ATOM 8730 O O . ALA B 1 557 ? -14.391 -19.844 -21.891 1 96.44 557 ALA B O 1
ATOM 8731 N N . GLY B 1 558 ? -14.961 -20.406 -24.031 1 94.31 558 GLY B N 1
ATOM 8732 C CA . GLY B 1 558 ? -16.312 -19.906 -23.828 1 94.31 558 GLY B CA 1
ATOM 8733 C C . GLY B 1 558 ? -17.375 -20.812 -24.391 1 94.31 558 GLY B C 1
ATOM 8734 O O . GLY B 1 558 ? -17.062 -21.797 -25.062 1 94.31 558 GLY B O 1
ATOM 8735 N N . ASP B 1 559 ? -18.625 -20.469 -24.078 1 89.31 559 ASP B N 1
ATOM 8736 C CA . ASP B 1 559 ? -19.797 -21.188 -24.547 1 89.31 559 ASP B CA 1
ATOM 8737 C C . ASP B 1 559 ? -20.047 -20.953 -26.031 1 89.31 559 ASP B C 1
ATOM 8739 O O . ASP B 1 559 ? -20.828 -21.672 -26.656 1 89.31 559 ASP B O 1
ATOM 8743 N N . ASP B 1 560 ? -19.391 -20 -26.594 1 80.94 560 ASP B N 1
ATOM 8744 C CA . ASP B 1 560 ? -19.562 -19.703 -28.016 1 80.94 560 ASP B CA 1
ATOM 8745 C C . ASP B 1 560 ? -18.719 -20.625 -28.875 1 80.94 560 ASP B C 1
ATOM 8747 O O . ASP B 1 560 ? -18.5 -20.359 -30.062 1 80.94 560 ASP B O 1
ATOM 8751 N N . SER B 1 561 ? -18.156 -21.609 -28.297 1 80.81 561 SER B N 1
ATOM 8752 C CA . SER B 1 561 ? -17.375 -22.656 -28.969 1 80.81 561 SER B CA 1
ATOM 8753 C C . SER B 1 561 ? -16.016 -22.141 -29.422 1 80.81 561 SER B C 1
ATOM 8755 O O . SER B 1 561 ? -15.375 -22.734 -30.281 1 80.81 561 SER B O 1
ATOM 8757 N N . ALA B 1 562 ? -15.711 -20.969 -28.844 1 75 562 ALA B N 1
ATOM 8758 C CA . ALA B 1 562 ? -14.484 -20.328 -29.297 1 75 562 ALA B CA 1
ATOM 8759 C C . ALA B 1 562 ? -13.422 -20.328 -28.188 1 75 562 ALA B C 1
ATOM 8761 O O . ALA B 1 562 ? -13.758 -20.406 -27 1 75 562 ALA B O 1
ATOM 8762 N N . LEU B 1 563 ? -12.195 -20.453 -28.703 1 82.88 563 LEU B N 1
ATOM 8763 C CA . LEU B 1 563 ? -11.016 -20.188 -27.891 1 82.88 563 LEU B CA 1
ATOM 8764 C C . LEU B 1 563 ? -10.32 -18.906 -28.359 1 82.88 563 LEU B C 1
ATOM 8766 O O . LEU B 1 563 ? -9.883 -18.828 -29.516 1 82.88 563 LEU B O 1
ATOM 8770 N N . VAL B 1 564 ? -10.234 -17.906 -27.453 1 79.69 564 VAL B N 1
ATOM 8771 C CA . VAL B 1 564 ? -9.648 -16.625 -27.812 1 79.69 564 VAL B CA 1
ATOM 8772 C C . VAL B 1 564 ? -8.281 -16.484 -27.156 1 79.69 564 VAL B C 1
ATOM 8774 O O . VAL B 1 564 ? -8.156 -16.578 -25.922 1 79.69 564 VAL B O 1
ATOM 8777 N N . SER B 1 565 ? -7.348 -16.359 -28.031 1 83.62 565 SER B N 1
ATOM 8778 C CA . SER B 1 565 ? -6 -16.094 -27.531 1 83.62 565 SER B CA 1
ATOM 8779 C C . SER B 1 565 ? -5.621 -14.633 -27.688 1 83.62 565 SER B C 1
ATOM 8781 O O . SER B 1 565 ? -5.957 -14.008 -28.703 1 83.62 565 SER B O 1
ATOM 8783 N N . ARG B 1 566 ? -4.973 -14.125 -26.75 1 82.06 566 ARG B N 1
ATOM 8784 C CA . ARG B 1 566 ? -4.582 -12.719 -26.734 1 82.06 566 ARG B CA 1
ATOM 8785 C C . ARG B 1 566 ? -3.072 -12.57 -26.594 1 82.06 566 ARG B C 1
ATOM 8787 O O . ARG B 1 566 ? -2.41 -13.43 -26.016 1 82.06 566 ARG B O 1
ATOM 8794 N N . GLU B 1 567 ? -2.617 -11.523 -27.25 1 74.56 567 GLU B N 1
ATOM 8795 C CA . GLU B 1 567 ? -1.211 -11.141 -27.141 1 74.56 567 GLU B CA 1
ATOM 8796 C C . GLU B 1 567 ? -1.056 -9.625 -27.047 1 74.56 567 GLU B C 1
ATOM 8798 O O . GLU B 1 567 ? -1.918 -8.883 -27.516 1 74.56 567 GLU B O 1
#

Nearest PDB structures (foldseek):
  8g3e-assembly2_B  TM=9.288E-01  e=1.922E-24  Homo sapiens
  6u6w-assembly1_A  TM=9.274E-01  e=2.508E-24  Homo sapiens
  7n61-assembly1_0B  TM=6.742E-01  e=2.645E-24  Chlamydomonas reinhardtii
  1vyh-assembly5_S  TM=9.114E-01  e=2.059E-18  Mus musculus
  6f3t-assembly2_B  TM=5.280E-01  e=1.113E-16  Homo sapiens

pLDDT: mean 86.17, std 21.36, range [14.3, 98.62]

Sequence (1134 aa):
MRPDGISTENGTSDASNDLLPSASRKTGLNGQAATNGSSHTNGSKRPSQASSYYGHNREEVTRILIQSLYELGYNGSASLLSSESGYELETSGVATFRSAVLGGRWSEAERILIQSFRNAGSQQVDKPPQEETLILAEEADRNEMLFYLRQQKFLELLEARDLASALSVLRQELTPLNFDVERLHALSSLLMCSTEALHAQTGWDGSVSSSRERLLGDLSKSISPSVMIPQHRLAVLLDQVKQTQINNCLYHNTAEPPSLYSDHMCDRNEFPLDVSVDLTQHSDEVWYCEFSHDGSKLVTAGKDHNVLIYNTTDFSVIHRLTEHEDGVAFASWSPDDSKLITCSQDKKARVWSVESGRCLLTINHHRQPVTAAAWAADGESFVTASLDSEAQLRHWSMRGQSLYTWKGGFRVQDCAISADGRRLVAADTEAKVHVYNMLTYEEDYCLPLPSKPTSVAISRDSRHVLINLAEGEIQLVDMETTAVIRQFKGQKQGEFVIRSTFGGAAENFVVSGSEDSKVYIWHKENGNIVETLEGHISGCVNSISWNPADPGMFASAGDDSALVSREMRPDGISTENGTSDASNDLLPSASRKTGLNGQAATNGSSHTNGSKRPSQASSYYGHNREEVTRILIQSLYELGYNGSASLLSSESGYELETSGVATFRSAVLGGRWSEAERILIQSFRNAGSQQVDKPPQEETLILAEEADRNEMLFYLRQQKFLELLEARDLASALSVLRQELTPLNFDVERLHALSSLLMCSTEALHAQTGWDGSVSSSRERLLGDLSKSISPSVMIPQHRLAVLLDQVKQTQINNCLYHNTAEPPSLYSDHMCDRNEFPLDVSVDLTQHSDEVWYCEFSHDGSKLVTAGKDHNVLIYNTTDFSVIHRLTEHEDGVAFASWSPDDSKLITCSQDKKARVWSVESGRCLLTINHHRQPVTAAAWAADGESFVTASLDSEAQLRHWSMRGQSLYTWKGGFRVQDCAISADGRRLVAADTEAKVHVYNMLTYEEDYCLPLPSKPTSVAISRDSRHVLINLAEGEIQLVDMETTAVIRQFKGQKQGEFVIRSTFGGAAENFVVSGSEDSKVYIWHKENGNIVETLEGHISGCVNSISWNPADPGMFASAGDDSALVSRE

Organism: Penicillium patulum (NCBI:txid5078)

Solvent-accessible surface area (backbone atoms only — not comparable to full-atom values): 60735 Å² total; per-residue (Å²): 102,65,77,78,78,81,77,75,74,76,78,78,87,89,84,89,81,90,83,87,78,86,70,87,83,78,89,80,91,75,86,79,77,80,75,78,72,82,77,70,82,69,72,75,63,68,74,75,70,67,73,46,51,86,86,36,58,36,65,60,53,51,33,45,48,34,51,48,27,48,74,70,66,37,52,68,32,22,54,44,38,30,65,74,70,70,51,63,69,51,47,71,25,43,50,50,40,51,51,18,48,68,67,64,36,57,69,58,31,49,49,35,52,54,52,20,56,53,52,69,72,48,86,73,81,79,66,75,89,79,66,57,44,52,63,60,31,92,84,47,50,70,53,59,52,51,43,54,54,50,48,50,54,31,52,52,27,49,71,70,64,37,54,70,61,22,49,47,40,49,62,68,53,47,51,72,54,74,57,59,68,67,57,53,52,57,55,58,57,48,77,76,46,53,71,69,55,45,29,67,74,67,66,45,86,80,44,69,66,59,50,32,50,50,48,48,53,59,51,39,73,37,30,26,38,90,47,42,58,48,79,65,48,60,46,54,48,51,47,50,37,50,52,50,37,50,65,68,21,78,46,54,52,58,80,70,79,71,62,88,52,50,87,59,72,52,55,67,84,74,40,50,77,43,77,71,46,78,44,63,86,52,89,30,33,24,42,23,41,41,47,31,74,76,32,55,32,33,38,38,22,9,58,64,18,40,34,39,33,23,34,59,85,82,58,47,76,75,41,75,45,62,88,49,86,29,31,22,53,25,71,41,60,31,72,82,50,53,32,34,38,37,15,15,56,64,16,30,36,37,31,26,32,59,86,80,56,44,78,75,41,76,47,72,81,47,88,25,33,21,35,21,53,30,54,36,69,82,52,52,32,37,35,42,24,9,53,17,35,61,54,13,37,37,34,31,36,75,84,71,46,77,75,45,70,50,84,52,78,47,32,24,45,21,40,37,48,30,65,84,43,50,38,34,40,34,26,19,74,76,18,32,36,40,34,24,29,58,83,79,65,44,71,75,50,71,45,81,48,98,46,39,38,42,22,54,34,62,37,82,84,49,48,35,35,37,38,23,31,32,76,32,39,33,36,36,26,32,66,85,79,65,44,75,77,46,65,40,74,78,55,46,44,69,68,55,49,36,31,43,35,67,21,48,23,90,50,43,22,35,34,30,35,11,53,79,17,29,38,42,32,27,31,55,84,76,44,46,76,67,50,74,42,78,77,54,88,41,46,36,21,17,12,46,24,43,25,72,65,38,50,44,30,37,37,36,14,13,48,61,16,33,37,42,28,22,62,100,63,77,80,78,82,76,76,77,74,74,74,85,85,82,79,88,74,91,76,87,88,84,86,89,82,89,83,88,73,85,79,79,79,71,81,72,83,77,75,82,73,71,79,64,69,74,72,72,66,73,45,50,87,87,36,57,38,64,61,54,50,33,45,48,34,49,48,28,48,74,71,64,39,52,67,31,22,52,44,37,30,64,74,69,71,50,64,67,50,48,69,26,43,49,51,40,50,51,17,49,70,67,66,37,58,69,57,31,49,49,36,53,54,52,21,57,54,53,71,71,47,82,73,80,79,64,73,88,78,65,57,43,54,61,63,32,94,84,47,50,69,54,59,53,49,43,54,54,48,48,51,54,30,53,52,27,49,72,70,66,37,53,68,61,22,49,45,40,46,60,70,54,47,51,74,52,74,58,60,67,69,56,52,53,55,56,58,58,48,76,77,45,52,72,69,54,44,28,67,73,67,67,47,89,79,44,69,67,59,50,33,51,51,48,49,53,59,52,39,72,37,31,25,38,91,47,41,58,47,78,64,48,61,48,54,49,51,48,50,35,51,51,50,37,51,65,67,23,79,45,54,51,57,81,70,79,72,62,87,53,50,86,59,71,53,54,68,84,72,40,48,77,42,78,71,46,79,44,62,86,51,88,30,32,24,42,22,41,41,46,30,73,75,32,55,30,34,38,37,22,8,56,64,18,39,32,40,33,22,34,60,87,83,58,47,75,76,40,75,44,64,87,49,88,29,32,22,53,26,71,43,61,29,72,82,49,53,32,36,39,36,14,15,56,64,17,29,36,37,32,27,32,59,88,80,57,44,77,75,42,77,47,73,80,48,88,24,34,20,37,22,52,29,55,37,69,82,54,53,32,33,34,42,23,10,56,18,34,70,54,12,37,35,32,30,35,75,83,71,45,77,75,43,70,51,85,52,77,47,31,25,45,22,38,37,48,29,64,85,44,51,37,34,39,34,26,18,73,79,18,33,37,41,33,25,29,58,82,77,65,43,72,75,52,72,44,83,48,98,47,39,38,41,23,53,33,63,39,83,84,48,49,35,36,37,38,22,31,32,74,31,38,32,37,35,26,31,66,84,78,66,44,76,76,46,64,39,73,78,56,46,44,70,67,54,49,38,32,45,36,67,21,50,26,90,49,41,23,37,36,29,35,12,54,80,17,29,38,41,31,26,30,55,85,76,44,46,77,66,49,76,41,78,77,54,88,40,46,34,21,16,13,47,27,44,25,71,66,38,50,44,30,35,37,36,13,13,49,63,16,35,37,42,28,24,64

Foldseek 3Di:
DDPDDDPDDDDDDDDDDDDDDDDDDDDDDDDDPPPPCPPPPPPPPPPPPDCADVNHGPQVVLLLVLQVCVVVVNPVVSVVSCVVVVHDNADPLVVQLLCCLLVLVLVSNLVQLVVQVVVVPDPDDDDDPPRSHFAWDPPADSLVLQLLSLLLVLLVCVLVVVLVVSVCSLPPPNVVSVPPVVVSVVSVVCSPPDNVVSCVVVVPPPDSNVSSLVSVQVSVVGTDCVRHPHHPNVVVVVVVQQVVLQLPALQPFDPDTDDPVDRDHDDPVLAFFDFDDKDQPFPFFWFDKAADQQLQWMWIWFFRQWIFIAGPPVRDTPDIQRPGPGGWNEKDAQLVRQWMWIWGQVQKIWIAGPVPRHTQDIANPGPGTWQEKEAALVSFKIWIAGQRQQQRIFIAGSVGDTPDGDHGGFHFNEWYAANVRQWIWTFTQQQKIWIAGRVVRHTPDMDHHPAGWQYWEAANVRQWIWTHGQQFKIFIAGPPVRDTPDIEGDAAGHDDRKYWYFAGHSSQWIWIKHQAQWIWIAGPSPRHTSDIGHDGPHGIFHYKYYRNNDRNWIWITGRSSIITITD/DPPDDDPDDDDDDDDDDDDDDYDDDDDDDDDDPDPPPPPPPPPPPPPPPDCADVNHGPQVVLLLVLQVCVVVVNPVVSVVSCVVVVHDNADPLVVQLLCCLLVLVLVSNLVQLVVQVVVVPDPDDDDDPPRSHFAWDPPADSLVLQLLSLLLVLLVCVLVVVLVVSVCSLPPPNVVSVPPVVVSVVSVVCSPPDNVVSCVVVVPPPDSNVSSLVSVQVSVVGTDCVRHPHHPNVVVVVVVQQVVLQLPALQPFDPDGDDPVDRDHDDPVLAFFDFDDKDQPFPFFWFDKAADLQLQWMWIWFFRQWIFIAGPPVRDTPDIQRPGPGGWNEKDAQLVRQWMWIWGQVQKIWIAGPVPRHTQDIANPGPGTWQEKEAALVSFKIWIAGQRQQQRIFIAGSVGDTPDGDHGGFHFNEWYAANVRQWIWTFTQQQKIWIAGRVVRHTPDMDHHPAGWQYWEAANVRQWIWTHGQQFKIFIAGPPVRDTPDIEGDAAGHDDRKYWYFAGHSSQWIWIKHQAQWIWIAGPSPRHTSDIGHDGPHGIFHYKYYRNNDRNWIWITGRSSIITITD